Protein 3TAI (pdb70)

InterPro domains:
  IPR016738 DNA double-strand break repair nuclease NurA-like [PIRSF018871] (9-451)
  IPR018977 NurA domain [PF09376] (46-416)
  IPR018977 NurA domain [SM00933] (45-416)
  IPR054958 NurA family nuclease [NF041032] (1-451)

B-factor: mean 98.8, std 37.14, range [25.43, 330.85]

Secondary structure (DSSP, 8-state):
--HHHHHHHHHHHHHHHHHHTT-SSHHHHHHT-BPPPPP---EEEEEEEEEEEEEETTEEEEEEEEEEEESS--EEEEEEEEEE--HHHHHHHH---TTT--HHHHHHT--SSSEEE----TTHHHHS-S-TTHHHHHHH--TTT-HHHHHHHHHHHHHHHHHHHHHHHHHHHHHSEES----HHHHHHHHHHHHTGGGEEE-SSSEEEEE-------EEETHHHHH--SSBHHHHHHHHHTT--EEEEEHHHHHHHH--HHHHHHHHHHHHHTT-SSBEE--S----HHHHHH----HHHHHHHHHHHT-----EEEE-SS-B---GGGS-HHHHTT-HHHHHHHHS-BEEEEEE-SSSS----EESS-HHHHHHHHHTTB-SSSBHHHHHHHHHHHT---THIIIIIIHTTSSS-STGGG-/---HHHHHHHHHHHHHHHHHHTTTTGGGSGGGG-B--------EEEEEEEEEEEEEETTEEEEEEEEEEEESS--EEEEEEEEEE--HHHHHHHH---TTT--HHHHHHT--SSSEEE----HHHHHHS-TTHHHHHHHHH--TTTHHHHHHHHHHHHHHHHHHHHHHHHHHHHHHSEES---SHHHHHHHHIIIIIISS----EEEEEGGG---SEEEHHHHHTTTTSBHHHHHHHHHH-EEEEE--HHHHHHHH--HHHHHHHHHHHHHTT-SSBEE--S----TTTTT------HHHHHHHHHHHH----SEEEEEEEEE---TTTS-TGGGGT-HHHHHHHHS-EEEEEEE-SSS--B--EESS-HHHHHHHHHTTB-SSSBHHHHHHHHHSS--S-TTTTHHHHHHHHHS-HHHHHT-

Sequence (846 aa):
LSKQSIERITKILLDELENVRENEQIRNIINSWKPLPSPEKSSIYAVDGSRSVSRLSGTVIYFLSALAVGSGKQLRLSYANAIKSNYGTSDQIVRQETLENLGYLAYRKLEGEKRAILDGTLTGSLVRPPVYPEDIRSLNVRALIGESDFENLLNEFLEKLRDHYRKVEEHLEKNGNYDSPILTDNVVEKLRKKYIDTKVIAYGSGKVKVKIPRKSPRVIPIEVLESSRGKSVDELLQELDEEKVELYLGKDDIYDALHTLSYIEYLYSIDKLLEVKNLAYIAKSFYTKTLARTLIVDTALLDAVIRTLIGHEKEGYLEIEHAVVPPKWSFPDFLLSKFRNIEKLIDKGIHLAYVRFEQGDVIYLQSTTNIEKILPLILHHKAGGYLRPLQLAHHGVKISYKEARHTLEALINALRNRDPALKLLSKQSIERITKILLDELENVRENEQIRNIINSWKPLPSPEKSSIYAVDGSRSVSRLSGTVIYFLSALAVGSGKQLRLSYANAIKSNYGTSDQIVRQETLENLGYLAYRKLEGEKRAILDGTLTGSLVRPPVYPEDIRSLNVRALIGESDFENLLNEFLEKLRDHYRKVEEHLEKNGNYDSPILTDNVVEKLRKKYIDTKVIAVKVKIPRKALSPRVIPIEVLESSRGKSVDELLQELDEEKVELYLGKDDIYDALHTLSYIEYLYSIDKLLEVKNLAYIAKSFYTKTLARTVEIVDTALLDAVIRTLIGHEKEGYLEIEHAVVPPKWSFPDFLLSKFRNIEKLIDKGIHLAYVRFEQGDVIYLQSTTNIEKILPLILHHKAGGYLRPLQLAHHGVKISYKEARHTLEALINALRNRDPALKI

Nearest PDB structures (foldseek):
  3tai-assembly1_A  TM=1.002E+00  e=1.545E-76  Pyrococcus furiosus DSM 3638
  3tal-assembly1_A  TM=9.766E-01  e=4.283E-64  Pyrococcus furiosus DSM 3638
  3tai-assembly1_B  TM=8.856E-01  e=1.848E-60  Pyrococcus furiosus DSM 3638
  3taz-assembly1_B  TM=8.913E-01  e=1.667E-59  Pyrococcus furiosus DSM 3638
  3tal-assembly1_B  TM=8.629E-01  e=2.113E-54  Pyrococcus furiosus DSM 3638

Structure (mmCIF, N/CA/C/O backbone):
data_3TAI
#
_entry.id   3TAI
#
_cell.length_a   65.000
_cell.length_b   114.210
_cell.length_c   122.300
_cell.angle_alpha   90.00
_cell.angle_beta   90.00
_cell.angle_gamma   90.00
#
_symmetry.space_group_name_H-M   'P 21 21 21'
#
loop_
_entity.id
_entity.type
_entity.pdbx_description
1 polymer 'DNA double-strand break repair protein nurA'
2 non-polymer GLYCEROL
3 water water
#
loop_
_atom_site.group_PDB
_atom_site.id
_atom_site.type_symbol
_atom_site.label_atom_id
_atom_site.label_alt_id
_atom_site.label_comp_id
_atom_site.label_asym_id
_atom_site.label_entity_id
_atom_site.label_seq_id
_atom_site.pdbx_PDB_ins_code
_atom_site.Cartn_x
_atom_site.Cartn_y
_atom_site.Cartn_z
_atom_site.occupancy
_atom_site.B_iso_or_equiv
_atom_site.auth_seq_id
_atom_site.auth_comp_id
_atom_site.auth_asym_id
_atom_site.auth_atom_id
_atom_site.pdbx_PDB_model_num
ATOM 1 N N . LEU A 1 24 ? 78.279 86.272 91.897 1.00 168.88 4 LEU A N 1
ATOM 2 C CA . LEU A 1 24 ? 78.425 84.833 92.104 1.00 163.88 4 LEU A CA 1
ATOM 3 C C . LEU A 1 24 ? 79.582 84.504 93.028 1.00 164.40 4 LEU A C 1
ATOM 4 O O . LEU A 1 24 ? 79.908 85.265 93.941 1.00 171.28 4 LEU A O 1
ATOM 9 N N . SER A 1 25 ? 80.197 83.356 92.778 1.00 137.97 5 SER A N 1
ATOM 10 C CA . SER A 1 25 ? 81.378 82.952 93.519 1.00 138.93 5 SER A CA 1
ATOM 11 C C . SER A 1 25 ? 82.283 82.096 92.659 1.00 146.06 5 SER A C 1
ATOM 12 O O . SER A 1 25 ? 81.824 81.393 91.756 1.00 144.97 5 SER A O 1
ATOM 15 N N . LYS A 1 26 ? 83.576 82.164 92.934 1.00 166.38 6 LYS A N 1
ATOM 16 C CA . LYS A 1 26 ? 84.516 81.325 92.214 1.00 165.22 6 LYS A CA 1
ATOM 17 C C . LYS A 1 26 ? 84.660 79.905 92.761 1.00 157.83 6 LYS A C 1
ATOM 18 O O . LYS A 1 26 ? 84.838 78.964 91.995 1.00 159.33 6 LYS A O 1
ATOM 24 N N . GLN A 1 27 ? 84.615 79.744 94.075 1.00 127.33 7 GLN A N 1
ATOM 25 C CA . GLN A 1 27 ? 84.700 78.402 94.630 1.00 128.29 7 GLN A CA 1
ATOM 26 C C . GLN A 1 27 ? 83.492 77.596 94.190 1.00 119.42 7 GLN A C 1
ATOM 27 O O . GLN A 1 27 ? 83.606 76.425 93.839 1.00 113.35 7 GLN A O 1
ATOM 33 N N . SER A 1 28 ? 82.331 78.238 94.212 1.00 138.84 8 SER A N 1
ATOM 34 C CA . SER A 1 28 ? 81.108 77.606 93.750 1.00 124.96 8 SER A CA 1
ATOM 35 C C . SER A 1 28 ? 81.290 77.178 92.304 1.00 114.94 8 SER A C 1
ATOM 36 O O . SER A 1 28 ? 81.139 76.000 91.980 1.00 118.53 8 SER A O 1
ATOM 39 N N . ILE A 1 29 ? 81.637 78.132 91.443 1.00 93.51 9 ILE A N 1
ATOM 40 C CA . ILE A 1 29 ? 81.894 77.831 90.035 1.00 80.46 9 ILE A CA 1
ATOM 41 C C . ILE A 1 29 ? 82.944 76.751 89.854 1.00 83.39 9 ILE A C 1
ATOM 42 O O . ILE A 1 29 ? 82.850 75.936 88.955 1.00 80.85 9 ILE A O 1
ATOM 47 N N . GLU A 1 30 ? 83.961 76.752 90.701 1.00 98.23 10 GLU A N 1
ATOM 48 C CA . GLU A 1 30 ? 85.021 75.768 90.559 1.00 105.85 10 GLU A CA 1
ATOM 49 C C . GLU A 1 30 ? 84.526 74.391 90.985 1.00 104.64 10 GLU A C 1
ATOM 50 O O . GLU A 1 30 ? 84.877 73.384 90.374 1.00 97.21 10 GLU A O 1
ATOM 56 N N . ARG A 1 31 ? 83.688 74.347 92.017 1.00 111.31 11 ARG A N 1
ATOM 57 C CA . ARG A 1 31 ? 83.115 73.077 92.451 1.00 115.37 11 ARG A CA 1
ATOM 58 C C . ARG A 1 31 ? 82.153 72.520 91.413 1.00 112.11 11 ARG A C 1
ATOM 59 O O . ARG A 1 31 ? 82.230 71.344 91.057 1.00 117.02 11 ARG A O 1
ATOM 67 N N . ILE A 1 32 ? 81.240 73.364 90.940 1.00 96.82 12 ILE A N 1
ATOM 68 C CA . ILE A 1 32 ? 80.289 72.949 89.915 1.00 90.89 12 ILE A CA 1
ATOM 69 C C . ILE A 1 32 ? 81.028 72.471 88.669 1.00 92.43 12 ILE A C 1
ATOM 70 O O . ILE A 1 32 ? 80.726 71.405 88.125 1.00 91.52 12 ILE A O 1
ATOM 75 N N . THR A 1 33 ? 82.012 73.257 88.238 1.00 101.26 13 THR A N 1
ATOM 76 C CA . THR A 1 33 ? 82.915 72.851 87.162 1.00 95.63 13 THR A CA 1
ATOM 77 C C . THR A 1 33 ? 83.717 71.595 87.537 1.00 93.86 13 THR A C 1
ATOM 78 O O . THR A 1 33 ? 83.944 70.723 86.697 1.00 99.85 13 THR A O 1
ATOM 82 N N . LYS A 1 34 ? 84.127 71.480 88.795 1.00 88.28 14 LYS A N 1
ATOM 83 C CA . LYS A 1 34 ? 84.746 70.239 89.235 1.00 87.68 14 LYS A CA 1
ATOM 84 C C . LYS A 1 34 ? 83.744 69.123 89.036 1.00 83.53 14 LYS A C 1
ATOM 85 O O . LYS A 1 34 ? 84.035 68.133 88.376 1.00 86.38 14 LYS A O 1
ATOM 91 N N . ILE A 1 35 ? 82.548 69.313 89.580 1.00 75.41 15 ILE A N 1
ATOM 92 C CA . ILE A 1 35 ? 81.503 68.303 89.505 1.00 79.15 15 ILE A CA 1
ATOM 93 C C . ILE A 1 35 ? 81.290 67.807 88.079 1.00 77.67 15 ILE A C 1
ATOM 94 O O . ILE A 1 35 ? 81.205 66.599 87.847 1.00 81.38 15 ILE A O 1
ATOM 99 N N . LEU A 1 36 ? 81.203 68.734 87.131 1.00 84.14 16 LEU A N 1
ATOM 100 C CA . LEU A 1 36 ? 80.937 68.366 85.737 1.00 96.44 16 LEU A CA 1
ATOM 101 C C . LEU A 1 36 ? 82.156 67.730 85.031 1.00 101.58 16 LEU A C 1
ATOM 102 O O . LEU A 1 36 ? 82.015 66.840 84.182 1.00 93.63 16 LEU A O 1
ATOM 107 N N . LEU A 1 37 ? 83.353 68.182 85.388 1.00 93.00 17 LEU A N 1
ATOM 108 C CA . LEU A 1 37 ? 84.545 67.669 84.742 1.00 86.20 17 LEU A CA 1
ATOM 109 C C . LEU A 1 37 ? 84.887 66.282 85.246 1.00 94.01 17 LEU A C 1
ATOM 110 O O . LEU A 1 37 ? 85.488 65.487 84.528 1.00 106.96 17 LEU A O 1
ATOM 115 N N . ASP A 1 38 ? 84.515 65.986 86.483 1.00 90.89 18 ASP A N 1
ATOM 116 C CA . ASP A 1 38 ? 84.686 64.635 86.981 1.00 98.46 18 ASP A CA 1
ATOM 117 C C . ASP A 1 38 ? 83.785 63.728 86.159 1.00 99.75 18 ASP A C 1
ATOM 118 O O . ASP A 1 38 ? 84.233 62.721 85.605 1.00 100.19 18 ASP A O 1
ATOM 123 N N . GLU A 1 39 ? 82.516 64.099 86.054 1.00 98.09 19 GLU A N 1
ATOM 124 C CA . GLU A 1 39 ? 81.593 63.299 85.273 1.00 103.30 19 GLU A CA 1
ATOM 125 C C . GLU A 1 39 ? 82.228 62.975 83.918 1.00 106.70 19 GLU A C 1
ATOM 126 O O . GLU A 1 39 ? 82.365 61.797 83.548 1.00 105.11 19 GLU A O 1
ATOM 132 N N . LEU A 1 40 ? 82.655 64.014 83.201 1.00 98.36 20 LEU A N 1
ATOM 133 C CA . LEU A 1 40 ? 83.272 63.811 81.897 1.00 98.29 20 LEU A CA 1
ATOM 134 C C . LEU A 1 40 ? 84.445 62.858 82.047 1.00 104.27 20 LEU A C 1
ATOM 135 O O . LEU A 1 40 ? 84.518 61.847 81.359 1.00 107.30 20 LEU A O 1
ATOM 140 N N . GLU A 1 41 ? 85.348 63.182 82.971 1.00 113.24 21 GLU A N 1
ATOM 141 C CA . GLU A 1 41 ? 86.569 62.407 83.204 1.00 105.95 21 GLU A CA 1
ATOM 142 C C . GLU A 1 41 ? 86.298 60.920 83.355 1.00 100.04 21 GLU A C 1
ATOM 143 O O . GLU A 1 41 ? 87.009 60.110 82.787 1.00 99.77 21 GLU A O 1
ATOM 149 N N . ASN A 1 42 ? 85.280 60.562 84.127 1.00 94.66 22 ASN A N 1
ATOM 150 C CA . ASN A 1 42 ? 84.880 59.172 84.225 1.00 101.30 22 ASN A CA 1
ATOM 151 C C . ASN A 1 42 ? 84.445 58.602 82.885 1.00 109.24 22 ASN A C 1
ATOM 152 O O . ASN A 1 42 ? 84.844 57.496 82.511 1.00 118.50 22 ASN A O 1
ATOM 157 N N . VAL A 1 43 ? 83.625 59.349 82.157 1.00 103.74 23 VAL A N 1
ATOM 158 C CA . VAL A 1 43 ? 83.249 58.926 80.817 1.00 104.90 23 VAL A CA 1
ATOM 159 C C . VAL A 1 43 ? 84.514 58.782 79.960 1.00 107.94 23 VAL A C 1
ATOM 160 O O . VAL A 1 43 ? 84.762 57.737 79.360 1.00 106.05 23 VAL A O 1
ATOM 164 N N . ARG A 1 44 ? 85.329 59.833 79.957 1.00 105.97 24 ARG A N 1
ATOM 165 C CA . ARG A 1 44 ? 86.540 59.904 79.150 1.00 109.51 24 ARG A CA 1
ATOM 166 C C . ARG A 1 44 ? 87.553 58.829 79.563 1.00 123.62 24 ARG A C 1
ATOM 167 O O . ARG A 1 44 ? 88.569 58.634 78.895 1.00 125.00 24 ARG A O 1
ATOM 175 N N . GLU A 1 45 ? 87.272 58.132 80.664 1.00 150.31 25 GLU A N 1
ATOM 176 C CA . GLU A 1 45 ? 88.139 57.050 81.127 1.00 158.24 25 GLU A CA 1
ATOM 177 C C . GLU A 1 45 ? 87.966 55.804 80.270 1.00 165.58 25 GLU A C 1
ATOM 178 O O . GLU A 1 45 ? 88.801 54.897 80.307 1.00 170.91 25 GLU A O 1
ATOM 184 N N . ASN A 1 46 ? 86.889 55.779 79.490 1.00 157.13 26 ASN A N 1
ATOM 185 C CA . ASN A 1 46 ? 86.693 54.770 78.447 1.00 163.42 26 ASN A CA 1
ATOM 186 C C . ASN A 1 46 ? 86.639 53.322 78.930 1.00 165.60 26 ASN A C 1
ATOM 187 O O . ASN A 1 46 ? 87.524 52.521 78.604 1.00 165.99 26 ASN A O 1
ATOM 192 N N . GLU A 1 47 ? 85.588 52.982 79.674 1.00 170.82 27 GLU A N 1
ATOM 193 C CA . GLU A 1 47 ? 85.400 51.608 80.122 1.00 172.80 27 GLU A CA 1
ATOM 194 C C . GLU A 1 47 ? 84.797 50.777 78.990 1.00 176.44 27 GLU A C 1
ATOM 195 O O . GLU A 1 47 ? 85.491 49.972 78.369 1.00 181.43 27 GLU A O 1
ATOM 201 N N . GLN A 1 48 ? 83.511 50.983 78.721 1.00 160.25 28 GLN A N 1
ATOM 202 C CA . GLN A 1 48 ? 82.847 50.393 77.568 1.00 158.19 28 GLN A CA 1
ATOM 203 C C . GLN A 1 48 ? 83.105 51.238 76.322 1.00 154.29 28 GLN A C 1
ATOM 204 O O . GLN A 1 48 ? 83.199 50.723 75.207 1.00 156.71 28 GLN A O 1
ATOM 210 N N . ILE A 1 49 ? 83.249 52.542 76.540 1.00 149.46 29 ILE A N 1
ATOM 211 C CA . ILE A 1 49 ? 83.195 53.545 75.477 1.00 139.95 29 ILE A CA 1
ATOM 212 C C . ILE A 1 49 ? 84.395 53.583 74.519 1.00 138.46 29 ILE A C 1
ATOM 213 O O . ILE A 1 49 ? 84.372 54.309 73.520 1.00 135.18 29 ILE A O 1
ATOM 218 N N . ARG A 1 50 ? 85.440 52.811 74.809 1.00 144.88 30 ARG A N 1
ATOM 219 C CA . ARG A 1 50 ? 86.605 52.819 73.931 1.00 144.11 30 ARG A CA 1
ATOM 220 C C . ARG A 1 50 ? 86.225 52.222 72.587 1.00 144.28 30 ARG A C 1
ATOM 221 O O . ARG A 1 50 ? 86.417 52.848 71.545 1.00 145.10 30 ARG A O 1
ATOM 229 N N . ASN A 1 51 ? 85.662 51.019 72.617 1.00 154.77 31 ASN A N 1
ATOM 230 C CA . ASN A 1 51 ? 85.269 50.328 71.390 1.00 161.42 31 ASN A CA 1
ATOM 231 C C . ASN A 1 51 ? 84.137 51.024 70.638 1.00 151.16 31 ASN A C 1
ATOM 232 O O . ASN A 1 51 ? 84.273 51.374 69.462 1.00 142.09 31 ASN A O 1
ATOM 237 N N . ILE A 1 52 ? 83.027 51.231 71.339 1.00 149.44 32 ILE A N 1
ATOM 238 C CA . ILE A 1 52 ? 81.791 51.678 70.715 1.00 149.01 32 ILE A CA 1
ATOM 239 C C . ILE A 1 52 ? 81.930 53.016 69.977 1.00 149.70 32 ILE A C 1
ATOM 240 O O . ILE A 1 52 ? 81.383 53.169 68.886 1.00 154.13 32 ILE A O 1
ATOM 245 N N . ILE A 1 53 ? 82.659 53.975 70.551 1.00 133.27 33 ILE A N 1
ATOM 246 C CA . ILE A 1 53 ? 82.813 55.286 69.903 1.00 119.82 33 ILE A CA 1
ATOM 247 C C . ILE A 1 53 ? 83.451 55.170 68.523 1.00 114.26 33 ILE A C 1
ATOM 248 O O . ILE A 1 53 ? 83.121 55.930 67.611 1.00 104.10 33 ILE A O 1
ATOM 253 N N . ASN A 1 54 ? 84.368 54.216 68.385 1.00 127.37 34 ASN A N 1
ATOM 254 C CA . ASN A 1 54 ? 85.061 53.965 67.122 1.00 123.96 34 ASN A CA 1
ATOM 255 C C . ASN A 1 54 ? 84.104 53.359 66.103 1.00 120.29 34 ASN A C 1
ATOM 256 O O . ASN A 1 54 ? 84.381 53.320 64.906 1.00 107.62 34 ASN A O 1
ATOM 261 N N . SER A 1 55 ? 82.960 52.905 66.609 1.00 118.11 35 SER A N 1
ATOM 262 C CA . SER A 1 55 ? 81.891 52.348 65.795 1.00 116.47 35 SER A CA 1
ATOM 263 C C . SER A 1 55 ? 81.007 53.479 65.284 1.00 106.66 35 SER A C 1
ATOM 264 O O . SER A 1 55 ? 80.000 53.243 64.624 1.00 109.34 35 SER A O 1
ATOM 267 N N . TRP A 1 56 ? 81.373 54.712 65.609 1.00 94.93 36 TRP A N 1
ATOM 268 C CA . TRP A 1 56 ? 80.630 55.844 65.096 1.00 85.11 36 TRP A CA 1
ATOM 269 C C . TRP A 1 56 ? 80.608 55.692 63.592 1.00 80.49 36 TRP A C 1
ATOM 270 O O . TRP A 1 56 ? 81.648 55.433 62.983 1.00 86.41 36 TRP A O 1
ATOM 281 N N . LYS A 1 57 ? 79.426 55.828 62.991 1.00 70.94 37 LYS A N 1
ATOM 282 C CA . LYS A 1 57 ? 79.297 55.610 61.548 1.00 78.55 37 LYS A CA 1
ATOM 283 C C . LYS A 1 57 ? 78.513 56.698 60.812 1.00 75.95 37 LYS A C 1
ATOM 284 O O . LYS A 1 57 ? 77.660 57.348 61.395 1.00 75.41 37 LYS A O 1
ATOM 290 N N . PRO A 1 58 ? 78.812 56.893 59.515 1.00 80.23 38 PRO A N 1
ATOM 291 C CA . PRO A 1 58 ? 78.272 58.030 58.763 1.00 79.95 38 PRO A CA 1
ATOM 292 C C . PRO A 1 58 ? 76.787 57.874 58.562 1.00 73.29 38 PRO A C 1
ATOM 293 O O . PRO A 1 58 ? 76.319 56.741 58.557 1.00 80.39 38 PRO A O 1
ATOM 297 N N . LEU A 1 59 ? 76.056 58.969 58.384 1.00 69.17 39 LEU A N 1
ATOM 298 C CA . LEU A 1 59 ? 74.625 58.839 58.159 1.00 65.57 39 LEU A CA 1
ATOM 299 C C . LEU A 1 59 ? 74.402 57.970 56.940 1.00 69.31 39 LEU A C 1
ATOM 300 O O . LEU A 1 59 ? 75.266 57.892 56.070 1.00 70.51 39 LEU A O 1
ATOM 305 N N . PRO A 1 60 ? 73.265 57.266 56.912 1.00 69.60 40 PRO A N 1
ATOM 306 C CA . PRO A 1 60 ? 72.777 56.472 55.785 1.00 58.66 40 PRO A CA 1
ATOM 307 C C . PRO A 1 60 ? 72.335 57.408 54.675 1.00 63.72 40 PRO A C 1
ATOM 308 O O . PRO A 1 60 ? 72.015 58.561 54.965 1.00 65.24 40 PRO A O 1
ATOM 312 N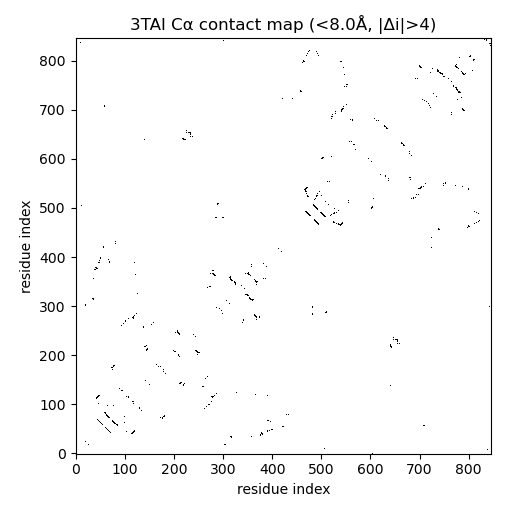 N . SER A 1 61 ? 72.324 56.931 53.432 1.00 63.12 41 SER A N 1
ATOM 313 C CA . SER A 1 61 ? 71.705 57.674 52.337 1.00 68.18 41 SER A CA 1
ATOM 314 C C . SER A 1 61 ? 70.189 57.765 52.594 1.00 73.72 41 SER A C 1
ATOM 315 O O . SER A 1 61 ? 69.559 56.766 52.939 1.00 83.79 41 SER A O 1
ATOM 318 N N . PRO A 1 62 ? 69.613 58.975 52.484 1.00 65.83 42 PRO A N 1
ATOM 319 C CA . PRO A 1 62 ? 68.185 59.217 52.775 1.00 58.74 42 PRO A CA 1
ATOM 320 C C . PRO A 1 62 ? 67.184 58.484 51.871 1.00 65.03 42 PRO A C 1
ATOM 321 O O . PRO A 1 62 ? 67.457 58.243 50.700 1.00 82.80 42 PRO A O 1
ATOM 325 N N . GLU A 1 63 ? 66.033 58.131 52.432 1.00 65.14 43 GLU A N 1
ATOM 326 C CA . GLU A 1 63 ? 64.963 57.466 51.699 1.00 71.54 43 GLU A CA 1
ATOM 327 C C . GLU A 1 63 ? 63.729 58.353 51.737 1.00 69.71 43 GLU A C 1
ATOM 328 O O . GLU A 1 63 ? 63.402 58.889 52.789 1.00 68.13 43 GLU A O 1
ATOM 334 N N . LYS A 1 64 ? 63.064 58.527 50.597 1.00 63.84 44 LYS A N 1
ATOM 335 C CA . LYS A 1 64 ? 61.849 59.335 50.547 1.00 71.03 44 LYS A CA 1
ATOM 336 C C . LYS A 1 64 ? 60.778 58.789 51.498 1.00 65.84 44 LYS A C 1
ATOM 337 O O . LYS A 1 64 ? 60.552 57.586 51.538 1.00 64.63 44 LYS A O 1
ATOM 343 N N . SER A 1 65 ? 60.140 59.677 52.264 1.00 55.81 45 SER A N 1
ATOM 344 C CA . SER A 1 65 ? 59.070 59.291 53.175 1.00 47.45 45 SER A CA 1
ATOM 345 C C . SER A 1 65 ? 58.059 60.424 53.403 1.00 58.96 45 SER A C 1
ATOM 346 O O . SER A 1 65 ? 58.359 61.615 53.211 1.00 61.45 45 SER A O 1
ATOM 349 N N . SER A 1 66 ? 56.858 60.050 53.825 1.00 51.77 46 SER A N 1
ATOM 350 C CA . SER A 1 66 ? 55.860 61.016 54.250 1.00 51.06 46 SER A CA 1
ATOM 351 C C . SER A 1 66 ? 55.806 60.874 55.756 1.00 62.71 46 SER A C 1
ATOM 352 O O . SER A 1 66 ? 55.725 59.749 56.255 1.00 57.32 46 SER A O 1
ATOM 355 N N . ILE A 1 67 ? 55.850 62.007 56.465 1.00 60.96 47 ILE A N 1
ATOM 356 C CA . ILE A 1 67 ? 56.114 62.034 57.893 1.00 45.98 47 ILE A CA 1
ATOM 357 C C . ILE A 1 67 ? 55.233 63.029 58.623 1.00 51.38 47 ILE A C 1
ATOM 358 O O . ILE A 1 67 ? 54.858 64.050 58.073 1.00 56.09 47 ILE A O 1
ATOM 363 N N . TYR A 1 68 ? 54.911 62.727 59.875 1.00 64.61 48 TYR A N 1
ATOM 364 C CA . TYR A 1 68 ? 54.275 63.675 60.808 1.00 62.42 48 TYR A CA 1
ATOM 365 C C . TYR A 1 68 ? 55.052 63.654 62.131 1.00 60.20 48 TYR A C 1
ATOM 366 O O . TYR A 1 68 ? 55.168 62.607 62.783 1.00 61.43 48 TYR A O 1
ATOM 375 N N . ALA A 1 69 ? 55.577 64.799 62.536 1.00 46.69 49 ALA A N 1
ATOM 376 C CA . ALA A 1 69 ? 56.174 64.916 63.856 1.00 44.92 49 ALA A CA 1
ATOM 377 C C . ALA A 1 69 ? 55.117 65.422 64.815 1.00 48.13 49 ALA A C 1
ATOM 378 O O . ALA A 1 69 ? 54.450 66.431 64.518 1.00 39.39 49 ALA A O 1
ATOM 380 N N . VAL A 1 70 ? 54.961 64.765 65.970 1.00 50.72 50 VAL A N 1
ATOM 381 C CA . VAL A 1 70 ? 54.051 65.339 66.951 1.00 47.50 50 VAL A CA 1
ATOM 382 C C . VAL A 1 70 ? 54.753 65.815 68.191 1.00 43.66 50 VAL A C 1
ATOM 383 O O . VAL A 1 70 ? 55.704 65.181 68.626 1.00 54.68 50 VAL A O 1
ATOM 387 N N . ASP A 1 71 ? 54.320 66.962 68.718 1.00 43.68 51 ASP A N 1
ATOM 388 C CA . ASP A 1 71 ? 54.847 67.487 69.982 1.00 54.03 51 ASP A CA 1
ATOM 389 C C . ASP A 1 71 ? 53.682 68.076 70.782 1.00 62.10 51 ASP A C 1
ATOM 390 O O . ASP A 1 71 ? 52.599 68.298 70.222 1.00 45.37 51 ASP A O 1
ATOM 395 N N . GLY A 1 72 ? 53.903 68.367 72.067 1.00 62.46 52 GLY A N 1
ATOM 396 C CA . GLY A 1 72 ? 52.870 68.983 72.888 1.00 55.69 52 GLY A CA 1
ATOM 397 C C . GLY A 1 72 ? 53.368 69.965 73.940 1.00 52.77 52 GLY A C 1
ATOM 398 O O . GLY A 1 72 ? 54.542 70.013 74.266 1.00 68.50 52 GLY A O 1
ATOM 399 N N . SER A 1 73 ? 52.467 70.782 74.462 1.00 44.00 53 SER A N 1
ATOM 400 C CA . SER A 1 73 ? 52.793 71.655 75.568 1.00 50.51 53 SER A CA 1
ATOM 401 C C . SER A 1 73 ? 51.625 71.647 76.518 1.00 59.16 53 SER A C 1
ATOM 402 O O . SER A 1 73 ? 50.515 71.276 76.142 1.00 57.22 53 SER A O 1
ATOM 405 N N . ARG A 1 74 ? 51.883 72.056 77.751 1.00 68.32 54 ARG A N 1
ATOM 406 C CA . ARG A 1 74 ? 50.816 72.278 78.710 1.00 70.42 54 ARG A CA 1
ATOM 407 C C . ARG A 1 74 ? 51.080 73.484 79.566 1.00 72.94 54 ARG A C 1
ATOM 408 O O . ARG A 1 74 ? 52.216 73.846 79.845 1.00 72.96 54 ARG A O 1
ATOM 416 N N . SER A 1 75 ? 50.004 74.110 79.993 1.00 75.45 55 SER A N 1
ATOM 417 C CA . SER A 1 75 ? 50.128 75.129 80.994 1.00 70.21 55 SER A CA 1
ATOM 418 C C . SER A 1 75 ? 49.235 74.751 82.163 1.00 74.06 55 SER A C 1
ATOM 419 O O . SER A 1 75 ? 48.071 74.331 81.980 1.00 60.27 55 SER A O 1
ATOM 422 N N . VAL A 1 76 ? 49.809 74.856 83.360 1.00 71.44 56 VAL A N 1
ATOM 423 C CA . VAL A 1 76 ? 49.077 74.562 84.573 1.00 70.51 56 VAL A CA 1
ATOM 424 C C . VAL A 1 76 ? 49.076 75.784 85.463 1.00 76.96 56 VAL A C 1
ATOM 425 O O . VAL A 1 76 ? 50.023 76.575 85.480 1.00 84.21 56 VAL A O 1
ATOM 429 N N . SER A 1 77 ? 47.969 75.954 86.165 1.00 75.32 57 SER A N 1
ATOM 430 C CA . SER A 1 77 ? 47.793 77.068 87.061 1.00 67.77 57 SER A CA 1
ATOM 431 C C . SER A 1 77 ? 47.100 76.542 88.292 1.00 77.07 57 SER A C 1
ATOM 432 O O . SER A 1 77 ? 46.028 75.958 88.190 1.00 83.34 57 SER A O 1
ATOM 435 N N . ARG A 1 78 ? 47.715 76.724 89.456 1.00 93.57 58 ARG A N 1
ATOM 436 C CA . ARG A 1 78 ? 47.143 76.207 90.694 1.00 99.08 58 ARG A CA 1
ATOM 437 C C . ARG A 1 78 ? 46.265 77.246 91.402 1.00 100.86 58 ARG A C 1
ATOM 438 O O . ARG A 1 78 ? 46.748 78.300 91.771 1.00 111.12 58 ARG A O 1
ATOM 446 N N . LEU A 1 79 ? 44.964 76.988 91.515 1.00 98.98 59 LEU A N 1
ATOM 447 C CA . LEU A 1 79 ? 44.066 77.834 92.320 1.00 109.91 59 LEU A CA 1
ATOM 448 C C . LEU A 1 79 ? 43.631 77.342 93.682 1.00 111.20 59 LEU A C 1
ATOM 449 O O . LEU A 1 79 ? 42.606 76.653 93.794 1.00 117.94 59 LEU A O 1
ATOM 454 N N . SER A 1 80 ? 44.368 77.737 94.719 1.00 101.64 60 SER A N 1
ATOM 455 C CA . SER A 1 80 ? 44.200 77.105 96.023 1.00 100.54 60 SER A CA 1
ATOM 456 C C . SER A 1 80 ? 44.474 75.613 95.767 1.00 83.78 60 SER A C 1
ATOM 457 O O . SER A 1 80 ? 45.425 75.257 95.070 1.00 76.25 60 SER A O 1
ATOM 460 N N . GLY A 1 81 ? 43.622 74.747 96.301 1.00 112.67 61 GLY A N 1
ATOM 461 C CA . GLY A 1 81 ? 43.813 73.317 96.153 1.00 122.49 61 GLY A CA 1
ATOM 462 C C . GLY A 1 81 ? 43.826 72.881 94.695 1.00 123.28 61 GLY A C 1
ATOM 463 O O . GLY A 1 81 ? 44.610 72.002 94.322 1.00 123.61 61 GLY A O 1
ATOM 464 N N . THR A 1 82 ? 42.967 73.492 93.876 1.00 85.11 62 THR A N 1
ATOM 465 C CA . THR A 1 82 ? 42.855 73.120 92.467 1.00 87.25 62 THR A CA 1
ATOM 466 C C . THR A 1 82 ? 43.881 73.462 91.384 1.00 76.22 62 THR A C 1
ATOM 467 O O . THR A 1 82 ? 44.569 74.472 91.467 1.00 70.70 62 THR A O 1
ATOM 471 N N . VAL A 1 83 ? 43.989 72.585 90.392 1.00 69.21 63 VAL A N 1
ATOM 472 C CA . VAL A 1 83 ? 44.853 72.798 89.234 1.00 75.13 63 VAL A CA 1
ATOM 473 C C . VAL A 1 83 ? 44.016 73.088 87.982 1.00 74.11 63 VAL A C 1
ATOM 474 O O . VAL A 1 83 ? 43.170 72.257 87.589 1.00 71.66 63 VAL A O 1
ATOM 478 N N . ILE A 1 84 ? 44.232 74.248 87.355 1.00 65.69 64 ILE A N 1
ATOM 479 C CA . ILE A 1 84 ? 43.643 74.476 86.043 1.00 62.29 64 ILE A CA 1
ATOM 480 C C . ILE A 1 84 ? 44.686 74.228 84.978 1.00 67.45 64 ILE A C 1
ATOM 481 O O . ILE A 1 84 ? 45.703 74.895 84.963 1.00 69.49 64 ILE A O 1
ATOM 486 N N . TYR A 1 85 ? 44.427 73.288 84.072 1.00 65.12 65 TYR A N 1
ATOM 487 C CA . TYR A 1 85 ? 45.389 73.001 83.027 1.00 56.03 65 TYR A CA 1
ATOM 488 C C . TYR A 1 85 ? 44.856 72.983 81.577 1.00 64.60 65 TYR A C 1
ATOM 489 O O . TYR A 1 85 ? 43.664 72.774 81.315 1.00 63.16 65 TYR A O 1
ATOM 498 N N . PHE A 1 86 ? 45.777 73.212 80.645 1.00 61.16 66 PHE A N 1
ATOM 499 C CA . PHE A 1 86 ? 45.487 73.181 79.222 1.00 55.22 66 PHE A CA 1
ATOM 500 C C . PHE A 1 86 ? 46.566 72.367 78.488 1.00 56.92 66 PHE A C 1
ATOM 501 O O . PHE A 1 86 ? 47.769 72.612 78.617 1.00 59.97 66 PHE A O 1
ATOM 509 N N . LEU A 1 87 ? 46.131 71.378 77.729 1.00 44.73 67 LEU A N 1
ATOM 510 C CA . LEU A 1 87 ? 47.043 70.555 76.968 1.00 44.30 67 LEU A CA 1
ATOM 511 C C . LEU A 1 87 ? 46.883 70.865 75.472 1.00 57.55 67 LEU A C 1
ATOM 512 O O . LEU A 1 87 ? 45.752 71.149 74.989 1.00 52.27 67 LEU A O 1
ATOM 517 N N . SER A 1 88 ? 47.999 70.822 74.737 1.00 58.41 68 SER A N 1
ATOM 518 C CA . SER A 1 88 ? 47.917 70.898 73.279 1.00 57.29 68 SER A CA 1
ATOM 519 C C . SER A 1 88 ? 48.885 69.977 72.556 1.00 55.17 68 SER A C 1
ATOM 520 O O . SER A 1 88 ? 50.061 69.896 72.883 1.00 54.02 68 SER A O 1
ATOM 523 N N . ALA A 1 89 ? 48.384 69.258 71.570 1.00 46.92 69 ALA A N 1
ATOM 524 C CA . ALA A 1 89 ? 49.269 68.388 70.826 1.00 42.93 69 ALA A CA 1
ATOM 525 C C . ALA A 1 89 ? 49.151 68.786 69.375 1.00 46.15 69 ALA A C 1
ATOM 526 O O . ALA A 1 89 ? 48.064 69.031 68.891 1.00 66.81 69 ALA A O 1
ATOM 528 N N . LEU A 1 90 ? 50.286 68.902 68.706 1.00 55.94 70 LEU A N 1
ATOM 529 C CA . LEU A 1 90 ? 50.350 69.372 67.334 1.00 50.98 70 LEU A CA 1
ATOM 530 C C . LEU A 1 90 ? 51.077 68.312 66.552 1.00 58.84 70 LEU A C 1
ATOM 531 O O . LEU A 1 90 ? 52.000 67.682 67.067 1.00 71.55 70 LEU A O 1
ATOM 536 N N . ALA A 1 91 ? 50.657 68.092 65.319 1.00 45.86 71 ALA A N 1
ATOM 537 C CA . ALA A 1 91 ? 51.400 67.219 64.430 1.00 44.15 71 ALA A CA 1
ATOM 538 C C . ALA A 1 91 ? 51.551 67.946 63.100 1.00 48.97 71 ALA A C 1
ATOM 539 O O . ALA A 1 91 ? 50.566 68.276 62.470 1.00 63.88 71 ALA A O 1
ATOM 541 N N . VAL A 1 92 ? 52.778 68.236 62.694 1.00 44.47 72 VAL A N 1
ATOM 542 C CA . VAL A 1 92 ? 52.990 68.917 61.428 1.00 50.23 72 VAL A CA 1
ATOM 543 C C . VAL A 1 92 ? 53.840 68.021 60.557 1.00 56.17 72 VAL A C 1
ATOM 544 O O . VAL A 1 92 ? 54.564 67.162 61.062 1.00 69.75 72 VAL A O 1
ATOM 548 N N . GLY A 1 93 ? 53.739 68.180 59.247 1.00 47.43 73 GLY A N 1
ATOM 549 C CA . GLY A 1 93 ? 54.359 67.192 58.391 1.00 49.79 73 GLY A CA 1
ATOM 550 C C . GLY A 1 93 ? 53.853 67.156 56.978 1.00 55.60 73 GLY A C 1
ATOM 551 O O . GLY A 1 93 ? 53.456 68.155 56.407 1.00 57.60 73 GLY A O 1
ATOM 552 N N . SER A 1 94 ? 53.919 65.963 56.414 1.00 63.06 74 SER A N 1
ATOM 553 C CA . SER A 1 94 ? 53.582 65.700 55.024 1.00 63.71 74 SER A CA 1
ATOM 554 C C . SER A 1 94 ? 52.101 65.831 54.680 1.00 70.38 74 SER A C 1
ATOM 555 O O . SER A 1 94 ? 51.738 65.805 53.512 1.00 92.95 74 SER A O 1
ATOM 558 N N . GLY A 1 95 ? 51.249 65.926 55.685 1.00 55.34 75 GLY A N 1
ATOM 559 C CA . GLY A 1 95 ? 49.850 66.264 55.478 1.00 54.73 75 GLY A CA 1
ATOM 560 C C . GLY A 1 95 ? 49.527 67.613 56.082 1.00 53.37 75 GLY A C 1
ATOM 561 O O . GLY A 1 95 ? 50.440 68.366 56.408 1.00 56.30 75 GLY A O 1
ATOM 562 N N . LYS A 1 96 ? 48.242 67.912 56.277 1.00 47.74 76 LYS A N 1
ATOM 563 C CA . LYS A 1 96 ? 47.869 69.161 56.949 1.00 47.79 76 LYS A CA 1
ATOM 564 C C . LYS A 1 96 ? 48.155 69.145 58.475 1.00 60.56 76 LYS A C 1
ATOM 565 O O . LYS A 1 96 ? 48.409 68.099 59.076 1.00 49.79 76 LYS A O 1
ATOM 571 N N . GLN A 1 97 ? 48.158 70.314 59.100 1.00 63.86 77 GLN A N 1
ATOM 572 C CA . GLN A 1 97 ? 48.308 70.353 60.541 1.00 56.11 77 GLN A CA 1
ATOM 573 C C . GLN A 1 97 ? 47.108 69.781 61.281 1.00 68.46 77 GLN A C 1
ATOM 574 O O . GLN A 1 97 ? 45.958 70.146 61.010 1.00 77.65 77 GLN A O 1
ATOM 580 N N . LEU A 1 98 ? 47.397 68.885 62.224 1.00 62.14 78 LEU A N 1
ATOM 581 C CA . LEU A 1 98 ? 46.384 68.277 63.078 1.00 66.05 78 LEU A CA 1
ATOM 582 C C . LEU A 1 98 ? 46.602 68.732 64.517 1.00 66.41 78 LEU A C 1
ATOM 583 O O . LEU A 1 98 ? 47.757 68.796 64.979 1.00 56.16 78 LEU A O 1
ATOM 588 N N . ARG A 1 99 ? 45.504 69.039 65.219 1.00 58.73 79 ARG A N 1
ATOM 589 C CA . ARG A 1 99 ? 45.596 69.621 66.556 1.00 47.00 79 ARG A CA 1
ATOM 590 C C . ARG A 1 99 ? 44.694 68.905 67.534 1.00 56.01 79 ARG A C 1
ATOM 591 O O . ARG A 1 99 ? 43.594 68.465 67.152 1.00 62.59 79 ARG A O 1
ATOM 599 N N . LEU A 1 100 ? 45.165 68.772 68.782 1.00 65.86 80 LEU A N 1
ATOM 600 C CA . LEU A 1 100 ? 44.337 68.302 69.911 1.00 62.01 80 LEU A CA 1
ATOM 601 C C . LEU A 1 100 ? 44.488 69.204 71.141 1.00 72.35 80 LEU A C 1
ATOM 602 O O . LEU A 1 100 ? 45.619 69.561 71.530 1.00 76.11 80 LEU A O 1
ATOM 607 N N . SER A 1 101 ? 43.345 69.551 71.744 1.00 67.32 81 SER A N 1
ATOM 608 C CA . SER A 1 101 ? 43.284 70.421 72.917 1.00 63.38 81 SER A CA 1
ATOM 609 C C . SER A 1 101 ? 42.395 69.802 73.983 1.00 62.71 81 SER A C 1
ATOM 610 O O . SER A 1 101 ? 41.439 69.060 73.671 1.00 50.37 81 SER A O 1
ATOM 613 N N . TYR A 1 102 ? 42.754 70.052 75.239 1.00 55.02 82 TYR A N 1
ATOM 614 C CA . TYR A 1 102 ? 41.921 69.678 76.369 1.00 57.26 82 TYR A CA 1
ATOM 615 C C . TYR A 1 102 ? 42.122 70.695 77.447 1.00 62.22 82 TYR A C 1
ATOM 616 O O . TYR A 1 102 ? 43.247 70.922 77.870 1.00 64.71 82 TYR A O 1
ATOM 625 N N . ALA A 1 103 ? 41.056 71.275 77.961 1.00 72.78 83 ALA A N 1
ATOM 626 C CA . ALA A 1 103 ? 41.245 72.157 79.101 1.00 71.09 83 ALA A CA 1
ATOM 627 C C . ALA A 1 103 ? 40.436 71.598 80.238 1.00 65.26 83 ALA A C 1
ATOM 628 O O . ALA A 1 103 ? 39.326 71.114 80.047 1.00 80.50 83 ALA A O 1
ATOM 630 N N . ASN A 1 104 ? 41.018 71.598 81.417 1.00 53.94 84 ASN A N 1
ATOM 631 C CA . ASN A 1 104 ? 40.363 70.931 82.519 1.00 65.92 84 ASN A CA 1
ATOM 632 C C . ASN A 1 104 ? 40.844 71.359 83.925 1.00 69.51 84 ASN A C 1
ATOM 633 O O . ASN A 1 104 ? 41.885 72.020 84.076 1.00 60.45 84 ASN A O 1
ATOM 638 N N . ALA A 1 105 ? 40.084 70.999 84.954 1.00 67.94 85 ALA A N 1
ATOM 639 C CA . ALA A 1 105 ? 40.560 71.210 86.314 1.00 59.57 85 ALA A CA 1
ATOM 640 C C . ALA A 1 105 ? 40.520 69.938 87.175 1.00 67.95 85 ALA A C 1
ATOM 641 O O . ALA A 1 105 ? 39.623 69.088 87.057 1.00 68.20 85 ALA A O 1
ATOM 643 N N . ILE A 1 106 ? 41.520 69.813 88.037 1.00 67.53 86 ILE A N 1
ATOM 644 C CA . ILE A 1 106 ? 41.737 68.594 88.792 1.00 72.42 86 ILE A CA 1
ATOM 645 C C . ILE A 1 106 ? 42.252 69.023 90.158 1.00 81.63 86 ILE A C 1
ATOM 646 O O . ILE A 1 106 ? 43.122 69.892 90.232 1.00 86.83 86 ILE A O 1
ATOM 651 N N . LYS A 1 107 ? 41.718 68.438 91.235 1.00 119.32 87 LYS A N 1
ATOM 652 C CA . LYS A 1 107 ? 42.107 68.829 92.601 1.00 124.84 87 LYS A CA 1
ATOM 653 C C . LYS A 1 107 ? 43.580 68.507 92.924 1.00 120.06 87 LYS A C 1
ATOM 654 O O . LYS A 1 107 ? 44.178 67.616 92.319 1.00 123.39 87 LYS A O 1
ATOM 660 N N . SER A 1 108 ? 44.159 69.226 93.880 1.00 100.56 88 SER A N 1
ATOM 661 C CA . SER A 1 108 ? 45.585 69.082 94.185 1.00 109.21 88 SER A CA 1
ATOM 662 C C . SER A 1 108 ? 45.968 67.958 95.162 1.00 120.90 88 SER A C 1
ATOM 663 O O . SER A 1 108 ? 45.586 67.959 96.334 1.00 127.57 88 SER A O 1
ATOM 666 N N . ASN A 1 109 ? 46.745 67.012 94.652 1.00 110.65 89 ASN A N 1
ATOM 667 C CA . ASN A 1 109 ? 47.462 66.042 95.463 1.00 123.11 89 ASN A CA 1
ATOM 668 C C . ASN A 1 109 ? 48.907 66.200 95.034 1.00 138.22 89 ASN A C 1
ATOM 669 O O . ASN A 1 109 ? 49.181 66.217 93.839 1.00 146.48 89 ASN A O 1
ATOM 674 N N . TYR A 1 110 ? 49.834 66.327 95.980 1.00 163.67 90 TYR A N 1
ATOM 675 C CA . TYR A 1 110 ? 51.186 66.776 95.630 1.00 170.88 90 TYR A CA 1
ATOM 676 C C . TYR A 1 110 ? 51.751 66.056 94.405 1.00 166.31 90 TYR A C 1
ATOM 677 O O . TYR A 1 110 ? 51.929 66.665 93.347 1.00 166.58 90 TYR A O 1
ATOM 686 N N . GLY A 1 111 ? 52.023 64.763 94.541 1.00 153.77 91 GLY A N 1
ATOM 687 C CA . GLY A 1 111 ? 52.503 63.980 93.416 1.00 146.01 91 GLY A CA 1
ATOM 688 C C . GLY A 1 111 ? 51.439 63.741 92.357 1.00 137.05 91 GLY A C 1
ATOM 689 O O . GLY A 1 111 ? 51.669 63.995 91.176 1.00 139.76 91 GLY A O 1
ATOM 690 N N . THR A 1 112 ? 50.272 63.270 92.794 1.00 118.57 92 THR A N 1
ATOM 691 C CA . THR A 1 112 ? 49.191 62.840 91.910 1.00 119.25 92 THR A CA 1
ATOM 692 C C . THR A 1 112 ? 48.742 63.872 90.857 1.00 125.40 92 THR A C 1
ATOM 693 O O . THR A 1 112 ? 48.573 63.526 89.682 1.00 128.55 92 THR A O 1
ATOM 697 N N . SER A 1 113 ? 48.553 65.128 91.262 1.00 124.32 93 SER A N 1
ATOM 698 C CA . SER A 1 113 ? 48.118 66.150 90.313 1.00 110.16 93 SER A CA 1
ATOM 699 C C . SER A 1 113 ? 49.087 66.229 89.134 1.00 98.26 93 SER A C 1
ATOM 700 O O . SER A 1 113 ? 48.757 65.777 88.031 1.00 87.38 93 SER A O 1
ATOM 703 N N . ASP A 1 114 ? 50.298 66.730 89.398 1.00 95.81 94 ASP A N 1
ATOM 704 C CA . ASP A 1 114 ? 51.319 66.972 88.374 1.00 93.24 94 ASP A CA 1
ATOM 705 C C . ASP A 1 114 ? 51.420 65.763 87.474 1.00 95.35 94 ASP A C 1
ATOM 706 O O . ASP A 1 114 ? 51.751 65.875 86.296 1.00 99.67 94 ASP A O 1
ATOM 711 N N . GLN A 1 115 ? 51.174 64.598 88.058 1.00 89.10 95 GLN A N 1
ATOM 712 C CA . GLN A 1 115 ? 51.333 63.332 87.360 1.00 77.53 95 GLN A CA 1
ATOM 713 C C . GLN A 1 115 ? 50.137 62.851 86.526 1.00 72.62 95 GLN A C 1
ATOM 714 O O . GLN A 1 115 ? 50.307 62.013 85.657 1.00 90.72 95 GLN A O 1
ATOM 720 N N . ILE A 1 116 ? 48.923 63.316 86.791 1.00 70.46 96 ILE A N 1
ATOM 721 C CA . ILE A 1 116 ? 47.804 62.958 85.899 1.00 68.26 96 ILE A CA 1
ATOM 722 C C . ILE A 1 116 ? 47.737 63.876 84.677 1.00 69.35 96 ILE A C 1
ATOM 723 O O . ILE A 1 116 ? 47.411 63.433 83.577 1.00 73.24 96 ILE A O 1
ATOM 728 N N . VAL A 1 117 ? 48.053 65.156 84.874 1.00 54.73 97 VAL A N 1
ATOM 729 C CA . VAL A 1 117 ? 48.262 66.045 83.746 1.00 54.27 97 VAL A CA 1
ATOM 730 C C . VAL A 1 117 ? 49.279 65.459 82.732 1.00 59.34 97 VAL A C 1
ATOM 731 O O . VAL A 1 117 ? 48.941 65.269 81.561 1.00 60.39 97 VAL A O 1
ATOM 735 N N . ARG A 1 118 ? 50.491 65.133 83.186 1.00 61.12 98 ARG A N 1
ATOM 736 C CA . ARG A 1 118 ? 51.501 64.495 82.325 1.00 62.12 98 ARG A CA 1
ATOM 737 C C . ARG A 1 118 ? 50.957 63.294 81.583 1.00 56.17 98 ARG A C 1
ATOM 738 O O . ARG A 1 118 ? 51.234 63.073 80.402 1.00 62.24 98 ARG A O 1
ATOM 754 N N . GLN A 1 120 ? 47.916 62.647 80.697 1.00 63.79 100 GLN A N 1
ATOM 755 C CA . GLN A 1 120 ? 46.969 63.005 79.639 1.00 63.70 100 GLN A CA 1
ATOM 756 C C . GLN A 1 120 ? 47.688 63.730 78.484 1.00 65.44 100 GLN A C 1
ATOM 757 O O . GLN A 1 120 ? 47.387 63.514 77.309 1.00 63.02 100 GLN A O 1
ATOM 771 N N . GLU A 1 122 ? 50.751 63.055 77.578 1.00 48.15 102 GLU A N 1
ATOM 772 C CA . GLU A 1 122 ? 51.293 61.943 76.820 1.00 48.54 102 GLU A CA 1
ATOM 773 C C . GLU A 1 122 ? 50.199 61.281 76.010 1.00 52.13 102 GLU A C 1
ATOM 774 O O . GLU A 1 122 ? 50.428 60.868 74.890 1.00 59.49 102 GLU A O 1
ATOM 780 N N . THR A 1 123 ? 49.002 61.201 76.578 1.00 51.55 103 THR A N 1
ATOM 781 C CA . THR A 1 123 ? 47.851 60.605 75.902 1.00 49.07 103 THR A CA 1
ATOM 782 C C . THR A 1 123 ? 47.451 61.343 74.638 1.00 46.57 103 THR A C 1
ATOM 783 O O . THR A 1 123 ? 47.114 60.715 73.659 1.00 44.33 103 THR A O 1
ATOM 787 N N . LEU A 1 124 ? 47.491 62.677 74.653 1.00 55.60 104 LEU A N 1
ATOM 788 C CA . LEU A 1 124 ? 47.153 63.470 73.461 1.00 54.89 104 LEU A CA 1
ATOM 789 C C . LEU A 1 124 ? 48.134 63.176 72.345 1.00 55.02 104 LEU A C 1
ATOM 790 O O . LEU A 1 124 ? 47.731 62.907 71.217 1.00 64.47 104 LEU A O 1
ATOM 795 N N . GLU A 1 125 ? 49.423 63.235 72.676 1.00 41.58 105 GLU A N 1
ATOM 796 C CA . GLU A 1 125 ? 50.483 63.058 71.709 1.00 39.35 105 GLU A CA 1
ATOM 797 C C . GLU A 1 125 ? 50.378 61.686 71.066 1.00 52.06 105 GLU A C 1
ATOM 798 O O . GLU A 1 125 ? 50.511 61.545 69.845 1.00 63.77 105 GLU A O 1
ATOM 804 N N . ASN A 1 126 ? 50.136 60.675 71.898 1.00 44.25 106 ASN A N 1
ATOM 805 C CA . ASN A 1 126 ? 50.000 59.302 71.431 1.00 45.53 106 ASN A CA 1
ATOM 806 C C . ASN A 1 126 ? 48.886 59.148 70.414 1.00 52.18 106 ASN A C 1
ATOM 807 O O . ASN A 1 126 ? 49.145 58.660 69.312 1.00 58.79 106 ASN A O 1
ATOM 820 N N . LEU A 1 128 ? 47.258 61.514 68.675 1.00 56.47 108 LEU A N 1
ATOM 821 C CA . LEU A 1 128 ? 47.544 62.354 67.539 1.00 46.13 108 LEU A CA 1
ATOM 822 C C . LEU A 1 128 ? 48.539 61.645 66.610 1.00 54.48 108 LEU A C 1
ATOM 823 O O . LEU A 1 128 ? 48.278 61.529 65.423 1.00 63.12 108 LEU A O 1
ATOM 828 N N . GLY A 1 129 ? 49.650 61.138 67.154 1.00 50.67 109 GLY A N 1
ATOM 829 C CA . GLY A 1 129 ? 50.595 60.349 66.384 1.00 42.53 109 GLY A CA 1
ATOM 830 C C . GLY A 1 129 ? 49.893 59.204 65.657 1.00 52.29 109 GLY A C 1
ATOM 831 O O . GLY A 1 129 ? 50.093 58.978 64.463 1.00 62.97 109 GLY A O 1
ATOM 832 N N . TYR A 1 130 ? 49.069 58.462 66.378 1.00 45.97 110 TYR A N 1
ATOM 833 C CA . TYR A 1 130 ? 48.301 57.387 65.770 1.00 46.18 110 TYR A CA 1
ATOM 834 C C . TYR A 1 130 ? 47.341 57.913 64.665 1.00 54.31 110 TYR A C 1
ATOM 835 O O . TYR A 1 130 ? 47.350 57.421 63.545 1.00 51.56 110 TYR A O 1
ATOM 844 N N . LEU A 1 131 ? 46.543 58.933 64.970 1.00 58.79 111 LEU A N 1
ATOM 845 C CA . LEU A 1 131 ? 45.599 59.515 63.997 1.00 67.66 111 LEU A CA 1
ATOM 846 C C . LEU A 1 131 ? 46.302 60.101 62.764 1.00 66.18 111 LEU A C 1
ATOM 847 O O . LEU A 1 131 ? 45.940 59.801 61.630 1.00 74.83 111 LEU A O 1
ATOM 852 N N . ALA A 1 132 ? 47.309 60.925 63.002 1.00 52.97 112 ALA A N 1
ATOM 853 C CA . ALA A 1 132 ? 48.137 61.467 61.945 1.00 58.47 112 ALA A CA 1
ATOM 854 C C . ALA A 1 132 ? 48.702 60.385 60.995 1.00 55.20 112 ALA A C 1
ATOM 855 O O . ALA A 1 132 ? 48.851 60.626 59.805 1.00 54.07 112 ALA A O 1
ATOM 857 N N . TYR A 1 133 ? 49.038 59.210 61.517 1.00 58.00 113 TYR A N 1
ATOM 858 C CA . TYR A 1 133 ? 49.630 58.148 60.696 1.00 59.41 113 TYR A CA 1
ATOM 859 C C . TYR A 1 133 ? 48.653 57.671 59.642 1.00 70.97 113 TYR A C 1
ATOM 860 O O . TYR A 1 133 ? 49.021 57.338 58.508 1.00 67.90 113 TYR A O 1
ATOM 869 N N . ARG A 1 134 ? 47.393 57.641 60.045 1.00 71.22 114 ARG A N 1
ATOM 870 C CA . ARG A 1 134 ? 46.342 57.063 59.248 1.00 63.84 114 ARG A CA 1
ATOM 871 C C . ARG A 1 134 ? 45.846 58.014 58.189 1.00 67.87 114 ARG A C 1
ATOM 872 O O . ARG A 1 134 ? 45.182 57.572 57.267 1.00 83.41 114 ARG A O 1
ATOM 880 N N . LYS A 1 135 ? 46.151 59.308 58.326 1.00 69.94 115 LYS A N 1
ATOM 881 C CA . LYS A 1 135 ? 45.811 60.332 57.310 1.00 79.62 115 LYS A CA 1
ATOM 882 C C . LYS A 1 135 ? 46.964 60.569 56.336 1.00 80.88 115 LYS A C 1
ATOM 883 O O . LYS A 1 135 ? 46.865 61.390 55.425 1.00 84.08 115 LYS A O 1
ATOM 889 N N . LEU A 1 136 ? 48.050 59.836 56.538 1.00 71.88 116 LEU A N 1
ATOM 890 C CA . LEU A 1 136 ? 49.285 60.058 55.819 1.00 71.64 116 LEU A CA 1
ATOM 891 C C . LEU A 1 136 ? 49.332 59.226 54.537 1.00 83.65 116 LEU A C 1
ATOM 892 O O . LEU A 1 136 ? 49.360 57.995 54.599 1.00 83.69 116 LEU A O 1
ATOM 897 N N . GLU A 1 137 ? 49.361 59.901 53.383 1.00 99.02 117 GLU A N 1
ATOM 898 C CA . GLU A 1 137 ? 49.580 59.247 52.076 1.00 91.45 117 GLU A CA 1
ATOM 899 C C . GLU A 1 137 ? 51.056 59.169 51.703 1.00 77.65 117 GLU A C 1
ATOM 900 O O . GLU A 1 137 ? 51.735 60.199 51.678 1.00 93.38 117 GLU A O 1
ATOM 906 N N . GLY A 1 138 ? 51.543 57.965 51.410 1.00 49.66 118 GLY A N 1
ATOM 907 C CA . GLY A 1 138 ? 52.889 57.778 50.889 1.00 53.05 118 GLY A CA 1
ATOM 908 C C . GLY A 1 138 ? 53.323 56.320 50.880 1.00 78.19 118 GLY A C 1
ATOM 909 O O . GLY A 1 138 ? 52.638 55.460 51.440 1.00 90.64 118 GLY A O 1
ATOM 910 N N . GLU A 1 139 ? 54.462 56.038 50.251 1.00 88.93 119 GLU A N 1
ATOM 911 C CA . GLU A 1 139 ? 54.995 54.675 50.174 1.00 96.61 119 GLU A CA 1
ATOM 912 C C . GLU A 1 139 ? 55.726 54.213 51.446 1.00 87.23 119 GLU A C 1
ATOM 913 O O . GLU A 1 139 ? 55.608 53.057 51.868 1.00 86.96 119 GLU A O 1
ATOM 919 N N . LYS A 1 140 ? 56.526 55.096 52.027 1.00 72.77 120 LYS A N 1
ATOM 920 C CA . LYS A 1 140 ? 57.029 54.835 53.348 1.00 66.31 120 LYS A CA 1
ATOM 921 C C . LYS A 1 140 ? 56.493 55.960 54.228 1.00 76.43 120 LYS A C 1
ATOM 922 O O . LYS A 1 140 ? 56.883 57.122 54.089 1.00 69.37 120 LYS A O 1
ATOM 928 N N . ARG A 1 141 ? 55.564 55.593 55.112 1.00 82.25 121 ARG A N 1
ATOM 929 C CA . ARG A 1 141 ? 54.984 56.494 56.102 1.00 72.11 121 ARG A CA 1
ATOM 930 C C . ARG A 1 141 ? 55.707 56.308 57.455 1.00 71.75 121 ARG A C 1
ATOM 931 O O . ARG A 1 141 ? 56.086 55.194 57.830 1.00 63.80 121 ARG A O 1
ATOM 939 N N . ALA A 1 142 ? 55.911 57.412 58.169 1.00 74.43 122 ALA A N 1
ATOM 940 C CA . ALA A 1 142 ? 56.612 57.395 59.448 1.00 58.01 122 ALA A CA 1
ATOM 941 C C . ALA A 1 142 ? 56.061 58.466 60.409 1.00 61.03 122 ALA A C 1
ATOM 942 O O . ALA A 1 142 ? 55.502 59.480 59.969 1.00 64.93 122 ALA A O 1
ATOM 944 N N . ILE A 1 143 ? 56.189 58.219 61.715 1.00 46.84 123 ILE A N 1
ATOM 945 C CA . ILE A 1 143 ? 55.855 59.210 62.728 1.00 45.26 123 ILE A CA 1
ATOM 946 C C . ILE A 1 143 ? 57.080 59.515 63.601 1.00 46.88 123 ILE A C 1
ATOM 947 O O . ILE A 1 143 ? 57.868 58.637 63.951 1.00 44.61 123 ILE A O 1
ATOM 952 N N . LEU A 1 144 ? 57.227 60.783 63.939 1.00 50.23 124 LEU A N 1
ATOM 953 C CA . LEU A 1 144 ? 58.361 61.251 64.687 1.00 52.09 124 LEU A CA 1
ATOM 954 C C . LEU A 1 144 ? 57.857 61.940 65.968 1.00 57.85 124 LEU A C 1
ATOM 955 O O . LEU A 1 144 ? 57.154 62.956 65.928 1.00 58.21 124 LEU A O 1
ATOM 968 N N . ASP A 1 146 ? 58.404 63.521 69.901 1.00 53.21 126 ASP A N 1
ATOM 969 C CA . ASP A 1 146 ? 59.370 64.237 70.732 1.00 55.97 126 ASP A CA 1
ATOM 970 C C . ASP A 1 146 ? 59.406 63.513 72.036 1.00 60.01 126 ASP A C 1
ATOM 971 O O . ASP A 1 146 ? 58.387 63.391 72.708 1.00 68.29 126 ASP A O 1
ATOM 976 N N . GLY A 1 147 ? 60.558 62.964 72.377 1.00 62.77 127 GLY A N 1
ATOM 977 C CA . GLY A 1 147 ? 60.587 62.155 73.566 1.00 60.90 127 GLY A CA 1
ATOM 978 C C . GLY A 1 147 ? 61.529 60.987 73.562 1.00 53.02 127 GLY A C 1
ATOM 979 O O . GLY A 1 147 ? 62.531 60.980 72.876 1.00 54.47 127 GLY A O 1
ATOM 980 N N . THR A 1 148 ? 61.186 60.011 74.393 1.00 49.22 128 THR A N 1
ATOM 981 C CA . THR A 1 148 ? 61.823 58.706 74.442 1.00 49.19 128 THR A CA 1
ATOM 982 C C . THR A 1 148 ? 60.749 57.665 74.728 1.00 53.27 128 THR A C 1
ATOM 983 O O . THR A 1 148 ? 59.854 57.889 75.531 1.00 60.92 128 THR A O 1
ATOM 987 N N . LEU A 1 149 ? 60.843 56.521 74.073 1.00 48.97 129 LEU A N 1
ATOM 988 C CA . LEU A 1 149 ? 60.048 55.384 74.446 1.00 45.60 129 LEU A CA 1
ATOM 989 C C . LEU A 1 149 ? 60.494 54.840 75.836 1.00 81.98 129 LEU A C 1
ATOM 990 O O . LEU A 1 149 ? 59.669 54.393 76.612 1.00 72.72 129 LEU A O 1
ATOM 995 N N . THR A 1 150 ? 61.784 54.892 76.168 1.00 83.42 130 THR A N 1
ATOM 996 C CA . THR A 1 150 ? 62.240 54.312 77.438 1.00 84.04 130 THR A CA 1
ATOM 997 C C . THR A 1 150 ? 61.796 55.122 78.663 1.00 94.07 130 THR A C 1
ATOM 998 O O . THR A 1 150 ? 61.379 54.553 79.673 1.00 93.36 130 THR A O 1
ATOM 1002 N N . GLY A 1 151 ? 61.901 56.446 78.561 1.00 95.67 131 GLY A N 1
ATOM 1003 C CA . GLY A 1 151 ? 61.649 57.339 79.670 1.00 83.79 131 GLY A CA 1
ATOM 1004 C C . GLY A 1 151 ? 60.346 57.063 80.381 1.00 92.34 131 GLY A C 1
ATOM 1005 O O . GLY A 1 151 ? 60.274 57.171 81.609 1.00 105.01 131 GLY A O 1
ATOM 1006 N N . SER A 1 152 ? 59.313 56.717 79.616 1.00 88.90 132 SER A N 1
ATOM 1007 C CA . SER A 1 152 ? 57.989 56.488 80.188 1.00 92.19 132 SER A CA 1
ATOM 1008 C C . SER A 1 152 ? 57.750 55.014 80.501 1.00 95.71 132 SER A C 1
ATOM 1009 O O . SER A 1 152 ? 56.638 54.585 80.820 1.00 99.84 132 SER A O 1
ATOM 1012 N N . LEU A 1 153 ? 58.815 54.242 80.359 1.00 100.39 133 LEU A N 1
ATOM 1013 C CA . LEU A 1 153 ? 58.826 52.832 80.696 1.00 105.24 133 LEU A CA 1
ATOM 1014 C C . LEU A 1 153 ? 59.653 52.593 81.962 1.00 98.24 133 LEU A C 1
ATOM 1015 O O . LEU A 1 153 ? 59.161 52.021 82.935 1.00 93.85 133 LEU A O 1
ATOM 1020 N N . VAL A 1 154 ? 60.925 52.981 81.917 1.00 80.34 134 VAL A N 1
ATOM 1021 C CA . VAL A 1 154 ? 61.800 52.890 83.083 1.00 87.31 134 VAL A CA 1
ATOM 1022 C C . VAL A 1 154 ? 61.086 53.465 84.342 1.00 100.09 134 VAL A C 1
ATOM 1023 O O . VAL A 1 154 ? 61.117 52.862 85.427 1.00 90.21 134 VAL A O 1
ATOM 1027 N N . ARG A 1 155 ? 60.439 54.621 84.184 1.00 98.37 135 ARG A N 1
ATOM 1028 C CA . ARG A 1 155 ? 59.602 55.210 85.237 1.00 103.85 135 ARG A CA 1
ATOM 1029 C C . ARG A 1 155 ? 58.346 55.927 84.694 1.00 102.10 135 ARG A C 1
ATOM 1030 O O . ARG A 1 155 ? 58.346 57.166 84.529 1.00 83.04 135 ARG A O 1
ATOM 1038 N N . PRO A 1 156 ? 57.273 55.156 84.423 1.00 109.44 136 PRO A N 1
ATOM 1039 C CA . PRO A 1 156 ? 56.064 55.709 83.797 1.00 117.14 136 PRO A CA 1
ATOM 1040 C C . PRO A 1 156 ? 55.438 56.793 84.678 1.00 127.97 136 PRO A C 1
ATOM 1041 O O . PRO A 1 156 ? 55.796 56.864 85.852 1.00 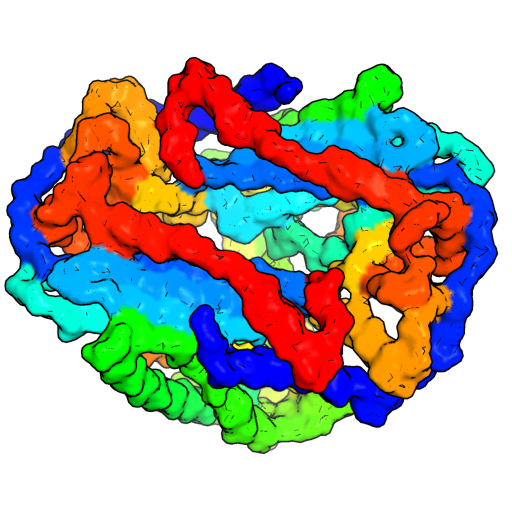133.19 136 PRO A O 1
ATOM 1045 N N . PRO A 1 157 ? 54.500 57.613 84.124 1.00 119.87 137 PRO A N 1
ATOM 1046 C CA . PRO A 1 157 ? 53.717 58.665 84.807 1.00 120.66 137 PRO A CA 1
ATOM 1047 C C . PRO A 1 157 ? 53.071 58.064 86.049 1.00 125.24 137 PRO A C 1
ATOM 1048 O O . PRO A 1 157 ? 52.515 58.768 86.896 1.00 116.84 137 PRO A O 1
ATOM 1052 N N . VAL A 1 158 ? 53.210 56.733 86.075 1.00 155.24 138 VAL A N 1
ATOM 1053 C CA . VAL A 1 158 ? 52.524 55.757 86.907 1.00 161.23 138 VAL A CA 1
ATOM 1054 C C . VAL A 1 158 ? 52.974 55.659 88.372 1.00 168.43 138 VAL A C 1
ATOM 1055 O O . VAL A 1 158 ? 52.301 56.163 89.285 1.00 171.23 138 VAL A O 1
ATOM 1059 N N . TYR A 1 159 ? 54.131 55.045 88.598 1.00 183.03 139 TYR A N 1
ATOM 1060 C CA . TYR A 1 159 ? 54.418 54.468 89.921 1.00 187.49 139 TYR A CA 1
ATOM 1061 C C . TYR A 1 159 ? 54.546 55.499 91.024 1.00 176.79 139 TYR A C 1
ATOM 1062 O O . TYR A 1 159 ? 54.866 56.658 90.763 1.00 172.13 139 TYR A O 1
ATOM 1071 N N . PRO A 1 160 ? 54.322 55.056 92.275 1.00 160.95 140 PRO A N 1
ATOM 1072 C CA . PRO A 1 160 ? 53.653 53.774 92.527 1.00 152.10 140 PRO A CA 1
ATOM 1073 C C . PRO A 1 160 ? 52.151 53.872 92.263 1.00 139.87 140 PRO A C 1
ATOM 1074 O O . PRO A 1 160 ? 51.515 52.860 91.994 1.00 138.86 140 PRO A O 1
ATOM 1078 N N . GLU A 1 161 ? 51.621 55.093 92.310 1.00 108.48 141 GLU A N 1
ATOM 1079 C CA . GLU A 1 161 ? 50.229 55.353 92.691 1.00 105.43 141 GLU A CA 1
ATOM 1080 C C . GLU A 1 161 ? 49.157 54.562 91.952 1.00 109.32 141 GLU A C 1
ATOM 1081 O O . GLU A 1 161 ? 48.336 53.874 92.581 1.00 110.82 141 GLU A O 1
ATOM 1087 N N . ASP A 1 162 ? 49.168 54.668 90.623 1.00 143.88 142 ASP A N 1
ATOM 1088 C CA . ASP A 1 162 ? 48.101 54.123 89.772 1.00 143.23 142 ASP A CA 1
ATOM 1089 C C . ASP A 1 162 ? 48.062 52.615 89.630 1.00 143.96 142 ASP A C 1
ATOM 1090 O O . ASP A 1 162 ? 47.044 52.065 89.193 1.00 156.74 142 ASP A O 1
ATOM 1095 N N . ILE A 1 163 ? 49.152 51.945 89.991 1.00 113.73 143 ILE A N 1
ATOM 1096 C CA . ILE A 1 163 ? 49.152 50.493 90.012 1.00 98.37 143 ILE A CA 1
ATOM 1097 C C . ILE A 1 163 ? 48.512 50.029 91.310 1.00 87.20 143 ILE A C 1
ATOM 1098 O O . ILE A 1 163 ? 47.711 49.091 91.307 1.00 64.96 143 ILE A O 1
ATOM 1103 N N . ARG A 1 164 ? 48.846 50.696 92.417 1.00 100.65 144 ARG A N 1
ATOM 1104 C CA . ARG A 1 164 ? 48.201 50.350 93.685 1.00 103.55 144 ARG A CA 1
ATOM 1105 C C . ARG A 1 164 ? 46.728 50.645 93.546 1.00 95.35 144 ARG A C 1
ATOM 1106 O O . ARG A 1 164 ? 45.898 49.859 93.984 1.00 87.97 144 ARG A O 1
ATOM 1114 N N . SER A 1 165 ? 46.424 51.764 92.889 1.00 100.10 145 SER A N 1
ATOM 1115 C CA . SER A 1 165 ? 45.051 52.102 92.498 1.00 100.43 145 SER A CA 1
ATOM 1116 C C . SER A 1 165 ? 44.400 50.860 91.899 1.00 99.27 145 SER A C 1
ATOM 1117 O O . SER A 1 165 ? 43.429 50.336 92.447 1.00 112.99 145 SER A O 1
ATOM 1120 N N . LEU A 1 166 ? 44.942 50.402 90.774 1.00 65.49 146 LEU A N 1
ATOM 1121 C CA . LEU A 1 166 ? 44.450 49.220 90.109 1.00 56.68 146 LEU A CA 1
ATOM 1122 C C . LEU A 1 166 ? 44.251 48.040 91.051 1.00 59.64 146 LEU A C 1
ATOM 1123 O O . LEU A 1 166 ? 43.216 47.368 90.985 1.00 54.45 146 LEU A O 1
ATOM 1128 N N . ASN A 1 167 ? 45.234 47.776 91.911 1.00 62.81 147 ASN A N 1
ATOM 1129 C CA . ASN A 1 167 ? 45.118 46.663 92.852 1.00 64.38 147 ASN A CA 1
ATOM 1130 C C . ASN A 1 167 ? 44.015 46.929 93.872 1.00 65.15 147 ASN A C 1
ATOM 1131 O O . ASN A 1 167 ? 43.244 46.047 94.236 1.00 67.76 147 ASN A O 1
ATOM 1136 N N . VAL A 1 168 ? 43.931 48.169 94.312 1.00 72.89 148 VAL A N 1
ATOM 1137 C CA . VAL A 1 168 ? 42.825 48.587 95.142 1.00 72.43 148 VAL A CA 1
ATOM 1138 C C . VAL A 1 168 ? 41.550 48.300 94.381 1.00 70.73 148 VAL A C 1
ATOM 1139 O O . VAL A 1 168 ? 40.662 47.611 94.887 1.00 75.19 148 VAL A O 1
ATOM 1151 N N . ARG A 1 170 ? 40.730 46.494 91.608 1.00 58.72 150 ARG A N 1
ATOM 1152 C CA . ARG A 1 170 ? 40.516 45.067 91.486 1.00 62.13 150 ARG A CA 1
ATOM 1153 C C . ARG A 1 170 ? 39.981 44.483 92.795 1.00 73.28 150 ARG A C 1
ATOM 1154 O O . ARG A 1 170 ? 38.940 43.814 92.808 1.00 74.89 150 ARG A O 1
ATOM 1162 N N . ALA A 1 171 ? 40.670 44.757 93.901 1.00 80.62 151 ALA A N 1
ATOM 1163 C CA . ALA A 1 171 ? 40.270 44.205 95.196 1.00 79.43 151 ALA A CA 1
ATOM 1164 C C . ALA A 1 171 ? 38.838 44.567 95.623 1.00 73.95 151 ALA A C 1
ATOM 1165 O O . ALA A 1 171 ? 38.076 43.670 95.974 1.00 74.75 151 ALA A O 1
ATOM 1167 N N . LEU A 1 172 ? 38.486 45.859 95.585 1.00 64.75 152 LEU A N 1
ATOM 1168 C CA . LEU A 1 172 ? 37.170 46.357 96.028 1.00 65.99 152 LEU A CA 1
ATOM 1169 C C . LEU A 1 172 ? 35.991 45.846 95.225 1.00 71.83 152 LEU A C 1
ATOM 1170 O O . LEU A 1 172 ? 35.006 45.360 95.778 1.00 72.96 152 LEU A O 1
ATOM 1175 N N . ILE A 1 173 ? 36.081 45.982 93.912 1.00 80.74 153 ILE A N 1
ATOM 1176 C CA . ILE A 1 173 ? 34.988 45.578 93.050 1.00 79.71 153 ILE A CA 1
ATOM 1177 C C . ILE A 1 173 ? 35.159 44.137 92.592 1.00 78.72 153 ILE A C 1
ATOM 1178 O O . ILE A 1 173 ? 34.247 43.559 92.006 1.00 84.13 153 ILE A O 1
ATOM 1183 N N . GLY A 1 174 ? 36.326 43.560 92.878 1.00 70.83 154 GLY A N 1
ATOM 1184 C CA . GLY A 1 174 ? 36.604 42.170 92.552 1.00 68.54 154 GLY A CA 1
ATOM 1185 C C . GLY A 1 174 ? 36.898 41.917 91.081 1.00 71.43 154 GLY A C 1
ATOM 1186 O O . GLY A 1 174 ? 36.565 42.727 90.215 1.00 75.52 154 GLY A O 1
ATOM 1187 N N . GLU A 1 175 ? 37.497 40.771 90.791 1.00 74.01 155 GLU A N 1
ATOM 1188 C CA . GLU A 1 175 ? 37.969 40.485 89.442 1.00 74.19 155 GLU A CA 1
ATOM 1189 C C . GLU A 1 175 ? 36.908 40.487 88.339 1.00 75.48 155 GLU A C 1
ATOM 1190 O O . GLU A 1 175 ? 37.019 41.250 87.376 1.00 79.21 155 GLU A O 1
ATOM 1196 N N . SER A 1 176 ? 35.884 39.654 88.461 1.00 75.46 156 SER A N 1
ATOM 1197 C CA . SER A 1 176 ? 34.887 39.582 87.401 1.00 77.25 156 SER A CA 1
ATOM 1198 C C . SER A 1 176 ? 34.381 40.984 87.032 1.00 74.66 156 SER A C 1
ATOM 1199 O O . SER A 1 176 ? 34.487 41.406 85.875 1.00 81.72 156 SER A O 1
ATOM 1202 N N . ASP A 1 177 ? 33.865 41.710 88.020 1.00 56.48 157 ASP A N 1
ATOM 1203 C CA . ASP A 1 177 ? 33.318 43.036 87.786 1.00 62.83 157 ASP A CA 1
ATOM 1204 C C . ASP A 1 177 ? 34.347 44.068 87.342 1.00 73.75 157 ASP A C 1
ATOM 1205 O O . ASP A 1 177 ? 34.004 45.064 86.697 1.00 78.78 157 ASP A O 1
ATOM 1210 N N . PHE A 1 178 ? 35.609 43.819 87.667 1.00 69.64 158 PHE A N 1
ATOM 1211 C CA . PHE A 1 178 ? 36.682 44.610 87.098 1.00 60.44 158 PHE A CA 1
ATOM 1212 C C . PHE A 1 178 ? 36.911 44.339 85.590 1.00 65.72 158 PHE A C 1
ATOM 1213 O O . PHE A 1 178 ? 37.052 45.266 84.788 1.00 58.31 158 PHE A O 1
ATOM 1221 N N . GLU A 1 179 ? 36.971 43.072 85.205 1.00 64.32 159 GLU A N 1
ATOM 1222 C CA . GLU A 1 179 ? 37.134 42.748 83.802 1.00 60.14 159 GLU A CA 1
ATOM 1223 C C . GLU A 1 179 ? 36.010 43.435 83.040 1.00 65.06 159 GLU A C 1
ATOM 1224 O O . GLU A 1 179 ? 36.209 43.909 81.905 1.00 52.48 159 GLU A O 1
ATOM 1230 N N . ASN A 1 180 ? 34.834 43.509 83.678 1.00 65.70 160 ASN A N 1
ATOM 1231 C CA . ASN A 1 180 ? 33.678 44.168 83.066 1.00 66.57 160 ASN A CA 1
ATOM 1232 C C . ASN A 1 180 ? 33.922 45.651 82.847 1.00 67.83 160 ASN A C 1
ATOM 1233 O O . ASN A 1 180 ? 33.730 46.169 81.748 1.00 60.24 160 ASN A O 1
ATOM 1238 N N . LEU A 1 181 ? 34.371 46.333 83.895 1.00 67.02 161 LEU A N 1
ATOM 1239 C CA . LEU A 1 181 ? 34.686 47.748 83.779 1.00 58.11 161 LEU A CA 1
ATOM 1240 C C . LEU A 1 181 ? 35.748 47.939 82.680 1.00 63.64 161 LEU A C 1
ATOM 1241 O O . LEU A 1 181 ? 35.593 48.759 81.757 1.00 64.80 161 LEU A O 1
ATOM 1246 N N . LEU A 1 182 ? 36.826 47.172 82.779 1.00 56.28 162 LEU A N 1
ATOM 1247 C CA . LEU A 1 182 ? 37.894 47.230 81.799 1.00 56.52 162 LEU A CA 1
ATOM 1248 C C . LEU A 1 182 ? 37.340 47.089 80.364 1.00 73.55 162 LEU A C 1
ATOM 1249 O O . LEU A 1 182 ? 37.491 47.992 79.524 1.00 68.45 162 LEU A O 1
ATOM 1254 N N . ASN A 1 183 ? 36.720 45.950 80.068 1.00 71.21 163 ASN A N 1
ATOM 1255 C CA . ASN A 1 183 ? 36.187 45.733 78.729 1.00 59.19 163 ASN A CA 1
ATOM 1256 C C . ASN A 1 183 ? 35.218 46.813 78.251 1.00 66.73 163 ASN A C 1
ATOM 1257 O O . ASN A 1 183 ? 35.213 47.172 77.073 1.00 79.15 163 ASN A O 1
ATOM 1262 N N . GLU A 1 184 ? 34.411 47.345 79.160 1.00 56.89 164 GLU A N 1
ATOM 1263 C CA . GLU A 1 184 ? 33.387 48.300 78.773 1.00 54.75 164 GLU A CA 1
ATOM 1264 C C . GLU A 1 184 ? 34.080 49.608 78.419 1.00 60.42 164 GLU A C 1
ATOM 1265 O O . GLU A 1 184 ? 33.700 50.330 77.470 1.00 60.25 164 GLU A O 1
ATOM 1271 N N . PHE A 1 185 ? 35.106 49.924 79.194 1.00 47.56 165 PHE A N 1
ATOM 1272 C CA . PHE A 1 185 ? 35.774 51.183 78.988 1.00 50.94 165 PHE A CA 1
ATOM 1273 C C . PHE A 1 185 ? 36.515 51.127 77.619 1.00 71.89 165 PHE A C 1
ATOM 1274 O O . PHE A 1 185 ? 36.445 52.050 76.787 1.00 65.76 165 PHE A O 1
ATOM 1282 N N . LEU A 1 186 ? 37.193 50.012 77.374 1.00 61.59 166 LEU A N 1
ATOM 1283 C CA . LEU A 1 186 ? 37.888 49.809 76.118 1.00 50.60 166 LEU A CA 1
ATOM 1284 C C . LEU A 1 186 ? 36.927 49.904 74.935 1.00 59.99 166 LEU A C 1
ATOM 1285 O O . LEU A 1 186 ? 37.343 50.133 73.805 1.00 58.09 166 LEU A O 1
ATOM 1290 N N . GLU A 1 187 ? 35.640 49.673 75.167 1.00 85.41 167 GLU A N 1
ATOM 1291 C CA . GLU A 1 187 ? 34.701 49.811 74.059 1.00 84.19 167 GLU A CA 1
ATOM 1292 C C . GLU A 1 187 ? 34.466 51.302 73.823 1.00 85.58 167 GLU A C 1
ATOM 1293 O O . GLU A 1 187 ? 34.496 51.774 72.673 1.00 80.69 167 GLU A O 1
ATOM 1299 N N . LYS A 1 188 ? 34.273 52.052 74.908 1.00 72.62 168 LYS A N 1
ATOM 1300 C CA . LYS A 1 188 ? 33.989 53.466 74.747 1.00 63.89 168 LYS A CA 1
ATOM 1301 C C . LYS A 1 188 ? 35.178 54.173 74.073 1.00 63.03 168 LYS A C 1
ATOM 1302 O O . LYS A 1 188 ? 34.988 55.144 73.333 1.00 62.66 168 LYS A O 1
ATOM 1308 N N . LEU A 1 189 ? 36.387 53.658 74.309 1.00 61.17 169 LEU A N 1
ATOM 1309 C CA . LEU A 1 189 ? 37.606 54.218 73.720 1.00 63.01 169 LEU A CA 1
ATOM 1310 C C . LEU A 1 189 ? 37.677 53.992 72.211 1.00 66.21 169 LEU A C 1
ATOM 1311 O O . LEU A 1 189 ? 37.913 54.931 71.435 1.00 60.31 169 LEU A O 1
ATOM 1316 N N . ARG A 1 190 ? 37.468 52.747 71.798 1.00 59.30 170 ARG A N 1
ATOM 1317 C CA . ARG A 1 190 ? 37.428 52.447 70.382 1.00 59.30 170 ARG A CA 1
ATOM 1318 C C . ARG A 1 190 ? 36.513 53.447 69.684 1.00 61.38 170 ARG A C 1
ATOM 1319 O O . ARG A 1 190 ? 36.931 54.085 68.702 1.00 53.74 170 ARG A O 1
ATOM 1327 N N . ASP A 1 191 ? 35.296 53.608 70.225 1.00 70.81 171 ASP A N 1
ATOM 1328 C CA . ASP A 1 191 ? 34.278 54.547 69.708 1.00 74.22 171 ASP A CA 1
ATOM 1329 C C . ASP A 1 191 ? 34.795 55.975 69.747 1.00 70.44 171 ASP A C 1
ATOM 1330 O O . ASP A 1 191 ? 34.632 56.755 68.804 1.00 67.35 171 ASP A O 1
ATOM 1335 N N . HIS A 1 192 ? 35.405 56.310 70.873 1.00 68.38 172 HIS A N 1
ATOM 1336 C CA . HIS A 1 192 ? 35.948 57.638 71.099 1.00 61.85 172 HIS A CA 1
ATOM 1337 C C . HIS A 1 192 ? 37.019 58.009 70.070 1.00 62.47 172 HIS A C 1
ATOM 1338 O O . HIS A 1 192 ? 37.019 59.123 69.539 1.00 59.46 172 HIS A O 1
ATOM 1345 N N . TYR A 1 193 ? 37.914 57.062 69.784 1.00 58.09 173 TYR A N 1
ATOM 1346 C CA . TYR A 1 193 ? 38.975 57.269 68.799 1.00 57.58 173 TYR A CA 1
ATOM 1347 C C . TYR A 1 193 ? 38.382 57.567 67.427 1.00 65.45 173 TYR A C 1
ATOM 1348 O O . TYR A 1 193 ? 38.874 58.424 66.694 1.00 53.45 173 TYR A O 1
ATOM 1357 N N . ARG A 1 194 ? 37.313 56.852 67.092 1.00 72.10 174 ARG A N 1
ATOM 1358 C CA . ARG A 1 194 ? 36.643 57.026 65.813 1.00 75.85 174 ARG A CA 1
ATOM 1359 C C . ARG A 1 194 ? 35.963 58.398 65.726 1.00 69.96 174 ARG A C 1
ATOM 1360 O O . ARG A 1 194 ? 36.132 59.123 64.749 1.00 72.62 174 ARG A O 1
ATOM 1368 N N . LYS A 1 195 ? 35.210 58.757 66.757 1.00 69.55 175 LYS A N 1
ATOM 1369 C CA . LYS A 1 195 ? 34.652 60.092 66.858 1.00 62.82 175 LYS A CA 1
ATOM 1370 C C . LYS A 1 195 ? 35.774 61.096 66.649 1.00 67.28 175 LYS A C 1
ATOM 1371 O O . LYS A 1 195 ? 35.690 61.952 65.779 1.00 67.11 175 LYS A O 1
ATOM 1377 N N . VAL A 1 196 ? 36.842 60.964 67.436 1.00 60.41 176 VAL A N 1
ATOM 1378 C CA . VAL A 1 196 ? 37.962 61.898 67.375 1.00 59.99 176 VAL A CA 1
ATOM 1379 C C . VAL A 1 196 ? 38.580 61.952 65.986 1.00 67.12 176 VAL A C 1
ATOM 1380 O O . VAL A 1 196 ? 39.034 63.000 65.539 1.00 69.76 176 VAL A O 1
ATOM 1384 N N . GLU A 1 197 ? 38.608 60.812 65.308 1.00 69.59 177 GLU A N 1
ATOM 1385 C CA . GLU A 1 197 ? 39.195 60.742 63.981 1.00 64.04 177 GLU A CA 1
ATOM 1386 C C . GLU A 1 197 ? 38.408 61.585 62.989 1.00 72.88 177 GLU A C 1
ATOM 1387 O O . GLU A 1 197 ? 38.987 62.198 62.073 1.00 70.62 177 GLU A O 1
ATOM 1393 N N . GLU A 1 198 ? 37.092 61.626 63.164 1.00 67.74 178 GLU A N 1
ATOM 1394 C CA . GLU A 1 198 ? 36.269 62.338 62.194 1.00 78.47 178 GLU A CA 1
ATOM 1395 C C . GLU A 1 198 ? 36.396 63.849 62.344 1.00 75.70 178 GLU A C 1
ATOM 1396 O O . GLU A 1 198 ? 36.416 64.569 61.367 1.00 77.95 178 GLU A O 1
ATOM 1402 N N . HIS A 1 199 ? 36.473 64.326 63.575 1.00 85.28 179 HIS A N 1
ATOM 1403 C CA . HIS A 1 199 ? 36.555 65.760 63.816 1.00 83.03 179 HIS A CA 1
ATOM 1404 C C . HIS A 1 199 ? 37.844 66.341 63.293 1.00 84.79 179 HIS A C 1
ATOM 1405 O O . HIS A 1 199 ? 37.873 67.482 62.844 1.00 91.13 179 HIS A O 1
ATOM 1412 N N . LEU A 1 200 ? 38.908 65.547 63.344 1.00 76.56 180 LEU A N 1
ATOM 1413 C CA . LEU A 1 200 ? 40.189 65.977 62.817 1.00 73.39 180 LEU A CA 1
ATOM 1414 C C . LEU A 1 200 ? 40.057 66.058 61.315 1.00 77.60 180 LEU A C 1
ATOM 1415 O O . LEU A 1 200 ? 40.576 66.977 60.697 1.00 77.17 180 LEU A O 1
ATOM 1420 N N . GLU A 1 201 ? 39.355 65.085 60.734 1.00 94.41 181 GLU A N 1
ATOM 1421 C CA . GLU A 1 201 ? 39.206 64.994 59.278 1.00 92.95 181 GLU A CA 1
ATOM 1422 C C . GLU A 1 201 ? 38.444 66.171 58.678 1.00 91.02 181 GLU A C 1
ATOM 1423 O O . GLU A 1 201 ? 38.762 66.614 57.577 1.00 104.09 181 GLU A O 1
ATOM 1429 N N . LYS A 1 202 ? 37.453 66.683 59.400 1.00 66.75 182 LYS A N 1
ATOM 1430 C CA . LYS A 1 202 ? 36.716 67.842 58.941 1.00 70.92 182 LYS A CA 1
ATOM 1431 C C . LYS A 1 202 ? 37.494 69.083 59.315 1.00 85.59 182 LYS A C 1
ATOM 1432 O O . LYS A 1 202 ? 37.983 69.796 58.441 1.00 103.14 182 LYS A O 1
ATOM 1438 N N . ASN A 1 203 ? 37.616 69.331 60.618 1.00 86.91 183 ASN A N 1
ATOM 1439 C CA . ASN A 1 203 ? 38.262 70.537 61.147 1.00 77.60 183 ASN A CA 1
ATOM 1440 C C . ASN A 1 203 ? 39.754 70.452 61.385 1.00 74.77 183 ASN A C 1
ATOM 1441 O O . ASN A 1 203 ? 40.407 71.487 61.540 1.00 77.42 183 ASN A O 1
ATOM 1446 N N . GLY A 1 204 ? 40.292 69.234 61.456 1.00 66.12 184 GLY A N 1
ATOM 1447 C CA . GLY A 1 204 ? 41.710 69.052 61.730 1.00 58.63 184 GLY A CA 1
ATOM 1448 C C . GLY A 1 204 ? 42.138 69.462 63.126 1.00 66.39 184 GLY A C 1
ATOM 1449 O O . GLY A 1 204 ? 43.325 69.652 63.394 1.00 77.69 184 GLY A O 1
ATOM 1450 N N . ASN A 1 205 ? 41.166 69.615 64.015 1.00 73.08 185 ASN A N 1
ATOM 1451 C CA . ASN A 1 205 ? 41.427 69.884 65.423 1.00 74.40 185 ASN A CA 1
ATOM 1452 C C . ASN A 1 205 ? 40.236 69.386 66.238 1.00 70.28 185 ASN A C 1
ATOM 1453 O O . ASN A 1 205 ? 39.132 69.323 65.712 1.00 76.67 185 ASN A O 1
ATOM 1458 N N . TYR A 1 206 ? 40.450 68.995 67.496 1.00 72.12 186 TYR A N 1
ATOM 1459 C CA . TYR A 1 206 ? 39.342 68.525 68.353 1.00 72.88 186 TYR A CA 1
ATOM 1460 C C . TYR A 1 206 ? 39.633 68.868 69.799 1.00 71.40 186 TYR A C 1
ATOM 1461 O O . TYR A 1 206 ? 40.753 68.713 70.257 1.00 71.71 186 TYR A O 1
ATOM 1470 N N . ASP A 1 207 ? 38.635 69.390 70.497 1.00 67.63 187 ASP A N 1
ATOM 1471 C CA . ASP A 1 207 ? 38.841 69.904 71.847 1.00 67.09 187 ASP A CA 1
ATOM 1472 C C . ASP A 1 207 ? 38.407 69.012 73.011 1.00 73.37 187 ASP A C 1
ATOM 1473 O O . ASP A 1 207 ? 38.342 69.503 74.152 1.00 76.65 187 ASP A O 1
ATOM 1478 N N . SER A 1 208 ? 38.026 67.759 72.717 1.00 73.26 188 SER A N 1
ATOM 1479 C CA . SER A 1 208 ? 37.758 66.745 73.759 1.00 71.44 188 SER A CA 1
ATOM 1480 C C . SER A 1 208 ? 38.425 65.386 73.475 1.00 66.02 188 SER A C 1
ATOM 1481 O O . SER A 1 208 ? 37.772 64.341 73.356 1.00 61.81 188 SER A O 1
ATOM 1484 N N . PRO A 1 209 ? 39.749 65.399 73.378 1.00 52.38 189 PRO A N 1
ATOM 1485 C CA . PRO A 1 209 ? 40.524 64.190 73.093 1.00 43.62 189 PRO A CA 1
ATOM 1486 C C . PRO A 1 209 ? 40.569 63.193 74.275 1.00 46.33 189 PRO A C 1
ATOM 1487 O O . PRO A 1 209 ? 40.643 61.995 74.051 1.00 47.29 189 PRO A O 1
ATOM 1491 N N . ILE A 1 210 ? 40.518 63.688 75.507 1.00 53.19 190 ILE A N 1
ATOM 1492 C CA . ILE A 1 210 ? 40.449 62.856 76.718 1.00 58.31 190 ILE A CA 1
ATOM 1493 C C . ILE A 1 210 ? 39.003 62.388 77.014 1.00 59.24 190 ILE A C 1
ATOM 1494 O O . ILE A 1 210 ? 38.070 63.177 76.943 1.00 66.83 190 ILE A O 1
ATOM 1499 N N . LEU A 1 211 ? 38.832 61.082 77.205 1.00 49.52 191 LEU A N 1
ATOM 1500 C CA . LEU A 1 211 ? 37.561 60.439 77.531 1.00 53.45 191 LEU A CA 1
ATOM 1501 C C . LEU A 1 211 ? 37.230 60.292 79.023 1.00 58.57 191 LEU A C 1
ATOM 1502 O O . LEU A 1 211 ? 36.086 60.448 79.441 1.00 53.65 191 LEU A O 1
ATOM 1507 N N . THR A 1 212 ? 38.230 59.924 79.814 1.00 62.91 192 THR A N 1
ATOM 1508 C CA . THR A 1 212 ? 37.982 59.520 81.198 1.00 66.85 192 THR A CA 1
ATOM 1509 C C . THR A 1 212 ? 37.105 60.485 81.992 1.00 69.91 192 THR A C 1
ATOM 1510 O O . THR A 1 212 ? 36.128 60.082 82.642 1.00 60.77 192 THR A O 1
ATOM 1514 N N . ASP A 1 213 ? 37.461 61.761 81.936 1.00 60.42 193 ASP A N 1
ATOM 1515 C CA . ASP A 1 213 ? 36.820 62.741 82.779 1.00 53.73 193 ASP A CA 1
ATOM 1516 C C . ASP A 1 213 ? 35.316 62.777 82.513 1.00 57.52 193 ASP A C 1
ATOM 1517 O O . ASP A 1 213 ? 34.527 62.959 83.435 1.00 59.49 193 ASP A O 1
ATOM 1522 N N . ASN A 1 214 ? 34.924 62.570 81.258 1.00 60.75 194 ASN A N 1
ATOM 1523 C CA . ASN A 1 214 ? 33.516 62.623 80.872 1.00 67.87 194 ASN A CA 1
ATOM 1524 C C . ASN A 1 214 ? 32.697 61.373 81.218 1.00 80.32 194 ASN A C 1
ATOM 1525 O O . ASN A 1 214 ? 31.467 61.438 81.384 1.00 90.93 194 ASN A O 1
ATOM 1530 N N . VAL A 1 215 ? 33.394 60.244 81.293 1.00 67.72 195 VAL A N 1
ATOM 1531 C CA . VAL A 1 215 ? 32.806 58.933 81.539 1.00 59.20 195 VAL A CA 1
ATOM 1532 C C . VAL A 1 215 ? 32.914 58.320 82.979 1.00 63.71 195 VAL A C 1
ATOM 1533 O O . VAL A 1 215 ? 32.328 57.258 83.264 1.00 44.55 195 VAL A O 1
ATOM 1537 N N . VAL A 1 216 ? 33.631 58.989 83.892 1.00 71.98 196 VAL A N 1
ATOM 1538 C CA . VAL A 1 216 ? 33.967 58.361 85.176 1.00 62.74 196 VAL A CA 1
ATOM 1539 C C . VAL A 1 216 ? 32.782 58.294 86.142 1.00 65.68 196 VAL A C 1
ATOM 1540 O O . VAL A 1 216 ? 32.472 57.224 86.673 1.00 64.71 196 VAL A O 1
ATOM 1544 N N . GLU A 1 217 ? 32.095 59.419 86.338 1.00 63.44 197 GLU A N 1
ATOM 1545 C CA . GLU A 1 217 ? 30.906 59.459 87.196 1.00 60.57 197 GLU A CA 1
ATOM 1546 C C . GLU A 1 217 ? 29.881 58.393 86.772 1.00 71.50 197 GLU A C 1
ATOM 1547 O O . GLU A 1 217 ? 29.308 57.700 87.603 1.00 79.53 197 GLU A O 1
ATOM 1553 N N . LYS A 1 218 ? 29.676 58.237 85.474 1.00 71.76 198 LYS A N 1
ATOM 1554 C CA . LYS A 1 218 ? 28.831 57.158 84.980 1.00 77.62 198 LYS A CA 1
ATOM 1555 C C . LYS A 1 218 ? 29.332 55.809 85.497 1.00 71.36 198 LYS A C 1
ATOM 1556 O O . LYS A 1 218 ? 28.571 55.070 86.107 1.00 75.02 198 LYS A O 1
ATOM 1562 N N . LEU A 1 219 ? 30.610 55.502 85.260 1.00 69.45 199 LEU A N 1
ATOM 1563 C CA . LEU A 1 219 ? 31.195 54.211 85.630 1.00 61.40 199 LEU A CA 1
ATOM 1564 C C . LEU A 1 219 ? 31.319 54.056 87.156 1.00 58.80 199 LEU A C 1
ATOM 1565 O O . LEU A 1 219 ? 31.201 52.947 87.724 1.00 59.63 199 LEU A O 1
ATOM 1570 N N . ARG A 1 220 ? 31.561 55.180 87.814 1.00 41.17 200 ARG A N 1
ATOM 1571 C CA . ARG A 1 220 ? 31.426 55.252 89.257 1.00 63.78 200 ARG A CA 1
ATOM 1572 C C . ARG A 1 220 ? 30.064 54.668 89.737 1.00 63.61 200 ARG A C 1
ATOM 1573 O O . ARG A 1 220 ? 30.003 53.637 90.435 1.00 56.26 200 ARG A O 1
ATOM 1581 N N . LYS A 1 221 ? 28.979 55.339 89.355 1.00 61.62 201 LYS A N 1
ATOM 1582 C CA . LYS A 1 221 ? 27.628 54.884 89.659 1.00 60.37 201 LYS A CA 1
ATOM 1583 C C . LYS A 1 221 ? 27.407 53.413 89.325 1.00 61.48 201 LYS A C 1
ATOM 1584 O O . LYS A 1 221 ? 26.823 52.665 90.120 1.00 64.16 201 LYS A O 1
ATOM 1590 N N . LYS A 1 222 ? 27.862 52.984 88.155 1.00 54.80 202 LYS A N 1
ATOM 1591 C CA . LYS A 1 222 ? 27.529 51.632 87.726 1.00 55.01 202 LYS A CA 1
ATOM 1592 C C . LYS A 1 222 ? 28.338 50.607 88.482 1.00 63.02 202 LYS A C 1
ATOM 1593 O O . LYS A 1 222 ? 27.829 49.530 88.789 1.00 60.03 202 LYS A O 1
ATOM 1599 N N . TYR A 1 223 ? 29.625 50.915 88.686 1.00 69.31 203 TYR A N 1
ATOM 1600 C CA . TYR A 1 223 ? 30.576 49.962 89.273 1.00 67.50 203 TYR A CA 1
ATOM 1601 C C . TYR A 1 223 ? 30.942 50.073 90.762 1.00 67.56 203 TYR A C 1
ATOM 1602 O O . TYR A 1 223 ? 31.480 49.123 91.324 1.00 67.31 203 TYR A O 1
ATOM 1611 N N . ILE A 1 224 ? 30.610 51.198 91.394 1.00 62.65 204 ILE A N 1
ATOM 1612 C CA . ILE A 1 224 ? 31.090 51.506 92.735 1.00 69.79 204 ILE A CA 1
ATOM 1613 C C . ILE A 1 224 ? 29.890 51.676 93.664 1.00 80.58 204 ILE A C 1
ATOM 1614 O O . ILE A 1 224 ? 29.759 50.992 94.691 1.00 78.14 204 ILE A O 1
ATOM 1619 N N . ASP A 1 225 ? 29.036 52.631 93.320 1.00 75.72 205 ASP A N 1
ATOM 1620 C CA . ASP A 1 225 ? 27.844 52.909 94.113 1.00 73.91 205 ASP A CA 1
ATOM 1621 C C . ASP A 1 225 ? 27.003 51.665 94.396 1.00 69.00 205 ASP A C 1
ATOM 1622 O O . ASP A 1 225 ? 26.453 51.511 95.471 1.00 80.75 205 ASP A O 1
ATOM 1627 N N . THR A 1 226 ? 26.911 50.779 93.423 1.00 78.70 206 THR A N 1
ATOM 1628 C CA . THR A 1 226 ? 26.241 49.498 93.601 1.00 82.88 206 THR A CA 1
ATOM 1629 C C . THR A 1 226 ? 26.816 48.701 94.779 1.00 84.18 206 THR A C 1
ATOM 1630 O O . THR A 1 226 ? 26.088 48.081 95.535 1.00 98.16 206 THR A O 1
ATOM 1634 N N . LYS A 1 227 ? 28.130 48.710 94.920 1.00 79.96 207 LYS A N 1
ATOM 1635 C CA . LYS A 1 227 ? 28.803 47.808 95.841 1.00 87.26 207 LYS A CA 1
ATOM 1636 C C . LYS A 1 227 ? 29.065 48.419 97.221 1.00 83.56 207 LYS A C 1
ATOM 1637 O O . LYS A 1 227 ? 29.781 47.852 98.043 1.00 73.88 207 LYS A O 1
ATOM 1643 N N . VAL A 1 228 ? 28.521 49.598 97.459 1.00 82.56 208 VAL A N 1
ATOM 1644 C CA . VAL A 1 228 ? 29.034 50.431 98.529 1.00 74.34 208 VAL A CA 1
ATOM 1645 C C . VAL A 1 228 ? 27.938 51.133 99.329 1.00 84.27 208 VAL A C 1
ATOM 1646 O O . VAL A 1 228 ? 27.049 51.783 98.763 1.00 89.74 208 VAL A O 1
ATOM 1650 N N . ILE A 1 229 ? 28.007 51.003 100.650 1.00 80.87 209 ILE A N 1
ATOM 1651 C CA . ILE A 1 229 ? 27.014 51.625 101.532 1.00 76.14 209 ILE A CA 1
ATOM 1652 C C . ILE A 1 229 ? 27.590 52.814 102.285 1.00 77.38 209 ILE A C 1
ATOM 1653 O O . ILE A 1 229 ? 28.767 52.827 102.608 1.00 81.30 209 ILE A O 1
ATOM 1658 N N . ALA A 1 230 ? 26.769 53.821 102.549 1.00 81.07 210 ALA A N 1
ATOM 1659 C CA . ALA A 1 230 ? 27.283 55.065 103.109 1.00 84.71 210 ALA A CA 1
ATOM 1660 C C . ALA A 1 230 ? 27.774 54.891 104.552 1.00 83.28 210 ALA A C 1
ATOM 1661 O O . ALA A 1 230 ? 27.231 54.080 105.319 1.00 82.59 210 ALA A O 1
ATOM 1663 N N . TYR A 1 231 ? 28.809 55.633 104.925 1.00 64.67 211 TYR A N 1
ATOM 1664 C CA . TYR A 1 231 ? 29.309 55.518 106.283 1.00 68.99 211 TYR A CA 1
ATOM 1665 C C . TYR A 1 231 ? 29.439 56.899 106.910 1.00 76.18 211 TYR A C 1
ATOM 1666 O O . TYR A 1 231 ? 29.020 57.876 106.310 1.00 85.29 211 TYR A O 1
ATOM 1675 N N . GLY A 1 232 ? 30.010 56.987 108.106 1.00 70.33 212 GLY A N 1
ATOM 1676 C CA . GLY A 1 232 ? 29.797 58.160 108.921 1.00 76.24 212 GLY A CA 1
ATOM 1677 C C . GLY A 1 232 ? 30.189 59.477 108.293 1.00 91.59 212 GLY A C 1
ATOM 1678 O O . GLY A 1 232 ? 29.317 60.289 108.022 1.00 111.59 212 GLY A O 1
ATOM 1679 N N . SER A 1 233 ? 31.463 59.693 107.997 1.00 89.06 213 SER A N 1
ATOM 1680 C CA . SER A 1 233 ? 31.853 60.976 107.400 1.00 82.75 213 SER A CA 1
ATOM 1681 C C . SER A 1 233 ? 32.815 60.813 106.247 1.00 88.87 213 SER A C 1
ATOM 1682 O O . SER A 1 233 ? 33.993 60.446 106.443 1.00 81.09 213 SER A O 1
ATOM 1685 N N . GLY A 1 234 ? 32.323 61.156 105.056 1.00 103.17 214 GLY A N 1
ATOM 1686 C CA . GLY A 1 234 ? 33.107 61.052 103.843 1.00 100.31 214 GLY A CA 1
ATOM 1687 C C . GLY A 1 234 ? 33.608 59.640 103.625 1.00 97.64 214 GLY A C 1
ATOM 1688 O O . GLY A 1 234 ? 34.582 59.433 102.870 1.00 94.52 214 GLY A O 1
ATOM 1689 N N . LYS A 1 235 ? 32.938 58.678 104.272 1.00 69.23 215 LYS A N 1
ATOM 1690 C CA . LYS A 1 235 ? 33.363 57.292 104.220 1.00 52.31 215 LYS A CA 1
ATOM 1691 C C . LYS A 1 235 ? 32.222 56.353 103.814 1.00 55.82 215 LYS A C 1
ATOM 1692 O O . LYS A 1 235 ? 31.048 56.686 103.976 1.00 60.38 215 LYS A O 1
ATOM 1698 N N . VAL A 1 236 ? 32.583 55.189 103.274 1.00 60.61 216 VAL A N 1
ATOM 1699 C CA . VAL A 1 236 ? 31.630 54.126 102.951 1.00 68.83 216 VAL A CA 1
ATOM 1700 C C . VAL A 1 236 ? 32.059 52.753 103.483 1.00 64.38 216 VAL A C 1
ATOM 1701 O O . VAL A 1 236 ? 33.235 52.489 103.704 1.00 71.03 216 VAL A O 1
ATOM 1705 N N . LYS A 1 237 ? 31.075 51.884 103.647 1.00 57.36 217 LYS A N 1
ATOM 1706 C CA . LYS A 1 237 ? 31.257 50.484 103.965 1.00 55.83 217 LYS A CA 1
ATOM 1707 C C . LYS A 1 237 ? 31.349 49.728 102.660 1.00 62.74 217 LYS A C 1
ATOM 1708 O O . LYS A 1 237 ? 30.525 49.944 101.761 1.00 67.49 217 LYS A O 1
ATOM 1714 N N . VAL A 1 238 ? 32.317 48.817 102.563 1.00 69.81 218 VAL A N 1
ATOM 1715 C CA . VAL A 1 238 ? 32.526 48.026 101.348 1.00 70.79 218 VAL A CA 1
ATOM 1716 C C . VAL A 1 238 ? 32.694 46.573 101.737 1.00 68.06 218 VAL A C 1
ATOM 1717 O O . VAL A 1 238 ? 33.541 46.275 102.553 1.00 70.39 218 VAL A O 1
ATOM 1721 N N . LYS A 1 239 ? 31.894 45.660 101.191 1.00 71.86 219 LYS A N 1
ATOM 1722 C CA . LYS A 1 239 ? 32.157 44.244 101.458 1.00 74.70 219 LYS A CA 1
ATOM 1723 C C . LYS A 1 239 ? 33.261 43.810 100.496 1.00 72.44 219 LYS A C 1
ATOM 1724 O O . LYS A 1 239 ? 33.452 44.416 99.440 1.00 66.60 219 LYS A O 1
ATOM 1730 N N . ILE A 1 240 ? 34.009 42.783 100.867 1.00 73.60 220 ILE A N 1
ATOM 1731 C CA . ILE A 1 240 ? 35.011 42.247 99.965 1.00 75.60 220 ILE A CA 1
ATOM 1732 C C . ILE A 1 240 ? 34.431 41.051 99.195 1.00 82.24 220 ILE A C 1
ATOM 1733 O O . ILE A 1 240 ? 34.071 40.030 99.802 1.00 80.24 220 ILE A O 1
ATOM 1738 N N . PRO A 1 241 ? 34.362 41.168 97.853 1.00 74.01 221 PRO A N 1
ATOM 1739 C CA . PRO A 1 241 ? 33.809 40.139 96.958 1.00 75.86 221 PRO A CA 1
ATOM 1740 C C . PRO A 1 241 ? 34.618 38.836 97.001 1.00 87.00 221 PRO A C 1
ATOM 1741 O O . PRO A 1 241 ? 35.637 38.789 97.683 1.00 100.00 221 PRO A O 1
ATOM 1745 N N . ARG A 1 242 ? 34.190 37.799 96.282 1.00 93.63 222 ARG A N 1
ATOM 1746 C CA . ARG A 1 242 ? 34.973 36.556 96.218 1.00 95.48 222 ARG A CA 1
ATOM 1747 C C . ARG A 1 242 ? 35.211 36.033 94.794 1.00 117.16 222 ARG A C 1
ATOM 1748 O O . ARG A 1 242 ? 34.721 36.599 93.807 1.00 119.29 222 ARG A O 1
ATOM 1756 N N . LYS A 1 243 ? 35.956 34.933 94.708 1.00 127.87 223 LYS A N 1
ATOM 1757 C CA . LYS A 1 243 ? 36.590 34.498 93.458 1.00 127.10 223 LYS A CA 1
ATOM 1758 C C . LYS A 1 243 ? 35.639 34.286 92.273 1.00 111.21 223 LYS A C 1
ATOM 1759 O O . LYS A 1 243 ? 36.061 34.330 91.110 1.00 102.55 223 LYS A O 1
ATOM 1765 N N . SER A 1 248 ? 43.032 34.550 87.106 1.00 141.45 228 SER A N 1
ATOM 1766 C CA . SER A 1 248 ? 42.191 34.955 88.226 1.00 143.06 228 SER A CA 1
ATOM 1767 C C . SER A 1 248 ? 42.991 35.009 89.534 1.00 149.80 228 SER A C 1
ATOM 1768 O O . SER A 1 248 ? 42.740 34.227 90.451 1.00 155.94 228 SER A O 1
ATOM 1771 N N . PRO A 1 249 ? 43.961 35.936 89.619 1.00 154.50 229 PRO A N 1
ATOM 1772 C CA . PRO A 1 249 ? 44.833 36.150 90.791 1.00 157.37 229 PRO A CA 1
ATOM 1773 C C . PRO A 1 249 ? 44.187 36.882 92.000 1.00 141.02 229 PRO A C 1
ATOM 1774 O O . PRO A 1 249 ? 44.313 38.107 92.088 1.00 139.09 229 PRO A O 1
ATOM 1778 N N . ARG A 1 250 ? 43.513 36.149 92.895 1.00 134.74 230 ARG A N 1
ATOM 1779 C CA . ARG A 1 250 ? 42.824 36.736 94.065 1.00 128.74 230 ARG A CA 1
ATOM 1780 C C . ARG A 1 250 ? 43.713 37.534 95.038 1.00 116.01 230 ARG A C 1
ATOM 1781 O O . ARG A 1 250 ? 44.688 37.017 95.600 1.00 109.79 230 ARG A O 1
ATOM 1789 N N . VAL A 1 251 ? 43.311 38.782 95.272 1.00 107.28 231 VAL A N 1
ATOM 1790 C CA . VAL A 1 251 ? 44.124 39.775 95.981 1.00 102.79 231 VAL A CA 1
ATOM 1791 C C . VAL A 1 251 ? 43.268 40.579 96.964 1.00 91.73 231 VAL A C 1
ATOM 1792 O O . VAL A 1 251 ? 42.149 40.979 96.634 1.00 82.59 231 VAL A O 1
ATOM 1796 N N . ILE A 1 252 ? 43.792 40.823 98.164 1.00 94.27 232 ILE A N 1
ATOM 1797 C CA . ILE A 1 252 ? 43.011 41.505 99.210 1.00 95.40 232 ILE A CA 1
ATOM 1798 C C . ILE A 1 252 ? 43.700 42.722 99.857 1.00 85.20 232 ILE A C 1
ATOM 1799 O O . ILE A 1 252 ? 44.907 42.717 100.092 1.00 79.45 232 ILE A O 1
ATOM 1804 N N . PRO A 1 253 ? 42.915 43.765 100.164 1.00 80.58 233 PRO A N 1
ATOM 1805 C CA . PRO A 1 253 ? 43.434 44.995 100.780 1.00 76.95 233 PRO A CA 1
ATOM 1806 C C . PRO A 1 253 ? 44.170 44.649 102.049 1.00 76.44 233 PRO A C 1
ATOM 1807 O O . PRO A 1 253 ? 43.578 43.988 102.887 1.00 79.85 233 PRO A O 1
ATOM 1811 N N . ILE A 1 254 ? 45.405 45.101 102.221 1.00 82.76 234 ILE A N 1
ATOM 1812 C CA . ILE A 1 254 ? 46.148 44.734 103.422 1.00 82.20 234 ILE A CA 1
ATOM 1813 C C . ILE A 1 254 ? 45.340 45.152 104.639 1.00 81.15 234 ILE A C 1
ATOM 1814 O O . ILE A 1 254 ? 45.400 44.519 105.692 1.00 76.87 234 ILE A O 1
ATOM 1819 N N . GLU A 1 255 ? 44.562 46.213 104.477 1.00 85.70 235 GLU A N 1
ATOM 1820 C CA . GLU A 1 255 ? 43.787 46.726 105.589 1.00 90.00 235 GLU A CA 1
ATOM 1821 C C . GLU A 1 255 ? 42.902 45.642 106.194 1.00 88.69 235 GLU A C 1
ATOM 1822 O O . GLU A 1 255 ? 42.639 45.655 107.402 1.00 92.21 235 GLU A O 1
ATOM 1828 N N . VAL A 1 256 ? 42.457 44.703 105.357 1.00 77.81 236 VAL A N 1
ATOM 1829 C CA . VAL A 1 256 ? 41.643 43.570 105.818 1.00 70.20 236 VAL A CA 1
ATOM 1830 C C . VAL A 1 256 ? 42.311 42.783 106.939 1.00 59.54 236 VAL A C 1
ATOM 1831 O O . VAL A 1 256 ? 41.640 42.334 107.870 1.00 51.48 236 VAL A O 1
ATOM 1835 N N . LEU A 1 257 ? 43.629 42.614 106.838 1.00 51.29 237 LEU A N 1
ATOM 1836 C CA . LEU A 1 257 ? 44.401 42.014 107.923 1.00 68.26 237 LEU A CA 1
ATOM 1837 C C . LEU A 1 257 ? 44.492 42.914 109.150 1.00 67.39 237 LEU A C 1
ATOM 1838 O O . LEU A 1 257 ? 44.308 42.442 110.276 1.00 74.30 237 LEU A O 1
ATOM 1843 N N . GLU A 1 258 ? 44.793 44.198 108.920 1.00 73.84 238 GLU A N 1
ATOM 1844 C CA . GLU A 1 258 ? 45.000 45.195 109.980 1.00 70.83 238 GLU A CA 1
ATOM 1845 C C . GLU A 1 258 ? 43.742 45.364 110.846 1.00 74.27 238 GLU A C 1
ATOM 1846 O O . GLU A 1 258 ? 43.805 45.655 112.044 1.00 80.53 238 GLU A O 1
ATOM 1852 N N . SER A 1 259 ? 42.594 45.178 110.220 1.00 65.47 239 SER A N 1
ATOM 1853 C CA . SER A 1 259 ? 41.333 45.377 110.887 1.00 59.51 239 SER A CA 1
ATOM 1854 C C . SER A 1 259 ? 40.800 44.162 111.625 1.00 75.48 239 SER A C 1
ATOM 1855 O O . SER A 1 259 ? 39.885 44.311 112.425 1.00 94.64 239 SER A O 1
ATOM 1858 N N . SER A 1 260 ? 41.301 42.954 111.376 1.00 81.11 240 SER A N 1
ATOM 1859 C CA . SER A 1 260 ? 40.854 41.870 112.259 1.00 82.07 240 SER A CA 1
ATOM 1860 C C . SER A 1 260 ? 41.991 41.244 113.038 1.00 74.95 240 SER A C 1
ATOM 1861 O O . SER A 1 260 ? 42.447 40.171 112.679 1.00 69.13 240 SER A O 1
ATOM 1864 N N . ARG A 1 261 ? 42.299 41.811 114.203 1.00 76.46 241 ARG A N 1
ATOM 1865 C CA . ARG A 1 261 ? 43.467 41.383 114.963 1.00 72.57 241 ARG A CA 1
ATOM 1866 C C . ARG A 1 261 ? 43.180 40.420 116.108 1.00 86.37 241 ARG A C 1
ATOM 1867 O O . ARG A 1 261 ? 44.087 39.769 116.633 1.00 88.42 241 ARG A O 1
ATOM 1875 N N . GLY A 1 262 ? 41.920 40.313 116.495 1.00 79.82 242 GLY A N 1
ATOM 1876 C CA . GLY A 1 262 ? 41.585 39.380 117.546 1.00 82.49 242 GLY A CA 1
ATOM 1877 C C . GLY A 1 262 ? 41.446 38.007 116.926 1.00 82.35 242 GLY A C 1
ATOM 1878 O O . GLY A 1 262 ? 41.474 36.989 117.619 1.00 82.77 242 GLY A O 1
ATOM 1879 N N . LYS A 1 263 ? 41.313 37.988 115.601 1.00 80.72 243 LYS A N 1
ATOM 1880 C CA . LYS A 1 263 ? 40.889 36.793 114.908 1.00 75.22 243 LYS A CA 1
ATOM 1881 C C . LYS A 1 263 ? 42.037 35.881 114.554 1.00 74.76 243 LYS A C 1
ATOM 1882 O O . LYS A 1 263 ? 43.207 36.236 114.703 1.00 70.97 243 LYS A O 1
ATOM 1888 N N . SER A 1 264 ? 41.669 34.712 114.045 1.00 78.41 244 SER A N 1
ATOM 1889 C CA . SER A 1 264 ? 42.608 33.703 113.597 1.00 78.90 244 SER A CA 1
ATOM 1890 C C . SER A 1 264 ? 42.523 33.690 112.080 1.00 81.50 244 SER A C 1
ATOM 1891 O O . SER A 1 264 ? 41.473 34.009 111.526 1.00 79.10 244 SER A O 1
ATOM 1894 N N . VAL A 1 265 ? 43.614 33.340 111.403 1.00 87.59 245 VAL A N 1
ATOM 1895 C CA . VAL A 1 265 ? 43.599 33.310 109.942 1.00 80.11 245 VAL A CA 1
ATOM 1896 C C . VAL A 1 265 ? 42.420 32.477 109.416 1.00 81.52 245 VAL A C 1
ATOM 1897 O O . VAL A 1 265 ? 41.841 32.789 108.374 1.00 74.59 245 VAL A O 1
ATOM 1901 N N . ASP A 1 266 ? 42.056 31.424 110.141 1.00 80.04 246 ASP A N 1
ATOM 1902 C CA . ASP A 1 266 ? 40.940 30.597 109.709 1.00 86.82 246 ASP A CA 1
ATOM 1903 C C . ASP A 1 266 ? 39.673 31.436 109.759 1.00 82.64 246 ASP A C 1
ATOM 1904 O O . ASP A 1 266 ? 38.914 31.533 108.788 1.00 82.95 246 ASP A O 1
ATOM 1909 N N . GLU A 1 267 ? 39.461 32.060 110.902 1.00 87.14 247 GLU A N 1
ATOM 1910 C CA . GLU A 1 267 ? 38.315 32.916 111.067 1.00 86.43 247 GLU A CA 1
ATOM 1911 C C . GLU A 1 267 ? 38.233 33.877 109.903 1.00 78.38 247 GLU A C 1
ATOM 1912 O O . GLU A 1 267 ? 37.155 34.097 109.350 1.00 83.68 247 GLU A O 1
ATOM 1918 N N . LEU A 1 268 ? 39.378 34.434 109.528 1.00 53.63 248 LEU A N 1
ATOM 1919 C CA . LEU A 1 268 ? 39.411 35.486 108.546 1.00 54.96 248 LEU A CA 1
ATOM 1920 C C . LEU A 1 268 ? 39.091 34.930 107.154 1.00 64.44 248 LEU A C 1
ATOM 1921 O O . LEU A 1 268 ? 38.261 35.491 106.427 1.00 65.48 248 LEU A O 1
ATOM 1926 N N . LEU A 1 269 ? 39.729 33.824 106.781 1.00 62.14 249 LEU A N 1
ATOM 1927 C CA . LEU A 1 269 ? 39.456 33.209 105.480 1.00 58.25 249 LEU A CA 1
ATOM 1928 C C . LEU A 1 269 ? 37.987 32.808 105.377 1.00 73.45 249 LEU A C 1
ATOM 1929 O O . LEU A 1 269 ? 37.332 33.067 104.372 1.00 71.28 249 LEU A O 1
ATOM 1934 N N . GLN A 1 270 ? 37.465 32.221 106.453 1.00 91.55 250 GLN A N 1
ATOM 1935 C CA . GLN A 1 270 ? 36.059 31.819 106.539 1.00 89.43 250 GLN A CA 1
ATOM 1936 C C . GLN A 1 270 ? 35.071 32.997 106.461 1.00 83.67 250 GLN A C 1
ATOM 1937 O O . GLN A 1 270 ? 34.032 32.894 105.816 1.00 81.20 250 GLN A O 1
ATOM 1943 N N . GLU A 1 271 ? 35.390 34.105 107.122 1.00 88.72 251 GLU A N 1
ATOM 1944 C CA . GLU A 1 271 ? 34.639 35.345 106.942 1.00 80.27 251 GLU A CA 1
ATOM 1945 C C . GLU A 1 271 ? 34.730 35.838 105.505 1.00 82.06 251 GLU A C 1
ATOM 1946 O O . GLU A 1 271 ? 33.732 36.308 104.964 1.00 95.80 251 GLU A O 1
ATOM 1952 N N . LEU A 1 272 ? 35.920 35.779 104.895 1.00 66.63 252 LEU A N 1
ATOM 1953 C CA . LEU A 1 272 ? 36.053 36.216 103.502 1.00 75.81 252 LEU A CA 1
ATOM 1954 C C . LEU A 1 272 ? 35.106 35.429 102.591 1.00 85.46 252 LEU A C 1
ATOM 1955 O O . LEU A 1 272 ? 34.408 36.007 101.748 1.00 81.83 252 LEU A O 1
ATOM 1960 N N . ASP A 1 273 ? 35.073 34.113 102.784 1.00 84.77 253 ASP A N 1
ATOM 1961 C CA . ASP A 1 273 ? 34.234 33.240 101.975 1.00 88.27 253 ASP A CA 1
ATOM 1962 C C . ASP A 1 273 ? 32.777 33.619 102.101 1.00 84.98 253 ASP A C 1
ATOM 1963 O O . ASP A 1 273 ? 32.113 33.880 101.113 1.00 93.55 253 ASP A O 1
ATOM 1968 N N . GLU A 1 274 ? 32.289 33.639 103.330 1.00 84.90 254 GLU A N 1
ATOM 1969 C CA . GLU A 1 274 ? 30.908 33.999 103.624 1.00 82.79 254 GLU A CA 1
ATOM 1970 C C . GLU A 1 274 ? 30.615 35.454 103.258 1.00 82.26 254 GLU A C 1
ATOM 1971 O O . GLU A 1 274 ? 29.481 35.927 103.385 1.00 77.54 254 GLU A O 1
ATOM 1977 N N . GLU A 1 275 ? 31.647 36.170 102.828 1.00 83.96 255 GLU A N 1
ATOM 1978 C CA . GLU A 1 275 ? 31.485 37.564 102.440 1.00 83.25 255 GLU A CA 1
ATOM 1979 C C . GLU A 1 275 ? 31.130 38.442 103.642 1.00 86.33 255 GLU A C 1
ATOM 1980 O O . GLU A 1 275 ? 30.552 39.514 103.493 1.00 89.98 255 GLU A O 1
ATOM 1986 N N . LYS A 1 276 ? 31.499 37.996 104.834 1.00 84.40 256 LYS A N 1
ATOM 1987 C CA . LYS A 1 276 ? 31.270 38.787 106.039 1.00 85.11 256 LYS A CA 1
ATOM 1988 C C . LYS A 1 276 ? 32.138 40.060 106.145 1.00 83.17 256 LYS A C 1
ATOM 1989 O O . LYS A 1 276 ? 31.723 41.025 106.776 1.00 89.15 256 LYS A O 1
ATOM 1995 N N . VAL A 1 277 ? 33.321 40.074 105.528 1.00 73.87 257 VAL A N 1
ATOM 1996 C CA . VAL A 1 277 ? 34.292 41.139 105.789 1.00 72.57 257 VAL A CA 1
ATOM 1997 C C . VAL A 1 277 ? 34.006 42.476 105.100 1.00 79.60 257 VAL A C 1
ATOM 1998 O O . VAL A 1 277 ? 33.831 42.562 103.880 1.00 75.02 257 VAL A O 1
ATOM 2002 N N . GLU A 1 278 ? 34.023 43.531 105.904 1.00 93.87 258 GLU A N 1
ATOM 2003 C CA . GLU A 1 278 ? 33.669 44.869 105.451 1.00 90.67 258 GLU A CA 1
ATOM 2004 C C . GLU A 1 278 ? 34.883 45.760 105.593 1.00 76.62 258 GLU A C 1
ATOM 2005 O O . GLU A 1 278 ? 35.862 45.400 106.224 1.00 90.78 258 GLU A O 1
ATOM 2011 N N . LEU A 1 279 ? 34.842 46.903 104.948 1.00 67.11 259 LEU A N 1
ATOM 2012 C CA . LEU A 1 279 ? 35.969 47.806 104.945 1.00 63.83 259 LEU A CA 1
ATOM 2013 C C . LEU A 1 279 ? 35.435 49.225 105.034 1.00 68.06 259 LEU A C 1
ATOM 2014 O O . LEU A 1 279 ? 34.277 49.474 104.736 1.00 77.01 259 LEU A O 1
ATOM 2019 N N . TYR A 1 280 ? 36.254 50.151 105.500 1.00 70.66 260 TYR A N 1
ATOM 2020 C CA . TYR A 1 280 ? 35.769 51.501 105.681 1.00 70.32 260 TYR A CA 1
ATOM 2021 C C . TYR A 1 280 ? 36.743 52.453 105.035 1.00 70.52 260 TYR A C 1
ATOM 2022 O O . TYR A 1 280 ? 37.808 52.707 105.572 1.00 85.22 260 TYR A O 1
ATOM 2031 N N . LEU A 1 281 ? 36.353 53.036 103.914 1.00 67.74 261 LEU A N 1
ATOM 2032 C CA . LEU A 1 281 ? 37.318 53.752 103.089 1.00 67.66 261 LEU A CA 1
ATOM 2033 C C . LEU A 1 281 ? 36.750 55.127 102.775 1.00 76.56 261 LEU A C 1
ATOM 2034 O O . LEU A 1 281 ? 35.544 55.336 102.895 1.00 89.01 261 LEU A O 1
ATOM 2039 N N . GLY A 1 282 ? 37.594 56.079 102.406 1.00 66.05 262 GLY A N 1
ATOM 2040 C CA . GLY A 1 282 ? 37.083 57.407 102.100 1.00 62.66 262 GLY A CA 1
ATOM 2041 C C . GLY A 1 282 ? 36.296 57.366 100.802 1.00 55.53 262 GLY A C 1
ATOM 2042 O O . GLY A 1 282 ? 36.780 56.813 99.825 1.00 51.21 262 GLY A O 1
ATOM 2043 N N . LYS A 1 283 ? 35.091 57.922 100.770 1.00 56.09 263 LYS A N 1
ATOM 2044 C CA . LYS A 1 283 ? 34.352 58.004 99.507 1.00 67.21 263 LYS A CA 1
ATOM 2045 C C . LYS A 1 283 ? 35.272 58.633 98.422 1.00 84.02 263 LYS A C 1
ATOM 2046 O O . LYS A 1 283 ? 35.454 58.089 97.330 1.00 70.82 263 LYS A O 1
ATOM 2052 N N . ASP A 1 284 ? 35.908 59.747 98.766 1.00 89.87 264 ASP A N 1
ATOM 2053 C CA . ASP A 1 284 ? 36.783 60.450 97.843 1.00 78.40 264 ASP A CA 1
ATOM 2054 C C . ASP A 1 284 ? 37.992 59.630 97.395 1.00 77.39 264 ASP A C 1
ATOM 2055 O O . ASP A 1 284 ? 38.480 59.793 96.275 1.00 78.07 264 ASP A O 1
ATOM 2060 N N . ASP A 1 285 ? 38.488 58.755 98.262 1.00 84.32 265 ASP A N 1
ATOM 2061 C CA . ASP A 1 285 ? 39.630 57.911 97.902 1.00 82.59 265 ASP A CA 1
ATOM 2062 C C . ASP A 1 285 ? 39.225 56.875 96.838 1.00 85.03 265 ASP A C 1
ATOM 2063 O O . ASP A 1 285 ? 39.944 56.710 95.838 1.00 90.31 265 ASP A O 1
ATOM 2068 N N . ILE A 1 286 ? 38.086 56.190 97.040 1.00 61.10 266 ILE A N 1
ATOM 2069 C CA . ILE A 1 286 ? 37.617 55.209 96.066 1.00 57.76 266 ILE A CA 1
ATOM 2070 C C . ILE A 1 286 ? 37.404 55.912 94.720 1.00 63.58 266 ILE A C 1
ATOM 2071 O O . ILE A 1 286 ? 37.826 55.405 93.670 1.00 52.67 266 ILE A O 1
ATOM 2076 N N . TYR A 1 287 ? 36.788 57.095 94.747 1.00 52.60 267 TYR A N 1
ATOM 2077 C CA . TYR A 1 287 ? 36.609 57.821 93.508 1.00 60.96 267 TYR A CA 1
ATOM 2078 C C . TYR A 1 287 ? 37.933 58.052 92.773 1.00 62.64 267 TYR A C 1
ATOM 2079 O O . TYR A 1 287 ? 38.027 57.734 91.581 1.00 65.17 267 TYR A O 1
ATOM 2088 N N . ASP A 1 288 ? 38.938 58.617 93.454 1.00 52.24 268 ASP A N 1
ATOM 2089 C CA . ASP A 1 288 ? 40.216 58.915 92.786 1.00 61.86 268 ASP A CA 1
ATOM 2090 C C . ASP A 1 288 ? 40.821 57.635 92.206 1.00 55.69 268 ASP A C 1
ATOM 2091 O O . ASP A 1 288 ? 41.230 57.578 91.036 1.00 51.88 268 ASP A O 1
ATOM 2096 N N . ALA A 1 289 ? 40.824 56.596 93.026 1.00 43.15 269 ALA A N 1
ATOM 2097 C CA . ALA A 1 289 ? 41.286 55.308 92.604 1.00 46.11 269 ALA A CA 1
ATOM 2098 C C . ALA A 1 289 ? 40.640 54.959 91.246 1.00 55.90 269 ALA A C 1
ATOM 2099 O O . ALA A 1 289 ? 41.337 54.642 90.271 1.00 55.71 269 ALA A O 1
ATOM 2101 N N . LEU A 1 290 ? 39.310 55.037 91.177 1.00 56.05 270 LEU A N 1
ATOM 2102 C CA . LEU A 1 290 ? 38.616 54.805 89.919 1.00 53.01 270 LEU A CA 1
ATOM 2103 C C . LEU A 1 290 ? 39.214 55.687 88.826 1.00 57.13 270 LEU A C 1
ATOM 2104 O O . LEU A 1 290 ? 39.629 55.194 87.781 1.00 57.59 270 LEU A O 1
ATOM 2109 N N . HIS A 1 291 ? 39.264 56.987 89.094 1.00 47.03 271 HIS A N 1
ATOM 2110 C CA . HIS A 1 291 ? 39.672 57.949 88.115 1.00 49.34 271 HIS A CA 1
ATOM 2111 C C . HIS A 1 291 ? 41.046 57.610 87.545 1.00 57.42 271 HIS A C 1
ATOM 2112 O O . HIS A 1 291 ? 41.284 57.590 86.313 1.00 51.96 271 HIS A O 1
ATOM 2127 N N . THR A 1 293 ? 42.469 54.863 87.664 1.00 48.10 273 THR A N 1
ATOM 2128 C CA . THR A 1 293 ? 42.448 53.616 86.932 1.00 57.98 273 THR A CA 1
ATOM 2129 C C . THR A 1 293 ? 42.140 53.876 85.461 1.00 55.26 273 THR A C 1
ATOM 2130 O O . THR A 1 293 ? 42.876 53.406 84.597 1.00 54.90 273 THR A O 1
ATOM 2134 N N . LEU A 1 294 ? 41.086 54.659 85.198 1.00 32.00 274 LEU A N 1
ATOM 2135 C CA . LEU A 1 294 ? 40.613 54.886 83.847 1.00 46.98 274 LEU A CA 1
ATOM 2136 C C . LEU A 1 294 ? 41.686 55.683 83.087 1.00 53.65 274 LEU A C 1
ATOM 2137 O O . LEU A 1 294 ? 42.040 55.374 81.929 1.00 48.81 274 LEU A O 1
ATOM 2142 N N . SER A 1 295 ? 42.204 56.708 83.747 1.00 47.17 275 SER A N 1
ATOM 2143 C CA . SER A 1 295 ? 43.241 57.511 83.146 1.00 52.56 275 SER A CA 1
ATOM 2144 C C . SER A 1 295 ? 44.383 56.621 82.661 1.00 58.80 275 SER A C 1
ATOM 2145 O O . SER A 1 295 ? 44.901 56.752 81.512 1.00 48.47 275 SER A O 1
ATOM 2148 N N . TYR A 1 296 ? 44.769 55.712 83.550 1.00 54.69 276 TYR A N 1
ATOM 2149 C CA . TYR A 1 296 ? 45.841 54.787 83.260 1.00 48.69 276 TYR A CA 1
ATOM 2150 C C . TYR A 1 296 ? 45.477 53.890 82.075 1.00 46.76 276 TYR A C 1
ATOM 2151 O O . TYR A 1 296 ? 46.196 53.855 81.090 1.00 51.57 276 TYR A O 1
ATOM 2160 N N . ILE A 1 297 ? 44.351 53.191 82.140 1.00 40.34 277 ILE A N 1
ATOM 2161 C CA . ILE A 1 297 ? 43.972 52.317 81.031 1.00 44.62 277 ILE A CA 1
ATOM 2162 C C . ILE A 1 297 ? 43.923 53.107 79.727 1.00 49.29 277 ILE A C 1
ATOM 2163 O O . ILE A 1 297 ? 44.377 52.605 78.699 1.00 45.67 277 ILE A O 1
ATOM 2168 N N . GLU A 1 298 ? 43.371 54.331 79.772 1.00 48.50 278 GLU A N 1
ATOM 2169 C CA . GLU A 1 298 ? 43.262 55.208 78.586 1.00 47.94 278 GLU A CA 1
ATOM 2170 C C . GLU A 1 298 ? 44.630 55.649 78.006 1.00 54.13 278 GLU A C 1
ATOM 2171 O O . GLU A 1 298 ? 44.835 55.743 76.777 1.00 43.63 278 GLU A O 1
ATOM 2177 N N . TYR A 1 299 ? 45.565 55.910 78.907 1.00 60.11 279 TYR A N 1
ATOM 2178 C CA . TYR A 1 299 ? 46.929 56.223 78.516 1.00 47.35 279 TYR A CA 1
ATOM 2179 C C . TYR A 1 299 ? 47.582 54.989 77.856 1.00 54.57 279 TYR A C 1
ATOM 2180 O O . TYR A 1 299 ? 48.316 55.124 76.874 1.00 50.97 279 TYR A O 1
ATOM 2189 N N . LEU A 1 300 ? 47.273 53.791 78.368 1.00 45.71 280 LEU A N 1
ATOM 2190 C CA . LEU A 1 300 ? 47.867 52.563 77.860 1.00 41.56 280 LEU A CA 1
ATOM 2191 C C . LEU A 1 300 ? 47.284 52.211 76.509 1.00 55.29 280 LEU A C 1
ATOM 2192 O O . LEU A 1 300 ? 47.985 51.682 75.656 1.00 62.55 280 LEU A O 1
ATOM 2197 N N . TYR A 1 301 ? 46.004 52.511 76.317 1.00 52.39 281 TYR A N 1
ATOM 2198 C CA . TYR A 1 301 ? 45.349 52.284 75.041 1.00 51.98 281 TYR A CA 1
ATOM 2199 C C . TYR A 1 301 ? 46.076 53.104 73.981 1.00 63.07 281 TYR A C 1
ATOM 2200 O O . TYR A 1 301 ? 46.300 52.636 72.853 1.00 61.58 281 TYR A O 1
ATOM 2209 N N . SER A 1 302 ? 46.450 54.332 74.352 1.00 59.09 282 SER A N 1
ATOM 2210 C CA . SER A 1 302 ? 47.028 55.264 73.394 1.00 54.87 282 SER A CA 1
ATOM 2211 C C . SER A 1 302 ? 48.421 54.828 72.945 1.00 58.93 282 SER A C 1
ATOM 2212 O O . SER A 1 302 ? 48.688 54.783 71.757 1.00 51.81 282 SER A O 1
ATOM 2215 N N . ILE A 1 303 ? 49.302 54.523 73.899 1.00 62.86 283 ILE A N 1
ATOM 2216 C CA . ILE A 1 303 ? 50.555 53.840 73.611 1.00 52.60 283 ILE A CA 1
ATOM 2217 C C . ILE A 1 303 ? 50.326 52.599 72.724 1.00 62.46 283 ILE A C 1
ATOM 2218 O O . ILE A 1 303 ? 51.026 52.392 71.716 1.00 62.06 283 ILE A O 1
ATOM 2223 N N . ASP A 1 304 ? 49.353 51.766 73.097 1.00 61.12 284 ASP A N 1
ATOM 2224 C CA . ASP A 1 304 ? 49.071 50.559 72.324 1.00 47.91 284 ASP A CA 1
ATOM 2225 C C . ASP A 1 304 ? 48.730 50.912 70.900 1.00 53.45 284 ASP A C 1
ATOM 2226 O O . ASP A 1 304 ? 49.220 50.266 69.985 1.00 52.76 284 ASP A O 1
ATOM 2231 N N . LYS A 1 305 ? 47.881 51.927 70.714 1.00 64.56 285 LYS A N 1
ATOM 2232 C CA . LYS A 1 305 ? 47.493 52.393 69.369 1.00 61.01 285 LYS A CA 1
ATOM 2233 C C . LYS A 1 305 ? 48.654 53.041 68.578 1.00 61.13 285 LYS A C 1
ATOM 2234 O O . LYS A 1 305 ? 48.851 52.774 67.401 1.00 67.97 285 LYS A O 1
ATOM 2240 N N . LEU A 1 306 ? 49.439 53.875 69.238 1.00 54.09 286 LEU A N 1
ATOM 2241 C CA . LEU A 1 306 ? 50.647 54.397 68.632 1.00 52.29 286 LEU A CA 1
ATOM 2242 C C . LEU A 1 306 ? 51.562 53.265 68.145 1.00 55.26 286 LEU A C 1
ATOM 2243 O O . LEU A 1 306 ? 52.179 53.364 67.083 1.00 52.81 286 LEU A O 1
ATOM 2248 N N . LEU A 1 307 ? 51.656 52.185 68.906 1.00 52.88 287 LEU A N 1
ATOM 2249 C CA . LEU A 1 307 ? 52.643 51.162 68.556 1.00 63.32 287 LEU A CA 1
ATOM 2250 C C . LEU A 1 307 ? 52.286 50.491 67.241 1.00 64.78 287 LEU A C 1
ATOM 2251 O O . LEU A 1 307 ? 53.129 49.843 66.628 1.00 72.16 287 LEU A O 1
ATOM 2256 N N . GLU A 1 308 ? 51.036 50.689 66.821 1.00 55.22 288 GLU A N 1
ATOM 2257 C CA . GLU A 1 308 ? 50.495 50.213 65.542 1.00 55.46 288 GLU A CA 1
ATOM 2258 C C . GLU A 1 308 ? 51.188 50.849 64.324 1.00 61.23 288 GLU A C 1
ATOM 2259 O O . GLU A 1 308 ? 50.902 50.505 63.178 1.00 66.66 288 GLU A O 1
ATOM 2265 N N . VAL A 1 309 ? 52.048 51.822 64.583 1.00 58.66 289 VAL A N 1
ATOM 2266 C CA . VAL A 1 309 ? 52.706 52.561 63.543 1.00 54.80 289 VAL A CA 1
ATOM 2267 C C . VAL A 1 309 ? 53.987 51.829 63.196 1.00 68.45 289 VAL A C 1
ATOM 2268 O O . VAL A 1 309 ? 54.798 51.566 64.079 1.00 73.49 289 VAL A O 1
ATOM 2272 N N . LYS A 1 310 ? 54.171 51.507 61.916 1.00 61.46 290 LYS A N 1
ATOM 2273 C CA . LYS A 1 310 ? 55.273 50.654 61.505 1.00 70.67 290 LYS A CA 1
ATOM 2274 C C . LYS A 1 310 ? 56.611 51.385 61.581 1.00 66.82 290 LYS A C 1
ATOM 2275 O O . LYS A 1 310 ? 57.632 50.837 62.026 1.00 64.60 290 LYS A O 1
ATOM 2281 N N . ASN A 1 311 ? 56.610 52.631 61.151 1.00 50.60 291 ASN A N 1
ATOM 2282 C CA . ASN A 1 311 ? 57.804 53.418 61.320 1.00 47.26 291 ASN A CA 1
ATOM 2283 C C . ASN A 1 311 ? 57.577 54.513 62.338 1.00 56.40 291 ASN A C 1
ATOM 2284 O O . ASN A 1 311 ? 57.060 55.581 62.034 1.00 66.58 291 ASN A O 1
ATOM 2289 N N . LEU A 1 312 ? 58.056 54.262 63.546 1.00 68.51 292 LEU A N 1
ATOM 2290 C CA . LEU A 1 312 ? 57.813 55.144 64.674 1.00 55.75 292 LEU A CA 1
ATOM 2291 C C . LEU A 1 312 ? 59.171 55.458 65.320 1.00 52.45 292 LEU A C 1
ATOM 2292 O O . LEU A 1 312 ? 60.010 54.556 65.535 1.00 48.67 292 LEU A O 1
ATOM 2297 N N . ALA A 1 313 ? 59.413 56.743 65.557 1.00 43.94 293 ALA A N 1
ATOM 2298 C CA . ALA A 1 313 ? 60.691 57.186 66.092 1.00 47.39 293 ALA A CA 1
ATOM 2299 C C . ALA A 1 313 ? 60.540 58.238 67.193 1.00 44.18 293 ALA A C 1
ATOM 2300 O O . ALA A 1 313 ? 59.627 59.044 67.201 1.00 50.71 293 ALA A O 1
ATOM 2302 N N . TYR A 1 314 ? 61.448 58.218 68.141 1.00 44.85 294 TYR A N 1
ATOM 2303 C CA . TYR A 1 314 ? 61.416 59.209 69.183 1.00 49.01 294 TYR A CA 1
ATOM 2304 C C . TYR A 1 314 ? 62.762 59.900 69.121 1.00 50.47 294 TYR A C 1
ATOM 2305 O O . TYR A 1 314 ? 63.780 59.247 68.887 1.00 47.12 294 TYR A O 1
ATOM 2314 N N . ILE A 1 315 ? 62.744 61.218 69.291 1.00 44.98 295 ILE A N 1
ATOM 2315 C CA . ILE A 1 315 ? 63.930 62.060 69.220 1.00 53.34 295 ILE A CA 1
ATOM 2316 C C . ILE A 1 315 ? 63.997 62.868 70.511 1.00 59.49 295 ILE A C 1
ATOM 2317 O O . ILE A 1 315 ? 63.051 63.598 70.861 1.00 52.04 295 ILE A O 1
ATOM 2322 N N . ALA A 1 316 ? 65.104 62.738 71.229 1.00 55.29 296 ALA A N 1
ATOM 2323 C CA . ALA A 1 316 ? 65.263 63.488 72.463 1.00 49.39 296 ALA A CA 1
ATOM 2324 C C . ALA A 1 316 ? 66.679 64.007 72.570 1.00 53.27 296 ALA A C 1
ATOM 2325 O O . ALA A 1 316 ? 67.635 63.246 72.465 1.00 49.30 296 ALA A O 1
ATOM 2327 N N . LYS A 1 317 ? 66.798 65.318 72.744 1.00 60.82 297 LYS A N 1
ATOM 2328 C CA . LYS A 1 317 ? 68.093 65.952 72.873 1.00 64.80 297 LYS A CA 1
ATOM 2329 C C . LYS A 1 317 ? 68.700 65.482 74.188 1.00 67.34 297 LYS A C 1
ATOM 2330 O O . LYS A 1 317 ? 69.897 65.317 74.288 1.00 74.88 297 LYS A O 1
ATOM 2336 N N . SER A 1 318 ? 67.860 65.260 75.192 1.00 96.06 298 SER A N 1
ATOM 2337 C CA . SER A 1 318 ? 68.320 64.760 76.486 1.00 116.83 298 SER A CA 1
ATOM 2338 C C . SER A 1 318 ? 67.308 63.833 77.156 1.00 116.44 298 SER A C 1
ATOM 2339 O O . SER A 1 318 ? 66.114 64.118 77.188 1.00 116.25 298 SER A O 1
ATOM 2342 N N . PHE A 1 319 ? 67.785 62.715 77.683 1.00 101.56 299 PHE A N 1
ATOM 2343 C CA . PHE A 1 319 ? 66.971 61.927 78.583 1.00 98.72 299 PHE A CA 1
ATOM 2344 C C . PHE A 1 319 ? 67.694 61.659 79.916 1.00 106.89 299 PHE A C 1
ATOM 2345 O O . PHE A 1 319 ? 67.470 62.352 80.908 1.00 111.10 299 PHE A O 1
ATOM 2353 N N . TYR A 1 320 ? 68.566 60.659 79.896 1.00 145.32 300 TYR A N 1
ATOM 2354 C CA . TYR A 1 320 ? 69.514 60.377 80.970 1.00 147.73 300 TYR A CA 1
ATOM 2355 C C . TYR A 1 320 ? 69.105 60.695 82.411 1.00 142.93 300 TYR A C 1
ATOM 2356 O O . TYR A 1 320 ? 69.499 61.719 82.969 1.00 137.70 300 TYR A O 1
ATOM 2365 N N . THR A 1 321 ? 68.336 59.792 83.009 1.00 132.69 301 THR A N 1
ATOM 2366 C CA . THR A 1 321 ? 68.294 59.616 84.458 1.00 131.78 301 THR A CA 1
ATOM 2367 C C . THR A 1 321 ? 69.384 58.614 84.875 1.00 135.80 301 THR A C 1
ATOM 2368 O O . THR A 1 321 ? 69.837 57.796 84.064 1.00 135.08 301 THR A O 1
ATOM 2372 N N . LYS A 1 322 ? 69.838 58.700 86.118 1.00 123.28 302 LYS A N 1
ATOM 2373 C CA . LYS A 1 322 ? 70.830 57.753 86.596 1.00 133.74 302 LYS A CA 1
ATOM 2374 C C . LYS A 1 322 ? 70.241 56.341 86.624 1.00 138.32 302 LYS A C 1
ATOM 2375 O O . LYS A 1 322 ? 70.977 55.348 86.622 1.00 144.07 302 LYS A O 1
ATOM 2381 N N . THR A 1 323 ? 68.910 56.268 86.633 1.00 132.42 303 THR A N 1
ATOM 2382 C CA . THR A 1 323 ? 68.175 55.003 86.596 1.00 132.07 303 THR A CA 1
ATOM 2383 C C . THR A 1 323 ? 68.103 54.397 85.189 1.00 130.71 303 THR A C 1
ATOM 2384 O O . THR A 1 323 ? 67.992 53.174 85.044 1.00 128.21 303 THR A O 1
ATOM 2388 N N . LEU A 1 324 ? 68.145 55.254 84.165 1.00 127.71 304 LEU A N 1
ATOM 2389 C CA . LEU A 1 324 ? 68.144 54.804 82.772 1.00 126.32 304 LEU A CA 1
ATOM 2390 C C . LEU A 1 324 ? 69.280 53.828 82.584 1.00 133.11 304 LEU A C 1
ATOM 2391 O O . LEU A 1 324 ? 69.076 52.647 82.312 1.00 134.07 304 LEU A O 1
ATOM 2396 N N . ALA A 1 325 ? 70.490 54.352 82.725 1.00 137.17 305 ALA A N 1
ATOM 2397 C CA . ALA A 1 325 ? 71.702 53.571 82.549 1.00 143.91 305 ALA A CA 1
ATOM 2398 C C . ALA A 1 325 ? 71.739 52.341 83.445 1.00 146.87 305 ALA A C 1
ATOM 2399 O O . ALA A 1 325 ? 71.875 51.217 82.946 1.00 142.15 305 ALA A O 1
ATOM 2401 N N . ARG A 1 326 ? 71.608 52.573 84.757 1.00 168.50 306 ARG A N 1
ATOM 2402 C CA . ARG A 1 326 ? 71.848 51.559 85.793 1.00 177.90 306 ARG A CA 1
ATOM 2403 C C . ARG A 1 326 ? 71.155 50.227 85.514 1.00 181.50 306 ARG A C 1
ATOM 2404 O O . ARG A 1 326 ? 71.745 49.157 85.704 1.00 184.80 306 ARG A O 1
ATOM 2412 N N . THR A 1 327 ? 69.906 50.297 85.059 1.00 175.33 307 THR A N 1
ATOM 2413 C CA . THR A 1 327 ? 69.131 49.097 84.760 1.00 173.45 307 THR A CA 1
ATOM 2414 C C . THR A 1 327 ? 69.967 48.119 83.899 1.00 172.70 307 THR A C 1
ATOM 2415 O O . THR A 1 327 ? 70.234 47.002 84.337 1.00 172.01 307 THR A O 1
ATOM 2419 N N . LEU A 1 328 ? 70.358 48.542 82.690 1.00 163.84 308 LEU A N 1
ATOM 2420 C CA . LEU A 1 328 ? 71.324 47.824 81.832 1.00 153.33 308 LEU A CA 1
ATOM 2421 C C . LEU A 1 328 ? 71.225 48.252 80.362 1.00 138.48 308 LEU A C 1
ATOM 2422 O O . LEU A 1 328 ? 72.222 48.644 79.743 1.00 131.21 308 LEU A O 1
ATOM 2427 N N . ILE A 1 332 ? 75.682 52.908 78.124 1.00 88.02 312 ILE A N 1
ATOM 2428 C CA . ILE A 1 332 ? 74.579 53.841 77.842 1.00 96.87 312 ILE A CA 1
ATOM 2429 C C . ILE A 1 332 ? 74.725 55.217 78.537 1.00 96.13 312 ILE A C 1
ATOM 2430 O O . ILE A 1 332 ? 74.302 55.408 79.685 1.00 97.51 312 ILE A O 1
ATOM 2435 N N . VAL A 1 333 ? 75.295 56.183 77.819 1.00 94.67 313 VAL A N 1
ATOM 2436 C CA . VAL A 1 333 ? 75.680 57.447 78.438 1.00 89.09 313 VAL A CA 1
ATOM 2437 C C . VAL A 1 333 ? 74.813 58.585 77.984 1.00 80.74 313 VAL A C 1
ATOM 2438 O O . VAL A 1 333 ? 73.898 58.414 77.193 1.00 80.19 313 VAL A O 1
ATOM 2442 N N . ASP A 1 334 ? 75.126 59.769 78.481 1.00 91.45 314 ASP A N 1
ATOM 2443 C CA . ASP A 1 334 ? 74.361 60.945 78.127 1.00 94.01 314 ASP A CA 1
ATOM 2444 C C . ASP A 1 334 ? 74.822 61.394 76.757 1.00 81.76 314 ASP A C 1
ATOM 2445 O O . ASP A 1 334 ? 76.017 61.373 76.475 1.00 82.48 314 ASP A O 1
ATOM 2450 N N . THR A 1 335 ? 73.886 61.789 75.904 1.00 72.20 315 THR A N 1
ATOM 2451 C CA . THR A 1 335 ? 74.253 62.432 74.656 1.00 74.55 315 THR A CA 1
ATOM 2452 C C . THR A 1 335 ? 75.188 63.622 74.939 1.00 75.68 315 THR A C 1
ATOM 2453 O O . THR A 1 335 ? 76.100 63.915 74.171 1.00 79.14 315 THR A O 1
ATOM 2457 N N . ALA A 1 336 ? 74.951 64.307 76.048 1.00 64.80 316 ALA A N 1
ATOM 2458 C CA . ALA A 1 336 ? 75.767 65.452 76.430 1.00 64.38 316 ALA A CA 1
ATOM 2459 C C . ALA A 1 336 ? 77.220 65.066 76.760 1.00 73.82 316 ALA A C 1
ATOM 2460 O O . ALA A 1 336 ? 78.157 65.787 76.436 1.00 74.52 316 ALA A O 1
ATOM 2462 N N . LEU A 1 337 ? 77.403 63.946 77.447 1.00 90.24 317 LEU A N 1
ATOM 2463 C CA . LEU A 1 337 ? 78.734 63.547 77.886 1.00 94.22 317 LEU A CA 1
ATOM 2464 C C . LEU A 1 337 ? 79.494 63.063 76.678 1.00 95.35 317 LEU A C 1
ATOM 2465 O O . LEU A 1 337 ? 80.613 63.502 76.404 1.00 95.35 317 LEU A O 1
ATOM 2470 N N . LEU A 1 338 ? 78.850 62.152 75.959 1.00 88.67 318 LEU A N 1
ATOM 2471 C CA . LEU A 1 338 ? 79.402 61.542 74.765 1.00 82.79 318 LEU A CA 1
ATOM 2472 C C . LEU A 1 338 ? 79.834 62.617 73.778 1.00 85.58 318 LEU A C 1
ATOM 2473 O O . LEU A 1 338 ? 80.903 62.540 73.167 1.00 87.29 318 LEU A O 1
ATOM 2478 N N . ASP A 1 339 ? 78.988 63.627 73.625 1.00 87.52 319 ASP A N 1
ATOM 2479 C CA . ASP A 1 339 ? 79.237 64.664 72.644 1.00 86.36 319 ASP A CA 1
ATOM 2480 C C . ASP A 1 339 ? 80.518 65.404 73.002 1.00 90.05 319 ASP A C 1
ATOM 2481 O O . ASP A 1 339 ? 81.404 65.579 72.155 1.00 98.58 319 ASP A O 1
ATOM 2486 N N . ALA A 1 340 ? 80.611 65.810 74.269 1.00 78.02 320 ALA A N 1
ATOM 2487 C CA . ALA A 1 340 ? 81.807 66.443 74.821 1.00 80.20 320 ALA A CA 1
ATOM 2488 C C . ALA A 1 340 ? 83.043 65.519 74.875 1.00 87.43 320 ALA A C 1
ATOM 2489 O O . ALA A 1 340 ? 84.184 65.998 74.893 1.00 85.67 320 ALA A O 1
ATOM 2491 N N . VAL A 1 341 ? 82.819 64.206 74.921 1.00 91.54 321 VAL A N 1
ATOM 2492 C CA . VAL A 1 341 ? 83.927 63.261 74.872 1.00 93.37 321 VAL A CA 1
ATOM 2493 C C . VAL A 1 341 ? 84.424 63.121 73.462 1.00 95.62 321 VAL A C 1
ATOM 2494 O O . VAL A 1 341 ? 85.619 63.188 73.219 1.00 111.46 321 VAL A O 1
ATOM 2498 N N . ILE A 1 342 ? 83.510 62.931 72.524 1.00 82.51 322 ILE A N 1
ATOM 2499 C CA . ILE A 1 342 ? 83.916 62.663 71.158 1.00 85.45 322 ILE A CA 1
ATOM 2500 C C . ILE A 1 342 ? 84.916 63.683 70.610 1.00 92.12 322 ILE A C 1
ATOM 2501 O O . ILE A 1 342 ? 85.961 63.295 70.098 1.00 99.88 322 ILE A O 1
ATOM 2506 N N . ARG A 1 343 ? 84.613 64.975 70.728 1.00 92.37 323 ARG A N 1
ATOM 2507 C CA . ARG A 1 343 ? 85.523 66.020 70.237 1.00 101.94 323 ARG A CA 1
ATOM 2508 C C . ARG A 1 343 ? 86.759 66.118 71.148 1.00 111.01 323 ARG A C 1
ATOM 2509 O O . ARG A 1 343 ? 87.702 66.868 70.877 1.00 107.51 323 ARG A O 1
ATOM 2517 N N . THR A 1 344 ? 86.720 65.362 72.242 1.00 123.70 324 THR A N 1
ATOM 2518 C CA . THR A 1 344 ? 87.778 65.333 73.250 1.00 120.18 324 THR A CA 1
ATOM 2519 C C . THR A 1 344 ? 88.740 64.177 72.974 1.00 120.63 324 THR A C 1
ATOM 2520 O O . THR A 1 344 ? 89.928 64.399 72.757 1.00 125.11 324 THR A O 1
ATOM 2524 N N . LEU A 1 345 ? 88.238 62.945 73.023 1.00 109.93 325 LEU A N 1
ATOM 2525 C CA . LEU A 1 345 ? 89.000 61.797 72.554 1.00 108.73 325 LEU A CA 1
ATOM 2526 C C . LEU A 1 345 ? 89.372 61.983 71.095 1.00 119.46 325 LEU A C 1
ATOM 2527 O O . LEU A 1 345 ? 90.545 62.196 70.763 1.00 132.31 325 LEU A O 1
ATOM 2532 N N . ILE A 1 346 ? 88.367 61.872 70.227 1.00 95.55 326 ILE A N 1
ATOM 2533 C CA . ILE A 1 346 ? 88.596 61.749 68.787 1.00 92.11 326 ILE A CA 1
ATOM 2534 C C . ILE A 1 346 ? 88.560 63.068 68.010 1.00 89.64 326 ILE A C 1
ATOM 2535 O O . ILE A 1 346 ? 88.878 63.086 66.817 1.00 82.42 326 ILE A O 1
ATOM 2540 N N . GLY A 1 347 ? 88.152 64.158 68.659 1.00 104.44 327 GLY A N 1
ATOM 2541 C CA . GLY A 1 347 ? 88.044 65.441 67.972 1.00 120.53 327 GLY A CA 1
ATOM 2542 C C . GLY A 1 347 ? 87.315 65.410 66.630 1.00 127.52 327 GLY A C 1
ATOM 2543 O O . GLY A 1 347 ? 87.721 66.092 65.679 1.00 120.69 327 GLY A O 1
ATOM 2544 N N . HIS A 1 348 ? 86.247 64.609 66.559 1.00 147.73 328 HIS A N 1
ATOM 2545 C CA . HIS A 1 348 ? 85.485 64.388 65.324 1.00 146.69 328 HIS A CA 1
ATOM 2546 C C . HIS A 1 348 ? 84.595 65.578 65.023 1.00 143.15 328 HIS A C 1
ATOM 2547 O O . HIS A 1 348 ? 84.761 66.260 64.001 1.00 151.80 328 HIS A O 1
ATOM 2554 N N . GLU A 1 349 ? 83.610 65.790 65.888 1.00 110.72 329 GLU A N 1
ATOM 2555 C CA . GLU A 1 349 ? 82.588 66.795 65.649 1.00 98.38 329 GLU A CA 1
ATOM 2556 C C . GLU A 1 349 ? 81.875 66.509 64.330 1.00 100.12 329 GLU A C 1
ATOM 2557 O O . GLU A 1 349 ? 81.371 67.425 63.681 1.00 107.78 329 GLU A O 1
ATOM 2563 N N . LYS A 1 350 ? 81.836 65.238 63.934 1.00 95.55 330 LYS A N 1
ATOM 2564 C CA . LYS A 1 350 ? 81.204 64.869 62.658 1.00 84.43 330 LYS A CA 1
ATOM 2565 C C . LYS A 1 350 ? 79.742 64.472 62.833 1.00 80.62 330 LYS A C 1
ATOM 2566 O O . LYS A 1 350 ? 79.361 63.891 63.857 1.00 81.74 330 LYS A O 1
ATOM 2572 N N . GLU A 1 351 ? 78.928 64.797 61.833 1.00 69.88 331 GLU A N 1
ATOM 2573 C CA . GLU A 1 351 ? 77.580 64.248 61.755 1.00 69.71 331 GLU A CA 1
ATOM 2574 C C . GLU A 1 351 ? 77.731 62.722 61.639 1.00 79.14 331 GLU A C 1
ATOM 2575 O O . GLU A 1 351 ? 78.797 62.225 61.277 1.00 89.88 331 GLU A O 1
ATOM 2581 N N . GLY A 1 352 ? 76.693 61.978 62.005 1.00 74.62 332 GLY A N 1
ATOM 2582 C CA . GLY A 1 352 ? 76.739 60.526 61.975 1.00 68.07 332 GLY A CA 1
ATOM 2583 C C . GLY A 1 352 ? 75.928 59.912 63.105 1.00 65.08 332 GLY A C 1
ATOM 2584 O O . GLY A 1 352 ? 75.269 60.621 63.859 1.00 68.97 332 GLY A O 1
ATOM 2585 N N . TYR A 1 353 ? 75.992 58.593 63.242 1.00 58.96 333 TYR A N 1
ATOM 2586 C CA . TYR A 1 353 ? 75.276 57.910 64.316 1.00 58.81 333 TYR A CA 1
ATOM 2587 C C . TYR A 1 353 ? 76.016 56.704 64.917 1.00 69.54 333 TYR A C 1
ATOM 2588 O O . TYR A 1 353 ? 76.868 56.057 64.272 1.00 62.11 333 TYR A O 1
ATOM 2597 N N . LEU A 1 354 ? 75.709 56.449 66.185 1.00 71.87 334 LEU A N 1
ATOM 2598 C CA . LEU A 1 354 ? 76.233 55.289 66.888 1.00 67.97 334 LEU A CA 1
ATOM 2599 C C . LEU A 1 354 ? 75.084 54.430 67.404 1.00 68.29 334 LEU A C 1
ATOM 2600 O O . LEU A 1 354 ? 74.384 54.795 68.336 1.00 73.19 334 LEU A O 1
ATOM 2605 N N . GLU A 1 355 ? 74.926 53.263 66.805 1.00 77.89 335 GLU A N 1
ATOM 2606 C CA . GLU A 1 355 ? 73.802 52.394 67.072 1.00 75.20 335 GLU A CA 1
ATOM 2607 C C . GLU A 1 355 ? 74.172 51.543 68.270 1.00 75.67 335 GLU A C 1
ATOM 2608 O O . GLU A 1 355 ? 75.109 50.749 68.206 1.00 88.36 335 GLU A O 1
ATOM 2614 N N . ILE A 1 356 ? 73.453 51.728 69.373 1.00 72.19 336 ILE A N 1
ATOM 2615 C CA . ILE A 1 356 ? 73.578 50.838 70.519 1.00 77.78 336 ILE A CA 1
ATOM 2616 C C . ILE A 1 356 ? 73.232 49.417 70.052 1.00 91.77 336 ILE A C 1
ATOM 2617 O O . ILE A 1 356 ? 72.175 49.190 69.443 1.00 87.72 336 ILE A O 1
ATOM 2622 N N . GLU A 1 357 ? 74.143 48.479 70.328 1.00 105.96 337 GLU A N 1
ATOM 2623 C CA . GLU A 1 357 ? 74.166 47.173 69.661 1.00 102.54 337 GLU A CA 1
ATOM 2624 C C . GLU A 1 357 ? 72.983 46.262 69.966 1.00 91.10 337 GLU A C 1
ATOM 2625 O O . GLU A 1 357 ? 72.471 45.620 69.062 1.00 85.77 337 GLU A O 1
ATOM 2631 N N . HIS A 1 358 ? 72.548 46.216 71.225 1.00 107.36 338 HIS A N 1
ATOM 2632 C CA . HIS A 1 358 ? 71.415 45.366 71.636 1.00 101.40 338 HIS A CA 1
ATOM 2633 C C . HIS A 1 358 ? 70.119 46.129 71.981 1.00 97.45 338 HIS A C 1
ATOM 2634 O O . HIS A 1 358 ? 70.172 47.255 72.464 1.00 105.49 338 HIS A O 1
ATOM 2641 N N . ALA A 1 359 ? 68.960 45.523 71.714 1.00 77.32 339 ALA A N 1
ATOM 2642 C CA . ALA A 1 359 ? 67.672 46.201 71.921 1.00 70.17 339 ALA A CA 1
ATOM 2643 C C . ALA A 1 359 ? 67.267 46.182 73.379 1.00 72.62 339 ALA A C 1
ATOM 2644 O O . ALA A 1 359 ? 67.506 45.206 74.072 1.00 84.53 339 ALA A O 1
ATOM 2646 N N . VAL A 1 360 ? 66.669 47.269 73.845 1.00 80.99 340 VAL A N 1
ATOM 2647 C CA . VAL A 1 360 ? 66.236 47.369 75.239 1.00 88.64 340 VAL A CA 1
ATOM 2648 C C . VAL A 1 360 ? 64.775 46.939 75.387 1.00 92.56 340 VAL A C 1
ATOM 2649 O O . VAL A 1 360 ? 63.889 47.440 74.699 1.00 79.55 340 VAL A O 1
ATOM 2653 N N . VAL A 1 361 ? 64.540 45.978 76.272 1.00 125.18 341 VAL A N 1
ATOM 2654 C CA . VAL A 1 361 ? 63.188 45.542 76.613 1.00 120.72 341 VAL A CA 1
ATOM 2655 C C . VAL A 1 361 ? 62.833 46.038 78.013 1.00 126.43 341 VAL A C 1
ATOM 2656 O O . VAL A 1 361 ? 63.596 45.810 78.958 1.00 128.59 341 VAL A O 1
ATOM 2660 N N . PRO A 1 362 ? 61.680 46.721 78.147 1.00 113.04 342 PRO A N 1
ATOM 2661 C CA . PRO A 1 362 ? 61.257 47.373 79.393 1.00 108.93 342 PRO A CA 1
ATOM 2662 C C . PRO A 1 362 ? 60.898 46.401 80.523 1.00 111.30 342 PRO A C 1
ATOM 2663 O O . PRO A 1 362 ? 60.406 45.287 80.274 1.00 100.50 342 PRO A O 1
ATOM 2667 N N . PRO A 1 363 ? 61.150 46.834 81.772 1.00 115.54 343 PRO A N 1
ATOM 2668 C CA . PRO A 1 363 ? 60.846 46.063 82.977 1.00 113.47 343 PRO A CA 1
ATOM 2669 C C . PRO A 1 363 ? 59.348 45.807 83.041 1.00 119.93 343 PRO A C 1
ATOM 2670 O O . PRO A 1 363 ? 58.560 46.751 82.936 1.00 113.49 343 PRO A O 1
ATOM 2674 N N . LYS A 1 364 ? 58.959 44.550 83.226 1.00 134.92 344 LYS A N 1
ATOM 2675 C CA . LYS A 1 364 ? 57.539 44.191 83.250 1.00 136.57 344 LYS A CA 1
ATOM 2676 C C . LYS A 1 364 ? 56.759 44.804 84.436 1.00 142.53 344 LYS A C 1
ATOM 2677 O O . LYS A 1 364 ? 55.523 44.792 84.444 1.00 139.34 344 LYS A O 1
ATOM 2683 N N . TRP A 1 365 ? 57.477 45.341 85.424 1.00 138.56 345 TRP A N 1
ATOM 2684 C CA . TRP A 1 365 ? 56.834 45.972 86.576 1.00 143.22 345 TRP A CA 1
ATOM 2685 C C . TRP A 1 365 ? 56.032 47.209 86.154 1.00 149.73 345 TRP A C 1
ATOM 2686 O O . TRP A 1 365 ? 55.127 47.650 86.875 1.00 155.94 345 TRP A O 1
ATOM 2697 N N . SER A 1 366 ? 56.354 47.742 84.971 1.00 153.55 346 SER A N 1
ATOM 2698 C CA . SER A 1 366 ? 55.636 48.880 84.386 1.00 139.09 346 SER A CA 1
ATOM 2699 C C . SER A 1 366 ? 54.173 48.546 84.172 1.00 132.49 346 SER A C 1
ATOM 2700 O O . SER A 1 366 ? 53.274 49.286 84.587 1.00 131.75 346 SER A O 1
ATOM 2703 N N . PHE A 1 367 ? 53.968 47.408 83.516 1.00 123.30 347 PHE A N 1
ATOM 2704 C CA . PHE A 1 367 ? 52.672 46.989 83.034 1.00 110.19 347 PHE A CA 1
ATOM 2705 C C . PHE A 1 367 ? 52.227 45.719 83.725 1.00 108.06 347 PHE A C 1
ATOM 2706 O O . PHE A 1 367 ? 52.890 44.684 83.603 1.00 104.63 347 PHE A O 1
ATOM 2714 N N . PRO A 1 368 ? 51.099 45.805 84.454 1.00 102.18 348 PRO A N 1
ATOM 2715 C CA . PRO A 1 368 ? 50.418 44.731 85.192 1.00 93.07 348 PRO A CA 1
ATOM 2716 C C . PRO A 1 368 ? 50.048 43.588 84.270 1.00 90.14 348 PRO A C 1
ATOM 2717 O O . PRO A 1 368 ? 49.652 43.820 83.137 1.00 93.90 348 PRO A O 1
ATOM 2721 N N . ASP A 1 369 ? 50.162 42.364 84.762 1.00 102.89 349 ASP A N 1
ATOM 2722 C CA . ASP A 1 369 ? 49.874 41.183 83.964 1.00 108.40 349 ASP A CA 1
ATOM 2723 C C . ASP A 1 369 ? 48.450 41.156 83.386 1.00 105.70 349 ASP A C 1
ATOM 2724 O O . ASP A 1 369 ? 48.259 40.856 82.213 1.00 104.20 349 ASP A O 1
ATOM 2729 N N . PHE A 1 370 ? 47.448 41.462 84.201 1.00 94.02 350 PHE A N 1
ATOM 2730 C CA . PHE A 1 370 ? 46.069 41.321 83.746 1.00 96.09 350 PHE A CA 1
ATOM 2731 C C . PHE A 1 370 ? 45.687 42.339 82.686 1.00 101.68 350 PHE A C 1
ATOM 2732 O O . PHE A 1 370 ? 44.763 42.101 81.909 1.00 106.67 350 PHE A O 1
ATOM 2740 N N . LEU A 1 371 ? 46.402 43.465 82.646 1.00 102.25 351 LEU A N 1
ATOM 2741 C CA . LEU A 1 371 ? 46.179 44.468 81.602 1.00 86.01 351 LEU A CA 1
ATOM 2742 C C . LEU A 1 371 ? 46.806 44.139 80.245 1.00 82.95 351 LEU A C 1
ATOM 2743 O O . LEU A 1 371 ? 46.195 44.430 79.216 1.00 90.89 351 LEU A O 1
ATOM 2748 N N . LEU A 1 372 ? 47.997 43.532 80.232 1.00 74.29 352 LEU A N 1
ATOM 2749 C CA . LEU A 1 372 ? 48.766 43.400 78.986 1.00 73.22 352 LEU A CA 1
ATOM 2750 C C . LEU A 1 372 ? 47.991 42.688 77.898 1.00 74.84 352 LEU A C 1
ATOM 2751 O O . LEU A 1 372 ? 48.142 42.993 76.728 1.00 80.08 352 LEU A O 1
ATOM 2756 N N . SER A 1 373 ? 47.143 41.756 78.306 1.00 84.09 353 SER A N 1
ATOM 2757 C CA . SER A 1 373 ? 46.295 40.994 77.403 1.00 78.36 353 SER A CA 1
ATOM 2758 C C . SER A 1 373 ? 45.453 41.907 76.528 1.00 72.77 353 SER A C 1
ATOM 2759 O O . SER A 1 373 ? 45.127 41.581 75.398 1.00 82.56 353 SER A O 1
ATOM 2762 N N . LYS A 1 374 ? 45.097 43.061 77.058 1.00 64.39 354 LYS A N 1
ATOM 2763 C CA . LYS A 1 374 ? 44.210 43.967 76.347 1.00 70.01 354 LYS A CA 1
ATOM 2764 C C . LYS A 1 374 ? 44.964 44.825 75.336 1.00 65.56 354 LYS A C 1
ATOM 2765 O O . LYS A 1 374 ? 44.334 45.506 74.516 1.00 67.07 354 LYS A O 1
ATOM 2771 N N . PHE A 1 375 ? 46.296 44.831 75.423 1.00 49.80 355 PHE A N 1
ATOM 2772 C CA . PHE A 1 375 ? 47.097 45.608 74.492 1.00 53.67 355 PHE A CA 1
ATOM 2773 C C . PHE A 1 375 ? 48.197 44.764 73.889 1.00 64.48 355 PHE A C 1
ATOM 2774 O O . PHE A 1 375 ? 49.257 44.604 74.482 1.00 66.97 355 PHE A O 1
ATOM 2782 N N . ARG A 1 376 ? 48.020 44.358 72.645 1.00 76.88 356 ARG A N 1
ATOM 2783 C CA . ARG A 1 376 ? 48.923 43.385 72.072 1.00 76.98 356 ARG A CA 1
ATOM 2784 C C . ARG A 1 376 ? 50.198 44.027 71.584 1.00 76.44 356 ARG A C 1
ATOM 2785 O O . ARG A 1 376 ? 51.266 43.431 71.680 1.00 75.97 356 ARG A O 1
ATOM 2793 N N . ASN A 1 377 ? 50.097 45.251 71.073 1.00 79.08 357 ASN A N 1
ATOM 2794 C CA . ASN A 1 377 ? 51.291 45.972 70.627 1.00 68.73 357 ASN A CA 1
ATOM 2795 C C . ASN A 1 377 ? 52.237 46.281 71.793 1.00 65.72 357 ASN A C 1
ATOM 2796 O O . ASN A 1 377 ? 53.463 46.193 71.653 1.00 57.25 357 ASN A O 1
ATOM 2801 N N . ILE A 1 378 ? 51.660 46.609 72.952 1.00 61.90 358 ILE A N 1
ATOM 2802 C CA . ILE A 1 378 ? 52.456 46.808 74.147 1.00 56.15 358 ILE A CA 1
ATOM 2803 C C . ILE A 1 378 ? 53.111 45.507 74.567 1.00 65.75 358 ILE A C 1
ATOM 2804 O O . ILE A 1 378 ? 54.222 45.517 75.083 1.00 66.33 358 ILE A O 1
ATOM 2809 N N . GLU A 1 379 ? 52.419 44.394 74.326 1.00 81.43 359 GLU A N 1
ATOM 2810 C CA . GLU A 1 379 ? 52.982 43.047 74.498 1.00 81.69 359 GLU A CA 1
ATOM 2811 C C . GLU A 1 379 ? 54.164 42.772 73.561 1.00 77.50 359 GLU A C 1
ATOM 2812 O O . GLU A 1 379 ? 55.252 42.457 74.021 1.00 74.34 359 GLU A O 1
ATOM 2818 N N . LYS A 1 380 ? 53.955 42.907 72.253 1.00 85.87 360 LYS A N 1
ATOM 2819 C CA . LYS A 1 380 ? 55.061 42.809 71.293 1.00 89.23 360 LYS A CA 1
ATOM 2820 C C . LYS A 1 380 ? 56.245 43.632 71.780 1.00 80.27 360 LYS A C 1
ATOM 2821 O O . LYS A 1 380 ? 57.367 43.150 71.772 1.00 71.55 360 LYS A O 1
ATOM 2827 N N . LEU A 1 381 ? 55.990 44.870 72.207 1.00 81.08 361 LEU A N 1
ATOM 2828 C CA . LEU A 1 381 ? 57.066 45.779 72.597 1.00 77.89 361 LEU A CA 1
ATOM 2829 C C . LEU A 1 381 ? 57.973 45.108 73.632 1.00 82.91 361 LEU A C 1
ATOM 2830 O O . LEU A 1 381 ? 59.204 45.112 73.481 1.00 87.78 361 LEU A O 1
ATOM 2835 N N . ILE A 1 382 ? 57.362 44.533 74.672 1.00 78.35 362 ILE A N 1
ATOM 2836 C CA . ILE A 1 382 ? 58.091 43.745 75.658 1.00 80.44 362 ILE A CA 1
ATOM 2837 C C . ILE A 1 382 ? 58.853 42.576 74.999 1.00 86.39 362 ILE A C 1
ATOM 2838 O O . ILE A 1 382 ? 60.070 42.439 75.172 1.00 81.75 362 ILE A O 1
ATOM 2843 N N . ASP A 1 383 ? 58.131 41.738 74.251 1.00 88.66 363 ASP A N 1
ATOM 2844 C CA . ASP A 1 383 ? 58.743 40.614 73.547 1.00 97.20 363 ASP A CA 1
ATOM 2845 C C . ASP A 1 383 ? 60.007 41.092 72.844 1.00 100.56 363 ASP A C 1
ATOM 2846 O O . ASP A 1 383 ? 61.120 40.707 73.212 1.00 113.50 363 ASP A O 1
ATOM 2851 N N . LYS A 1 384 ? 59.834 41.959 71.851 1.00 74.84 364 LYS A N 1
ATOM 2852 C CA . LYS A 1 384 ? 60.921 42.277 70.943 1.00 73.46 364 LYS A CA 1
ATOM 2853 C C . LYS A 1 384 ? 61.918 43.280 71.541 1.00 83.61 364 LYS A C 1
ATOM 2854 O O . LYS A 1 384 ? 63.025 42.898 71.933 1.00 103.02 364 LYS A O 1
ATOM 2860 N N . GLY A 1 385 ? 61.543 44.554 71.600 1.00 76.14 365 GLY A N 1
ATOM 2861 C CA . GLY A 1 385 ? 62.349 45.549 72.288 1.00 65.52 365 GLY A CA 1
ATOM 2862 C C . GLY A 1 385 ? 62.336 46.907 71.614 1.00 58.48 365 GLY A C 1
ATOM 2863 O O . GLY A 1 385 ? 61.651 47.115 70.612 1.00 69.08 365 GLY A O 1
ATOM 2864 N N . ILE A 1 386 ? 63.152 47.813 72.140 1.00 53.05 366 ILE A N 1
ATOM 2865 C CA . ILE A 1 386 ? 63.334 49.155 71.593 1.00 60.43 366 ILE A CA 1
ATOM 2866 C C . ILE A 1 386 ? 64.754 49.347 71.082 1.00 61.57 366 ILE A C 1
ATOM 2867 O O . ILE A 1 386 ? 65.710 49.119 71.829 1.00 58.66 366 ILE A O 1
ATOM 2872 N N . HIS A 1 387 ? 64.898 49.781 69.830 1.00 60.56 367 HIS A N 1
ATOM 2873 C CA . HIS A 1 387 ? 66.230 50.025 69.263 1.00 63.19 367 HIS A CA 1
ATOM 2874 C C . HIS A 1 387 ? 66.683 51.468 69.509 1.00 65.08 367 HIS A C 1
ATOM 2875 O O . HIS A 1 387 ? 65.895 52.405 69.363 1.00 70.24 367 HIS A O 1
ATOM 2882 N N . LEU A 1 388 ? 67.950 51.637 69.883 1.00 56.24 368 LEU A N 1
ATOM 2883 C CA . LEU A 1 388 ? 68.470 52.935 70.313 1.00 51.94 368 LEU A CA 1
ATOM 2884 C C . LEU A 1 388 ? 69.745 53.318 69.561 1.00 52.84 368 LEU A C 1
ATOM 2885 O O . LEU A 1 388 ? 70.547 52.465 69.229 1.00 54.88 368 LEU A O 1
ATOM 2890 N N . ALA A 1 389 ? 69.925 54.601 69.289 1.00 35.87 369 ALA A N 1
ATOM 2891 C CA . ALA A 1 389 ? 71.128 55.056 68.623 1.00 51.44 369 ALA A CA 1
ATOM 2892 C C . ALA A 1 389 ? 71.378 56.472 69.078 1.00 53.34 369 ALA A C 1
ATOM 2893 O O . ALA A 1 389 ? 70.433 57.170 69.412 1.00 48.91 369 ALA A O 1
ATOM 2895 N N . TYR A 1 390 ? 72.637 56.899 69.116 1.00 55.49 370 TYR A N 1
ATOM 2896 C CA . TYR A 1 390 ? 72.906 58.316 69.267 1.00 59.09 370 TYR A CA 1
ATOM 2897 C C . TYR A 1 390 ? 73.045 58.811 67.856 1.00 63.65 370 TYR A C 1
ATOM 2898 O O . TYR A 1 390 ? 73.578 58.095 67.011 1.00 68.94 370 TYR A O 1
ATOM 2907 N N . VAL A 1 391 ? 72.556 60.019 67.592 1.00 58.08 371 VAL A N 1
ATOM 2908 C CA . VAL A 1 391 ? 72.549 60.560 66.241 1.00 59.19 371 VAL A CA 1
ATOM 2909 C C . VAL A 1 391 ? 72.922 62.045 66.184 1.00 66.47 371 VAL A C 1
ATOM 2910 O O . VAL A 1 391 ? 72.276 62.875 66.818 1.00 66.77 371 VAL A O 1
ATOM 2914 N N . ARG A 1 392 ? 73.953 62.378 65.415 1.00 63.14 372 ARG A N 1
ATOM 2915 C CA . ARG A 1 392 ? 74.280 63.776 65.160 1.00 63.29 372 ARG A CA 1
ATOM 2916 C C . ARG A 1 392 ? 73.871 64.144 63.709 1.00 73.28 372 ARG A C 1
ATOM 2917 O O . ARG A 1 392 ? 74.500 63.707 62.736 1.00 67.60 372 ARG A O 1
ATOM 2925 N N . PHE A 1 393 ? 72.812 64.943 63.558 1.00 70.79 373 PHE A N 1
ATOM 2926 C CA . PHE A 1 393 ? 72.247 65.145 62.227 1.00 62.43 373 PHE A CA 1
ATOM 2927 C C . PHE A 1 393 ? 73.119 66.072 61.370 1.00 72.42 373 PHE A C 1
ATOM 2928 O O . PHE A 1 393 ? 73.086 65.999 60.140 1.00 81.98 373 PHE A O 1
ATOM 2936 N N . GLU A 1 394 ? 73.903 66.943 62.000 1.00 73.88 374 GLU A N 1
ATOM 2937 C CA . GLU A 1 394 ? 74.850 67.739 61.227 1.00 77.93 374 GLU A CA 1
ATOM 2938 C C . GLU A 1 394 ? 76.185 67.988 61.932 1.00 84.98 374 GLU A C 1
ATOM 2939 O O . GLU A 1 394 ? 76.347 67.673 63.111 1.00 96.88 374 GLU A O 1
ATOM 2945 N N . GLN A 1 395 ? 77.121 68.542 61.169 1.00 84.12 375 GLN A N 1
ATOM 2946 C CA . GLN A 1 395 ? 78.501 68.728 61.590 1.00 80.47 375 GLN A CA 1
ATOM 2947 C C . GLN A 1 395 ? 78.683 69.095 63.057 1.00 85.35 375 GLN A C 1
ATOM 2948 O O . GLN A 1 395 ? 79.188 68.293 63.842 1.00 79.32 375 GLN A O 1
ATOM 2954 N N . GLY A 1 396 ? 78.293 70.311 63.423 1.00 94.07 376 GLY A N 1
ATOM 2955 C CA . GLY A 1 396 ? 78.669 70.835 64.724 1.00 98.01 376 GLY A CA 1
ATOM 2956 C C . GLY A 1 396 ? 77.539 70.710 65.707 1.00 91.19 376 GLY A C 1
ATOM 2957 O O . GLY A 1 396 ? 77.687 71.019 66.895 1.00 87.76 376 GLY A O 1
ATOM 2958 N N . ASP A 1 397 ? 76.410 70.221 65.208 1.00 80.37 377 ASP A N 1
ATOM 2959 C CA . ASP A 1 397 ? 75.190 70.292 65.967 1.00 74.32 377 ASP A CA 1
ATOM 2960 C C . ASP A 1 397 ? 75.248 69.336 67.139 1.00 77.33 377 ASP A C 1
ATOM 2961 O O . ASP A 1 397 ? 76.221 68.590 67.321 1.00 79.82 377 ASP A O 1
ATOM 2966 N N . VAL A 1 398 ? 74.189 69.368 67.937 1.00 71.76 378 VAL A N 1
ATOM 2967 C CA . VAL A 1 398 ? 74.124 68.585 69.148 1.00 66.11 378 VAL A CA 1
ATOM 2968 C C . VAL A 1 398 ? 73.861 67.123 68.794 1.00 65.56 378 VAL A C 1
ATOM 2969 O O . VAL A 1 398 ? 73.517 66.805 67.658 1.00 73.68 378 VAL A O 1
ATOM 2973 N N . ILE A 1 399 ? 73.953 66.236 69.770 1.00 55.86 379 ILE A N 1
ATOM 2974 C CA . ILE A 1 399 ? 73.655 64.832 69.521 1.00 57.44 379 ILE A CA 1
ATOM 2975 C C . ILE A 1 399 ? 72.353 64.390 70.171 1.00 55.81 379 ILE A C 1
ATOM 2976 O O . ILE A 1 399 ? 72.147 64.573 71.387 1.00 55.14 379 ILE A O 1
ATOM 2981 N N . TYR A 1 400 ? 71.510 63.747 69.367 1.00 46.80 380 TYR A N 1
ATOM 2982 C CA . TYR A 1 400 ? 70.210 63.299 69.825 1.00 45.08 380 TYR A CA 1
ATOM 2983 C C . TYR A 1 400 ? 70.126 61.809 70.190 1.00 51.61 380 TYR A C 1
ATOM 2984 O O . TYR A 1 400 ? 70.822 60.959 69.636 1.00 55.74 380 TYR A O 1
ATOM 3001 N N . LEU A 1 402 ? 67.902 58.723 69.722 1.00 51.33 382 LEU A N 1
ATOM 3002 C CA . LEU A 1 402 ? 66.890 58.274 68.773 1.00 60.42 382 LEU A CA 1
ATOM 3003 C C . LEU A 1 402 ? 66.477 56.838 69.106 1.00 57.77 382 LEU A C 1
ATOM 3004 O O . LEU A 1 402 ? 67.320 55.956 69.220 1.00 58.64 382 LEU A O 1
ATOM 3009 N N . GLN A 1 403 ? 65.180 56.608 69.272 1.00 59.24 383 GLN A N 1
ATOM 3010 C CA . GLN A 1 403 ? 64.685 55.315 69.740 1.00 54.95 383 GLN A CA 1
ATOM 3011 C C . GLN A 1 403 ? 63.590 54.861 68.811 1.00 57.24 383 GLN A C 1
ATOM 3012 O O . GLN A 1 403 ? 62.798 55.686 68.337 1.00 61.68 383 GLN A O 1
ATOM 3018 N N . SER A 1 404 ? 63.539 53.562 68.531 1.00 56.65 384 SER A N 1
ATOM 3019 C CA . SER A 1 404 ? 62.539 53.090 67.585 1.00 62.88 384 SER A CA 1
ATOM 3020 C C . SER A 1 404 ? 62.073 51.670 67.833 1.00 57.58 384 SER A C 1
ATOM 3021 O O . SER A 1 404 ? 62.778 50.876 68.471 1.00 55.60 384 SER A O 1
ATOM 3024 N N . THR A 1 405 ? 60.880 51.366 67.311 1.00 47.57 385 THR A N 1
ATOM 3025 C CA . THR A 1 405 ? 60.390 49.986 67.262 1.00 50.20 385 THR A CA 1
ATOM 3026 C C . THR A 1 405 ? 60.991 49.115 66.155 1.00 59.75 385 THR A C 1
ATOM 3027 O O . THR A 1 405 ? 60.805 47.909 66.175 1.00 72.78 385 THR A O 1
ATOM 3031 N N . THR A 1 406 ? 61.667 49.702 65.168 1.00 60.11 386 THR A N 1
ATOM 3032 C CA . THR A 1 406 ? 62.436 48.887 64.231 1.00 66.73 386 THR A CA 1
ATOM 3033 C C . THR A 1 406 ? 63.879 49.336 64.281 1.00 67.70 386 THR A C 1
ATOM 3034 O O . THR A 1 406 ? 64.204 50.309 64.965 1.00 66.65 386 THR A O 1
ATOM 3038 N N . ASN A 1 407 ? 64.736 48.651 63.532 1.00 50.10 387 ASN A N 1
ATOM 3039 C CA . ASN A 1 407 ? 66.156 48.891 63.638 1.00 62.54 387 ASN A CA 1
ATOM 3040 C C . ASN A 1 407 ? 66.497 50.237 63.056 1.00 64.49 387 ASN A C 1
ATOM 3041 O O . ASN A 1 407 ? 65.919 50.666 62.056 1.00 55.22 387 ASN A O 1
ATOM 3046 N N . ILE A 1 408 ? 67.445 50.895 63.703 1.00 65.30 388 ILE A N 1
ATOM 3047 C CA . ILE A 1 408 ? 67.886 52.211 63.296 1.00 65.80 388 ILE A CA 1
ATOM 3048 C C . ILE A 1 408 ? 68.229 52.234 61.810 1.00 66.45 388 ILE A C 1
ATOM 3049 O O . ILE A 1 408 ? 67.849 53.156 61.091 1.00 64.44 388 ILE A O 1
ATOM 3054 N N . GLU A 1 409 ? 68.917 51.194 61.356 1.00 72.86 389 GLU A N 1
ATOM 3055 C CA . GLU A 1 409 ? 69.308 51.053 59.955 1.00 77.52 389 GLU A CA 1
ATOM 3056 C C . GLU A 1 409 ? 68.113 51.359 59.055 1.00 70.24 389 GLU A C 1
ATOM 3057 O O . GLU A 1 409 ? 68.236 51.960 57.985 1.00 68.52 389 GLU A O 1
ATOM 3063 N N . LYS A 1 410 ? 66.951 50.904 59.492 1.00 64.61 390 LYS A N 1
ATOM 3064 C CA . LYS A 1 410 ? 65.747 51.031 58.701 1.00 72.09 390 LYS A CA 1
ATOM 3065 C C . LYS A 1 410 ? 65.014 52.375 58.794 1.00 64.73 390 LYS A C 1
ATOM 3066 O O . LYS A 1 410 ? 64.546 52.888 57.779 1.00 65.38 390 LYS A O 1
ATOM 3072 N N . ILE A 1 411 ? 64.886 52.925 60.001 1.00 60.43 391 ILE A N 1
ATOM 3073 C CA . ILE A 1 411 ? 64.128 54.169 60.186 1.00 56.57 391 ILE A CA 1
ATOM 3074 C C . ILE A 1 411 ? 64.970 55.403 59.859 1.00 63.06 391 ILE A C 1
ATOM 3075 O O . ILE A 1 411 ? 64.480 56.337 59.217 1.00 62.17 391 ILE A O 1
ATOM 3080 N N . LEU A 1 412 ? 66.245 55.387 60.255 1.00 59.58 392 LEU A N 1
ATOM 3081 C CA . LEU A 1 412 ? 67.086 56.573 60.145 1.00 58.79 392 LEU A CA 1
ATOM 3082 C C . LEU A 1 412 ? 67.024 57.274 58.773 1.00 67.01 392 LEU A C 1
ATOM 3083 O O . LEU A 1 412 ? 66.940 58.508 58.703 1.00 62.60 392 LEU A O 1
ATOM 3088 N N . PRO A 1 413 ? 67.039 56.491 57.678 1.00 63.14 393 PRO A N 1
ATOM 3089 C CA . PRO A 1 413 ? 66.933 57.088 56.339 1.00 57.10 393 PRO A CA 1
ATOM 3090 C C . PRO A 1 413 ? 65.571 57.757 56.055 1.00 57.28 393 PRO A C 1
ATOM 3091 O O . PRO A 1 413 ? 65.546 58.733 55.298 1.00 56.64 393 PRO A O 1
ATOM 3095 N N . LEU A 1 414 ? 64.471 57.245 56.623 1.00 50.23 394 LEU A N 1
ATOM 3096 C CA . LEU A 1 414 ? 63.153 57.847 56.407 1.00 48.03 394 LEU A CA 1
ATOM 3097 C C . LEU A 1 414 ? 63.050 59.216 57.072 1.00 60.27 394 LEU A C 1
ATOM 3098 O O . LEU A 1 414 ? 62.446 60.139 56.520 1.00 63.42 394 LEU A O 1
ATOM 3103 N N . ILE A 1 415 ? 63.651 59.341 58.253 1.00 62.27 395 ILE A N 1
ATOM 3104 C CA . ILE A 1 415 ? 63.678 60.602 58.972 1.00 54.29 395 ILE A CA 1
ATOM 3105 C C . ILE A 1 415 ? 64.690 61.523 58.303 1.00 54.87 395 ILE A C 1
ATOM 3106 O O . ILE A 1 415 ? 64.489 62.726 58.206 1.00 57.13 395 ILE A O 1
ATOM 3111 N N . LEU A 1 416 ? 65.800 60.968 57.842 1.00 52.63 396 LEU A N 1
ATOM 3112 C CA . LEU A 1 416 ? 66.786 61.819 57.186 1.00 54.75 396 LEU A CA 1
ATOM 3113 C C . LEU A 1 416 ? 66.189 62.561 55.969 1.00 59.43 396 LEU A C 1
ATOM 3114 O O . LEU A 1 416 ? 66.594 63.696 55.667 1.00 48.55 396 LEU A O 1
ATOM 3119 N N . HIS A 1 417 ? 65.211 61.940 55.298 1.00 65.43 397 HIS A N 1
ATOM 3120 C CA . HIS A 1 417 ? 64.611 62.543 54.104 1.00 66.45 397 HIS A CA 1
ATOM 3121 C C . HIS A 1 417 ? 64.165 63.959 54.393 1.00 64.92 397 HIS A C 1
ATOM 3122 O O . HIS A 1 417 ? 64.084 64.789 53.499 1.00 67.88 397 HIS A O 1
ATOM 3129 N N . HIS A 1 418 ? 63.857 64.213 55.654 1.00 62.08 398 HIS A N 1
ATOM 3130 C CA . HIS A 1 418 ? 63.329 65.495 56.086 1.00 59.33 398 HIS A CA 1
ATOM 3131 C C . HIS A 1 418 ? 64.336 66.479 56.719 1.00 70.76 398 HIS A C 1
ATOM 3132 O O . HIS A 1 418 ? 63.948 67.560 57.137 1.00 74.62 398 HIS A O 1
ATOM 3139 N N . LYS A 1 419 ? 65.620 66.117 56.773 1.00 72.39 399 LYS A N 1
ATOM 3140 C CA . LYS A 1 419 ? 66.637 66.976 57.376 1.00 67.75 399 LYS A CA 1
ATOM 3141 C C . LYS A 1 419 ? 66.605 68.402 56.796 1.00 78.49 399 LYS A C 1
ATOM 3142 O O . LYS A 1 419 ? 66.447 68.595 55.584 1.00 67.60 399 LYS A O 1
ATOM 3148 N N . ALA A 1 420 ? 66.742 69.403 57.660 1.00 105.93 400 ALA A N 1
ATOM 3149 C CA . ALA A 1 420 ? 66.735 70.792 57.207 1.00 124.90 400 ALA A CA 1
ATOM 3150 C C . ALA A 1 420 ? 67.927 71.574 57.760 1.00 147.63 400 ALA A C 1
ATOM 3151 O O . ALA A 1 420 ? 68.776 72.080 57.007 1.00 161.71 400 ALA A O 1
ATOM 3153 N N . GLY A 1 421 ? 67.965 71.686 59.085 1.00 121.55 401 GLY A N 1
ATOM 3154 C CA . GLY A 1 421 ? 69.009 72.411 59.783 1.00 114.87 401 GLY A CA 1
ATOM 3155 C C . GLY A 1 421 ? 70.091 71.422 60.141 1.00 112.82 401 GLY A C 1
ATOM 3156 O O . GLY A 1 421 ? 70.452 70.555 59.338 1.00 106.53 401 GLY A O 1
ATOM 3157 N N . GLY A 1 422 ? 70.655 71.594 61.330 1.00 122.62 402 GLY A N 1
ATOM 3158 C CA . GLY A 1 422 ? 71.355 70.506 61.982 1.00 117.83 402 GLY A CA 1
ATOM 3159 C C . GLY A 1 422 ? 70.205 69.680 62.523 1.00 117.60 402 GLY A C 1
ATOM 3160 O O . GLY A 1 422 ? 70.345 68.882 63.456 1.00 112.31 402 GLY A O 1
ATOM 3161 N N . TYR A 1 423 ? 69.037 69.930 61.933 1.00 127.99 403 TYR A N 1
ATOM 3162 C CA . TYR A 1 423 ? 67.771 69.408 62.424 1.00 124.31 403 TYR A CA 1
ATOM 3163 C C . TYR A 1 423 ? 66.682 69.151 61.360 1.00 114.68 403 TYR A C 1
ATOM 3164 O O . TYR A 1 423 ? 66.658 69.746 60.262 1.00 101.74 403 TYR A O 1
ATOM 3173 N N . LEU A 1 424 ? 65.759 68.282 61.759 1.00 100.23 404 LEU A N 1
ATOM 3174 C CA . LEU A 1 424 ? 64.666 67.803 60.939 1.00 90.31 404 LEU A CA 1
ATOM 3175 C C . LEU A 1 424 ? 63.510 68.819 60.883 1.00 83.13 404 LEU A C 1
ATOM 3176 O O . LEU A 1 424 ? 62.931 69.170 61.902 1.00 80.72 404 LEU A O 1
ATOM 3181 N N . ARG A 1 425 ? 63.173 69.279 59.683 1.00 78.08 405 ARG A N 1
ATOM 3182 C CA . ARG A 1 425 ? 62.179 70.346 59.504 1.00 77.66 405 ARG A CA 1
ATOM 3183 C C . ARG A 1 425 ? 60.863 70.199 60.272 1.00 70.22 405 ARG A C 1
ATOM 3184 O O . ARG A 1 425 ? 60.483 71.118 60.971 1.00 77.45 405 ARG A O 1
ATOM 3192 N N . PRO A 1 426 ? 60.156 69.061 60.130 1.00 69.43 406 PRO A N 1
ATOM 3193 C CA . PRO A 1 426 ? 58.865 68.869 60.813 1.00 64.31 406 PRO A CA 1
ATOM 3194 C C . PRO A 1 426 ? 58.928 68.992 62.344 1.00 68.67 406 PRO A C 1
ATOM 3195 O O . PRO A 1 426 ? 57.993 69.537 62.929 1.00 63.29 406 PRO A O 1
ATOM 3199 N N . LEU A 1 427 ? 59.966 68.478 63.000 1.00 77.25 407 LEU A N 1
ATOM 3200 C CA . LEU A 1 427 ? 60.018 68.607 64.463 1.00 83.06 407 LEU A CA 1
ATOM 3201 C C . LEU A 1 427 ? 60.250 70.076 64.866 1.00 84.97 407 LEU A C 1
ATOM 3202 O O . LEU A 1 427 ? 59.622 70.594 65.790 1.00 85.09 407 LEU A O 1
ATOM 3207 N N . GLN A 1 428 ? 61.138 70.734 64.133 1.00 72.32 408 GLN A N 1
ATOM 3208 C CA . GLN A 1 428 ? 61.392 72.153 64.253 1.00 66.02 408 GLN A CA 1
ATOM 3209 C C . GLN A 1 428 ? 60.058 72.921 64.259 1.00 73.39 408 GLN A C 1
ATOM 3210 O O . GLN A 1 428 ? 59.754 73.671 65.202 1.00 78.09 408 GLN A O 1
ATOM 3216 N N . LEU A 1 429 ? 59.257 72.707 63.217 1.00 71.05 409 LEU A N 1
ATOM 3217 C CA . LEU A 1 429 ? 57.904 73.242 63.132 1.00 63.86 409 LEU A CA 1
ATOM 3218 C C . LEU A 1 429 ? 56.979 72.787 64.272 1.00 73.37 409 LEU A C 1
ATOM 3219 O O . LEU A 1 429 ? 56.181 73.584 64.753 1.00 83.95 409 LEU A O 1
ATOM 3224 N N . ALA A 1 430 ? 57.060 71.523 64.696 1.00 66.91 410 ALA A N 1
ATOM 3225 C CA . ALA A 1 430 ? 56.267 71.086 65.847 1.00 59.11 410 ALA A CA 1
ATOM 3226 C C . ALA A 1 430 ? 56.637 71.920 67.066 1.00 75.41 410 ALA A C 1
ATOM 3227 O O . ALA A 1 430 ? 55.758 72.456 67.743 1.00 82.46 410 ALA A O 1
ATOM 3229 N N . HIS A 1 431 ? 57.932 72.033 67.351 1.00 89.45 411 HIS A N 1
ATOM 3230 C CA . HIS A 1 431 ? 58.362 72.807 68.509 1.00 91.32 411 HIS A CA 1
ATOM 3231 C C . HIS A 1 431 ? 57.789 74.207 68.362 1.00 91.32 411 HIS A C 1
ATOM 3232 O O . HIS A 1 431 ? 56.946 74.636 69.149 1.00 84.74 411 HIS A O 1
ATOM 3239 N N . HIS A 1 432 ? 58.226 74.907 67.323 1.00 99.32 412 HIS A N 1
ATOM 3240 C CA . HIS A 1 432 ? 57.812 76.284 67.118 1.00 97.59 412 HIS A CA 1
ATOM 3241 C C . HIS A 1 432 ? 56.291 76.389 67.314 1.00 90.33 412 HIS A C 1
ATOM 3242 O O . HIS A 1 432 ? 55.827 77.235 68.066 1.00 88.75 412 HIS A O 1
ATOM 3249 N N . GLY A 1 433 ? 55.536 75.487 66.689 1.00 74.83 413 GLY A N 1
ATOM 3250 C CA . GLY A 1 433 ? 54.086 75.548 66.674 1.00 72.44 413 GLY A CA 1
ATOM 3251 C C . GLY A 1 433 ? 53.384 75.331 67.995 1.00 80.99 413 GLY A C 1
ATOM 3252 O O . GLY A 1 433 ? 52.298 75.858 68.225 1.00 91.63 413 GLY A O 1
ATOM 3253 N N . VAL A 1 434 ? 53.991 74.528 68.852 1.00 89.82 414 VAL A N 1
ATOM 3254 C CA . VAL A 1 434 ? 53.494 74.292 70.204 1.00 89.88 414 VAL A CA 1
ATOM 3255 C C . VAL A 1 434 ? 53.908 75.389 71.212 1.00 94.50 414 VAL A C 1
ATOM 3256 O O . VAL A 1 434 ? 53.183 75.676 72.162 1.00 91.38 414 VAL A O 1
ATOM 3260 N N . LYS A 1 435 ? 55.086 75.979 71.018 1.00 114.61 415 LYS A N 1
ATOM 3261 C CA . LYS A 1 435 ? 55.529 77.110 71.842 1.00 122.47 415 LYS A CA 1
ATOM 3262 C C . LYS A 1 435 ? 54.680 78.339 71.529 1.00 136.50 415 LYS A C 1
ATOM 3263 O O . LYS A 1 435 ? 54.726 79.342 72.241 1.00 140.57 415 LYS A O 1
ATOM 3269 N N . ILE A 1 436 ? 53.896 78.243 70.460 1.00 144.38 416 ILE A N 1
ATOM 3270 C CA . ILE A 1 436 ? 52.939 79.281 70.089 1.00 149.89 416 ILE A CA 1
ATOM 3271 C C . ILE A 1 436 ? 51.855 79.400 71.171 1.00 156.39 416 ILE A C 1
ATOM 3272 O O . ILE A 1 436 ? 50.958 80.242 71.082 1.00 161.86 416 ILE A O 1
ATOM 3277 N N . SER A 1 437 ? 51.943 78.546 72.194 1.00 164.55 417 SER A N 1
ATOM 3278 C CA . SER A 1 437 ? 50.988 78.577 73.303 1.00 157.85 417 SER A CA 1
ATOM 3279 C C . SER A 1 437 ? 50.841 79.987 73.910 1.00 168.73 417 SER A C 1
ATOM 3280 O O . SER A 1 437 ? 51.818 80.574 74.398 1.00 165.30 417 SER A O 1
ATOM 3283 N N . TYR A 1 438 ? 49.600 80.486 73.913 1.00 165.02 418 TYR A N 1
ATOM 3284 C CA . TYR A 1 438 ? 49.278 81.821 74.409 1.00 163.46 418 TYR A CA 1
ATOM 3285 C C . TYR A 1 438 ? 48.439 81.716 75.682 1.00 158.68 418 TYR A C 1
ATOM 3286 O O . TYR A 1 438 ? 47.545 80.877 75.797 1.00 156.72 418 TYR A O 1
ATOM 3295 N N . LYS A 1 439 ? 48.704 82.646 76.591 1.00 148.28 419 LYS A N 1
ATOM 3296 C CA . LYS A 1 439 ? 48.363 82.557 78.010 1.00 143.76 419 LYS A CA 1
ATOM 3297 C C . LYS A 1 439 ? 46.989 83.107 78.402 1.00 149.97 419 LYS A C 1
ATOM 3298 O O . LYS A 1 439 ? 46.752 83.395 79.575 1.00 148.82 419 LYS A O 1
ATOM 3304 N N . GLU A 1 440 ? 46.101 83.303 77.434 1.00 147.00 420 GLU A N 1
ATOM 3305 C CA . GLU A 1 440 ? 44.774 83.821 77.729 1.00 149.69 420 GLU A CA 1
ATOM 3306 C C . GLU A 1 440 ? 44.224 82.966 78.882 1.00 152.78 420 GLU A C 1
ATOM 3307 O O . GLU A 1 440 ? 43.143 83.233 79.406 1.00 153.51 420 GLU A O 1
ATOM 3313 N N . ALA A 1 441 ? 44.999 81.956 79.288 1.00 162.62 421 ALA A N 1
ATOM 3314 C CA . ALA A 1 441 ? 44.656 81.052 80.388 1.00 158.71 421 ALA A CA 1
ATOM 3315 C C . ALA A 1 441 ? 44.086 81.692 81.665 1.00 166.14 421 ALA A C 1
ATOM 3316 O O . ALA A 1 441 ? 43.209 81.102 82.290 1.00 165.98 421 ALA A O 1
ATOM 3318 N N . ARG A 1 442 ? 44.614 82.834 82.103 1.00 188.14 422 ARG A N 1
ATOM 3319 C CA . ARG A 1 442 ? 43.983 83.565 83.214 1.00 184.22 422 ARG A CA 1
ATOM 3320 C C . ARG A 1 442 ? 42.565 83.951 82.843 1.00 169.98 422 ARG A C 1
ATOM 3321 O O . ARG A 1 442 ? 41.580 83.360 83.289 1.00 165.86 422 ARG A O 1
ATOM 3329 N N . HIS A 1 443 ? 42.510 84.934 81.959 1.00 119.63 423 HIS A N 1
ATOM 3330 C CA . HIS A 1 443 ? 41.290 85.566 81.536 1.00 115.92 423 HIS A CA 1
ATOM 3331 C C . HIS A 1 443 ? 40.303 84.530 81.023 1.00 109.69 423 HIS A C 1
ATOM 3332 O O . HIS A 1 443 ? 39.101 84.719 81.129 1.00 96.58 423 HIS A O 1
ATOM 3339 N N . THR A 1 444 ? 40.822 83.422 80.488 1.00 154.25 424 THR A N 1
ATOM 3340 C CA . THR A 1 444 ? 39.960 82.369 79.950 1.00 160.46 424 THR A CA 1
ATOM 3341 C C . THR A 1 444 ? 38.904 81.980 80.968 1.00 162.05 424 THR A C 1
ATOM 3342 O O . THR A 1 444 ? 37.737 82.376 80.880 1.00 162.86 424 THR A O 1
ATOM 3346 N N . LEU A 1 445 ? 39.338 81.223 81.960 1.00 140.71 425 LEU A N 1
ATOM 3347 C CA . LEU A 1 445 ? 38.452 80.788 83.018 1.00 139.55 425 LEU A CA 1
ATOM 3348 C C . LEU A 1 445 ? 38.303 81.857 84.073 1.00 138.54 425 LEU A C 1
ATOM 3349 O O . LEU A 1 445 ? 37.195 82.227 84.430 1.00 142.42 425 LEU A O 1
ATOM 3354 N N . GLU A 1 446 ? 39.430 82.391 84.535 1.00 126.84 426 GLU A N 1
ATOM 3355 C CA . GLU A 1 446 ? 39.410 83.273 85.695 1.00 132.79 426 GLU A CA 1
ATOM 3356 C C . GLU A 1 446 ? 38.355 84.353 85.490 1.00 125.42 426 GLU A C 1
ATOM 3357 O O . GLU A 1 446 ? 37.447 84.504 86.299 1.00 119.37 426 GLU A O 1
ATOM 3363 N N . ALA A 1 447 ? 38.444 85.072 84.379 1.00 131.42 427 ALA A N 1
ATOM 3364 C CA . ALA A 1 447 ? 37.460 86.102 84.093 1.00 141.26 427 ALA A CA 1
ATOM 3365 C C . ALA A 1 447 ? 36.052 85.512 83.969 1.00 138.55 427 ALA A C 1
ATOM 3366 O O . ALA A 1 447 ? 35.099 86.057 84.532 1.00 130.53 427 ALA A O 1
ATOM 3368 N N . LEU A 1 448 ? 35.935 84.393 83.252 1.00 144.33 428 LEU A N 1
ATOM 3369 C CA . LEU A 1 448 ? 34.634 83.779 82.953 1.00 151.75 428 LEU A CA 1
ATOM 3370 C C . LEU A 1 448 ? 34.063 82.916 84.092 1.00 144.53 428 LEU A C 1
ATOM 3371 O O . LEU A 1 448 ? 32.856 82.671 84.148 1.00 134.95 428 LEU A O 1
ATOM 3376 N N . ILE A 1 449 ? 34.928 82.466 84.998 1.00 139.52 429 ILE A N 1
ATOM 3377 C CA . ILE A 1 449 ? 34.506 81.625 86.118 1.00 136.11 429 ILE A CA 1
ATOM 3378 C C . ILE A 1 449 ? 34.208 82.455 87.361 1.00 144.79 429 ILE A C 1
ATOM 3379 O O . ILE A 1 449 ? 33.993 81.916 88.453 1.00 146.38 429 ILE A O 1
ATOM 3384 N N . ASN A 1 450 ? 34.249 83.773 87.195 1.00 128.14 430 ASN A N 1
ATOM 3385 C CA . ASN A 1 450 ? 33.587 84.673 88.128 1.00 120.78 430 ASN A CA 1
ATOM 3386 C C . ASN A 1 450 ? 32.096 84.652 87.814 1.00 112.41 430 ASN A C 1
ATOM 3387 O O . ASN A 1 450 ? 31.254 84.908 88.673 1.00 107.92 430 ASN A O 1
ATOM 3392 N N . ALA A 1 451 ? 31.798 84.298 86.569 1.00 118.90 431 ALA A N 1
ATOM 3393 C CA . ALA A 1 451 ? 30.474 84.457 85.992 1.00 131.31 431 ALA A CA 1
ATOM 3394 C C . ALA A 1 451 ? 29.351 83.673 86.673 1.00 144.47 431 ALA A C 1
ATOM 3395 O O . ALA A 1 451 ? 28.334 84.267 87.041 1.00 157.85 431 ALA A O 1
ATOM 3397 N N . LEU A 1 452 ? 29.496 82.360 86.842 1.00 153.07 432 LEU A N 1
ATOM 3398 C CA . LEU A 1 452 ? 28.380 81.621 87.444 1.00 157.40 432 LEU A CA 1
ATOM 3399 C C . LEU A 1 452 ? 28.221 81.983 88.935 1.00 161.74 432 LEU A C 1
ATOM 3400 O O . LEU A 1 452 ? 27.173 82.500 89.314 1.00 168.61 432 LEU A O 1
ATOM 3405 N N . ARG A 1 453 ? 29.259 81.796 89.757 1.00 138.40 433 ARG A N 1
ATOM 3406 C CA . ARG A 1 453 ? 29.175 82.192 91.179 1.00 132.98 433 ARG A CA 1
ATOM 3407 C C . ARG A 1 453 ? 30.345 83.008 91.746 1.00 134.83 433 ARG A C 1
ATOM 3408 O O . ARG A 1 453 ? 30.215 84.208 92.003 1.00 130.01 433 ARG A O 1
ATOM 3416 N N . ASN A 1 454 ? 31.485 82.337 91.926 1.00 146.31 434 ASN A N 1
ATOM 3417 C CA . ASN A 1 454 ? 32.502 82.779 92.888 1.00 146.20 434 ASN A CA 1
ATOM 3418 C C . ASN A 1 454 ? 33.811 83.372 92.374 1.00 136.30 434 ASN A C 1
ATOM 3419 O O . ASN A 1 454 ? 34.676 82.666 91.828 1.00 112.19 434 ASN A O 1
ATOM 3424 N N . ARG A 1 455 ? 33.948 84.672 92.632 1.00 130.04 435 ARG A N 1
ATOM 3425 C CA . ARG A 1 455 ? 35.128 85.450 92.287 1.00 134.46 435 ARG A CA 1
ATOM 3426 C C . ARG A 1 455 ? 36.327 85.133 93.175 1.00 130.47 435 ARG A C 1
ATOM 3427 O O . ARG A 1 455 ? 37.477 85.417 92.818 1.00 126.21 435 ARG A O 1
ATOM 3435 N N . ASP A 1 456 ? 36.063 84.552 94.338 1.00 151.97 436 ASP A N 1
ATOM 3436 C CA . ASP A 1 456 ? 37.124 84.335 95.320 1.00 153.66 436 ASP A CA 1
ATOM 3437 C C . ASP A 1 456 ? 38.279 83.457 94.808 1.00 154.57 436 ASP A C 1
ATOM 3438 O O . ASP A 1 456 ? 39.408 83.943 94.688 1.00 159.55 436 ASP A O 1
ATOM 3443 N N . PRO A 1 457 ? 38.002 82.180 94.476 1.00 136.07 437 PRO A N 1
ATOM 3444 C CA . PRO A 1 457 ? 39.151 81.370 94.071 1.00 127.42 437 PRO A CA 1
ATOM 3445 C C . PRO A 1 457 ? 40.005 81.987 92.954 1.00 130.32 437 PRO A C 1
ATOM 3446 O O . PRO A 1 457 ? 41.179 81.641 92.856 1.00 139.57 437 PRO A O 1
ATOM 3450 N N . ALA A 1 458 ? 39.450 82.886 92.148 1.00 105.69 438 ALA A N 1
ATOM 3451 C CA . ALA A 1 458 ? 40.213 83.484 91.049 1.00 110.24 438 ALA A CA 1
ATOM 3452 C C . ALA A 1 458 ? 41.584 84.054 91.475 1.00 115.00 438 ALA A C 1
ATOM 3453 O O . ALA A 1 458 ? 42.627 83.702 90.911 1.00 106.15 438 ALA A O 1
ATOM 3455 N N . LEU A 1 459 ? 41.576 84.902 92.499 1.00 154.44 439 LEU A N 1
ATOM 3456 C CA . LEU A 1 459 ? 42.758 85.664 92.917 1.00 149.63 439 LEU A CA 1
ATOM 3457 C C . LEU A 1 459 ? 43.647 84.926 93.926 1.00 137.16 439 LEU A C 1
ATOM 3458 O O . LEU A 1 459 ? 44.531 85.527 94.543 1.00 125.51 439 LEU A O 1
ATOM 3463 N N . LYS A 1 460 ? 43.365 83.641 94.134 1.00 124.41 440 LYS A N 1
ATOM 3464 C CA . LYS A 1 460 ? 44.163 82.804 95.036 1.00 115.86 440 LYS A CA 1
ATOM 3465 C C . LYS A 1 460 ? 45.087 81.819 94.305 1.00 103.67 440 LYS A C 1
ATOM 3466 O O . LYS A 1 460 ? 45.416 81.994 93.127 1.00 94.93 440 LYS A O 1
ATOM 3472 N N . LEU B 1 23 ? 40.207 80.353 72.377 1.00 115.09 3 LEU B N 1
ATOM 3473 C CA . LEU B 1 23 ? 39.310 79.395 71.739 1.00 120.19 3 LEU B CA 1
ATOM 3474 C C . LEU B 1 23 ? 38.194 79.020 72.714 1.00 125.99 3 LEU B C 1
ATOM 3475 O O . LEU B 1 23 ? 38.438 78.391 73.749 1.00 118.00 3 LEU B O 1
ATOM 3480 N N . LEU B 1 24 ? 36.968 79.407 72.368 1.00 140.38 4 LEU B N 1
ATOM 3481 C CA . LEU B 1 24 ? 35.850 79.395 73.316 1.00 149.28 4 LEU B CA 1
ATOM 3482 C C . LEU B 1 24 ? 35.586 78.046 74.017 1.00 148.61 4 LEU B C 1
ATOM 3483 O O . LEU B 1 24 ? 35.816 77.922 75.221 1.00 149.22 4 LEU B O 1
ATOM 3488 N N . SER B 1 25 ? 35.139 77.036 73.278 1.00 135.64 5 SER B N 1
ATOM 3489 C CA . SER B 1 25 ? 34.913 75.723 73.884 1.00 129.72 5 SER B CA 1
ATOM 3490 C C . SER B 1 25 ? 33.890 75.749 75.029 1.00 133.41 5 SER B C 1
ATOM 3491 O O . SER B 1 25 ? 34.196 75.337 76.148 1.00 130.40 5 SER B O 1
ATOM 3494 N N . LYS B 1 26 ? 32.677 76.222 74.740 1.00 150.74 6 LYS B N 1
ATOM 3495 C CA . LYS B 1 26 ? 31.620 76.345 75.751 1.00 158.71 6 LYS B CA 1
ATOM 3496 C C . LYS B 1 26 ? 31.451 75.054 76.564 1.00 161.92 6 LYS B C 1
ATOM 3497 O O . LYS B 1 26 ? 30.982 75.080 77.704 1.00 165.55 6 LYS B O 1
ATOM 3503 N N . GLN B 1 27 ? 31.828 73.931 75.961 1.00 165.26 7 GLN B N 1
ATOM 3504 C CA . GLN B 1 27 ? 31.756 72.610 76.592 1.00 164.44 7 GLN B CA 1
ATOM 3505 C C . GLN B 1 27 ? 32.501 72.485 77.933 1.00 158.69 7 GLN B C 1
ATOM 3506 O O . GLN B 1 27 ? 31.893 72.287 78.988 1.00 153.85 7 GLN B O 1
ATOM 3512 N N . SER B 1 28 ? 33.826 72.584 77.872 1.00 145.71 8 SER B N 1
ATOM 3513 C CA . SER B 1 28 ? 34.686 72.283 79.014 1.00 132.32 8 SER B CA 1
ATOM 3514 C C . SER B 1 28 ? 34.529 73.253 80.195 1.00 121.12 8 SER B C 1
ATOM 3515 O O . SER B 1 28 ? 34.688 72.840 81.339 1.00 116.98 8 SER B O 1
ATOM 3518 N N . ILE B 1 29 ? 34.224 74.522 79.911 1.00 106.35 9 ILE B N 1
ATOM 3519 C CA . ILE B 1 29 ? 33.963 75.531 80.945 1.00 104.40 9 ILE B CA 1
ATOM 3520 C C . ILE B 1 29 ? 32.988 75.078 82.034 1.00 112.59 9 ILE B C 1
ATOM 3521 O O . ILE B 1 29 ? 33.297 75.110 83.229 1.00 117.28 9 ILE B O 1
ATOM 3526 N N . GLU B 1 30 ? 31.778 74.736 81.632 1.00 106.57 10 GLU B N 1
ATOM 3527 C CA . GLU B 1 30 ? 30.832 74.205 82.596 1.00 120.09 10 GLU B CA 1
ATOM 3528 C C . GLU B 1 30 ? 31.412 73.006 83.365 1.00 114.04 10 GLU B C 1
ATOM 3529 O O . GLU B 1 30 ? 31.356 72.990 84.597 1.00 111.85 10 GLU B O 1
ATOM 3535 N N . ARG B 1 31 ? 31.980 72.028 82.647 1.00 122.38 11 ARG B N 1
ATOM 3536 C CA . ARG B 1 31 ? 32.617 70.845 83.268 1.00 118.78 11 ARG B CA 1
ATOM 3537 C C . ARG B 1 31 ? 33.720 71.233 84.275 1.00 116.61 11 ARG B C 1
ATOM 3538 O O . ARG B 1 31 ? 33.996 70.525 85.244 1.00 113.83 11 ARG B O 1
ATOM 3546 N N . ILE B 1 32 ? 34.345 72.371 84.017 1.00 121.83 12 ILE B N 1
ATOM 3547 C CA . ILE B 1 32 ? 35.292 72.996 84.922 1.00 122.48 12 ILE B CA 1
ATOM 3548 C C . ILE B 1 32 ? 34.493 73.636 86.056 1.00 125.96 12 ILE B C 1
ATOM 3549 O O . ILE B 1 32 ? 34.705 73.350 87.241 1.00 122.25 12 ILE B O 1
ATOM 3554 N N . THR B 1 33 ? 33.595 74.539 85.674 1.00 112.17 13 THR B N 1
ATOM 3555 C CA . THR B 1 33 ? 32.762 75.238 86.627 1.00 108.02 13 THR B CA 1
ATOM 3556 C C . THR B 1 33 ? 32.258 74.203 87.621 1.00 91.26 13 THR B C 1
ATOM 3557 O O . THR B 1 33 ? 32.610 74.251 88.802 1.00 83.19 13 THR B O 1
ATOM 3561 N N . LYS B 1 34 ? 31.468 73.248 87.143 1.00 96.45 14 LYS B N 1
ATOM 3562 C CA . LYS B 1 34 ? 30.914 72.229 88.033 1.00 107.38 14 LYS B CA 1
ATOM 3563 C C . LYS B 1 34 ? 31.981 71.635 88.945 1.00 107.19 14 LYS B C 1
ATOM 3564 O O . LYS B 1 34 ? 31.772 71.513 90.148 1.00 105.00 14 LYS B O 1
ATOM 3570 N N . ILE B 1 35 ? 33.129 71.291 88.370 1.00 115.94 15 ILE B N 1
ATOM 3571 C CA . ILE B 1 35 ? 34.225 70.717 89.140 1.00 114.64 15 ILE B CA 1
ATOM 3572 C C . ILE B 1 35 ? 34.473 71.598 90.369 1.00 109.71 15 ILE B C 1
ATOM 3573 O O . ILE B 1 35 ? 34.575 71.103 91.501 1.00 102.77 15 ILE B O 1
ATOM 3578 N N . LEU B 1 36 ? 34.546 72.909 90.149 1.00 95.58 16 LEU B N 1
ATOM 3579 C CA . LEU B 1 36 ? 34.789 73.822 91.248 1.00 93.51 16 LEU B CA 1
ATOM 3580 C C . LEU B 1 36 ? 33.531 73.949 92.084 1.00 110.93 16 LEU B C 1
ATOM 3581 O O . LEU B 1 36 ? 33.560 73.724 93.290 1.00 122.08 16 LEU B O 1
ATOM 3586 N N . LEU B 1 37 ? 32.415 74.275 91.444 1.00 106.49 17 LEU B N 1
ATOM 3587 C CA . LEU B 1 37 ? 31.210 74.579 92.202 1.00 104.78 17 LEU B CA 1
ATOM 3588 C C . LEU B 1 37 ? 30.782 73.370 93.021 1.00 103.87 17 LEU B C 1
ATOM 3589 O O . LEU B 1 37 ? 30.395 73.504 94.178 1.00 105.76 17 LEU B O 1
ATOM 3594 N N . ASP B 1 38 ? 30.882 72.184 92.434 1.00 112.98 18 ASP B N 1
ATOM 3595 C CA . ASP B 1 38 ? 30.614 70.965 93.188 1.00 128.62 18 ASP B CA 1
ATOM 3596 C C . ASP B 1 38 ? 31.476 70.924 94.461 1.00 131.50 18 ASP B C 1
ATOM 3597 O O . ASP B 1 38 ? 31.114 70.285 95.451 1.00 127.66 18 ASP B O 1
ATOM 3602 N N . GLU B 1 39 ? 32.608 71.622 94.442 1.00 144.25 19 GLU B N 1
ATOM 3603 C CA . GLU B 1 39 ? 33.438 71.731 95.639 1.00 142.14 19 GLU B CA 1
ATOM 3604 C C . GLU B 1 39 ? 32.880 72.737 96.645 1.00 133.69 19 GLU B C 1
ATOM 3605 O O . GLU B 1 39 ? 32.778 72.429 97.825 1.00 139.58 19 GLU B O 1
ATOM 3611 N N . LEU B 1 40 ? 32.493 73.922 96.181 1.00 110.68 20 LEU B N 1
ATOM 3612 C CA . LEU B 1 40 ? 31.961 74.954 97.077 1.00 122.81 20 LEU B CA 1
ATOM 3613 C C . LEU B 1 40 ? 30.567 74.571 97.532 1.00 130.67 20 LEU B C 1
ATOM 3614 O O . LEU B 1 40 ? 30.313 74.336 98.716 1.00 127.53 20 LEU B O 1
ATOM 3619 N N . GLU B 1 41 ? 29.671 74.514 96.555 1.00 163.32 21 GLU B N 1
ATOM 3620 C CA . GLU B 1 41 ? 28.278 74.180 96.764 1.00 170.33 21 GLU B CA 1
ATOM 3621 C C . GLU B 1 41 ? 28.140 72.958 97.681 1.00 175.56 21 GLU B C 1
ATOM 3622 O O . GLU B 1 41 ? 27.236 72.909 98.516 1.00 177.26 21 GLU B O 1
ATOM 3628 N N . ASN B 1 42 ? 29.017 71.968 97.521 1.00 152.12 22 ASN B N 1
ATOM 3629 C CA . ASN B 1 42 ? 28.939 70.758 98.347 1.00 145.74 22 ASN B CA 1
ATOM 3630 C C . ASN B 1 42 ? 29.874 70.676 99.563 1.00 139.38 22 ASN B C 1
ATOM 3631 O O . ASN B 1 42 ? 29.808 69.717 100.336 1.00 141.13 22 ASN B O 1
ATOM 3636 N N . VAL B 1 43 ? 30.727 71.674 99.751 1.00 125.22 23 VAL B N 1
ATOM 3637 C CA . VAL B 1 43 ? 31.630 71.639 100.895 1.00 127.21 23 VAL B CA 1
ATOM 3638 C C . VAL B 1 43 ? 30.936 72.151 102.151 1.00 141.39 23 VAL B C 1
ATOM 3639 O O . VAL B 1 43 ? 31.521 72.165 103.232 1.00 148.98 23 VAL B O 1
ATOM 3643 N N . ARG B 1 44 ? 29.687 72.579 102.002 1.00 144.18 24 ARG B N 1
ATOM 3644 C CA . ARG B 1 44 ? 28.892 73.036 103.140 1.00 141.18 24 ARG B CA 1
ATOM 3645 C C . ARG B 1 44 ? 28.648 71.866 104.101 1.00 147.66 24 ARG B C 1
ATOM 3646 O O . ARG B 1 44 ? 28.093 72.042 105.190 1.00 149.79 24 ARG B O 1
ATOM 3654 N N . GLU B 1 45 ? 29.056 70.671 103.670 1.00 164.89 25 GLU B N 1
ATOM 3655 C CA . GLU B 1 45 ? 29.163 69.498 104.540 1.00 172.05 25 GLU B CA 1
ATOM 3656 C C . GLU B 1 45 ? 27.829 68.842 104.868 1.00 182.44 25 GLU B C 1
ATOM 3657 O O . GLU B 1 45 ? 27.799 67.696 105.318 1.00 181.55 25 GLU B O 1
ATOM 3663 N N . ASN B 1 46 ? 26.736 69.561 104.625 1.00 201.16 26 ASN B N 1
ATOM 3664 C CA . ASN B 1 46 ? 25.432 69.198 105.175 1.00 209.14 26 ASN B CA 1
ATOM 3665 C C . ASN B 1 46 ? 25.408 69.410 106.693 1.00 213.79 26 ASN B C 1
ATOM 3666 O O . ASN B 1 46 ? 24.344 69.418 107.319 1.00 216.81 26 ASN B O 1
ATOM 3671 N N . GLU B 1 47 ? 26.592 69.606 107.270 1.00 217.90 27 GLU B N 1
ATOM 3672 C CA . GLU B 1 47 ? 26.734 69.892 108.692 1.00 218.74 27 GLU B CA 1
ATOM 3673 C C . GLU B 1 47 ? 26.825 71.396 108.894 1.00 217.83 27 GLU B C 1
ATOM 3674 O O . GLU B 1 47 ? 26.911 71.881 110.024 1.00 223.63 27 GLU B O 1
ATOM 3680 N N . GLN B 1 48 ? 26.811 72.124 107.781 1.00 168.41 28 GLN B N 1
ATOM 3681 C CA . GLN B 1 48 ? 26.952 73.577 107.782 1.00 167.60 28 GLN B CA 1
ATOM 3682 C C . GLN B 1 48 ? 28.236 74.045 108.478 1.00 175.17 28 GLN B C 1
ATOM 3683 O O . GLN B 1 48 ? 28.191 74.714 109.516 1.00 178.97 28 GLN B O 1
ATOM 3689 N N . ILE B 1 49 ? 29.376 73.678 107.892 1.00 212.19 29 ILE B N 1
ATOM 3690 C CA . ILE B 1 49 ? 30.685 74.181 108.314 1.00 213.21 29 ILE B CA 1
ATOM 3691 C C . ILE B 1 49 ? 31.194 73.535 109.602 1.00 211.58 29 ILE B C 1
ATOM 3692 O O . ILE B 1 49 ? 32.376 73.651 109.934 1.00 210.23 29 ILE B O 1
ATOM 3697 N N . ARG B 1 50 ? 30.311 72.808 110.283 1.00 204.93 30 ARG B N 1
ATOM 3698 C CA . ARG B 1 50 ? 30.554 72.350 111.648 1.00 201.78 30 ARG B CA 1
ATOM 3699 C C . ARG B 1 50 ? 30.123 73.408 112.668 1.00 201.71 30 ARG B C 1
ATOM 3700 O O . ARG B 1 50 ? 30.221 73.178 113.873 1.00 206.49 30 ARG B O 1
ATOM 3708 N N . ASN B 1 51 ? 29.657 74.560 112.185 1.00 189.18 31 ASN B N 1
ATOM 3709 C CA . ASN B 1 51 ? 29.234 75.655 113.060 1.00 186.09 31 ASN B CA 1
ATOM 3710 C C . ASN B 1 51 ? 30.379 76.600 113.436 1.00 184.90 31 ASN B C 1
ATOM 3711 O O . ASN B 1 51 ? 30.158 77.646 114.052 1.00 191.34 31 ASN B O 1
ATOM 3716 N N . ILE B 1 52 ? 31.599 76.248 113.041 1.00 166.73 32 ILE B N 1
ATOM 3717 C CA . ILE B 1 52 ? 32.779 77.024 113.430 1.00 164.12 32 ILE B CA 1
ATOM 3718 C C . ILE B 1 52 ? 32.718 78.502 113.006 1.00 161.54 32 ILE B C 1
ATOM 3719 O O . ILE B 1 52 ? 33.382 79.347 113.603 1.00 165.24 32 ILE B O 1
ATOM 3724 N N . ILE B 1 53 ? 31.908 78.813 111.998 1.00 144.84 33 ILE B N 1
ATOM 3725 C CA . ILE B 1 53 ? 31.853 80.162 111.431 1.00 143.28 33 ILE B CA 1
ATOM 3726 C C . ILE B 1 53 ? 31.673 81.261 112.468 1.00 137.22 33 ILE B C 1
ATOM 3727 O O . ILE B 1 53 ? 32.474 82.191 112.551 1.00 131.05 33 ILE B O 1
ATOM 3732 N N . ASN B 1 54 ? 30.611 81.145 113.257 1.00 132.21 34 ASN B N 1
ATOM 3733 C CA . ASN B 1 54 ? 30.256 82.175 114.226 1.00 131.34 34 ASN B CA 1
ATOM 3734 C C . ASN B 1 54 ? 31.227 82.239 115.396 1.00 129.87 34 ASN B C 1
ATOM 3735 O O . ASN B 1 54 ? 31.092 83.093 116.283 1.00 126.58 34 ASN B O 1
ATOM 3740 N N . SER B 1 55 ? 32.190 81.312 115.387 1.00 137.59 35 SER B N 1
ATOM 3741 C CA . SER B 1 55 ? 33.335 81.322 116.308 1.00 133.03 35 SER B CA 1
ATOM 3742 C C . SER B 1 55 ? 34.437 82.243 115.768 1.00 130.21 35 SER B C 1
ATOM 3743 O O . SER B 1 55 ? 35.503 82.390 116.368 1.00 135.56 35 SER B O 1
ATOM 3746 N N . TRP B 1 56 ? 34.152 82.860 114.626 1.00 116.49 36 TRP B N 1
ATOM 3747 C CA . TRP B 1 56 ? 34.975 83.915 114.053 1.00 104.27 36 TRP B CA 1
ATOM 3748 C C . TRP B 1 56 ? 35.205 85.053 115.047 1.00 108.31 36 TRP B C 1
ATOM 3749 O O . TRP B 1 56 ? 34.353 85.331 115.900 1.00 113.72 36 TRP B O 1
ATOM 3760 N N . LYS B 1 57 ? 36.362 85.701 114.943 1.00 95.92 37 LYS B N 1
ATOM 3761 C CA . LYS B 1 57 ? 36.691 86.846 115.797 1.00 99.99 37 LYS B CA 1
ATOM 3762 C C . LYS B 1 57 ? 37.122 88.088 114.994 1.00 94.39 37 LYS B C 1
ATOM 3763 O O . LYS B 1 57 ? 37.304 88.022 113.788 1.00 93.46 37 LYS B O 1
ATOM 3769 N N . PRO B 1 58 ? 37.209 89.248 115.655 1.00 111.61 38 PRO B N 1
ATOM 3770 C CA . PRO B 1 58 ? 37.911 90.382 115.046 1.00 124.64 38 PRO B CA 1
ATOM 3771 C C . PRO B 1 58 ? 39.420 90.216 115.228 1.00 141.15 38 PRO B C 1
ATOM 3772 O O . PRO B 1 58 ? 39.834 89.601 116.216 1.00 147.71 38 PRO B O 1
ATOM 3776 N N . LEU B 1 59 ? 40.236 90.762 114.330 1.00 150.11 39 LEU B N 1
ATOM 3777 C CA . LEU B 1 59 ? 41.682 90.747 114.563 1.00 152.50 39 LEU B CA 1
ATOM 3778 C C . LEU B 1 59 ? 42.058 91.637 115.762 1.00 150.68 39 LEU B C 1
ATOM 3779 O O . LEU B 1 59 ? 41.588 92.773 115.874 1.00 154.10 39 LEU B O 1
ATOM 3784 N N . PRO B 1 60 ? 42.906 91.110 116.663 1.00 140.83 40 PRO B N 1
ATOM 3785 C CA . PRO B 1 60 ? 43.199 91.717 117.968 1.00 139.99 40 PRO B CA 1
ATOM 3786 C C . PRO B 1 60 ? 43.971 93.021 117.845 1.00 133.33 40 PRO B C 1
ATOM 3787 O O . PRO B 1 60 ? 44.197 93.507 116.737 1.00 127.44 40 PRO B O 1
ATOM 3791 N N . SER B 1 61 ? 44.376 93.578 118.982 1.00 147.63 41 SER B N 1
ATOM 3792 C CA . SER B 1 61 ? 45.144 94.817 119.001 1.00 148.07 41 SER B CA 1
ATOM 3793 C C . SER B 1 61 ? 46.519 94.613 118.375 1.00 138.20 41 SER B C 1
ATOM 3794 O O . SER B 1 61 ? 46.939 93.481 118.133 1.00 128.06 41 SER B O 1
ATOM 3797 N N . PRO B 1 62 ? 47.216 95.714 118.111 1.00 132.11 42 PRO B N 1
ATOM 3798 C CA . PRO B 1 62 ? 48.542 95.649 117.487 1.00 127.92 42 PRO B CA 1
ATOM 3799 C C . PRO B 1 62 ? 49.663 96.025 118.452 1.00 127.35 42 PRO B C 1
ATOM 3800 O O . PRO B 1 62 ? 50.181 97.140 118.382 1.00 119.35 42 PRO B O 1
ATOM 3804 N N . GLU B 1 63 ? 50.033 95.104 119.335 1.00 131.00 43 GLU B N 1
ATOM 3805 C CA . GLU B 1 63 ? 51.132 95.340 120.264 1.00 134.41 43 GLU B CA 1
ATOM 3806 C C . GLU B 1 63 ? 52.395 95.689 119.487 1.00 138.72 43 GLU B C 1
ATOM 3807 O O . GLU B 1 63 ? 52.325 96.054 118.313 1.00 140.30 43 GLU B O 1
ATOM 3813 N N . LYS B 1 64 ? 53.550 95.576 120.136 1.00 156.46 44 LYS B N 1
ATOM 3814 C CA . LYS B 1 64 ? 54.818 95.865 119.462 1.00 150.84 44 LYS B CA 1
ATOM 3815 C C . LYS B 1 64 ? 55.792 94.672 119.446 1.00 145.03 44 LYS B C 1
ATOM 3816 O O . LYS B 1 64 ? 55.867 93.895 120.403 1.00 147.84 44 LYS B O 1
ATOM 3822 N N . SER B 1 65 ? 56.526 94.530 118.345 1.00 115.03 45 SER B N 1
ATOM 3823 C CA . SER B 1 65 ? 57.473 93.436 118.200 1.00 105.13 45 SER B CA 1
ATOM 3824 C C . SER B 1 65 ? 58.609 93.775 117.238 1.00 105.44 45 SER B C 1
ATOM 3825 O O . SER B 1 65 ? 58.407 94.528 116.287 1.00 109.63 45 SER B O 1
ATOM 3828 N N . SER B 1 66 ? 59.796 93.216 117.479 1.00 125.97 46 SER B N 1
ATOM 3829 C CA . SER B 1 66 ? 60.870 93.242 116.483 1.00 118.96 46 SER B CA 1
ATOM 3830 C C . SER B 1 66 ? 60.782 91.956 115.659 1.00 112.40 46 SER B C 1
ATOM 3831 O O . SER B 1 66 ? 60.658 90.860 116.218 1.00 106.18 46 SER B O 1
ATOM 3834 N N . ILE B 1 67 ? 60.828 92.089 114.336 1.00 102.15 47 ILE B N 1
ATOM 3835 C CA . ILE B 1 67 ? 60.420 90.982 113.471 1.00 97.85 47 ILE B CA 1
ATOM 3836 C C . ILE B 1 67 ? 61.352 90.665 112.285 1.00 95.19 47 ILE B C 1
ATOM 3837 O O . ILE B 1 67 ? 62.120 91.515 111.823 1.00 92.80 47 ILE B O 1
ATOM 3842 N N . TYR B 1 68 ? 61.269 89.428 111.797 1.00 88.80 48 TYR B N 1
ATOM 3843 C CA . TYR B 1 68 ? 61.934 89.047 110.559 1.00 79.26 48 TYR B CA 1
ATOM 3844 C C . TYR B 1 68 ? 60.987 88.232 109.676 1.00 74.71 48 TYR B C 1
ATOM 3845 O O . TYR B 1 68 ? 60.335 87.295 110.141 1.00 76.28 48 TYR B O 1
ATOM 3854 N N . ALA B 1 69 ? 60.895 88.604 108.406 1.00 71.01 49 ALA B N 1
ATOM 3855 C CA . ALA B 1 69 ? 60.203 87.765 107.440 1.00 70.57 49 ALA B CA 1
ATOM 3856 C C . ALA B 1 69 ? 61.239 87.153 106.523 1.00 70.27 49 ALA B C 1
ATOM 3857 O O . ALA B 1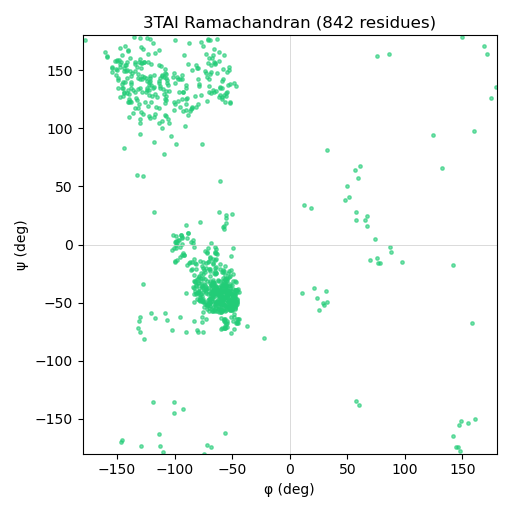 69 ? 62.048 87.867 105.935 1.00 66.23 49 ALA B O 1
ATOM 3859 N N . VAL B 1 70 ? 61.229 85.828 106.416 1.00 72.18 50 VAL B N 1
ATOM 3860 C CA . VAL B 1 70 ? 62.140 85.155 105.511 1.00 63.69 50 VAL B CA 1
ATOM 3861 C C . VAL B 1 70 ? 61.385 84.391 104.422 1.00 68.57 50 VAL B C 1
ATOM 3862 O O . VAL B 1 70 ? 60.283 83.909 104.625 1.00 69.42 50 VAL B O 1
ATOM 3866 N N . ASP B 1 71 ? 61.969 84.338 103.236 1.00 84.07 51 ASP B N 1
ATOM 3867 C CA . ASP B 1 71 ? 61.462 83.472 102.178 1.00 89.91 51 ASP B CA 1
ATOM 3868 C C . ASP B 1 71 ? 62.602 82.922 101.299 1.00 82.19 51 ASP B C 1
ATOM 3869 O O . ASP B 1 71 ? 63.801 83.035 101.621 1.00 77.73 51 ASP B O 1
ATOM 3874 N N . GLY B 1 72 ? 62.220 82.305 100.195 1.00 65.29 52 GLY B N 1
ATOM 3875 C CA . GLY B 1 72 ? 63.194 81.674 99.352 1.00 60.32 52 GLY B CA 1
ATOM 3876 C C . GLY B 1 72 ? 62.758 81.721 97.913 1.00 63.38 52 GLY B C 1
ATOM 3877 O O . GLY B 1 72 ? 61.596 81.917 97.599 1.00 59.13 52 GLY B O 1
ATOM 3878 N N . SER B 1 73 ? 63.731 81.573 97.033 1.00 81.21 53 SER B N 1
ATOM 3879 C CA . SER B 1 73 ? 63.483 81.490 95.618 1.00 77.03 53 SER B CA 1
ATOM 3880 C C . SER B 1 73 ? 64.531 80.537 95.102 1.00 75.18 53 SER B C 1
ATOM 3881 O O . SER B 1 73 ? 65.668 80.571 95.556 1.00 75.40 53 SER B O 1
ATOM 3884 N N . ARG B 1 74 ? 64.129 79.653 94.197 1.00 77.14 54 ARG B N 1
ATOM 3885 C CA . ARG B 1 74 ? 65.056 78.760 93.530 1.00 72.20 54 ARG B CA 1
ATOM 3886 C C . ARG B 1 74 ? 64.939 78.830 92.014 1.00 76.64 54 ARG B C 1
ATOM 3887 O O . ARG B 1 74 ? 63.932 79.266 91.456 1.00 80.45 54 ARG B O 1
ATOM 3895 N N . SER B 1 75 ? 66.020 78.430 91.362 1.00 68.71 55 SER B N 1
ATOM 3896 C CA . SER B 1 75 ? 66.041 78.312 89.934 1.00 68.46 55 SER B CA 1
ATOM 3897 C C . SER B 1 75 ? 66.764 77.029 89.564 1.00 66.35 55 SER B C 1
ATOM 3898 O O . SER B 1 75 ? 67.909 76.816 89.939 1.00 64.30 55 SER B O 1
ATOM 3901 N N . VAL B 1 76 ? 66.082 76.167 88.831 1.00 67.42 56 VAL B N 1
ATOM 3902 C CA . VAL B 1 76 ? 66.693 74.935 88.383 1.00 75.33 56 VAL B CA 1
ATOM 3903 C C . VAL B 1 76 ? 66.847 74.963 86.861 1.00 82.80 56 VAL B C 1
ATOM 3904 O O . VAL B 1 76 ? 65.952 75.403 86.149 1.00 79.69 56 VAL B O 1
ATOM 3908 N N . SER B 1 77 ? 68.006 74.527 86.379 1.00 85.09 57 SER B N 1
ATOM 3909 C CA . SER B 1 77 ? 68.236 74.319 84.954 1.00 76.56 57 SER B CA 1
ATOM 3910 C C . SER B 1 77 ? 68.632 72.872 84.741 1.00 67.05 57 SER B C 1
ATOM 3911 O O . SER B 1 77 ? 69.412 72.314 85.500 1.00 72.05 57 SER B O 1
ATOM 3914 N N . ARG B 1 78 ? 68.088 72.257 83.709 1.00 79.83 58 ARG B N 1
ATOM 3915 C CA . ARG B 1 78 ? 68.430 70.877 83.420 1.00 96.70 58 ARG B CA 1
ATOM 3916 C C . ARG B 1 78 ? 69.324 70.836 82.184 1.00 110.27 58 ARG B C 1
ATOM 3917 O O . ARG B 1 78 ? 68.877 71.156 81.076 1.00 115.28 58 ARG B O 1
ATOM 3925 N N . LEU B 1 79 ? 70.599 70.494 82.396 1.00 109.68 59 LEU B N 1
ATOM 3926 C CA . LEU B 1 79 ? 71.495 70.101 81.317 1.00 102.88 59 LEU B CA 1
ATOM 3927 C C . LEU B 1 79 ? 71.646 68.603 81.157 1.00 105.73 59 LEU B C 1
ATOM 3928 O O . LEU B 1 79 ? 72.562 68.017 81.733 1.00 112.39 59 LEU B O 1
ATOM 3933 N N . SER B 1 80 ? 70.748 67.981 80.394 1.00 110.75 60 SER B N 1
ATOM 3934 C CA . SER B 1 80 ? 70.769 66.499 80.189 1.00 110.61 60 SER B CA 1
ATOM 3935 C C . SER B 1 80 ? 70.611 65.923 81.628 1.00 125.55 60 SER B C 1
ATOM 3936 O O . SER B 1 80 ? 69.780 66.381 82.431 1.00 124.71 60 SER B O 1
ATOM 3939 N N . GLY B 1 81 ? 71.388 64.878 81.917 1.00 114.44 61 GLY B N 1
ATOM 3940 C CA . GLY B 1 81 ? 71.307 64.167 83.177 1.00 107.22 61 GLY B CA 1
ATOM 3941 C C . GLY B 1 81 ? 71.768 64.879 84.460 1.00 101.79 61 GLY B C 1
ATOM 3942 O O . GLY B 1 81 ? 71.742 64.279 85.536 1.00 98.91 61 GLY B O 1
ATOM 3943 N N . THR B 1 82 ? 72.198 66.133 84.329 1.00 96.87 62 THR B N 1
ATOM 3944 C CA . THR B 1 82 ? 72.655 66.944 85.460 1.00 91.39 62 THR B CA 1
ATOM 3945 C C . THR B 1 82 ? 71.776 68.171 85.679 1.00 78.48 62 THR B C 1
ATOM 3946 O O . THR B 1 82 ? 71.517 68.918 84.730 1.00 65.37 62 THR B O 1
ATOM 3950 N N . VAL B 1 83 ? 71.325 68.382 86.918 1.00 68.51 63 VAL B N 1
ATOM 3951 C CA . VAL B 1 83 ? 70.580 69.596 87.260 1.00 65.71 63 VAL B CA 1
ATOM 3952 C C . VAL B 1 83 ? 71.440 70.645 87.976 1.00 67.16 63 VAL B C 1
ATOM 3953 O O . VAL B 1 83 ? 72.021 70.374 89.051 1.00 57.28 63 VAL B O 1
ATOM 3957 N N . ILE B 1 84 ? 71.497 71.837 87.378 1.00 66.09 64 ILE B N 1
ATOM 3958 C CA . ILE B 1 84 ? 72.167 72.984 87.966 1.00 68.55 64 ILE B CA 1
ATOM 3959 C C . ILE B 1 84 ? 71.129 73.836 88.674 1.00 70.74 64 ILE B C 1
ATOM 3960 O O . ILE B 1 84 ? 70.088 74.146 88.106 1.00 73.13 64 ILE B O 1
ATOM 3965 N N . TYR B 1 85 ? 71.402 74.222 89.914 1.00 71.63 65 TYR B N 1
ATOM 3966 C CA . TYR B 1 85 ? 70.460 75.066 90.624 1.00 67.11 65 TYR B CA 1
ATOM 3967 C C . TYR B 1 85 ? 71.101 76.114 91.517 1.00 67.14 65 TYR B C 1
ATOM 3968 O O . TYR B 1 85 ? 72.224 75.944 91.990 1.00 61.49 65 TYR B O 1
ATOM 3977 N N . PHE B 1 86 ? 70.347 77.191 91.739 1.00 76.27 66 PHE B N 1
ATOM 3978 C CA . PHE B 1 86 ? 70.734 78.274 92.620 1.00 72.52 66 PHE B CA 1
ATOM 3979 C C . PHE B 1 86 ? 69.625 78.595 93.630 1.00 79.93 66 PHE B C 1
ATOM 3980 O O . PHE B 1 86 ? 68.561 79.074 93.238 1.00 81.47 66 PHE B O 1
ATOM 3988 N N . LEU B 1 87 ? 69.893 78.360 94.920 1.00 74.16 67 LEU B N 1
ATOM 3989 C CA . LEU B 1 87 ? 68.951 78.669 96.010 1.00 63.50 67 LEU B CA 1
ATOM 3990 C C . LEU B 1 87 ? 69.229 80.045 96.660 1.00 64.31 67 LEU B C 1
ATOM 3991 O O . LEU B 1 87 ? 70.378 80.466 96.812 1.00 67.23 67 LEU B O 1
ATOM 3996 N N . SER B 1 88 ? 68.180 80.759 97.035 1.00 62.06 68 SER B N 1
ATOM 3997 C CA . SER B 1 88 ? 68.379 82.020 97.734 1.00 71.15 68 SER B CA 1
ATOM 3998 C C . SER B 1 88 ? 67.369 82.248 98.876 1.00 76.38 68 SER B C 1
ATOM 3999 O O . SER B 1 88 ? 66.154 82.258 98.660 1.00 77.81 68 SER B O 1
ATOM 4002 N N . ALA B 1 89 ? 67.876 82.455 100.085 1.00 70.44 69 ALA B N 1
ATOM 4003 C CA . ALA B 1 89 ? 67.013 82.742 101.223 1.00 64.94 69 ALA B CA 1
ATOM 4004 C C . ALA B 1 89 ? 67.273 84.149 101.645 1.00 66.57 69 ALA B C 1
ATOM 4005 O O . ALA B 1 89 ? 68.424 84.559 101.753 1.00 65.25 69 ALA B O 1
ATOM 4007 N N . LEU B 1 90 ? 66.227 84.912 101.897 1.00 82.34 70 LEU B N 1
ATOM 4008 C CA . LEU B 1 90 ? 66.474 86.231 102.467 1.00 94.67 70 LEU B CA 1
ATOM 4009 C C . LEU B 1 90 ? 65.466 86.645 103.523 1.00 91.04 70 LEU B C 1
ATOM 4010 O O . LEU B 1 90 ? 64.271 86.332 103.442 1.00 90.24 70 LEU B O 1
ATOM 4015 N N . ALA B 1 91 ? 65.976 87.339 104.529 1.00 79.16 71 ALA B N 1
ATOM 4016 C CA . ALA B 1 91 ? 65.146 87.788 105.621 1.00 76.32 71 ALA B CA 1
ATOM 4017 C C . ALA B 1 91 ? 65.175 89.312 105.761 1.00 76.28 71 ALA B C 1
ATOM 4018 O O . ALA B 1 91 ? 66.228 89.926 105.948 1.00 79.59 71 ALA B O 1
ATOM 4020 N N . VAL B 1 92 ? 63.995 89.907 105.688 1.00 70.10 72 VAL B N 1
ATOM 4021 C CA . VAL B 1 92 ? 63.858 91.340 105.784 1.00 77.77 72 VAL B CA 1
ATOM 4022 C C . VAL B 1 92 ? 63.119 91.653 107.066 1.00 102.57 72 VAL B C 1
ATOM 4023 O O . VAL B 1 92 ? 62.371 90.812 107.575 1.00 109.00 72 VAL B O 1
ATOM 4027 N N . GLY B 1 93 ? 63.345 92.855 107.591 1.00 101.17 73 GLY B N 1
ATOM 4028 C CA . GLY B 1 93 ? 62.745 93.274 108.844 1.00 106.76 73 GLY B CA 1
ATOM 4029 C C . GLY B 1 93 ? 63.533 94.351 109.566 1.00 105.83 73 GLY B C 1
ATOM 4030 O O . GLY B 1 93 ? 64.266 95.133 108.963 1.00 100.15 73 GLY B O 1
ATOM 4031 N N . SER B 1 94 ? 63.366 94.381 110.879 1.00 106.15 74 SER B N 1
ATOM 4032 C CA . SER B 1 94 ? 64.041 95.346 111.723 1.00 114.03 74 SER B CA 1
ATOM 4033 C C . SER B 1 94 ? 65.542 95.506 111.414 1.00 123.23 74 SER B C 1
ATOM 4034 O O . SER B 1 94 ? 65.980 96.596 110.998 1.00 128.09 74 SER B O 1
ATOM 4037 N N . GLY B 1 95 ? 66.320 94.440 111.624 1.00 116.16 75 GLY B N 1
ATOM 4038 C CA . GLY B 1 95 ? 67.766 94.484 111.410 1.00 106.86 75 GLY B CA 1
ATOM 4039 C C . GLY B 1 95 ? 68.181 94.547 109.946 1.00 89.65 75 GLY B C 1
ATOM 4040 O O . GLY B 1 95 ? 67.331 94.706 109.065 1.00 88.33 75 GLY B O 1
ATOM 4041 N N . LYS B 1 96 ? 69.477 94.428 109.673 1.00 72.24 76 LYS B N 1
ATOM 4042 C CA . LYS B 1 96 ? 69.958 94.480 108.288 1.00 82.75 76 LYS B CA 1
ATOM 4043 C C . LYS B 1 96 ? 69.506 93.265 107.470 1.00 88.97 76 LYS B C 1
ATOM 4044 O O . LYS B 1 96 ? 69.150 92.228 108.037 1.00 90.51 76 LYS B O 1
ATOM 4050 N N . GLN B 1 97 ? 69.527 93.393 106.142 1.00 102.12 77 GLN B N 1
ATOM 4051 C CA . GLN B 1 97 ? 69.251 92.250 105.258 1.00 96.26 77 GLN B CA 1
ATOM 4052 C C . GLN B 1 97 ? 70.228 91.084 105.433 1.00 105.42 77 GLN B C 1
ATOM 4053 O O . GLN B 1 97 ? 71.445 91.275 105.501 1.00 112.49 77 GLN B O 1
ATOM 4059 N N . LEU B 1 98 ? 69.679 89.874 105.484 1.00 92.68 78 LEU B N 1
ATOM 4060 C CA . LEU B 1 98 ? 70.474 88.663 105.616 1.00 83.78 78 LEU B CA 1
ATOM 4061 C C . LEU B 1 98 ? 70.128 87.763 104.453 1.00 81.33 78 LEU B C 1
ATOM 4062 O O . LEU B 1 98 ? 68.967 87.699 104.052 1.00 77.51 78 LEU B O 1
ATOM 4067 N N . ARG B 1 99 ? 71.135 87.095 103.891 1.00 94.91 79 ARG B N 1
ATOM 4068 C CA . ARG B 1 99 ? 70.919 86.208 102.749 1.00 87.78 79 ARG B CA 1
ATOM 4069 C C . ARG B 1 99 ? 71.770 84.956 102.854 1.00 79.94 79 ARG B C 1
ATOM 4070 O O . ARG B 1 99 ? 72.962 85.049 103.093 1.00 92.29 79 ARG B O 1
ATOM 4078 N N . LEU B 1 100 ? 71.157 83.789 102.683 1.00 64.61 80 LEU B N 1
ATOM 4079 C CA . LEU B 1 100 ? 71.917 82.576 102.387 1.00 69.27 80 LEU B CA 1
ATOM 4080 C C . LEU B 1 100 ? 71.726 82.190 100.902 1.00 77.93 80 LEU B C 1
ATOM 4081 O O . LEU B 1 100 ? 70.637 82.361 100.345 1.00 79.85 80 LEU B O 1
ATOM 4086 N N . SER B 1 101 ? 72.798 81.712 100.266 1.00 81.47 81 SER B N 1
ATOM 4087 C CA . SER B 1 101 ? 72.810 81.373 98.837 1.00 76.94 81 SER B CA 1
ATOM 4088 C C . SER B 1 101 ? 73.557 80.088 98.643 1.00 76.64 81 SER B C 1
ATOM 4089 O O . SER B 1 101 ? 74.589 79.848 99.255 1.00 83.74 81 SER B O 1
ATOM 4092 N N . TYR B 1 102 ? 73.044 79.255 97.770 1.00 67.56 82 TYR B N 1
ATOM 4093 C CA . TYR B 1 102 ? 73.764 78.074 97.431 1.00 68.39 82 TYR B CA 1
ATOM 4094 C C . TYR B 1 102 ? 73.532 77.819 95.966 1.00 79.52 82 TYR B C 1
ATOM 4095 O O . TYR B 1 102 ? 72.391 77.826 95.502 1.00 81.90 82 TYR B O 1
ATOM 4104 N N . ALA B 1 103 ? 74.619 77.599 95.241 1.00 78.13 83 ALA B N 1
ATOM 4105 C CA . ALA B 1 103 ? 74.575 77.161 93.857 1.00 67.46 83 ALA B CA 1
ATOM 4106 C C . ALA B 1 103 ? 75.113 75.758 93.917 1.00 63.16 83 ALA B C 1
ATOM 4107 O O . ALA B 1 103 ? 75.870 75.435 94.818 1.00 73.60 83 ALA B O 1
ATOM 4109 N N . ASN B 1 104 ? 74.727 74.915 92.975 1.00 68.39 84 ASN B N 1
ATOM 4110 C CA . ASN B 1 104 ? 75.189 73.540 92.994 1.00 62.63 84 ASN B CA 1
ATOM 4111 C C . ASN B 1 104 ? 74.672 72.760 91.787 1.00 60.58 84 ASN B C 1
ATOM 4112 O O . ASN B 1 104 ? 73.937 73.297 90.970 1.00 71.23 84 ASN B O 1
ATOM 4117 N N . ALA B 1 105 ? 75.098 71.511 91.658 1.00 63.22 85 ALA B N 1
ATOM 4118 C CA . ALA B 1 105 ? 74.665 70.652 90.560 1.00 69.93 85 ALA B CA 1
ATOM 4119 C C . ALA B 1 105 ? 74.536 69.234 91.078 1.00 73.92 85 ALA B C 1
ATOM 4120 O O . ALA B 1 105 ? 75.258 68.828 91.993 1.00 78.42 85 ALA B O 1
ATOM 4122 N N . ILE B 1 106 ? 73.610 68.490 90.486 1.00 67.41 86 ILE B N 1
ATOM 4123 C CA . ILE B 1 106 ? 73.153 67.236 91.057 1.00 57.58 86 ILE B CA 1
ATOM 4124 C C . ILE B 1 106 ? 72.798 66.324 89.908 1.00 66.29 86 ILE B C 1
ATOM 4125 O O . ILE B 1 106 ? 72.512 66.796 88.794 1.00 66.33 86 ILE B O 1
ATOM 4130 N N . LYS B 1 107 ? 72.854 65.019 90.159 1.00 79.79 87 LYS B N 1
ATOM 4131 C CA . LYS B 1 107 ? 72.472 64.040 89.144 1.00 96.51 87 LYS B CA 1
ATOM 4132 C C . LYS B 1 107 ? 70.935 63.910 89.048 1.00 90.82 87 LYS B C 1
ATOM 4133 O O . LYS B 1 107 ? 70.227 63.855 90.060 1.00 79.45 87 LYS B O 1
ATOM 4139 N N . SER B 1 108 ? 70.425 63.856 87.826 1.00 88.13 88 SER B N 1
ATOM 4140 C CA . SER B 1 108 ? 68.988 63.969 87.598 1.00 91.55 88 SER B CA 1
ATOM 4141 C C . SER B 1 108 ? 68.203 62.660 87.826 1.00 95.15 88 SER B C 1
ATOM 4142 O O . SER B 1 108 ? 68.447 61.656 87.155 1.00 94.76 88 SER B O 1
ATOM 4145 N N . ASN B 1 109 ? 67.283 62.699 88.795 1.00 99.12 89 ASN B N 1
ATOM 4146 C CA . ASN B 1 109 ? 66.207 61.717 88.993 1.00 114.64 89 ASN B CA 1
ATOM 4147 C C . ASN B 1 109 ? 64.914 62.526 88.934 1.00 130.72 89 ASN B C 1
ATOM 4148 O O . ASN B 1 109 ? 64.795 63.507 89.664 1.00 138.40 89 ASN B O 1
ATOM 4153 N N . TYR B 1 110 ? 63.930 62.141 88.122 1.00 146.89 90 TYR B N 1
ATOM 4154 C CA . TYR B 1 110 ? 62.790 63.045 87.922 1.00 151.77 90 TYR B CA 1
ATOM 4155 C C . TYR B 1 110 ? 62.290 63.637 89.240 1.00 145.70 90 TYR B C 1
ATOM 4156 O O . TYR B 1 110 ? 62.422 64.842 89.479 1.00 147.24 90 TYR B O 1
ATOM 4165 N N . GLY B 1 111 ? 61.720 62.786 90.089 1.00 119.05 91 GLY B N 1
ATOM 4166 C CA . GLY B 1 111 ? 61.209 63.221 91.375 1.00 108.04 91 GLY B CA 1
ATOM 4167 C C . GLY B 1 111 ? 62.259 63.484 92.442 1.00 101.10 91 GLY B C 1
ATOM 4168 O O . GLY B 1 111 ? 62.234 64.524 93.090 1.00 108.48 91 GLY B O 1
ATOM 4169 N N . THR B 1 112 ? 63.189 62.553 92.623 1.00 93.27 92 THR B N 1
ATOM 4170 C CA . THR B 1 112 ? 64.128 62.621 93.742 1.00 94.60 92 THR B CA 1
ATOM 4171 C C . THR B 1 112 ? 65.060 63.825 93.683 1.00 86.94 92 THR B C 1
ATOM 4172 O O . THR B 1 112 ? 65.583 64.266 94.704 1.00 80.22 92 THR B O 1
ATOM 4176 N N . SER B 1 113 ? 65.264 64.333 92.473 1.00 92.42 93 SER B N 1
ATOM 4177 C CA . SER B 1 113 ? 66.117 65.488 92.222 1.00 91.94 93 SER B CA 1
ATOM 4178 C C . SER B 1 113 ? 65.478 66.761 92.717 1.00 84.89 93 SER B C 1
ATOM 4179 O O . SER B 1 113 ? 66.115 67.517 93.440 1.00 89.24 93 SER B O 1
ATOM 4182 N N . ASP B 1 114 ? 64.233 67.001 92.301 1.00 86.69 94 ASP B N 1
ATOM 4183 C CA . ASP B 1 114 ? 63.449 68.161 92.733 1.00 87.29 94 ASP B CA 1
ATOM 4184 C C . ASP B 1 114 ? 63.409 68.230 94.249 1.00 91.23 94 ASP B C 1
ATOM 4185 O O . ASP B 1 114 ? 63.568 69.289 94.876 1.00 87.67 94 ASP B O 1
ATOM 4190 N N . GLN B 1 115 ? 63.210 67.065 94.835 1.00 84.74 95 GLN B N 1
ATOM 4191 C CA . GLN B 1 115 ? 62.955 66.980 96.238 1.00 75.71 95 GLN B CA 1
ATOM 4192 C C . GLN B 1 115 ? 64.200 67.237 97.031 1.00 68.67 95 GLN B C 1
ATOM 4193 O O . GLN B 1 115 ? 64.124 67.718 98.156 1.00 83.10 95 GLN B O 1
ATOM 4199 N N . ILE B 1 116 ? 65.354 66.909 96.472 1.00 62.24 96 ILE B N 1
ATOM 4200 C CA . ILE B 1 116 ? 66.597 67.232 97.169 1.00 72.23 96 ILE B CA 1
ATOM 4201 C C . ILE B 1 116 ? 66.717 68.741 97.294 1.00 72.40 96 ILE B C 1
ATOM 4202 O O . ILE B 1 116 ? 66.961 69.289 98.376 1.00 63.94 96 ILE B O 1
ATOM 4207 N N . VAL B 1 117 ? 66.527 69.399 96.155 1.00 70.07 97 VAL B N 1
ATOM 4208 C CA . VAL B 1 117 ? 66.524 70.844 96.066 1.00 64.93 97 VAL B CA 1
ATOM 4209 C C . VAL B 1 117 ? 65.515 71.527 97.008 1.00 69.16 97 VAL B C 1
ATOM 4210 O O . VAL B 1 117 ? 65.888 72.505 97.646 1.00 65.83 97 VAL B O 1
ATOM 4214 N N . ARG B 1 118 ? 64.263 71.036 97.099 1.00 68.56 98 ARG B N 1
ATOM 4215 C CA . ARG B 1 118 ? 63.282 71.606 98.050 1.00 58.71 98 ARG B CA 1
ATOM 4216 C C . ARG B 1 118 ? 63.857 71.582 99.465 1.00 51.61 98 ARG B C 1
ATOM 4217 O O . ARG B 1 118 ? 63.887 72.595 100.170 1.00 57.49 98 ARG B O 1
ATOM 4233 N N . GLN B 1 120 ? 66.868 71.460 100.583 1.00 65.05 100 GLN B N 1
ATOM 4234 C CA . GLN B 1 120 ? 67.936 72.428 100.809 1.00 72.35 100 GLN B CA 1
ATOM 4235 C C . GLN B 1 120 ? 67.362 73.839 100.851 1.00 67.08 100 GLN B C 1
ATOM 4236 O O . GLN B 1 120 ? 67.761 74.665 101.658 1.00 63.05 100 GLN B O 1
ATOM 4250 N N . GLU B 1 122 ? 64.338 74.622 101.928 1.00 60.26 102 GLU B N 1
ATOM 4251 C CA . GLU B 1 122 ? 63.840 74.805 103.293 1.00 66.79 102 GLU B CA 1
ATOM 4252 C C . GLU B 1 122 ? 64.966 74.857 104.336 1.00 71.76 102 GLU B C 1
ATOM 4253 O O . GLU B 1 122 ? 64.953 75.691 105.250 1.00 78.01 102 GLU B O 1
ATOM 4259 N N . THR B 1 123 ? 65.965 73.999 104.201 1.00 67.56 103 THR B N 1
ATOM 4260 C CA . THR B 1 123 ? 67.060 74.074 105.148 1.00 71.45 103 THR B CA 1
ATOM 4261 C C . THR B 1 123 ? 67.635 75.499 105.260 1.00 69.49 103 THR B C 1
ATOM 4262 O O . THR B 1 123 ? 67.881 75.989 106.364 1.00 65.61 103 THR B O 1
ATOM 4266 N N . LEU B 1 124 ? 67.824 76.157 104.117 1.00 56.78 104 LEU B N 1
ATOM 4267 C CA . LEU B 1 124 ? 68.378 77.508 104.073 1.00 58.31 104 LEU B CA 1
ATOM 4268 C C . LEU B 1 124 ? 67.517 78.502 104.833 1.00 71.57 104 LEU B C 1
ATOM 4269 O O . LEU B 1 124 ? 68.040 79.330 105.567 1.00 87.81 104 LEU B O 1
ATOM 4274 N N . GLU B 1 125 ? 66.199 78.424 104.652 1.00 71.68 105 GLU B N 1
ATOM 4275 C CA . GLU B 1 125 ? 65.263 79.322 105.342 1.00 67.24 105 GLU B CA 1
ATOM 4276 C C . GLU B 1 125 ? 65.218 79.059 106.862 1.00 65.85 105 GLU B C 1
ATOM 4277 O O . GLU B 1 125 ? 65.315 79.990 107.655 1.00 60.59 105 GLU B O 1
ATOM 4283 N N . ASN B 1 126 ? 65.103 77.791 107.259 1.00 72.12 106 ASN B N 1
ATOM 4284 C CA . ASN B 1 126 ? 65.184 77.400 108.673 1.00 76.62 106 ASN B CA 1
ATOM 4285 C C . ASN B 1 126 ? 66.472 77.853 109.389 1.00 78.64 106 ASN B C 1
ATOM 4286 O O . ASN B 1 126 ? 66.416 78.442 110.466 1.00 84.61 106 ASN B O 1
ATOM 4299 N N . LEU B 1 128 ? 68.055 80.211 108.517 1.00 63.31 108 LEU B N 1
ATOM 4300 C CA . LEU B 1 128 ? 68.007 81.662 108.381 1.00 64.87 108 LEU B CA 1
ATOM 4301 C C . LEU B 1 128 ? 66.997 82.347 109.305 1.00 73.49 108 LEU B C 1
ATOM 4302 O O . LEU B 1 128 ? 67.315 83.356 109.925 1.00 81.87 108 LEU B O 1
ATOM 4307 N N . GLY B 1 129 ? 65.780 81.818 109.386 1.00 67.52 109 GLY B N 1
ATOM 4308 C CA . GLY B 1 129 ? 64.821 82.310 110.354 1.00 71.85 109 GLY B CA 1
ATOM 4309 C C . GLY B 1 129 ? 65.452 82.298 111.744 1.00 82.74 109 GLY B C 1
ATOM 4310 O O . GLY B 1 129 ? 65.276 83.228 112.536 1.00 90.14 109 GLY B O 1
ATOM 4311 N N . TYR B 1 130 ? 66.212 81.244 112.030 1.00 78.41 110 TYR B N 1
ATOM 4312 C CA . TYR B 1 130 ? 66.820 81.059 113.335 1.00 73.73 110 TYR B CA 1
ATOM 4313 C C . TYR B 1 130 ? 67.946 82.072 113.584 1.00 81.13 110 TYR B C 1
ATOM 4314 O O . TYR B 1 130 ? 67.941 82.800 114.572 1.00 74.88 110 TYR B O 1
ATOM 4323 N N . LEU B 1 131 ? 68.907 82.126 112.674 1.00 85.21 111 LEU B N 1
ATOM 4324 C CA . LEU B 1 131 ? 70.041 83.014 112.840 1.00 81.92 111 LEU B CA 1
ATOM 4325 C C . LEU B 1 131 ? 69.572 84.464 112.796 1.00 84.74 111 LEU B C 1
ATOM 4326 O O . LEU B 1 131 ? 70.216 85.344 113.348 1.00 97.28 111 LEU B O 1
ATOM 4331 N N . ALA B 1 132 ? 68.449 84.715 112.138 1.00 83.16 112 ALA B N 1
ATOM 4332 C CA . ALA B 1 132 ? 67.912 86.068 112.079 1.00 90.48 112 ALA B CA 1
ATOM 4333 C C . ALA B 1 132 ? 67.217 86.436 113.398 1.00 101.23 112 ALA B C 1
ATOM 4334 O O . ALA B 1 132 ? 67.198 87.602 113.798 1.00 110.26 112 ALA B O 1
ATOM 4336 N N . TYR B 1 133 ? 66.646 85.434 114.060 1.00 85.51 113 TYR B N 1
ATOM 4337 C CA . TYR B 1 133 ? 66.029 85.590 115.373 1.00 82.76 113 TYR B CA 1
ATOM 4338 C C . TYR B 1 133 ? 67.091 85.963 116.400 1.00 83.06 113 TYR B C 1
ATOM 4339 O O . TYR B 1 133 ? 66.907 86.847 117.237 1.00 84.05 113 TYR B O 1
ATOM 4348 N N . ARG B 1 134 ? 68.217 85.277 116.324 1.00 79.85 114 ARG B N 1
ATOM 4349 C CA . ARG B 1 134 ? 69.280 85.491 117.276 1.00 81.91 114 ARG B CA 1
ATOM 4350 C C . ARG B 1 134 ? 69.732 86.959 117.308 1.00 96.07 114 ARG B C 1
ATOM 4351 O O . ARG B 1 134 ? 69.987 87.510 118.384 1.00 104.07 114 ARG B O 1
ATOM 4359 N N . LYS B 1 135 ? 69.792 87.593 116.139 1.00 85.17 115 LYS B N 1
ATOM 4360 C CA . LYS B 1 135 ? 70.243 88.979 116.031 1.00 89.50 115 LYS B CA 1
ATOM 4361 C C . LYS B 1 135 ? 69.097 89.974 116.173 1.00 103.21 115 LYS B C 1
ATOM 4362 O O . LYS B 1 135 ? 69.279 91.189 116.019 1.00 108.27 115 LYS B O 1
ATOM 4368 N N . LEU B 1 136 ? 67.918 89.444 116.476 1.00 103.22 116 LEU B N 1
ATOM 4369 C CA . LEU B 1 136 ? 66.713 90.252 116.558 1.00 110.77 116 LEU B CA 1
ATOM 4370 C C . LEU B 1 136 ? 66.592 90.853 117.953 1.00 125.06 116 LEU B C 1
ATOM 4371 O O . LEU B 1 136 ? 66.454 90.126 118.931 1.00 123.35 116 LEU B O 1
ATOM 4376 N N . GLU B 1 137 ? 66.632 92.180 118.041 1.00 136.42 117 GLU B N 1
ATOM 4377 C CA . GLU B 1 137 ? 66.689 92.840 119.341 1.00 143.17 117 GLU B CA 1
ATOM 4378 C C . GLU B 1 137 ? 65.368 93.490 119.690 1.00 149.96 117 GLU B C 1
ATOM 4379 O O . GLU B 1 137 ? 64.705 94.072 118.831 1.00 157.06 117 GLU B O 1
ATOM 4385 N N . GLY B 1 138 ? 64.978 93.362 120.952 1.00 122.93 118 GLY B N 1
ATOM 4386 C CA . GLY B 1 138 ? 63.757 93.970 121.430 1.00 117.55 118 GLY B CA 1
ATOM 4387 C C . GLY B 1 138 ? 63.169 93.145 122.547 1.00 116.90 118 GLY B C 1
ATOM 4388 O O . GLY B 1 138 ? 63.699 92.097 122.902 1.00 109.55 118 GLY B O 1
ATOM 4389 N N . GLU B 1 139 ? 62.062 93.612 123.102 1.00 149.49 119 GLU B N 1
ATOM 4390 C CA . GLU B 1 139 ? 61.373 92.852 124.130 1.00 161.04 119 GLU B CA 1
ATOM 4391 C C . GLU B 1 139 ? 60.607 91.698 123.494 1.00 160.75 119 GLU B C 1
ATOM 4392 O O . GLU B 1 139 ? 60.493 90.619 124.079 1.00 166.48 119 GLU B O 1
ATOM 4398 N N . LYS B 1 140 ? 60.068 91.934 122.300 1.00 152.28 120 LYS B N 1
ATOM 4399 C CA . LYS B 1 140 ? 59.290 90.910 121.604 1.00 131.45 120 LYS B CA 1
ATOM 4400 C C . LYS B 1 140 ? 59.865 90.546 120.234 1.00 113.10 120 LYS B C 1
ATOM 4401 O O . LYS B 1 140 ? 59.765 91.302 119.270 1.00 105.82 120 LYS B O 1
ATOM 4407 N N . ARG B 1 141 ? 60.424 89.352 120.144 1.00 105.98 121 ARG B N 1
ATOM 4408 C CA . ARG B 1 141 ? 60.998 88.886 118.898 1.00 106.20 121 ARG B CA 1
ATOM 4409 C C . ARG B 1 141 ? 60.084 87.836 118.248 1.00 97.72 121 ARG B C 1
ATOM 4410 O O . ARG B 1 141 ? 59.544 86.960 118.932 1.00 89.79 121 ARG B O 1
ATOM 4418 N N . ALA B 1 142 ? 59.900 87.930 116.933 1.00 100.92 122 ALA B N 1
ATOM 4419 C CA . ALA B 1 142 ? 59.158 86.901 116.204 1.00 87.69 122 ALA B CA 1
ATOM 4420 C C . ALA B 1 142 ? 59.639 86.715 114.773 1.00 87.75 122 ALA B C 1
ATOM 4421 O O . ALA B 1 142 ? 59.967 87.684 114.074 1.00 82.02 122 ALA B O 1
ATOM 4423 N N . ILE B 1 143 ? 59.652 85.453 114.343 1.00 93.51 123 ILE B N 1
ATOM 4424 C CA . ILE B 1 143 ? 60.034 85.078 112.984 1.00 86.22 123 ILE B CA 1
ATOM 4425 C C . ILE B 1 143 ? 58.819 84.699 112.131 1.00 81.58 123 ILE B C 1
ATOM 4426 O O . ILE B 1 143 ? 57.961 83.922 112.563 1.00 79.13 123 ILE B O 1
ATOM 4431 N N . LEU B 1 144 ? 58.754 85.252 110.922 1.00 79.82 124 LEU B N 1
ATOM 4432 C CA . LEU B 1 144 ? 57.628 85.021 110.025 1.00 79.94 124 LEU B CA 1
ATOM 4433 C C . LEU B 1 144 ? 58.027 84.234 108.753 1.00 86.07 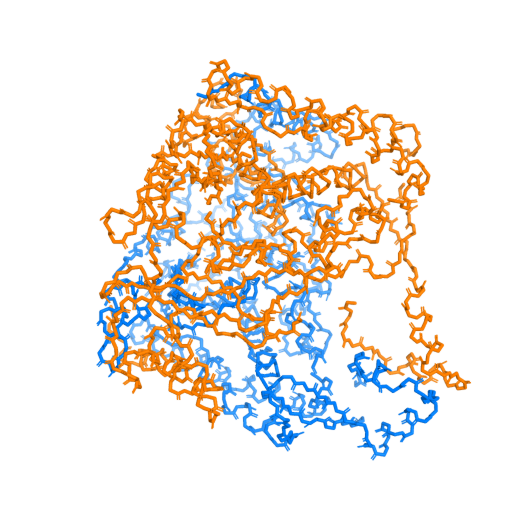124 LEU B C 1
ATOM 4434 O O . LEU B 1 144 ? 58.631 84.770 107.810 1.00 73.91 124 LEU B O 1
ATOM 4447 N N . ASP B 1 146 ? 57.283 82.084 105.340 1.00 73.95 126 ASP B N 1
ATOM 4448 C CA . ASP B 1 146 ? 56.267 81.982 104.304 1.00 78.03 126 ASP B CA 1
ATOM 4449 C C . ASP B 1 146 ? 56.029 80.522 103.932 1.00 82.00 126 ASP B C 1
ATOM 4450 O O . ASP B 1 146 ? 56.884 79.889 103.313 1.00 88.70 126 ASP B O 1
ATOM 4455 N N . GLY B 1 147 ? 54.868 79.982 104.297 1.00 77.65 127 GLY B N 1
ATOM 4456 C CA . GLY B 1 147 ? 54.659 78.564 104.116 1.00 68.57 127 GLY B CA 1
ATOM 4457 C C . GLY B 1 147 ? 53.741 77.961 105.153 1.00 74.72 127 GLY B C 1
ATOM 4458 O O . GLY B 1 147 ? 52.837 78.610 105.672 1.00 79.10 127 GLY B O 1
ATOM 4459 N N . THR B 1 148 ? 53.967 76.677 105.407 1.00 70.42 128 THR B N 1
ATOM 4460 C CA . THR B 1 148 ? 53.293 75.954 106.457 1.00 67.11 128 THR B CA 1
ATOM 4461 C C . THR B 1 148 ? 54.267 75.055 107.184 1.00 74.59 128 THR B C 1
ATOM 4462 O O . THR B 1 148 ? 55.179 74.488 106.583 1.00 75.04 128 THR B O 1
ATOM 4466 N N . LEU B 1 149 ? 54.040 74.921 108.485 1.00 77.66 129 LEU B N 1
ATOM 4467 C CA . LEU B 1 149 ? 54.748 73.980 109.335 1.00 79.61 129 LEU B CA 1
ATOM 4468 C C . LEU B 1 149 ? 54.328 72.557 109.001 1.00 84.62 129 LEU B C 1
ATOM 4469 O O . LEU B 1 149 ? 55.163 71.672 108.834 1.00 86.08 129 LEU B O 1
ATOM 4474 N N . THR B 1 150 ? 53.018 72.346 108.935 1.00 89.71 130 THR B N 1
ATOM 4475 C CA . THR B 1 150 ? 52.461 71.017 108.726 1.00 77.92 130 THR B CA 1
ATOM 4476 C C . THR B 1 150 ? 52.903 70.450 107.397 1.00 82.76 130 THR B C 1
ATOM 4477 O O . THR B 1 150 ? 53.255 69.280 107.320 1.00 80.10 130 THR B O 1
ATOM 4481 N N . GLY B 1 151 ? 52.884 71.287 106.359 1.00 94.92 131 GLY B N 1
ATOM 4482 C CA . GLY B 1 151 ? 53.129 70.847 104.998 1.00 101.66 13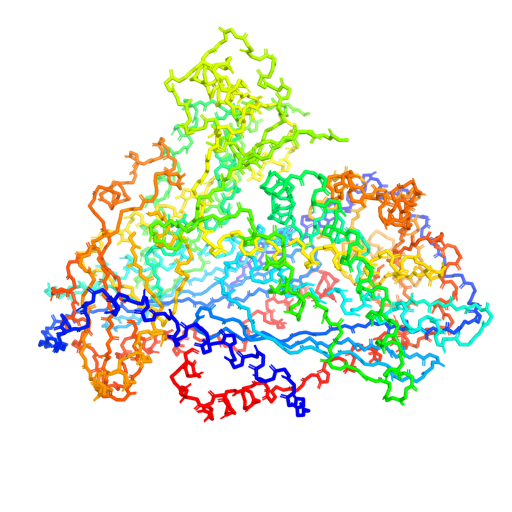1 GLY B CA 1
ATOM 4483 C C . GLY B 1 151 ? 54.375 69.990 104.810 1.00 115.46 131 GLY B C 1
ATOM 4484 O O . GLY B 1 151 ? 54.343 68.984 104.085 1.00 118.36 131 GLY B O 1
ATOM 4485 N N . SER B 1 152 ? 55.482 70.402 105.427 1.00 109.46 132 SER B N 1
ATOM 4486 C CA . SER B 1 152 ? 56.733 69.662 105.315 1.00 110.34 132 SER B CA 1
ATOM 4487 C C . SER B 1 152 ? 56.817 68.526 106.326 1.00 107.24 132 SER B C 1
ATOM 4488 O O . SER B 1 152 ? 57.612 67.608 106.158 1.00 112.69 132 SER B O 1
ATOM 4491 N N . LEU B 1 153 ? 56.025 68.612 107.391 1.00 99.16 133 LEU B N 1
ATOM 4492 C CA . LEU B 1 153 ? 56.061 67.632 108.481 1.00 104.48 133 LEU B CA 1
ATOM 4493 C C . LEU B 1 153 ? 55.260 66.350 108.258 1.00 109.52 133 LEU B C 1
ATOM 4494 O O . LEU B 1 153 ? 55.550 65.315 108.863 1.00 110.19 133 LEU B O 1
ATOM 4499 N N . VAL B 1 154 ? 54.223 66.441 107.430 1.00 120.07 134 VAL B N 1
ATOM 4500 C CA . VAL B 1 154 ? 53.363 65.306 107.118 1.00 119.51 134 VAL B CA 1
ATOM 4501 C C . VAL B 1 154 ? 53.964 64.400 106.035 1.00 129.83 134 VAL B C 1
ATOM 4502 O O . VAL B 1 154 ? 53.915 63.167 106.129 1.00 129.47 134 VAL B O 1
ATOM 4506 N N . ARG B 1 155 ? 54.521 65.035 105.006 1.00 145.04 135 ARG B N 1
ATOM 4507 C CA . ARG B 1 155 ? 55.202 64.354 103.903 1.00 141.82 135 ARG B CA 1
ATOM 4508 C C . ARG B 1 155 ? 56.578 64.974 103.653 1.00 137.00 135 ARG B C 1
ATOM 4509 O O . ARG B 1 155 ? 56.682 65.996 102.956 1.00 128.04 135 ARG B O 1
ATOM 4517 N N . PRO B 1 156 ? 57.633 64.381 104.249 1.00 131.20 136 PRO B N 1
ATOM 4518 C CA . PRO B 1 156 ? 58.991 64.909 104.061 1.00 139.74 136 PRO B CA 1
ATOM 4519 C C . PRO B 1 156 ? 59.397 64.867 102.591 1.00 139.41 136 PRO B C 1
ATOM 4520 O O . PRO B 1 156 ? 59.337 63.797 101.984 1.00 131.58 136 PRO B O 1
ATOM 4524 N N . PRO B 1 157 ? 59.840 66.002 102.027 1.00 135.13 137 PRO B N 1
ATOM 4525 C CA . PRO B 1 157 ? 60.293 65.888 100.639 1.00 136.06 137 PRO B CA 1
ATOM 4526 C C . PRO B 1 157 ? 61.320 64.764 100.527 1.00 138.88 137 PRO B C 1
ATOM 4527 O O . PRO B 1 157 ? 62.037 64.475 101.492 1.00 146.57 137 PRO B O 1
ATOM 4531 N N . VAL B 1 158 ? 61.363 64.128 99.361 1.00 130.51 138 VAL B N 1
ATOM 4532 C CA . VAL B 1 158 ? 62.160 62.926 99.137 1.00 129.17 138 VAL B CA 1
ATOM 4533 C C . VAL B 1 158 ? 61.648 61.744 99.982 1.00 130.19 138 VAL B C 1
ATOM 4534 O O . VAL B 1 158 ? 62.388 60.802 100.250 1.00 127.44 138 VAL B O 1
ATOM 4538 N N . TYR B 1 159 ? 60.385 61.863 100.382 1.00 189.04 139 TYR B N 1
ATOM 4539 C CA . TYR B 1 159 ? 59.714 60.927 101.269 1.00 198.33 139 TYR B CA 1
ATOM 4540 C C . TYR B 1 159 ? 60.344 59.547 101.291 1.00 199.34 139 TYR B C 1
ATOM 4541 O O . TYR B 1 159 ? 61.098 59.217 102.207 1.00 207.85 139 TYR B O 1
ATOM 4550 N N . PRO B 1 160 ? 60.024 58.733 100.293 1.00 148.67 140 PRO B N 1
ATOM 4551 C CA . PRO B 1 160 ? 60.436 57.324 100.343 1.00 141.39 140 PRO B CA 1
ATOM 4552 C C . PRO B 1 160 ? 61.949 57.228 100.533 1.00 134.31 140 PRO B C 1
ATOM 4553 O O . PRO B 1 160 ? 62.454 56.326 101.202 1.00 136.35 140 PRO B O 1
ATOM 4557 N N . GLU B 1 161 ? 62.652 58.184 99.938 1.00 115.82 141 GLU B N 1
ATOM 4558 C CA . GLU B 1 161 ? 64.099 58.131 99.785 1.00 109.12 141 GLU B CA 1
ATOM 4559 C C . GLU B 1 161 ? 64.937 58.533 101.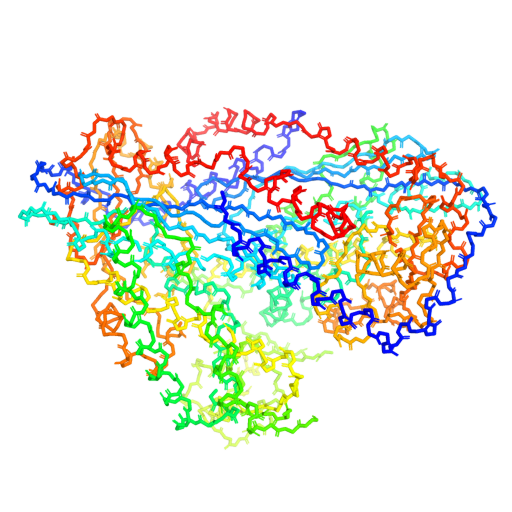002 1.00 104.76 141 GLU B C 1
ATOM 4560 O O . GLU B 1 161 ? 66.064 58.049 101.167 1.00 100.61 141 GLU B O 1
ATOM 4566 N N . ASP B 1 162 ? 64.422 59.430 101.838 1.00 88.16 142 ASP B N 1
ATOM 4567 C CA . ASP B 1 162 ? 65.173 59.769 103.033 1.00 85.32 142 ASP B CA 1
ATOM 4568 C C . ASP B 1 162 ? 65.163 58.582 104.009 1.00 83.40 142 ASP B C 1
ATOM 4569 O O . ASP B 1 162 ? 66.222 58.108 104.452 1.00 82.12 142 ASP B O 1
ATOM 4574 N N . ILE B 1 163 ? 63.974 58.070 104.300 1.00 76.67 143 ILE B N 1
ATOM 4575 C CA . ILE B 1 163 ? 63.848 56.936 105.209 1.00 74.59 143 ILE B CA 1
ATOM 4576 C C . ILE B 1 163 ? 64.572 55.708 104.666 1.00 68.82 143 ILE B C 1
ATOM 4577 O O . ILE B 1 163 ? 65.160 54.950 105.415 1.00 69.61 143 ILE B O 1
ATOM 4582 N N . ARG B 1 164 ? 64.534 55.502 103.362 1.00 71.62 144 ARG B N 1
ATOM 4583 C CA . ARG B 1 164 ? 65.164 54.314 102.812 1.00 79.18 144 ARG B CA 1
ATOM 4584 C C . ARG B 1 164 ? 66.666 54.407 103.053 1.00 83.41 144 ARG B C 1
ATOM 4585 O O . ARG B 1 164 ? 67.270 53.503 103.632 1.00 85.44 144 ARG B O 1
ATOM 4593 N N . SER B 1 165 ? 67.256 55.523 102.629 1.00 84.60 145 SER B N 1
ATOM 4594 C CA . SER B 1 165 ? 68.696 55.738 102.732 1.00 79.44 145 SER B CA 1
ATOM 4595 C C . SER B 1 165 ? 69.218 55.547 104.160 1.00 86.36 145 SER B C 1
ATOM 4596 O O . SER B 1 165 ? 70.232 54.869 104.382 1.00 89.62 145 SER B O 1
ATOM 4599 N N . LEU B 1 166 ? 68.527 56.162 105.116 1.00 78.12 146 LEU B N 1
ATOM 4600 C CA . LEU B 1 166 ? 68.867 56.030 106.529 1.00 77.07 146 LEU B CA 1
ATOM 4601 C C . LEU B 1 166 ? 68.920 54.571 106.961 1.00 77.38 146 LEU B C 1
ATOM 4602 O O . LEU B 1 166 ? 69.818 54.166 107.698 1.00 79.03 146 LEU B O 1
ATOM 4607 N N . ASN B 1 167 ? 67.949 53.789 106.505 1.00 80.77 147 ASN B N 1
ATOM 4608 C CA . ASN B 1 167 ? 67.821 52.407 106.933 1.00 87.14 147 ASN B CA 1
ATOM 4609 C C . ASN B 1 167 ? 68.855 51.549 106.230 1.00 92.24 147 ASN B C 1
ATOM 4610 O O . ASN B 1 167 ? 69.390 50.606 106.814 1.00 104.51 147 ASN B O 1
ATOM 4615 N N . VAL B 1 168 ? 69.125 51.874 104.970 1.00 78.12 148 VAL B N 1
ATOM 4616 C CA . VAL B 1 168 ? 70.223 51.244 104.261 1.00 78.75 148 VAL B CA 1
ATOM 4617 C C . VAL B 1 168 ? 71.499 51.498 105.054 1.00 86.51 148 VAL B C 1
ATOM 4618 O O . VAL B 1 168 ? 72.251 50.573 105.350 1.00 98.07 148 VAL B O 1
ATOM 4630 N N . ARG B 1 170 ? 71.970 52.548 108.249 1.00 71.93 150 ARG B N 1
ATOM 4631 C CA . ARG B 1 170 ? 71.906 51.959 109.579 1.00 72.79 150 ARG B CA 1
ATOM 4632 C C . ARG B 1 170 ? 72.297 50.502 109.470 1.00 76.21 150 ARG B C 1
ATOM 4633 O O . ARG B 1 170 ? 73.000 49.964 110.325 1.00 90.74 150 ARG B O 1
ATOM 4641 N N . ALA B 1 171 ? 71.822 49.864 108.408 1.00 71.24 151 ALA B N 1
ATOM 4642 C CA . ALA B 1 171 ? 72.029 48.442 108.208 1.00 76.31 151 ALA B CA 1
ATOM 4643 C C . ALA B 1 171 ? 73.456 48.164 107.736 1.00 89.83 151 ALA B C 1
ATOM 4644 O O . ALA B 1 171 ? 74.049 47.140 108.095 1.00 98.79 151 ALA B O 1
ATOM 4646 N N . LEU B 1 172 ? 73.998 49.081 106.937 1.00 81.26 152 LEU B N 1
ATOM 4647 C CA . LEU B 1 172 ? 75.298 48.900 106.316 1.00 83.99 152 LEU B CA 1
ATOM 4648 C C . LEU B 1 172 ? 76.434 48.889 107.329 1.00 91.24 152 LEU B C 1
ATOM 4649 O O . LEU B 1 172 ? 77.221 47.943 107.384 1.00 94.81 152 LEU B O 1
ATOM 4654 N N . ILE B 1 173 ? 76.534 49.963 108.105 1.00 105.86 153 ILE B N 1
ATOM 4655 C CA . ILE B 1 173 ? 77.619 50.124 109.074 1.00 107.07 153 ILE B CA 1
ATOM 4656 C C . ILE B 1 173 ? 77.204 49.775 110.501 1.00 107.60 153 ILE B C 1
ATOM 4657 O O . ILE B 1 173 ? 77.998 49.914 111.437 1.00 111.58 153 ILE B O 1
ATOM 4662 N N . GLY B 1 174 ? 75.954 49.346 110.666 1.00 83.49 154 GLY B N 1
ATOM 4663 C CA . GLY B 1 174 ? 75.441 48.966 111.975 1.00 85.21 154 GLY B CA 1
ATOM 4664 C C . GLY B 1 174 ? 74.873 50.116 112.791 1.00 88.74 154 GLY B C 1
ATOM 4665 O O . GLY B 1 174 ? 75.116 51.289 112.507 1.00 89.29 154 GLY B O 1
ATOM 4666 N N . GLU B 1 175 ? 74.107 49.781 113.820 1.00 107.65 155 GLU B N 1
ATOM 4667 C CA . GLU B 1 175 ? 73.489 50.801 114.663 1.00 101.38 155 GLU B CA 1
ATOM 4668 C C . GLU B 1 175 ? 74.522 51.643 115.393 1.00 97.72 155 GLU B C 1
ATOM 4669 O O . GLU B 1 175 ? 74.375 52.865 115.504 1.00 99.92 155 GLU B O 1
ATOM 4675 N N . SER B 1 176 ? 75.562 50.988 115.896 1.00 93.73 156 SER B N 1
ATOM 4676 C CA . SER B 1 176 ? 76.475 51.655 116.809 1.00 94.15 156 SER B CA 1
ATOM 4677 C C . SER B 1 176 ? 77.366 52.650 116.077 1.00 100.02 156 SER B C 1
ATOM 4678 O O . SER B 1 176 ? 77.497 53.809 116.490 1.00 101.64 156 SER B O 1
ATOM 4681 N N . ASP B 1 177 ? 77.976 52.193 114.989 1.00 104.99 157 ASP B N 1
ATOM 4682 C CA . ASP B 1 177 ? 78.721 53.091 114.125 1.00 105.00 157 ASP B CA 1
ATOM 4683 C C . ASP B 1 177 ? 77.819 54.246 113.730 1.00 89.82 157 ASP B C 1
ATOM 4684 O O . ASP B 1 177 ? 78.192 55.410 113.896 1.00 76.85 157 ASP B O 1
ATOM 4689 N N . PHE B 1 178 ? 76.619 53.907 113.242 1.00 83.66 158 PHE B N 1
ATOM 4690 C CA . PHE B 1 178 ? 75.656 54.896 112.767 1.00 68.42 158 PHE B CA 1
ATOM 4691 C C . PHE B 1 178 ? 75.455 55.992 113.786 1.00 51.65 158 PHE B C 1
ATOM 4692 O O . PHE B 1 178 ? 75.614 57.157 113.467 1.00 73.63 158 PHE B O 1
ATOM 4700 N N . GLU B 1 179 ? 75.143 55.624 115.021 1.00 69.59 159 GLU B N 1
ATOM 4701 C CA . GLU B 1 179 ? 75.053 56.602 116.107 1.00 74.49 159 GLU B CA 1
ATOM 4702 C C . GLU B 1 179 ? 76.262 57.556 116.184 1.00 77.41 159 GLU B C 1
ATOM 4703 O O . GLU B 1 179 ? 76.092 58.773 116.318 1.00 75.36 159 GLU B O 1
ATOM 4709 N N . ASN B 1 180 ? 77.479 57.023 116.104 1.00 75.03 160 ASN B N 1
ATOM 4710 C CA . ASN B 1 180 ? 78.650 57.906 116.013 1.00 79.10 160 ASN B CA 1
ATOM 4711 C C . ASN B 1 180 ? 78.611 58.816 114.768 1.00 75.00 160 ASN B C 1
ATOM 4712 O O . ASN B 1 180 ? 78.785 60.029 114.869 1.00 64.31 160 ASN B O 1
ATOM 4717 N N . LEU B 1 181 ? 78.367 58.219 113.604 1.00 80.41 161 LEU B N 1
ATOM 4718 C CA . LEU B 1 181 ? 78.204 58.976 112.369 1.00 76.58 161 LEU B CA 1
ATOM 4719 C C . LEU B 1 181 ? 77.266 60.138 112.603 1.00 68.30 161 LEU B C 1
ATOM 4720 O O . LEU B 1 181 ? 77.597 61.281 112.314 1.00 79.08 161 LEU B O 1
ATOM 4725 N N . LEU B 1 182 ? 76.100 59.840 113.153 1.00 57.56 162 LEU B N 1
ATOM 4726 C CA . LEU B 1 182 ? 75.133 60.864 113.516 1.00 56.85 162 LEU B CA 1
ATOM 4727 C C . LEU B 1 182 ? 75.814 61.862 114.442 1.00 71.70 162 LEU B C 1
ATOM 4728 O O . LEU B 1 182 ? 76.084 63.005 114.061 1.00 75.32 162 LEU B O 1
ATOM 4733 N N . ASN B 1 183 ? 76.143 61.407 115.648 1.00 73.28 163 ASN B N 1
ATOM 4734 C CA . ASN B 1 183 ? 76.711 62.280 116.658 1.00 69.30 163 ASN B CA 1
ATOM 4735 C C . ASN B 1 183 ? 77.820 63.173 116.100 1.00 69.88 163 ASN B C 1
ATOM 4736 O O . ASN B 1 183 ? 77.819 64.387 116.327 1.00 71.55 163 ASN B O 1
ATOM 4741 N N . GLU B 1 184 ? 78.777 62.585 115.386 1.00 64.93 164 GLU B N 1
ATOM 4742 C CA . GLU B 1 184 ? 79.843 63.396 114.803 1.00 70.94 164 GLU B CA 1
ATOM 4743 C C . GLU B 1 184 ? 79.261 64.514 113.929 1.00 70.66 164 GLU B C 1
ATOM 4744 O O . GLU B 1 184 ? 79.716 65.671 114.004 1.00 69.63 164 GLU B O 1
ATOM 4750 N N . PHE B 1 185 ? 78.256 64.168 113.115 1.00 64.92 165 PHE B N 1
ATOM 4751 C CA . PHE B 1 185 ? 77.759 65.085 112.091 1.00 71.75 165 PHE B CA 1
ATOM 4752 C C . PHE B 1 185 ? 77.062 66.283 112.703 1.00 73.87 165 PHE B C 1
ATOM 4753 O O . PHE B 1 185 ? 77.248 67.419 112.223 1.00 64.45 165 PHE B O 1
ATOM 4761 N N . LEU B 1 186 ? 76.261 66.020 113.747 1.00 78.49 166 LEU B N 1
ATOM 4762 C CA . LEU B 1 186 ? 75.612 67.078 114.550 1.00 82.75 166 LEU B CA 1
ATOM 4763 C C . LEU B 1 186 ? 76.650 68.074 115.111 1.00 85.41 166 LEU B C 1
ATOM 4764 O O . LEU B 1 186 ? 76.480 69.298 114.994 1.00 69.40 166 LEU B O 1
ATOM 4769 N N . GLU B 1 187 ? 77.719 67.530 115.701 1.00 89.03 167 GLU B N 1
ATOM 4770 C CA . GLU B 1 187 ? 78.864 68.317 116.120 1.00 89.85 167 GLU B CA 1
ATOM 4771 C C . GLU B 1 187 ? 79.351 69.216 114.985 1.00 75.24 167 GLU B C 1
ATOM 4772 O O . GLU B 1 187 ? 79.494 70.436 115.166 1.00 64.48 167 GLU B O 1
ATOM 4778 N N . LYS B 1 188 ? 79.615 68.626 113.820 1.00 61.20 168 LYS B N 1
ATOM 4779 C CA . LYS B 1 188 ? 79.962 69.441 112.666 1.00 67.31 168 LYS B CA 1
ATOM 4780 C C . LYS B 1 188 ? 78.882 70.500 112.393 1.00 78.31 168 LYS B C 1
ATOM 4781 O O . LYS B 1 188 ? 79.199 71.628 111.986 1.00 85.45 168 LYS B O 1
ATOM 4787 N N . LEU B 1 189 ? 77.615 70.149 112.623 1.00 69.68 169 LEU B N 1
ATOM 4788 C CA . LEU B 1 189 ? 76.533 71.114 112.425 1.00 75.78 169 LEU B CA 1
ATOM 4789 C C . LEU B 1 189 ? 76.596 72.275 113.425 1.00 85.31 169 LEU B C 1
ATOM 4790 O O . LEU B 1 189 ? 76.361 73.436 113.065 1.00 88.66 169 LEU B O 1
ATOM 4795 N N . ARG B 1 190 ? 76.917 71.963 114.676 1.00 80.48 170 ARG B N 1
ATOM 4796 C CA . ARG B 1 190 ? 77.059 72.988 115.692 1.00 81.85 170 ARG B CA 1
ATOM 4797 C C . ARG B 1 190 ? 78.108 73.993 115.214 1.00 78.41 170 ARG B C 1
ATOM 4798 O O . ARG B 1 190 ? 77.853 75.204 115.175 1.00 73.29 170 ARG B O 1
ATOM 4806 N N . ASP B 1 191 ? 79.278 73.481 114.833 1.00 75.33 171 ASP B N 1
ATOM 4807 C CA . ASP B 1 191 ? 80.348 74.319 114.293 1.00 87.42 171 ASP B CA 1
ATOM 4808 C C . ASP B 1 191 ? 79.816 75.160 113.152 1.00 82.01 171 ASP B C 1
ATOM 4809 O O . ASP B 1 191 ? 79.916 76.386 113.160 1.00 82.70 171 ASP B O 1
ATOM 4814 N N . HIS B 1 192 ? 79.237 74.470 112.174 1.00 81.73 172 HIS B N 1
ATOM 4815 C CA . HIS B 1 192 ? 78.684 75.094 110.981 1.00 73.28 172 HIS B CA 1
ATOM 4816 C C . HIS B 1 192 ? 77.803 76.306 111.251 1.00 67.52 172 HIS B C 1
ATOM 4817 O O . HIS B 1 192 ? 77.982 77.350 110.626 1.00 70.83 172 HIS B O 1
ATOM 4824 N N . TYR B 1 193 ? 76.849 76.176 112.170 1.00 60.29 173 TYR B N 1
ATOM 4825 C CA . TYR B 1 193 ? 75.946 77.290 112.445 1.00 72.93 173 TYR B CA 1
ATOM 4826 C C . TYR B 1 193 ? 76.708 78.510 112.972 1.00 86.76 173 TYR B C 1
ATOM 4827 O O . TYR B 1 193 ? 76.538 79.626 112.470 1.00 87.01 173 TYR B O 1
ATOM 4836 N N . ARG B 1 194 ? 77.563 78.280 113.966 1.00 98.83 174 ARG B N 1
ATOM 4837 C CA . ARG B 1 194 ? 78.432 79.318 114.497 1.00 96.72 174 ARG B CA 1
ATOM 4838 C C . ARG B 1 194 ? 79.249 79.990 113.374 1.00 93.58 174 ARG B C 1
ATOM 4839 O O . ARG B 1 194 ? 79.421 81.220 113.350 1.00 79.38 174 ARG B O 1
ATOM 4847 N N . LYS B 1 195 ? 79.746 79.191 112.432 1.00 85.31 175 LYS B N 1
ATOM 4848 C CA . LYS B 1 195 ? 80.524 79.758 111.342 1.00 80.03 175 LYS B CA 1
ATOM 4849 C C . LYS B 1 195 ? 79.655 80.619 110.426 1.00 76.43 175 LYS B C 1
ATOM 4850 O O . LYS B 1 195 ? 80.038 81.734 110.035 1.00 69.34 175 LYS B O 1
ATOM 4856 N N . VAL B 1 196 ? 78.481 80.099 110.086 1.00 70.13 176 VAL B N 1
ATOM 4857 C CA . VAL B 1 196 ? 77.550 80.844 109.243 1.00 80.32 176 VAL B CA 1
ATOM 4858 C C . VAL B 1 196 ? 77.167 82.174 109.917 1.00 87.54 176 VAL B C 1
ATOM 4859 O O . VAL B 1 196 ? 77.190 83.242 109.298 1.00 86.05 176 VAL B O 1
ATOM 4863 N N . GLU B 1 197 ? 76.824 82.102 111.197 1.00 80.16 177 GLU B N 1
ATOM 4864 C CA . GLU B 1 197 ? 76.403 83.282 111.926 1.00 84.70 177 GLU B CA 1
ATOM 4865 C C . GLU B 1 197 ? 77.425 84.398 111.794 1.00 92.01 177 GLU B C 1
ATOM 4866 O O . GLU B 1 197 ? 77.073 85.536 111.506 1.00 96.44 177 GLU B O 1
ATOM 4872 N N . GLU B 1 198 ? 78.693 84.066 112.003 1.00 91.16 178 GLU B N 1
ATOM 4873 C CA . GLU B 1 198 ? 79.745 85.065 111.959 1.00 94.85 178 GLU B CA 1
ATOM 4874 C C . GLU B 1 198 ? 79.780 85.784 110.619 1.00 102.27 178 GLU B C 1
ATOM 4875 O O . GLU B 1 198 ? 79.804 87.009 110.584 1.00 113.48 178 GLU B O 1
ATOM 4881 N N . HIS B 1 199 ? 79.798 85.038 109.515 1.00 99.42 179 HIS B N 1
ATOM 4882 C CA . HIS B 1 199 ? 79.800 85.679 108.195 1.00 100.97 179 HIS B CA 1
ATOM 4883 C C . HIS B 1 199 ? 78.602 86.612 108.047 1.00 103.62 179 HIS B C 1
ATOM 4884 O O . HIS B 1 199 ? 78.712 87.696 107.482 1.00 108.30 179 HIS B O 1
ATOM 4891 N N . LEU B 1 200 ? 77.453 86.177 108.545 1.00 92.49 180 LEU B N 1
ATOM 4892 C CA . LEU B 1 200 ? 76.260 86.991 108.478 1.00 96.49 180 LEU B CA 1
ATOM 4893 C C . LEU B 1 200 ? 76.415 88.348 109.179 1.00 116.40 180 LEU B C 1
ATOM 4894 O O . LEU B 1 200 ? 75.865 89.351 108.724 1.00 122.43 180 LEU B O 1
ATOM 4899 N N . GLU B 1 201 ? 77.143 88.389 110.292 1.00 126.90 181 GLU B N 1
ATOM 4900 C CA . GLU B 1 201 ? 77.359 89.663 110.980 1.00 133.77 181 GLU B CA 1
ATOM 4901 C C . GLU B 1 201 ? 78.427 90.482 110.262 1.00 139.08 181 GLU B C 1
ATOM 4902 O O . GLU B 1 201 ? 78.266 91.685 110.042 1.00 149.12 181 GLU B O 1
ATOM 4908 N N . LYS B 1 202 ? 79.518 89.826 109.890 1.00 136.37 182 LYS B N 1
ATOM 4909 C CA . LYS B 1 202 ? 80.524 90.471 109.067 1.00 127.89 182 LYS B CA 1
ATOM 4910 C C . LYS B 1 202 ? 79.879 90.976 107.783 1.00 116.03 182 LYS B C 1
ATOM 4911 O O . LYS B 1 202 ? 79.689 92.180 107.602 1.00 118.27 182 LYS B O 1
ATOM 4917 N N . ASN B 1 203 ? 79.525 90.053 106.898 1.00 114.09 183 ASN B N 1
ATOM 4918 C CA . ASN B 1 203 ? 79.056 90.439 105.575 1.00 105.48 183 ASN B CA 1
ATOM 4919 C C . ASN B 1 203 ? 77.566 90.533 105.231 1.00 103.16 183 ASN B C 1
ATOM 4920 O O . ASN B 1 203 ? 77.232 91.118 104.212 1.00 114.71 183 ASN B O 1
ATOM 4925 N N . GLY B 1 204 ? 76.670 90.007 106.058 1.00 103.20 184 GLY B N 1
ATOM 4926 C CA . GLY B 1 204 ? 75.252 89.921 105.683 1.00 100.38 184 GLY B CA 1
ATOM 4927 C C . GLY B 1 204 ? 74.850 88.853 104.650 1.00 95.78 184 GLY B C 1
ATOM 4928 O O . GLY B 1 204 ? 73.701 88.787 104.204 1.00 85.62 184 GLY B O 1
ATOM 4929 N N . ASN B 1 205 ? 75.803 88.021 104.246 1.00 109.33 185 ASN B N 1
ATOM 4930 C CA . ASN B 1 205 ? 75.535 86.955 103.281 1.00 106.55 185 ASN B CA 1
ATOM 4931 C C . ASN B 1 205 ? 76.535 85.804 103.442 1.00 100.20 185 ASN B C 1
ATOM 4932 O O . ASN B 1 205 ? 77.648 86.006 103.931 1.00 99.61 185 ASN B O 1
ATOM 4937 N N . TYR B 1 206 ? 76.129 84.594 103.071 1.00 88.40 186 TYR B N 1
ATOM 4938 C CA . TYR B 1 206 ? 77.041 83.457 103.106 1.00 84.78 186 TYR B CA 1
ATOM 4939 C C . TYR B 1 206 ? 76.739 82.522 101.948 1.00 75.79 186 TYR B C 1
ATOM 4940 O O . TYR B 1 206 ? 75.601 82.111 101.752 1.00 73.37 186 TYR B O 1
ATOM 4949 N N . ASP B 1 207 ? 77.751 82.173 101.175 1.00 78.53 187 ASP B N 1
ATOM 4950 C CA . ASP B 1 207 ? 77.479 81.419 99.961 1.00 88.63 187 ASP B CA 1
ATOM 4951 C C . ASP B 1 207 ? 77.673 79.901 100.115 1.00 85.81 187 ASP B C 1
ATOM 4952 O O . ASP B 1 207 ? 77.544 79.153 99.145 1.00 90.41 187 ASP B O 1
ATOM 4957 N N . SER B 1 208 ? 77.973 79.449 101.333 1.00 87.46 188 SER B N 1
ATOM 4958 C CA . SER B 1 208 ? 78.102 78.014 101.598 1.00 82.48 188 SER B CA 1
ATOM 4959 C C . SER B 1 208 ? 77.243 77.547 102.789 1.00 84.73 188 SER B C 1
ATOM 4960 O O . SER B 1 208 ? 77.765 76.991 103.759 1.00 87.68 188 SER B O 1
ATOM 4963 N N . PRO B 1 209 ? 75.913 77.754 102.709 1.00 77.99 189 PRO B N 1
ATOM 4964 C CA . PRO B 1 209 ? 75.017 77.472 103.831 1.00 77.60 189 PRO B CA 1
ATOM 4965 C C . PRO B 1 209 ? 74.869 75.972 104.081 1.00 78.82 189 PRO B C 1
ATOM 4966 O O . PRO B 1 209 ? 74.459 75.568 105.168 1.00 77.18 189 PRO B O 1
ATOM 4970 N N . ILE B 1 210 ? 75.170 75.161 103.071 1.00 86.76 190 ILE B N 1
ATOM 4971 C CA . ILE B 1 210 ? 74.931 73.731 103.154 1.00 72.99 190 ILE B CA 1
ATOM 4972 C C . ILE B 1 210 ? 76.214 73.046 103.557 1.00 73.73 190 ILE B C 1
ATOM 4973 O O . ILE B 1 210 ? 77.255 73.238 102.939 1.00 75.90 190 ILE B O 1
ATOM 4978 N N . LEU B 1 211 ? 76.132 72.297 104.648 1.00 76.19 191 LEU B N 1
ATOM 4979 C CA . LEU B 1 211 ? 77.277 71.620 105.217 1.00 73.45 191 LEU B CA 1
ATOM 4980 C C . LEU B 1 211 ? 77.565 70.313 104.489 1.00 70.03 191 LEU B C 1
ATOM 4981 O O . LEU B 1 211 ? 78.717 69.924 104.322 1.00 71.42 191 LEU B O 1
ATOM 4986 N N . THR B 1 212 ? 76.513 69.635 104.055 1.00 65.25 192 THR B N 1
ATOM 4987 C CA . THR B 1 212 ? 76.650 68.245 103.644 1.00 72.26 192 THR B CA 1
ATOM 4988 C C . THR B 1 212 ? 77.603 68.070 102.464 1.00 82.56 192 THR B C 1
ATOM 4989 O O . THR B 1 212 ? 78.387 67.121 102.419 1.00 81.11 192 THR B O 1
ATOM 4993 N N . ASP B 1 213 ? 77.549 68.984 101.508 1.00 87.67 193 ASP B N 1
ATOM 4994 C CA . ASP B 1 213 ? 78.354 68.809 100.312 1.00 89.87 193 ASP B CA 1
ATOM 4995 C C . ASP B 1 213 ? 79.860 68.882 100.666 1.00 90.38 193 ASP B C 1
ATOM 4996 O O . ASP B 1 213 ? 80.674 68.068 100.216 1.00 87.99 193 ASP B O 1
ATOM 5001 N N . ASN B 1 214 ? 80.228 69.826 101.514 1.00 86.27 194 ASN B N 1
ATOM 5002 C CA . ASN B 1 214 ? 81.619 69.911 101.931 1.00 97.79 194 ASN B CA 1
ATOM 5003 C C . ASN B 1 214 ? 82.061 68.645 102.666 1.00 96.33 194 ASN B C 1
ATOM 5004 O O . ASN B 1 214 ? 83.141 68.118 102.434 1.00 101.40 194 ASN B O 1
ATOM 5009 N N . VAL B 1 215 ? 81.213 68.161 103.557 1.00 93.57 195 VAL B N 1
ATOM 5010 C CA . VAL B 1 215 ? 81.625 67.139 104.506 1.00 91.28 195 VAL B CA 1
ATOM 5011 C C . VAL B 1 215 ? 81.358 65.648 104.174 1.00 88.76 195 VAL B C 1
ATOM 5012 O O . VAL B 1 215 ? 81.884 64.759 104.872 1.00 81.52 195 VAL B O 1
ATOM 5016 N N . VAL B 1 216 ? 80.565 65.362 103.134 1.00 78.63 196 VAL B N 1
ATOM 5017 C CA . VAL B 1 216 ? 80.258 63.968 102.785 1.00 73.39 196 VAL B CA 1
ATOM 5018 C C . VAL B 1 216 ? 81.547 63.217 102.476 1.00 84.84 196 VAL B C 1
ATOM 5019 O O . VAL B 1 216 ? 81.795 62.132 103.006 1.00 77.67 196 VAL B O 1
ATOM 5023 N N . GLU B 1 217 ? 82.373 63.821 101.624 1.00 118.09 197 GLU B N 1
ATOM 5024 C CA . GLU B 1 217 ? 83.602 63.195 101.144 1.00 125.54 197 GLU B CA 1
ATOM 5025 C C . GLU B 1 217 ? 84.437 62.587 102.263 1.00 120.82 197 GLU B C 1
ATOM 5026 O O . GLU B 1 217 ? 84.828 61.421 102.186 1.00 116.95 197 GLU B O 1
ATOM 5032 N N . LYS B 1 218 ? 84.708 63.368 103.304 1.00 112.49 198 LYS B N 1
ATOM 5033 C CA . LYS B 1 218 ? 85.505 62.859 104.415 1.00 109.70 198 LYS B CA 1
ATOM 5034 C C . LYS B 1 218 ? 84.784 61.727 105.168 1.00 106.39 198 LYS B C 1
ATOM 5035 O O . LYS B 1 218 ? 85.405 60.727 105.536 1.00 109.15 198 LYS B O 1
ATOM 5041 N N . LEU B 1 219 ? 83.473 61.872 105.368 1.00 97.79 199 LEU B N 1
ATOM 5042 C CA . LEU B 1 219 ? 82.699 60.913 106.165 1.00 85.30 199 LEU B CA 1
ATOM 5043 C C . LEU B 1 219 ? 82.592 59.554 105.480 1.00 82.53 199 LEU B C 1
ATOM 5044 O O . LEU B 1 219 ? 82.592 58.500 106.131 1.00 78.58 199 LEU B O 1
ATOM 5049 N N . ARG B 1 220 ? 82.513 59.597 104.158 1.00 87.20 200 ARG B N 1
ATOM 5050 C CA . ARG B 1 220 ? 82.518 58.396 103.345 1.00 88.98 200 ARG B CA 1
ATOM 5051 C C . ARG B 1 220 ? 83.804 57.579 103.552 1.00 91.48 200 ARG B C 1
ATOM 5052 O O . ARG B 1 220 ? 83.751 56.397 103.907 1.00 93.11 200 ARG B O 1
ATOM 5060 N N . LYS B 1 221 ? 84.957 58.209 103.346 1.00 82.45 201 LYS B N 1
ATOM 5061 C CA . LYS B 1 221 ? 86.229 57.500 103.492 1.00 83.77 201 LYS B CA 1
ATOM 5062 C C . LYS B 1 221 ? 86.340 56.904 104.896 1.00 85.22 201 LYS B C 1
ATOM 5063 O O . LYS B 1 221 ? 86.883 55.806 105.092 1.00 83.06 201 LYS B O 1
ATOM 5069 N N . LYS B 1 222 ? 85.787 57.624 105.865 1.00 82.97 202 LYS B N 1
ATOM 5070 C CA . LYS B 1 222 ? 85.887 57.222 107.261 1.00 86.33 202 LYS B CA 1
ATOM 5071 C C . LYS B 1 222 ? 84.954 56.064 107.654 1.00 97.12 202 LYS B C 1
ATOM 5072 O O . LYS B 1 222 ? 85.424 55.007 108.075 1.00 95.89 202 LYS B O 1
ATOM 5078 N N . TYR B 1 223 ? 83.641 56.274 107.550 1.00 97.01 203 TYR B N 1
ATOM 5079 C CA . TYR B 1 223 ? 82.674 55.300 108.067 1.00 90.12 203 TYR B CA 1
ATOM 5080 C C . TYR B 1 223 ? 82.321 54.211 107.083 1.00 78.62 203 TYR B C 1
ATOM 5081 O O . TYR B 1 223 ? 81.744 53.194 107.458 1.00 77.36 203 TYR B O 1
ATOM 5090 N N . ILE B 1 224 ? 82.653 54.432 105.821 1.00 68.20 204 ILE B N 1
ATOM 5091 C CA . ILE B 1 224 ? 82.280 53.485 104.785 1.00 74.47 204 ILE B CA 1
ATOM 5092 C C . ILE B 1 224 ? 83.517 52.897 104.150 1.00 91.78 204 ILE B C 1
ATOM 5093 O O . ILE B 1 224 ? 83.764 51.708 104.274 1.00 107.98 204 ILE B O 1
ATOM 5098 N N . ASP B 1 225 ? 84.317 53.742 103.510 1.00 88.69 205 ASP B N 1
ATOM 5099 C CA . ASP B 1 225 ? 85.397 53.277 102.653 1.00 97.27 205 ASP B CA 1
ATOM 5100 C C . ASP B 1 225 ? 86.238 52.149 103.246 1.00 118.03 205 ASP B C 1
ATOM 5101 O O . ASP B 1 225 ? 86.673 51.247 102.525 1.00 124.20 205 ASP B O 1
ATOM 5106 N N . THR B 1 226 ? 86.496 52.216 104.546 1.00 122.13 206 THR B N 1
ATOM 5107 C CA . THR B 1 226 ? 87.061 51.065 105.239 1.00 131.62 206 THR B CA 1
ATOM 5108 C C . THR B 1 226 ? 86.164 49.822 105.088 1.00 145.64 206 THR B C 1
ATOM 5109 O O . THR B 1 226 ? 86.572 48.851 104.434 1.00 150.04 206 THR B O 1
ATOM 5113 N N . LYS B 1 227 ? 84.941 49.865 105.644 1.00 145.13 207 LYS B N 1
ATOM 5114 C CA . LYS B 1 227 ? 84.051 48.686 105.623 1.00 140.84 207 LYS B CA 1
ATOM 5115 C C . LYS B 1 227 ? 83.102 48.614 104.408 1.00 136.03 207 LYS B C 1
ATOM 5116 O O . LYS B 1 227 ? 82.011 49.208 104.380 1.00 116.04 207 LYS B O 1
ATOM 5122 N N . VAL B 1 228 ? 83.516 47.762 103.470 1.00 139.18 208 VAL B N 1
ATOM 5123 C CA . VAL B 1 228 ? 83.040 47.712 102.091 1.00 147.27 208 VAL B CA 1
ATOM 5124 C C . VAL B 1 228 ? 84.000 46.724 101.449 1.00 154.81 208 VAL B C 1
ATOM 5125 O O . VAL B 1 228 ? 85.056 46.455 102.011 1.00 157.79 208 VAL B O 1
ATOM 5129 N N . ILE B 1 229 ? 83.656 46.201 100.280 1.00 181.27 209 ILE B N 1
ATOM 5130 C CA . ILE B 1 229 ? 84.638 45.568 99.396 1.00 191.41 209 ILE B CA 1
ATOM 5131 C C . ILE B 1 229 ? 84.209 45.845 97.945 1.00 191.44 209 ILE B C 1
ATOM 5132 O O . ILE B 1 229 ? 83.036 46.139 97.686 1.00 190.04 209 ILE B O 1
ATOM 5137 N N . ALA B 1 230 ? 85.158 45.777 97.013 1.00 154.40 210 ALA B N 1
ATOM 5138 C CA . ALA B 1 230 ? 84.885 46.071 95.604 1.00 146.35 210 ALA B CA 1
ATOM 5139 C C . ALA B 1 230 ? 83.841 45.132 95.000 1.00 142.91 210 ALA B C 1
ATOM 5140 O O . ALA B 1 230 ? 82.635 45.326 95.178 1.00 139.61 210 ALA B O 1
ATOM 5142 N N . VAL B 1 236 ? 78.142 45.774 99.561 1.00 62.73 216 VAL B N 1
ATOM 5143 C CA . VAL B 1 236 ? 77.372 45.527 98.344 1.00 81.71 216 VAL B CA 1
ATOM 5144 C C . VAL B 1 236 ? 75.983 44.998 98.744 1.00 99.22 216 VAL B C 1
ATOM 5145 O O . VAL B 1 236 ? 74.984 45.699 98.571 1.00 106.73 216 VAL B O 1
ATOM 5149 N N . LYS B 1 237 ? 75.920 43.793 99.310 1.00 93.83 217 LYS B N 1
ATOM 5150 C CA . LYS B 1 237 ? 74.636 43.223 99.745 1.00 97.01 217 LYS B CA 1
ATOM 5151 C C . LYS B 1 237 ? 74.217 43.535 101.213 1.00 87.45 217 LYS B C 1
ATOM 5152 O O . LYS B 1 237 ? 74.918 43.185 102.170 1.00 84.86 217 LYS B O 1
ATOM 5158 N N . VAL B 1 238 ? 73.058 44.175 101.376 1.00 86.53 218 VAL B N 1
ATOM 5159 C CA . VAL B 1 238 ? 72.548 44.510 102.709 1.00 90.42 218 VAL B CA 1
ATOM 5160 C C . VAL B 1 238 ? 71.111 44.021 102.976 1.00 97.97 218 VAL B C 1
ATOM 5161 O O . VAL B 1 238 ? 70.320 43.810 102.056 1.00 99.94 218 VAL B O 1
ATOM 5165 N N . LYS B 1 239 ? 70.785 43.860 104.251 1.00 91.00 219 LYS B N 1
ATOM 5166 C CA . LYS B 1 239 ? 69.481 43.378 104.658 1.00 86.78 219 LYS B CA 1
ATOM 5167 C C . LYS B 1 239 ? 68.741 44.436 105.485 1.00 87.76 219 LYS B C 1
ATOM 5168 O O . LYS B 1 239 ? 69.155 44.719 106.612 1.00 89.67 219 LYS B O 1
ATOM 5174 N N . ILE B 1 240 ? 67.648 44.994 104.947 1.00 86.21 220 ILE B N 1
ATOM 5175 C CA . ILE B 1 240 ? 66.808 45.934 105.692 1.00 88.70 220 ILE B CA 1
ATOM 5176 C C . ILE B 1 240 ? 65.376 45.385 105.835 1.00 97.41 220 ILE B C 1
ATOM 5177 O O . ILE B 1 240 ? 65.032 44.375 105.227 1.00 102.16 220 ILE B O 1
ATOM 5182 N N . PRO B 1 241 ? 64.521 46.063 106.613 1.00 108.16 221 PRO B N 1
ATOM 5183 C CA . PRO B 1 241 ? 63.134 45.611 106.778 1.00 114.18 221 PRO B CA 1
ATOM 5184 C C . PRO B 1 241 ? 62.267 46.013 105.594 1.00 121.72 221 PRO B C 1
ATOM 5185 O O . PRO B 1 241 ? 62.559 47.032 104.970 1.00 120.07 221 PRO B O 1
ATOM 5189 N N . ARG B 1 242 ? 61.212 45.248 105.309 1.00 125.04 222 ARG B N 1
ATOM 5190 C CA . ARG B 1 242 ? 60.321 45.536 104.183 1.00 118.35 222 ARG B CA 1
ATOM 5191 C C . ARG B 1 242 ? 59.852 46.982 104.234 1.00 109.50 222 ARG B C 1
ATOM 5192 O O . ARG B 1 242 ? 59.798 47.667 103.213 1.00 104.53 222 ARG B O 1
ATOM 5200 N N . LYS B 1 243 ? 59.534 47.437 105.442 1.00 108.29 223 LYS B N 1
ATOM 5201 C CA . LYS B 1 243 ? 58.881 48.726 105.667 1.00 109.06 223 LYS B CA 1
ATOM 5202 C C . LYS B 1 243 ? 59.748 49.918 105.267 1.00 123.98 223 LYS B C 1
ATOM 5203 O O . LYS B 1 243 ? 59.285 51.060 105.323 1.00 133.17 223 LYS B O 1
ATOM 5209 N N . ALA B 1 244 ? 61.003 49.653 104.894 1.00 109.74 224 ALA B N 1
ATOM 5210 C CA . ALA B 1 244 ? 62.002 50.704 104.679 1.00 92.95 224 ALA B CA 1
ATOM 5211 C C . ALA B 1 244 ? 61.864 51.556 103.397 1.00 96.67 224 ALA B C 1
ATOM 5212 O O . ALA B 1 244 ? 62.620 52.505 103.221 1.00 105.46 224 ALA B O 1
ATOM 5214 N N . LEU B 1 245 ? 60.928 51.224 102.506 1.00 101.00 225 LEU B N 1
ATOM 5215 C CA . LEU B 1 245 ? 60.546 52.140 101.414 1.00 95.14 225 LEU B CA 1
ATOM 5216 C C . LEU B 1 245 ? 59.024 52.393 101.349 1.00 80.61 225 LEU B C 1
ATOM 5217 O O . LEU B 1 245 ? 58.328 51.945 100.428 1.00 75.31 225 LEU B O 1
ATOM 5219 N N . SER B 1 248 ? 53.903 48.986 102.490 1.00 74.92 228 SER B N 1
ATOM 5220 C CA . SER B 1 248 ? 53.681 49.807 101.294 1.00 90.96 228 SER B CA 1
ATOM 5221 C C . SER B 1 248 ? 52.884 49.161 100.126 1.00 136.88 228 SER B C 1
ATOM 5222 O O . SER B 1 248 ? 52.425 49.883 99.240 1.00 136.14 228 SER B O 1
ATOM 5225 N N . PRO B 1 249 ? 52.747 47.809 100.100 1.00 134.86 229 PRO B N 1
ATOM 5226 C CA . PRO B 1 249 ? 51.981 47.176 99.012 1.00 128.92 229 PRO B CA 1
ATOM 5227 C C . PRO B 1 249 ? 50.515 47.592 98.923 1.00 123.72 229 PRO B C 1
ATOM 5228 O O . PRO B 1 249 ? 50.000 47.777 97.810 1.00 124.18 229 PRO B O 1
ATOM 5232 N N . ARG B 1 250 ? 49.860 47.709 100.077 1.00 112.33 230 ARG B N 1
ATOM 5233 C CA . ARG B 1 250 ? 48.445 48.075 100.156 1.00 114.87 230 ARG B CA 1
ATOM 5234 C C . ARG B 1 250 ? 47.467 46.919 99.852 1.00 111.81 230 ARG B C 1
ATOM 5235 O O . ARG B 1 250 ? 46.270 47.006 100.167 1.00 111.46 230 ARG B O 1
ATOM 5243 N N . VAL B 1 251 ? 47.976 45.847 99.246 1.00 92.37 231 VAL B N 1
ATOM 5244 C CA . VAL B 1 251 ? 47.212 44.611 99.063 1.00 89.42 231 VAL B CA 1
ATOM 5245 C C . VAL B 1 251 ? 48.136 43.423 99.306 1.00 87.15 231 VAL B C 1
ATOM 5246 O O . VAL B 1 251 ? 49.352 43.568 99.396 1.00 95.40 231 VAL B O 1
ATOM 5250 N N . ILE B 1 252 ? 47.552 42.248 99.448 1.00 75.05 232 ILE B N 1
ATOM 5251 C CA . ILE B 1 252 ? 48.339 41.061 99.683 1.00 80.37 232 ILE B CA 1
ATOM 5252 C C . ILE B 1 252 ? 47.649 39.917 98.968 1.00 87.41 232 ILE B C 1
ATOM 5253 O O . ILE B 1 252 ? 46.415 39.823 98.980 1.00 98.81 232 ILE B O 1
ATOM 5258 N N . PRO B 1 253 ? 48.435 39.033 98.343 1.00 83.13 233 PRO B N 1
ATOM 5259 C CA . PRO B 1 253 ? 47.820 37.873 97.705 1.00 80.71 233 PRO B CA 1
ATOM 5260 C C . PRO B 1 253 ? 47.290 36.925 98.763 1.00 86.53 233 PRO B C 1
ATOM 5261 O O . PRO B 1 253 ? 47.931 36.644 99.779 1.00 82.89 233 PRO B O 1
ATOM 5265 N N . ILE B 1 254 ? 46.088 36.441 98.504 1.00 99.09 234 ILE B N 1
ATOM 5266 C CA . ILE B 1 254 ? 45.351 35.610 99.437 1.00 100.59 234 ILE B CA 1
ATOM 5267 C C . ILE B 1 254 ? 46.097 34.300 99.779 1.00 101.78 234 ILE B C 1
ATOM 5268 O O . ILE B 1 254 ? 45.854 33.681 100.818 1.00 98.34 234 ILE B O 1
ATOM 5273 N N . GLU B 1 255 ? 47.021 33.895 98.911 1.00 103.20 235 GLU B N 1
ATOM 5274 C CA . GLU B 1 255 ? 47.822 32.699 99.163 1.00 101.80 235 GLU B CA 1
ATOM 5275 C C . GLU B 1 255 ? 48.521 32.821 100.502 1.00 90.22 235 GLU B C 1
ATOM 5276 O O . GLU B 1 255 ? 48.577 31.876 101.283 1.00 90.42 235 GLU B O 1
ATOM 5282 N N . VAL B 1 256 ? 49.057 34.001 100.762 1.00 87.52 236 VAL B N 1
ATOM 5283 C CA . VAL B 1 256 ? 49.775 34.233 102.000 1.00 93.36 236 VAL B CA 1
ATOM 5284 C C . VAL B 1 256 ? 48.860 33.909 103.174 1.00 98.12 236 VAL B C 1
ATOM 5285 O O . VAL B 1 256 ? 49.308 33.396 104.202 1.00 98.25 236 VAL B O 1
ATOM 5289 N N . LEU B 1 257 ? 47.574 34.210 103.014 1.00 106.98 237 LEU B N 1
ATOM 5290 C CA . LEU B 1 257 ? 46.601 33.906 104.058 1.00 104.52 237 LEU B CA 1
ATOM 5291 C C . LEU B 1 257 ? 46.325 32.419 104.165 1.00 102.35 237 LEU B C 1
ATOM 5292 O O . LEU B 1 257 ? 46.481 31.825 105.234 1.00 100.63 237 LEU B O 1
ATOM 5297 N N . GLU B 1 258 ? 45.922 31.817 103.050 1.00 100.51 238 GLU B N 1
ATOM 5298 C CA . GLU B 1 258 ? 45.595 30.401 103.054 1.00 102.25 238 GLU B CA 1
ATOM 5299 C C . GLU B 1 258 ? 46.809 29.630 103.534 1.00 97.07 238 GLU B C 1
ATOM 5300 O O . GLU B 1 258 ? 46.678 28.583 104.152 1.00 95.76 238 GLU B O 1
ATOM 5306 N N . SER B 1 259 ? 47.986 30.193 103.277 1.00 92.66 239 SER B N 1
ATOM 5307 C CA . SER B 1 259 ? 49.261 29.609 103.700 1.00 102.98 239 SER B CA 1
ATOM 5308 C C . SER B 1 259 ? 49.566 29.802 105.194 1.00 103.21 239 SER B C 1
ATOM 5309 O O . SER B 1 259 ? 50.432 29.139 105.756 1.00 103.42 239 SER B O 1
ATOM 5312 N N . SER B 1 260 ? 48.891 30.745 105.828 1.00 100.64 240 SER B N 1
ATOM 5313 C CA . SER B 1 260 ? 49.094 30.971 107.254 1.00 96.13 240 SER B CA 1
ATOM 5314 C C . SER B 1 260 ? 48.037 30.307 108.147 1.00 93.98 240 SER B C 1
ATOM 5315 O O . SER B 1 260 ? 48.018 30.540 109.364 1.00 90.88 240 SER B O 1
ATOM 5318 N N . ARG B 1 261 ? 47.161 29.494 107.548 1.00 92.49 241 ARG B N 1
ATOM 5319 C CA . ARG B 1 261 ? 46.088 28.852 108.315 1.00 95.63 241 ARG B CA 1
ATOM 5320 C C . ARG B 1 261 ? 46.669 28.208 109.566 1.00 100.31 241 ARG B C 1
ATOM 5321 O O . ARG B 1 261 ? 47.743 27.617 109.530 1.00 98.40 241 ARG B O 1
ATOM 5329 N N . GLY B 1 262 ? 45.967 28.344 110.681 1.00 102.22 242 GLY B N 1
ATOM 5330 C CA . GLY B 1 262 ? 46.450 27.801 111.933 1.00 104.54 242 GLY B CA 1
ATOM 5331 C C . GLY B 1 262 ? 47.140 28.865 112.759 1.00 105.42 242 GLY B C 1
ATOM 5332 O O . GLY B 1 262 ? 47.371 28.677 113.956 1.00 109.24 242 GLY B O 1
ATOM 5333 N N . LYS B 1 263 ? 47.475 29.984 112.121 1.00 115.20 243 LYS B N 1
ATOM 5334 C CA . LYS B 1 263 ? 48.022 31.121 112.851 1.00 106.24 243 LYS B CA 1
ATOM 5335 C C . LYS B 1 263 ? 46.985 32.212 113.157 1.00 100.53 243 LYS B C 1
ATOM 5336 O O . LYS B 1 263 ? 45.838 32.168 112.709 1.00 101.11 243 LYS B O 1
ATOM 5342 N N . SER B 1 264 ? 47.420 33.220 113.896 1.00 88.42 244 SER B N 1
ATOM 5343 C CA . SER B 1 264 ? 46.568 34.364 114.180 1.00 88.95 244 SER B CA 1
ATOM 5344 C C . SER B 1 264 ? 46.937 35.520 113.255 1.00 88.09 244 SER B C 1
ATOM 5345 O O . SER B 1 264 ? 48.101 35.677 112.862 1.00 81.79 244 SER B O 1
ATOM 5348 N N . VAL B 1 265 ? 45.939 36.317 112.891 1.00 73.92 245 VAL B N 1
ATOM 5349 C CA . VAL B 1 265 ? 46.190 37.504 112.106 1.00 65.33 245 VAL B CA 1
ATOM 5350 C C . VAL B 1 265 ? 47.371 38.270 112.708 1.00 74.97 245 VAL B C 1
ATOM 5351 O O . VAL B 1 265 ? 48.220 38.767 111.979 1.00 79.83 245 VAL B O 1
ATOM 5355 N N . ASP B 1 266 ? 47.458 38.329 114.035 1.00 91.89 246 ASP B N 1
ATOM 5356 C CA . ASP B 1 266 ? 48.572 39.049 114.672 1.00 92.71 246 ASP B CA 1
ATOM 5357 C C . ASP B 1 266 ? 49.944 38.462 114.315 1.00 91.60 246 ASP B C 1
ATOM 5358 O O . ASP B 1 266 ? 50.897 39.200 114.031 1.00 91.40 246 ASP B O 1
ATOM 5363 N N . GLU B 1 267 ? 50.053 37.139 114.336 1.00 74.97 247 GLU B N 1
ATOM 5364 C CA . GLU B 1 267 ? 51.319 36.509 113.985 1.00 69.90 247 GLU B CA 1
ATOM 5365 C C . GLU B 1 267 ? 51.625 36.839 112.548 1.00 71.80 247 GLU B C 1
ATOM 5366 O O . GLU B 1 267 ? 52.772 37.125 112.198 1.00 78.77 247 GLU B O 1
ATOM 5372 N N . LEU B 1 268 ? 50.588 36.814 111.716 1.00 70.24 248 LEU B N 1
ATOM 5373 C CA . LEU B 1 268 ? 50.771 37.055 110.298 1.00 68.76 248 LEU B CA 1
ATOM 5374 C C . LEU B 1 268 ? 51.359 38.436 110.164 1.00 75.85 248 LEU B C 1
ATOM 5375 O O . LEU B 1 268 ? 52.459 38.598 109.634 1.00 83.75 248 LEU B O 1
ATOM 5380 N N . LEU B 1 269 ? 50.641 39.427 110.687 1.00 69.90 249 LEU B N 1
ATOM 5381 C CA . LEU B 1 269 ? 51.050 40.815 110.538 1.00 67.20 249 LEU B CA 1
ATOM 5382 C C . LEU B 1 269 ? 52.420 41.020 111.138 1.00 68.52 249 LEU B C 1
ATOM 5383 O O . LEU B 1 269 ? 53.130 41.959 110.773 1.00 74.79 249 LEU B O 1
ATOM 5388 N N . GLN B 1 270 ? 52.807 40.157 112.067 1.00 63.23 250 GLN B N 1
ATOM 5389 C CA . GLN B 1 270 ? 54.126 40.335 112.626 1.00 76.68 250 GLN B CA 1
ATOM 5390 C C . GLN B 1 270 ? 55.161 39.798 111.655 1.00 80.66 250 GLN B C 1
ATOM 5391 O O . GLN B 1 270 ? 56.117 40.489 111.330 1.00 81.57 250 GLN B O 1
ATOM 5397 N N . GLU B 1 271 ? 54.951 38.584 111.159 1.00 68.00 251 GLU B N 1
ATOM 5398 C CA . GLU B 1 271 ? 55.830 38.054 110.126 1.00 68.14 251 GLU B CA 1
ATOM 5399 C C . GLU B 1 271 ? 55.993 39.079 108.990 1.00 68.77 251 GLU B C 1
ATOM 5400 O O . GLU B 1 271 ? 57.083 39.259 108.462 1.00 67.75 251 GLU B O 1
ATOM 5406 N N . LEU B 1 272 ? 54.906 39.755 108.629 1.00 78.75 252 LEU B N 1
ATOM 5407 C CA . LEU B 1 272 ? 54.909 40.718 107.523 1.00 83.26 252 LEU B CA 1
ATOM 5408 C C . LEU B 1 272 ? 55.746 41.948 107.840 1.00 85.00 252 LEU B C 1
ATOM 5409 O O . LEU B 1 272 ? 56.393 42.529 106.966 1.00 81.92 252 LEU B O 1
ATOM 5414 N N . ASP B 1 273 ? 55.710 42.356 109.096 1.00 91.78 253 ASP B N 1
ATOM 5415 C CA . ASP B 1 273 ? 56.485 43.493 109.514 1.00 95.43 253 ASP B CA 1
ATOM 5416 C C . ASP B 1 273 ? 57.943 43.099 109.638 1.00 94.35 253 ASP B C 1
ATOM 5417 O O . ASP B 1 273 ? 58.835 43.785 109.130 1.00 98.53 253 ASP B O 1
ATOM 5422 N N . GLU B 1 274 ? 58.172 41.978 110.313 1.00 84.89 254 GLU B N 1
ATOM 5423 C CA . GLU B 1 274 ? 59.515 41.469 110.548 1.00 89.42 254 GLU B CA 1
ATOM 5424 C C . GLU B 1 274 ? 60.181 41.088 109.241 1.00 92.14 254 GLU B C 1
ATOM 5425 O O . GLU B 1 274 ? 61.381 40.862 109.192 1.00 91.66 254 GLU B O 1
ATOM 5431 N N . GLU B 1 275 ? 59.400 41.023 108.173 1.00 111.16 255 GLU B N 1
ATOM 5432 C CA . GLU B 1 275 ? 59.940 40.630 106.874 1.00 118.58 255 GLU B CA 1
ATOM 5433 C C . GLU B 1 275 ? 61.135 41.499 106.508 1.00 113.58 255 GLU B C 1
ATOM 5434 O O . GLU B 1 275 ? 61.124 42.722 106.713 1.00 108.01 255 GLU B O 1
ATOM 5440 N N . LYS B 1 276 ? 62.169 40.851 105.973 1.00 110.99 256 LYS B N 1
ATOM 5441 C CA . LYS B 1 276 ? 63.432 41.518 105.659 1.00 100.60 256 LYS B CA 1
ATOM 5442 C C . LYS B 1 276 ? 63.772 41.328 104.190 1.00 91.02 256 LYS B C 1
ATOM 5443 O O . LYS B 1 276 ? 63.280 40.401 103.551 1.00 98.52 256 LYS B O 1
ATOM 5449 N N . VAL B 1 277 ? 64.592 42.216 103.647 1.00 80.59 257 VAL B N 1
ATOM 5450 C CA . VAL B 1 277 ? 64.972 42.119 102.243 1.00 90.58 257 VAL B CA 1
ATOM 5451 C C . VAL B 1 277 ? 66.493 42.320 102.022 1.00 106.74 257 VAL B C 1
ATOM 5452 O O . VAL B 1 277 ? 67.152 43.020 102.791 1.00 105.76 257 VAL B O 1
ATOM 5456 N N . GLU B 1 278 ? 67.062 41.677 101.004 1.00 109.32 258 GLU B N 1
ATOM 5457 C CA . GLU B 1 278 ? 68.471 41.900 100.658 1.00 108.37 258 GLU B CA 1
ATOM 5458 C C . GLU B 1 278 ? 68.545 42.839 99.455 1.00 102.27 258 GLU B C 1
ATOM 5459 O O . GLU B 1 278 ? 67.690 42.799 98.564 1.00 95.35 258 GLU B O 1
ATOM 5465 N N . LEU B 1 279 ? 69.555 43.701 99.446 1.00 102.87 259 LEU B N 1
ATOM 5466 C CA . LEU B 1 279 ? 69.739 44.656 98.360 1.00 98.83 259 LEU B CA 1
ATOM 5467 C C . LEU B 1 279 ? 71.188 44.638 97.971 1.00 94.08 259 LEU B C 1
ATOM 5468 O O . LEU B 1 279 ? 72.037 44.289 98.786 1.00 90.86 259 LEU B O 1
ATOM 5473 N N . TYR B 1 280 ? 71.471 45.024 96.733 1.00 98.51 260 TYR B N 1
ATOM 5474 C CA . TYR B 1 280 ? 72.844 45.040 96.241 1.00 112.53 260 TYR B CA 1
ATOM 5475 C C . TYR B 1 280 ? 73.218 46.462 95.848 1.00 109.24 260 TYR B C 1
ATOM 5476 O O . TYR B 1 280 ? 72.492 47.107 95.094 1.00 114.15 260 TYR B O 1
ATOM 5485 N N . LEU B 1 281 ? 74.343 46.946 96.374 1.00 100.93 261 LEU B N 1
ATOM 5486 C CA . LEU B 1 281 ? 74.639 48.376 96.365 1.00 92.34 261 LEU B CA 1
ATOM 5487 C C . LEU B 1 281 ? 75.956 48.769 95.695 1.00 100.64 261 LEU B C 1
ATOM 5488 O O . LEU B 1 281 ? 77.041 48.367 96.123 1.00 105.67 261 LEU B O 1
ATOM 5493 N N . GLY B 1 282 ? 75.853 49.581 94.649 1.00 113.51 262 GLY B N 1
ATOM 5494 C CA . GLY B 1 282 ? 77.026 50.035 93.941 1.00 104.63 262 GLY B CA 1
ATOM 5495 C C . GLY B 1 282 ? 77.781 51.011 94.803 1.00 97.52 262 GLY B C 1
ATOM 5496 O O . GLY B 1 282 ? 77.342 51.336 95.888 1.00 95.67 262 GLY B O 1
ATOM 5497 N N . LYS B 1 283 ? 78.931 51.468 94.328 1.00 103.12 263 LYS B N 1
ATOM 5498 C CA . LYS B 1 283 ? 79.613 52.562 94.991 1.00 104.92 263 LYS B CA 1
ATOM 5499 C C . LYS B 1 283 ? 78.651 53.734 94.971 1.00 93.93 263 LYS B C 1
ATOM 5500 O O . LYS B 1 283 ? 78.503 54.445 95.962 1.00 93.47 263 LYS B O 1
ATOM 5506 N N . ASP B 1 284 ? 77.982 53.909 93.837 1.00 85.07 264 ASP B N 1
ATOM 5507 C CA . ASP B 1 284 ? 77.090 55.037 93.630 1.00 96.80 264 ASP B CA 1
ATOM 5508 C C . ASP B 1 284 ? 75.876 55.025 94.571 1.00 96.74 264 ASP B C 1
ATOM 5509 O O . ASP B 1 284 ? 75.462 56.069 95.099 1.00 86.13 264 ASP B O 1
ATOM 5514 N N . ASP B 1 285 ? 75.310 53.841 94.769 1.00 95.58 265 ASP B N 1
ATOM 5515 C CA . ASP B 1 285 ? 74.181 53.691 95.662 1.00 91.18 265 ASP B CA 1
ATOM 5516 C C . ASP B 1 285 ? 74.578 53.933 97.117 1.00 80.04 265 ASP B C 1
ATOM 5517 O O . ASP B 1 285 ? 73.839 54.583 97.856 1.00 74.83 265 ASP B O 1
ATOM 5522 N N . ILE B 1 286 ? 75.732 53.404 97.527 1.00 75.24 266 ILE B N 1
ATOM 5523 C CA . ILE B 1 286 ? 76.245 53.638 98.874 1.00 68.15 266 ILE B CA 1
ATOM 5524 C C . ILE B 1 286 ? 76.564 55.125 99.088 1.00 80.76 266 ILE B C 1
ATOM 5525 O O . ILE B 1 286 ? 76.157 55.738 100.083 1.00 73.74 266 ILE B O 1
ATOM 5530 N N . TYR B 1 287 ? 77.284 55.711 98.142 1.00 85.23 267 TYR B N 1
ATOM 5531 C CA . TYR B 1 287 ? 77.488 57.142 98.162 1.00 87.06 267 TYR B CA 1
ATOM 5532 C C . TYR B 1 287 ? 76.137 57.821 98.321 1.00 76.55 267 TYR B C 1
ATOM 5533 O O . TYR B 1 287 ? 75.948 58.588 99.251 1.00 76.06 267 TYR B O 1
ATOM 5542 N N . ASP B 1 288 ? 75.186 57.526 97.437 1.00 71.90 268 ASP B N 1
ATOM 5543 C CA . ASP B 1 288 ? 73.861 58.151 97.517 1.00 64.50 268 ASP B CA 1
ATOM 5544 C C . ASP B 1 288 ? 73.160 57.956 98.865 1.00 63.11 268 ASP B C 1
ATOM 5545 O O . ASP B 1 288 ? 72.706 58.922 99.466 1.00 63.79 268 ASP B O 1
ATOM 5550 N N . ALA B 1 289 ? 73.102 56.725 99.363 1.00 68.18 269 ALA B N 1
ATOM 5551 C CA . ALA B 1 289 ? 72.583 56.480 100.716 1.00 74.28 269 ALA B CA 1
ATOM 5552 C C . ALA B 1 289 ? 73.169 57.437 101.790 1.00 64.72 269 ALA B C 1
ATOM 5553 O O . ALA B 1 289 ? 72.451 57.932 102.662 1.00 59.31 269 ALA B O 1
ATOM 5555 N N . LEU B 1 290 ? 74.467 57.711 101.708 1.00 78.27 270 LEU B N 1
ATOM 5556 C CA . LEU B 1 290 ? 75.137 58.605 102.664 1.00 73.21 270 LEU B CA 1
ATOM 5557 C C . LEU B 1 290 ? 74.720 60.068 102.519 1.00 70.84 270 LEU B C 1
ATOM 5558 O O . LEU B 1 290 ? 74.304 60.692 103.499 1.00 71.94 270 LEU B O 1
ATOM 5563 N N . HIS B 1 291 ? 74.818 60.599 101.298 1.00 65.69 271 HIS B N 1
ATOM 5564 C CA . HIS B 1 291 ? 74.502 62.003 101.026 1.00 65.72 271 HIS B CA 1
ATOM 5565 C C . HIS B 1 291 ? 73.057 62.351 101.337 1.00 70.05 271 HIS B C 1
ATOM 5566 O O . HIS B 1 291 ? 72.732 63.491 101.685 1.00 68.07 271 HIS B O 1
ATOM 5581 N N . THR B 1 293 ? 71.274 60.666 103.719 1.00 57.71 273 THR B N 1
ATOM 5582 C CA . THR B 1 293 ? 71.234 60.672 105.164 1.00 61.03 273 THR B CA 1
ATOM 5583 C C . THR B 1 293 ? 71.720 62.024 105.685 1.00 62.67 273 THR B C 1
ATOM 5584 O O . THR B 1 293 ? 70.985 62.723 106.397 1.00 59.68 273 THR B O 1
ATOM 5588 N N . LEU B 1 294 ? 72.932 62.417 105.295 1.00 44.94 274 LEU B N 1
ATOM 5589 C CA . LEU B 1 294 ? 73.469 63.691 105.751 1.00 46.81 274 LEU B CA 1
ATOM 5590 C C . LEU B 1 294 ? 72.494 64.835 105.517 1.00 47.30 274 LEU B C 1
ATOM 5591 O O . LEU B 1 294 ? 72.135 65.568 106.448 1.00 52.90 274 LEU B O 1
ATOM 5596 N N . SER B 1 295 ? 72.041 64.943 104.281 1.00 45.82 275 SER B N 1
ATOM 5597 C CA . SER B 1 295 ? 71.053 65.934 103.877 1.00 52.33 275 SER B CA 1
ATOM 5598 C C . SER B 1 295 ? 69.818 65.951 104.768 1.00 59.70 275 SER B C 1
ATOM 5599 O O . SER B 1 295 ? 69.299 67.021 105.137 1.00 57.88 275 SER B O 1
ATOM 5602 N N . TYR B 1 296 ? 69.343 64.760 105.111 1.00 61.92 276 TYR B N 1
ATOM 5603 C CA . TYR B 1 296 ? 68.100 64.638 105.845 1.00 58.30 276 TYR B CA 1
ATOM 5604 C C . TYR B 1 296 ? 68.337 65.033 107.313 1.00 61.79 276 TYR B C 1
ATOM 5605 O O . TYR B 1 296 ? 67.580 65.823 107.865 1.00 62.48 276 TYR B O 1
ATOM 5614 N N . ILE B 1 297 ? 69.400 64.524 107.930 1.00 59.41 277 ILE B N 1
ATOM 5615 C CA . ILE B 1 297 ? 69.867 65.084 109.202 1.00 69.70 277 ILE B CA 1
ATOM 5616 C C . ILE B 1 297 ? 70.081 66.612 109.137 1.00 69.29 277 ILE B C 1
ATOM 5617 O O . ILE B 1 297 ? 69.610 67.352 110.022 1.00 57.06 277 ILE B O 1
ATOM 5622 N N . GLU B 1 298 ? 70.786 67.101 108.113 1.00 36.12 278 GLU B N 1
ATOM 5623 C CA . GLU B 1 298 ? 71.017 68.545 108.077 1.00 42.26 278 GLU B CA 1
ATOM 5624 C C . GLU B 1 298 ? 69.688 69.320 108.061 1.00 59.44 278 GLU B C 1
ATOM 5625 O O . GLU B 1 298 ? 69.516 70.332 108.769 1.00 61.06 278 GLU B O 1
ATOM 5631 N N . TYR B 1 299 ? 68.737 68.806 107.279 1.00 73.36 279 TYR B N 1
ATOM 5632 C CA . TYR B 1 299 ? 67.393 69.362 107.209 1.00 66.57 279 TYR B CA 1
ATOM 5633 C C . TYR B 1 299 ? 66.668 69.312 108.561 1.00 67.35 279 TYR B C 1
ATOM 5634 O O . TYR B 1 299 ? 66.268 70.346 109.085 1.00 77.10 279 TYR B O 1
ATOM 5643 N N . LEU B 1 300 ? 66.521 68.123 109.136 1.00 62.61 280 LEU B N 1
ATOM 5644 C CA . LEU B 1 300 ? 65.859 67.989 110.438 1.00 70.51 280 LEU B CA 1
ATOM 5645 C C . LEU B 1 300 ? 66.523 68.830 111.484 1.00 73.25 280 LEU B C 1
ATOM 5646 O O . LEU B 1 300 ? 65.890 69.193 112.470 1.00 80.23 280 LEU B O 1
ATOM 5651 N N . TYR B 1 301 ? 67.808 69.105 111.281 1.00 65.28 281 TYR B N 1
ATOM 5652 C CA . TYR B 1 301 ? 68.561 69.917 112.221 1.00 70.01 281 TYR B CA 1
ATOM 5653 C C . TYR B 1 301 ? 68.117 71.371 112.163 1.00 78.05 281 TYR B C 1
ATOM 5654 O O . TYR B 1 301 ? 68.045 72.032 113.191 1.00 83.84 281 TYR B O 1
ATOM 5663 N N . SER B 1 302 ? 67.805 71.877 110.975 1.00 66.63 282 SER B N 1
ATOM 5664 C CA . SER B 1 302 ? 67.337 73.252 110.908 1.00 64.79 282 SER B CA 1
ATOM 5665 C C . SER B 1 302 ? 65.926 73.384 111.451 1.00 64.95 282 SER B C 1
ATOM 5666 O O . SER B 1 302 ? 65.609 74.357 112.103 1.00 72.29 282 SER B O 1
ATOM 5669 N N . ILE B 1 303 ? 65.076 72.404 111.180 1.00 70.00 283 ILE B N 1
ATOM 5670 C CA . ILE B 1 303 ? 63.754 72.375 111.788 1.00 67.14 283 ILE B CA 1
ATOM 5671 C C . ILE B 1 303 ? 63.917 72.519 113.292 1.00 70.63 283 ILE B C 1
ATOM 5672 O O . ILE B 1 303 ? 63.333 73.383 113.920 1.00 70.57 283 ILE B O 1
ATOM 5677 N N . ASP B 1 304 ? 64.729 71.656 113.871 1.00 90.49 284 ASP B N 1
ATOM 5678 C CA . ASP B 1 304 ? 64.898 71.634 115.315 1.00 96.78 284 ASP B CA 1
ATOM 5679 C C . ASP B 1 304 ? 65.274 73.033 115.824 1.00 93.90 284 ASP B C 1
ATOM 5680 O O . ASP B 1 304 ? 64.603 73.585 116.702 1.00 92.81 284 ASP B O 1
ATOM 5685 N N . LYS B 1 305 ? 66.314 73.622 115.241 1.00 75.36 285 LYS B N 1
ATOM 5686 C CA . LYS B 1 305 ? 66.808 74.925 115.674 1.00 74.11 285 LYS B CA 1
ATOM 5687 C C . LYS B 1 305 ? 65.767 76.005 115.536 1.00 70.65 285 LYS B C 1
ATOM 5688 O O . LYS B 1 305 ? 65.542 76.781 116.452 1.00 80.70 285 LYS B O 1
ATOM 5694 N N . LEU B 1 306 ? 65.156 76.080 114.367 1.00 73.07 286 LEU B N 1
ATOM 5695 C CA . LEU B 1 306 ? 64.157 77.104 114.118 1.00 72.12 286 LEU B CA 1
ATOM 5696 C C . LEU B 1 306 ? 63.059 77.052 115.184 1.00 74.16 286 LEU B C 1
ATOM 5697 O O . LEU B 1 306 ? 62.461 78.068 115.558 1.00 70.38 286 LEU B O 1
ATOM 5702 N N . LEU B 1 307 ? 62.831 75.853 115.695 1.00 71.04 287 LEU B N 1
ATOM 5703 C CA . LEU B 1 307 ? 61.750 75.615 116.631 1.00 68.49 287 LEU B CA 1
ATOM 5704 C C . LEU B 1 307 ? 61.995 76.335 117.970 1.00 77.01 287 LEU B C 1
ATOM 5705 O O . LEU B 1 307 ? 61.076 76.539 118.764 1.00 72.17 287 LEU B O 1
ATOM 5710 N N . GLU B 1 308 ? 63.245 76.735 118.192 1.00 86.71 288 GLU B N 1
ATOM 5711 C CA . GLU B 1 308 ? 63.624 77.589 119.318 1.00 84.23 288 GLU B CA 1
ATOM 5712 C C . GLU B 1 308 ? 62.763 78.840 119.375 1.00 85.59 288 GLU B C 1
ATOM 5713 O O . GLU B 1 308 ? 62.369 79.286 120.453 1.00 84.45 288 GLU B O 1
ATOM 5719 N N . VAL B 1 309 ? 62.484 79.415 118.211 1.00 83.57 289 VAL B N 1
ATOM 5720 C CA . VAL B 1 309 ? 61.888 80.737 118.175 1.00 85.73 289 VAL B CA 1
ATOM 5721 C C . VAL B 1 309 ? 60.618 80.718 118.969 1.00 85.61 289 VAL B C 1
ATOM 5722 O O . VAL B 1 309 ? 59.720 79.958 118.645 1.00 85.82 289 VAL B O 1
ATOM 5726 N N . LYS B 1 310 ? 60.543 81.586 119.979 1.00 105.15 290 LYS B N 1
ATOM 5727 C CA . LYS B 1 310 ? 59.423 81.624 120.920 1.00 115.87 290 LYS B CA 1
ATOM 5728 C C . LYS B 1 310 ? 58.149 81.999 120.188 1.00 121.31 290 LYS B C 1
ATOM 5729 O O . LYS B 1 310 ? 57.088 81.412 120.410 1.00 129.17 290 LYS B O 1
ATOM 5735 N N . ASN B 1 311 ? 58.269 82.979 119.303 1.00 97.60 291 ASN B N 1
ATOM 5736 C CA . ASN B 1 311 ? 57.160 83.397 118.477 1.00 88.24 291 ASN B CA 1
ATOM 5737 C C . ASN B 1 311 ? 57.471 83.053 117.035 1.00 97.17 291 ASN B C 1
ATOM 5738 O O . ASN B 1 311 ? 58.238 83.741 116.368 1.00 101.59 291 ASN B O 1
ATOM 5743 N N . LEU B 1 312 ? 56.832 82.008 116.537 1.00 98.80 292 LEU B N 1
ATOM 5744 C CA . LEU B 1 312 ? 57.131 81.521 115.210 1.00 84.46 292 LEU B CA 1
ATOM 5745 C C . LEU B 1 312 ? 55.854 81.545 114.408 1.00 80.71 292 LEU B C 1
ATOM 5746 O O . LEU B 1 312 ? 54.807 81.120 114.888 1.00 80.64 292 LEU B O 1
ATOM 5751 N N . ALA B 1 313 ? 55.934 82.071 113.194 1.00 83.38 293 ALA B N 1
ATOM 5752 C CA . ALA B 1 313 ? 54.744 82.229 112.367 1.00 85.82 293 ALA B CA 1
ATOM 5753 C C . ALA B 1 313 ? 54.987 81.805 110.920 1.00 87.07 293 ALA B C 1
ATOM 5754 O O . ALA B 1 313 ? 55.988 82.174 110.307 1.00 80.12 293 ALA B O 1
ATOM 5756 N N . TYR B 1 314 ? 54.049 81.011 110.406 1.00 87.45 294 TYR B N 1
ATOM 5757 C CA . TYR B 1 314 ? 53.990 80.630 109.014 1.00 68.24 294 TYR B CA 1
ATOM 5758 C C . TYR B 1 314 ? 52.783 81.298 108.395 1.00 66.44 294 TYR B C 1
ATOM 5759 O O . TYR B 1 314 ? 51.764 81.485 109.045 1.00 74.46 294 TYR B O 1
ATOM 5768 N N . ILE B 1 315 ? 52.897 81.677 107.135 1.00 69.43 295 ILE B N 1
ATOM 5769 C CA . ILE B 1 315 ? 51.779 82.277 106.427 1.00 65.51 295 ILE B CA 1
ATOM 5770 C C . ILE B 1 315 ? 51.756 81.680 105.022 1.00 66.27 295 ILE B C 1
ATOM 5771 O O . ILE B 1 315 ? 52.795 81.535 104.372 1.00 75.23 295 ILE B O 1
ATOM 5776 N N . ALA B 1 316 ? 50.577 81.287 104.568 1.00 65.08 296 ALA B N 1
ATOM 5777 C CA . ALA B 1 316 ? 50.441 80.734 103.228 1.00 70.96 296 ALA B CA 1
ATOM 5778 C C . ALA B 1 316 ? 49.072 81.069 102.687 1.00 87.57 296 ALA B C 1
ATOM 5779 O O . ALA B 1 316 ? 48.099 81.073 103.434 1.00 98.83 296 ALA B O 1
ATOM 5781 N N . LYS B 1 317 ? 48.973 81.347 101.395 1.00 90.74 297 LYS B N 1
ATOM 5782 C CA . LYS B 1 317 ? 47.646 81.507 100.820 1.00 100.69 297 LYS B CA 1
ATOM 5783 C C . LYS B 1 317 ? 46.965 80.145 100.720 1.00 103.84 297 LYS B C 1
ATOM 5784 O O . LYS B 1 317 ? 45.778 80.018 101.002 1.00 103.91 297 LYS B O 1
ATOM 5790 N N . SER B 1 318 ? 47.732 79.124 100.347 1.00 114.64 298 SER B N 1
ATOM 5791 C CA . SER B 1 318 ? 47.164 77.809 100.074 1.00 120.67 298 SER B CA 1
ATOM 5792 C C . SER B 1 318 ? 48.049 76.644 100.540 1.00 132.28 298 SER B C 1
ATOM 5793 O O . SER B 1 318 ? 49.275 76.750 100.583 1.00 128.93 298 SER B O 1
ATOM 5796 N N . PHE B 1 319 ? 47.405 75.542 100.912 1.00 144.55 299 PHE B N 1
ATOM 5797 C CA . PHE B 1 319 ? 48.100 74.308 101.267 1.00 142.43 299 PHE B CA 1
ATOM 5798 C C . PHE B 1 319 ? 47.287 73.068 100.882 1.00 153.77 299 PHE B C 1
ATOM 5799 O O . PHE B 1 319 ? 46.117 73.173 100.502 1.00 149.57 299 PHE B O 1
ATOM 5807 N N . TYR B 1 320 ? 47.928 71.902 100.957 1.00 178.43 300 TYR B N 1
ATOM 5808 C CA . TYR B 1 320 ? 47.286 70.622 100.647 1.00 185.25 300 TYR B CA 1
ATOM 5809 C C . TYR B 1 320 ? 46.533 70.077 101.864 1.00 185.69 300 TYR B C 1
ATOM 5810 O O . TYR B 1 320 ? 47.136 69.799 102.903 1.00 185.87 300 TYR B O 1
ATOM 5819 N N . THR B 1 321 ? 45.218 69.921 101.731 1.00 330.85 301 THR B N 1
ATOM 5820 C CA . THR B 1 321 ? 44.384 69.442 102.832 1.00 326.40 301 THR B CA 1
ATOM 5821 C C . THR B 1 321 ? 44.236 67.926 102.804 1.00 319.70 301 THR B C 1
ATOM 5822 O O . THR B 1 321 ? 43.722 67.326 103.751 1.00 315.74 301 THR B O 1
ATOM 5826 N N . LYS B 1 322 ? 44.708 67.319 101.717 1.00 280.06 302 LYS B N 1
ATOM 5827 C CA . LYS B 1 322 ? 44.476 65.901 101.434 1.00 274.11 302 LYS B CA 1
ATOM 5828 C C . LYS B 1 322 ? 44.837 64.944 102.586 1.00 275.11 302 LYS B C 1
ATOM 5829 O O . LYS B 1 322 ? 44.011 64.121 102.989 1.00 274.31 302 LYS B O 1
ATOM 5835 N N . THR B 1 323 ? 46.066 65.046 103.099 1.00 154.56 303 THR B N 1
ATOM 5836 C CA . THR B 1 323 ? 46.522 64.205 104.217 1.00 148.54 303 THR B CA 1
ATOM 5837 C C . THR B 1 323 ? 46.313 64.854 105.592 1.00 139.50 303 THR B C 1
ATOM 5838 O O . THR B 1 323 ? 46.526 64.221 106.626 1.00 130.12 303 THR B O 1
ATOM 5842 N N . LEU B 1 324 ? 45.901 66.119 105.590 1.00 163.52 304 LEU B N 1
ATOM 5843 C CA . LEU B 1 324 ? 45.759 66.896 106.822 1.00 162.10 304 LEU B CA 1
ATOM 5844 C C . LEU B 1 324 ? 44.562 66.430 107.636 1.00 166.74 304 LEU B C 1
ATOM 5845 O O . LEU B 1 324 ? 44.674 66.146 108.830 1.00 167.26 304 LEU B O 1
ATOM 5850 N N . ALA B 1 325 ? 43.411 66.364 106.981 1.00 161.99 305 ALA B N 1
ATOM 5851 C CA . ALA B 1 325 ? 42.221 65.847 107.620 1.00 166.38 305 ALA B CA 1
ATOM 5852 C C . ALA B 1 325 ? 42.362 64.340 107.814 1.00 174.91 305 ALA B C 1
ATOM 5853 O O . ALA B 1 325 ? 41.622 63.741 108.594 1.00 179.28 305 ALA B O 1
ATOM 5855 N N . ARG B 1 326 ? 43.327 63.737 107.118 1.00 172.84 306 ARG B N 1
ATOM 5856 C CA . ARG B 1 326 ? 43.533 62.283 107.161 1.00 177.47 306 ARG B CA 1
ATOM 5857 C C . ARG B 1 326 ? 44.260 61.751 108.400 1.00 180.12 306 ARG B C 1
ATOM 5858 O O . ARG B 1 326 ? 43.890 60.711 108.942 1.00 181.83 306 ARG B O 1
ATOM 5866 N N . THR B 1 327 ? 45.319 62.431 108.823 1.00 181.68 307 THR B N 1
ATOM 5867 C CA . THR B 1 327 ? 46.066 61.986 109.995 1.00 179.05 307 THR B CA 1
ATOM 5868 C C . THR B 1 327 ? 46.020 63.033 111.097 1.00 176.60 307 THR B C 1
ATOM 5869 O O . THR B 1 327 ? 47.040 63.369 111.701 1.00 178.06 307 THR B O 1
ATOM 5873 N N . VAL B 1 330 ? 42.851 66.076 111.942 1.00 160.13 310 VAL B N 1
ATOM 5874 C CA . VAL B 1 330 ? 41.556 66.711 112.144 1.00 162.39 310 VAL B CA 1
ATOM 5875 C C . VAL B 1 330 ? 40.996 67.336 110.853 1.00 160.56 310 VAL B C 1
ATOM 5876 O O . VAL B 1 330 ? 41.734 67.535 109.878 1.00 155.77 310 VAL B O 1
ATOM 5880 N N . GLU B 1 331 ? 39.689 67.619 110.855 1.00 164.59 311 GLU B N 1
ATOM 5881 C CA . GLU B 1 331 ? 38.996 68.184 109.692 1.00 158.63 311 GLU B CA 1
ATOM 5882 C C . GLU B 1 331 ? 39.367 69.641 109.446 1.00 154.12 311 GLU B C 1
ATOM 5883 O O . GLU B 1 331 ? 39.212 70.488 110.327 1.00 149.50 311 GLU B O 1
ATOM 5889 N N . ILE B 1 332 ? 39.849 69.920 108.237 1.00 159.97 312 ILE B N 1
ATOM 5890 C CA . ILE B 1 332 ? 40.199 71.273 107.822 1.00 151.27 312 ILE B CA 1
ATOM 5891 C C . ILE B 1 332 ? 39.821 71.460 106.353 1.00 139.31 312 ILE B C 1
ATOM 5892 O O . ILE B 1 332 ? 39.758 70.496 105.580 1.00 135.07 312 ILE B O 1
ATOM 5897 N N . VAL B 1 333 ? 39.573 72.706 105.973 1.00 116.45 313 VAL B N 1
ATOM 5898 C CA . VAL B 1 333 ? 39.258 73.039 104.592 1.00 106.99 313 VAL B CA 1
ATOM 5899 C C . VAL B 1 333 ? 40.365 73.880 103.967 1.00 115.23 313 VAL B C 1
ATOM 5900 O O . VAL B 1 333 ? 41.428 74.075 104.551 1.00 122.14 313 VAL B O 1
ATOM 5904 N N . ASP B 1 334 ? 40.117 74.356 102.756 1.00 117.21 314 ASP B N 1
ATOM 5905 C CA . ASP B 1 334 ? 41.070 75.216 102.068 1.00 116.44 314 ASP B CA 1
ATOM 5906 C C . ASP B 1 334 ? 40.723 76.695 102.220 1.00 104.03 314 ASP B C 1
ATOM 5907 O O . ASP B 1 334 ? 39.561 77.078 102.224 1.00 92.48 314 ASP B O 1
ATOM 5912 N N . THR B 1 335 ? 41.754 77.521 102.322 1.00 101.40 315 THR B N 1
ATOM 5913 C CA . THR B 1 335 ? 41.576 78.955 102.453 1.00 93.01 315 THR B CA 1
ATOM 5914 C C . THR B 1 335 ? 40.555 79.515 101.455 1.00 84.54 315 THR B C 1
ATOM 5915 O O . THR B 1 335 ? 39.655 80.240 101.849 1.00 88.33 315 THR B O 1
ATOM 5919 N N . ALA B 1 336 ? 40.669 79.178 100.177 1.00 93.36 316 ALA B N 1
ATOM 5920 C CA . ALA B 1 336 ? 39.749 79.736 99.178 1.00 104.90 316 ALA B CA 1
ATOM 5921 C C . ALA B 1 336 ? 38.315 79.302 99.422 1.00 104.11 316 ALA B C 1
ATOM 5922 O O . ALA B 1 336 ? 37.373 80.086 99.271 1.00 108.00 316 ALA B O 1
ATOM 5924 N N . LEU B 1 337 ? 38.145 78.040 99.787 1.00 90.49 317 LEU B N 1
ATOM 5925 C CA . LEU B 1 337 ? 36.809 77.545 100.048 1.00 97.71 317 LEU B CA 1
ATOM 5926 C C . LEU B 1 337 ? 36.210 78.276 101.242 1.00 98.55 317 LEU B C 1
ATOM 5927 O O . LEU B 1 337 ? 35.037 78.630 101.229 1.00 100.86 317 LEU B O 1
ATOM 5932 N N . LEU B 1 338 ? 37.019 78.539 102.263 1.00 93.06 318 LEU B N 1
ATOM 5933 C CA . LEU B 1 338 ? 36.514 79.284 103.411 1.00 93.83 318 LEU B CA 1
ATOM 5934 C C . LEU B 1 338 ? 36.022 80.664 103.002 1.00 84.26 318 LEU B C 1
ATOM 5935 O O . LEU B 1 338 ? 34.865 80.999 103.231 1.00 74.53 318 LEU B O 1
ATOM 5940 N N . ASP B 1 339 ? 36.902 81.445 102.382 1.00 86.02 319 ASP B N 1
ATOM 5941 C CA . ASP B 1 339 ? 36.568 82.790 101.938 1.00 99.01 319 ASP B CA 1
ATOM 5942 C C . ASP B 1 339 ? 35.227 82.828 101.184 1.00 116.75 319 ASP B C 1
ATOM 5943 O O . ASP B 1 339 ? 34.408 83.727 101.402 1.00 123.41 319 ASP B O 1
ATOM 5948 N N . ALA B 1 340 ? 35.009 81.854 100.301 1.00 129.40 320 ALA B N 1
ATOM 5949 C CA . ALA B 1 340 ? 33.756 81.751 99.547 1.00 118.66 320 ALA B CA 1
ATOM 5950 C C . ALA B 1 340 ? 32.567 81.662 100.490 1.00 116.46 320 ALA B C 1
ATOM 5951 O O . ALA B 1 340 ? 31.730 82.564 100.557 1.00 119.28 320 ALA B O 1
ATOM 5953 N N . VAL B 1 341 ? 32.524 80.565 101.236 1.00 96.63 321 VAL B N 1
ATOM 5954 C CA . VAL B 1 341 ? 31.504 80.333 102.245 1.00 101.81 321 VAL B CA 1
ATOM 5955 C C . VAL B 1 341 ? 31.323 81.567 103.141 1.00 110.60 321 VAL B C 1
ATOM 5956 O O . VAL B 1 341 ? 30.230 81.821 103.641 1.00 117.61 321 VAL B O 1
ATOM 5960 N N . ILE B 1 342 ? 32.398 82.323 103.352 1.00 131.08 322 ILE B N 1
ATOM 5961 C CA . ILE B 1 342 ? 32.340 83.542 104.166 1.00 137.55 322 ILE B CA 1
ATOM 5962 C C . ILE B 1 342 ? 31.399 84.606 103.582 1.00 139.65 322 ILE B C 1
ATOM 5963 O O . ILE B 1 342 ? 30.494 85.088 104.271 1.00 139.63 322 ILE B O 1
ATOM 5968 N N . ARG B 1 343 ? 31.619 84.973 102.320 1.00 125.09 323 ARG B N 1
ATOM 5969 C CA . ARG B 1 343 ? 30.845 86.036 101.688 1.00 125.53 323 ARG B CA 1
ATOM 5970 C C . ARG B 1 343 ? 29.481 85.529 101.221 1.00 134.81 323 ARG B C 1
ATOM 5971 O O . ARG B 1 343 ? 28.460 86.213 101.370 1.00 138.71 323 ARG B O 1
ATOM 5979 N N . THR B 1 344 ? 29.472 84.326 100.658 1.00 170.82 324 THR B N 1
ATOM 5980 C CA . THR B 1 344 ? 28.235 83.695 100.201 1.00 179.53 324 THR B CA 1
ATOM 5981 C C . THR B 1 344 ? 27.187 83.568 101.306 1.00 182.98 324 THR B C 1
ATOM 5982 O O . THR B 1 344 ? 26.190 84.289 101.319 1.00 181.30 324 THR B O 1
ATOM 5986 N N . LEU B 1 345 ? 27.450 82.658 102.240 1.00 155.56 325 LEU B N 1
ATOM 5987 C CA . LEU B 1 345 ? 26.518 82.286 103.303 1.00 165.59 325 LEU B CA 1
ATOM 5988 C C . LEU B 1 345 ? 26.346 83.372 104.374 1.00 175.02 325 LEU B C 1
ATOM 5989 O O . LEU B 1 345 ? 25.218 83.738 104.732 1.00 174.52 325 LEU B O 1
ATOM 5994 N N . ILE B 1 346 ? 27.462 83.868 104.902 1.00 171.78 326 ILE B N 1
ATOM 5995 C CA . ILE B 1 346 ? 27.406 84.816 106.018 1.00 179.47 326 ILE B CA 1
ATOM 5996 C C . ILE B 1 346 ? 27.556 86.320 105.644 1.00 131.98 326 ILE B C 1
ATOM 5997 O O . ILE B 1 346 ? 27.504 87.190 106.513 1.00 132.29 326 ILE B O 1
ATOM 6002 N N . GLY B 1 347 ? 27.737 86.616 104.357 1.00 124.54 327 GLY B N 1
ATOM 6003 C CA . GLY B 1 347 ? 27.722 87.988 103.858 1.00 125.85 327 GLY B CA 1
ATOM 6004 C C . GLY B 1 347 ? 28.579 89.011 104.594 1.00 130.61 327 GLY B C 1
ATOM 6005 O O . GLY B 1 347 ? 28.083 90.089 104.938 1.00 121.26 327 GLY B O 1
ATOM 6006 N N . HIS B 1 348 ? 29.857 88.679 104.819 1.00 149.90 328 HIS B N 1
ATOM 6007 C CA . HIS B 1 348 ? 30.788 89.503 105.612 1.00 156.06 328 HIS B CA 1
ATOM 6008 C C . HIS B 1 348 ? 31.838 90.252 104.786 1.00 149.94 328 HIS B C 1
ATOM 6009 O O . HIS B 1 348 ? 31.862 91.484 104.772 1.00 147.86 328 HIS B O 1
ATOM 6016 N N . GLU B 1 349 ? 32.726 89.495 104.140 1.00 141.30 329 GLU B N 1
ATOM 6017 C CA . GLU B 1 349 ? 33.837 90.050 103.357 1.00 141.83 329 GLU B CA 1
ATOM 6018 C C . GLU B 1 349 ? 34.650 91.075 104.140 1.00 137.75 329 GLU B C 1
ATOM 6019 O O . GLU B 1 349 ? 35.072 92.085 103.583 1.00 134.69 329 GLU B O 1
ATOM 6025 N N . LYS B 1 350 ? 34.898 90.812 105.418 1.00 147.11 330 LYS B N 1
ATOM 6026 C CA . LYS B 1 350 ? 35.517 91.820 106.278 1.00 152.66 330 LYS B CA 1
ATOM 6027 C C . LYS B 1 350 ? 36.703 91.227 107.010 1.00 137.25 330 LYS B C 1
ATOM 6028 O O . LYS B 1 350 ? 36.895 90.013 106.995 1.00 130.09 330 LYS B O 1
ATOM 6034 N N . GLU 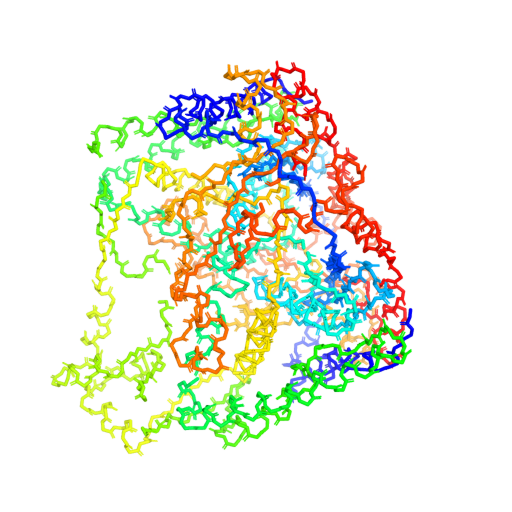B 1 351 ? 37.492 92.074 107.663 1.00 124.15 331 GLU B N 1
ATOM 6035 C CA . GLU B 1 351 ? 38.725 91.590 108.264 1.00 115.73 331 GLU B CA 1
ATOM 6036 C C . GLU B 1 351 ? 38.356 90.688 109.433 1.00 109.77 331 GLU B C 1
ATOM 6037 O O . GLU B 1 351 ? 37.173 90.498 109.722 1.00 115.99 331 GLU B O 1
ATOM 6043 N N . GLY B 1 352 ? 39.359 90.086 110.060 1.00 100.83 332 GLY B N 1
ATOM 6044 C CA . GLY B 1 352 ? 39.132 89.218 111.202 1.00 106.07 332 GLY B CA 1
ATOM 6045 C C . GLY B 1 352 ? 40.061 88.013 111.198 1.00 108.66 332 GLY B C 1
ATOM 6046 O O . GLY B 1 352 ? 41.059 87.972 110.471 1.00 108.53 332 GLY B O 1
ATOM 6047 N N . TYR B 1 353 ? 39.723 87.013 112.004 1.00 116.22 333 TYR B N 1
ATOM 6048 C CA . TYR B 1 353 ? 40.359 85.704 111.899 1.00 116.35 333 TYR B CA 1
ATOM 6049 C C . TYR B 1 353 ? 39.489 84.632 112.533 1.00 120.04 333 TYR B C 1
ATOM 6050 O O . TYR B 1 353 ? 38.613 84.936 113.336 1.00 130.57 333 TYR B O 1
ATOM 6059 N N . LEU B 1 354 ? 39.735 83.378 112.182 1.00 132.28 334 LEU B N 1
ATOM 6060 C CA . LEU B 1 354 ? 39.027 82.270 112.808 1.00 134.45 334 LEU B CA 1
ATOM 6061 C C . LEU B 1 354 ? 40.028 81.258 113.339 1.00 131.32 334 LEU B C 1
ATOM 6062 O O . LEU B 1 354 ? 40.721 80.603 112.559 1.00 132.53 334 LEU B O 1
ATOM 6067 N N . GLU B 1 355 ? 40.109 81.120 114.659 1.00 113.68 335 GLU B N 1
ATOM 6068 C CA . GLU B 1 355 ? 41.046 80.160 115.225 1.00 114.28 335 GLU B CA 1
ATOM 6069 C C . GLU B 1 355 ? 40.505 78.765 114.974 1.00 106.28 335 GLU B C 1
ATOM 6070 O O . GLU B 1 355 ? 39.298 78.584 114.918 1.00 108.81 335 GLU B O 1
ATOM 6076 N N . ILE B 1 356 ? 41.399 77.795 114.789 1.00 102.11 336 ILE B N 1
ATOM 6077 C CA . ILE B 1 356 ? 41.007 76.397 114.614 1.00 96.42 336 ILE B CA 1
ATOM 6078 C C . ILE B 1 356 ? 41.187 75.596 115.890 1.00 107.79 336 ILE B C 1
ATOM 6079 O O . ILE B 1 356 ? 42.311 75.372 116.359 1.00 103.09 336 ILE B O 1
ATOM 6084 N N . GLU B 1 357 ? 40.051 75.132 116.401 1.00 143.80 337 GLU B N 1
ATOM 6085 C CA . GLU B 1 357 ? 39.893 74.660 117.774 1.00 156.10 337 GLU B CA 1
ATOM 6086 C C . GLU B 1 357 ? 40.909 73.603 118.221 1.00 155.04 337 GLU B C 1
ATOM 6087 O O . GLU B 1 357 ? 41.228 73.504 119.408 1.00 153.84 337 GLU B O 1
ATOM 6093 N N . HIS B 1 358 ? 41.421 72.821 117.278 1.00 143.52 338 HIS B N 1
ATOM 6094 C CA . HIS B 1 358 ? 42.352 71.757 117.630 1.00 143.70 338 HIS B CA 1
ATOM 6095 C C . HIS B 1 358 ? 43.762 72.056 117.149 1.00 134.03 338 HIS B C 1
ATOM 6096 O O . HIS B 1 358 ? 43.970 72.471 116.010 1.00 130.37 338 HIS B O 1
ATOM 6103 N N . ALA B 1 359 ? 44.733 71.860 118.027 1.00 116.35 339 ALA B N 1
ATOM 6104 C CA . ALA B 1 359 ? 46.102 71.810 117.575 1.00 120.54 339 ALA B CA 1
ATOM 6105 C C . ALA B 1 359 ? 46.219 70.501 116.799 1.00 118.59 339 ALA B C 1
ATOM 6106 O O . ALA B 1 359 ? 45.375 69.614 116.950 1.00 118.59 339 ALA B O 1
ATOM 6108 N N . VAL B 1 360 ? 47.232 70.392 115.947 1.00 126.47 340 VAL B N 1
ATOM 6109 C CA . VAL B 1 360 ? 47.457 69.166 115.187 1.00 126.80 340 VAL B CA 1
ATOM 6110 C C . VAL B 1 360 ? 48.808 68.569 115.572 1.00 133.95 340 VAL B C 1
ATOM 6111 O O . VAL B 1 360 ? 49.785 69.301 115.722 1.00 138.40 340 VAL B O 1
ATOM 6115 N N . VAL B 1 361 ? 48.849 67.251 115.777 1.00 125.12 341 VAL B N 1
ATOM 6116 C CA . VAL B 1 361 ? 50.081 66.575 116.198 1.00 122.33 341 VAL B CA 1
ATOM 6117 C C . VAL B 1 361 ? 50.700 65.749 115.077 1.00 125.10 341 VAL B C 1
ATOM 6118 O O . VAL B 1 361 ? 50.052 64.869 114.515 1.00 127.85 341 VAL B O 1
ATOM 6122 N N . PRO B 1 362 ? 51.971 66.025 114.769 1.00 127.16 342 PRO B N 1
ATOM 6123 C CA . PRO B 1 362 ? 52.668 65.506 113.593 1.00 131.41 342 PRO B CA 1
ATOM 6124 C C . PRO B 1 362 ? 52.841 63.995 113.611 1.00 136.42 342 PRO B C 1
ATOM 6125 O O . PRO B 1 362 ? 52.831 63.382 114.683 1.00 130.25 342 PRO B O 1
ATOM 6129 N N . PRO B 1 363 ? 52.983 63.400 112.412 1.00 176.80 343 PRO B N 1
ATOM 6130 C CA . PRO B 1 363 ? 53.218 61.964 112.201 1.00 180.74 343 PRO B CA 1
ATOM 6131 C C . PRO B 1 363 ? 54.554 61.469 112.779 1.00 185.18 343 PRO B C 1
ATOM 6132 O O . PRO B 1 363 ? 55.608 62.065 112.517 1.00 179.00 343 PRO B O 1
ATOM 6136 N N . LYS B 1 364 ? 54.502 60.362 113.522 1.00 154.93 344 LYS B N 1
ATOM 6137 C CA . LYS B 1 364 ? 55.699 59.674 113.989 1.00 148.95 344 LYS B CA 1
ATOM 6138 C C . LYS B 1 364 ? 56.257 58.881 112.806 1.00 153.91 344 LYS B C 1
ATOM 6139 O O . LYS B 1 364 ? 57.462 58.660 112.707 1.00 150.77 344 LYS B O 1
ATOM 6145 N N . TRP B 1 365 ? 55.366 58.468 111.904 1.00 192.58 345 TRP B N 1
ATOM 6146 C CA . TRP B 1 365 ? 55.766 57.787 110.671 1.00 192.76 345 TRP B CA 1
ATOM 6147 C C . TRP B 1 365 ? 56.878 58.559 109.946 1.00 187.48 345 TRP B C 1
ATOM 6148 O O . TRP B 1 365 ? 57.875 57.976 109.510 1.00 185.77 345 TRP B O 1
ATOM 6159 N N . SER B 1 366 ? 56.716 59.876 109.853 1.00 172.03 346 SER B N 1
ATOM 6160 C CA . SER B 1 366 ? 57.669 60.707 109.136 1.00 159.75 346 SER B CA 1
ATOM 6161 C C . SER B 1 366 ? 59.022 60.744 109.840 1.00 152.18 346 SER B C 1
ATOM 6162 O O . SER B 1 366 ? 60.037 60.408 109.236 1.00 160.43 346 SER B O 1
ATOM 6165 N N . PHE B 1 367 ? 59.039 61.123 111.116 1.00 114.26 347 PHE B N 1
ATOM 6166 C CA . PHE B 1 367 ? 60.299 61.247 111.848 1.00 99.28 347 PHE B CA 1
ATOM 6167 C C . PHE B 1 367 ? 60.725 59.943 112.502 1.00 104.21 347 PHE B C 1
ATOM 6168 O O . PHE B 1 367 ? 60.112 59.499 113.467 1.00 111.54 347 PHE B O 1
ATOM 6176 N N . PRO B 1 368 ? 61.812 59.346 112.001 1.00 97.28 348 PRO B N 1
ATOM 6177 C CA . PRO B 1 368 ? 62.275 58.038 112.466 1.00 98.32 348 PRO B CA 1
ATOM 6178 C C . PRO B 1 368 ? 62.452 57.966 113.979 1.00 109.01 348 PRO B C 1
ATOM 6179 O O . PRO B 1 368 ? 62.697 58.982 114.631 1.00 109.16 348 PRO B O 1
ATOM 6183 N N . ASP B 1 369 ? 62.318 56.749 114.505 1.00 129.94 349 ASP B N 1
ATOM 6184 C CA . ASP B 1 369 ? 62.477 56.416 115.928 1.00 132.67 349 ASP B CA 1
ATOM 6185 C C . ASP B 1 369 ? 63.736 57.036 116.574 1.00 114.42 349 ASP B C 1
ATOM 6186 O O . ASP B 1 369 ? 63.634 57.936 117.416 1.00 101.44 349 ASP B O 1
ATOM 6191 N N . PHE B 1 370 ? 64.907 56.563 116.146 1.00 109.08 350 PHE B N 1
ATOM 6192 C CA . PHE B 1 370 ? 66.201 56.893 116.761 1.00 110.95 350 PHE B CA 1
ATOM 6193 C C . PHE B 1 370 ? 66.549 58.368 116.783 1.00 113.29 350 PHE B C 1
ATOM 6194 O O . PHE B 1 370 ? 66.975 58.901 117.812 1.00 122.09 350 PHE B O 1
ATOM 6202 N N . LEU B 1 371 ? 66.383 59.012 115.635 1.00 99.25 351 LEU B N 1
ATOM 6203 C CA . LEU B 1 371 ? 66.813 60.389 115.454 1.00 88.40 351 LEU B CA 1
ATOM 6204 C C . LEU B 1 371 ? 66.173 61.355 116.441 1.00 89.52 351 LEU B C 1
ATOM 6205 O O . LEU B 1 371 ? 66.808 62.326 116.863 1.00 95.42 351 LEU B O 1
ATOM 6210 N N . LEU B 1 372 ? 64.925 61.091 116.819 1.00 83.12 352 LEU B N 1
ATOM 6211 C CA . LEU B 1 372 ? 64.149 62.095 117.545 1.00 84.02 352 LEU B CA 1
ATOM 6212 C C . LEU B 1 372 ? 64.780 62.544 118.850 1.00 86.81 352 LEU B C 1
ATOM 6213 O O . LEU B 1 372 ? 64.703 63.717 119.192 1.00 89.92 352 LEU B O 1
ATOM 6218 N N . SER B 1 373 ? 65.412 61.617 119.568 1.00 94.45 353 SER B N 1
ATOM 6219 C CA . SER B 1 373 ? 66.062 61.941 120.835 1.00 91.18 353 SER B CA 1
ATOM 6220 C C . SER B 1 373 ? 67.082 63.059 120.622 1.00 95.28 353 SER B C 1
ATOM 6221 O O . SER B 1 373 ? 67.510 63.706 121.578 1.00 102.02 353 SER B O 1
ATOM 6224 N N . LYS B 1 374 ? 67.479 63.269 119.366 1.00 85.10 354 LYS B N 1
ATOM 6225 C CA . LYS B 1 374 ? 68.436 64.308 119.032 1.00 83.78 354 LYS B CA 1
ATOM 6226 C C . LYS B 1 374 ? 67.786 65.676 118.988 1.00 85.26 354 LYS B C 1
ATOM 6227 O O . LYS B 1 374 ? 68.280 66.628 119.584 1.00 90.21 354 LYS B O 1
ATOM 6233 N N . PHE B 1 375 ? 66.659 65.773 118.304 1.00 86.63 355 PHE B N 1
ATOM 6234 C CA . PHE B 1 375 ? 66.028 67.068 118.143 1.00 95.04 355 PHE B CA 1
ATOM 6235 C C . PHE B 1 375 ? 64.824 67.160 119.054 1.00 100.25 355 PHE B C 1
ATOM 6236 O O . PHE B 1 375 ? 63.765 66.616 118.756 1.00 98.49 355 PHE B O 1
ATOM 6244 N N . ARG B 1 376 ? 64.980 67.909 120.139 1.00 114.66 356 ARG B N 1
ATOM 6245 C CA . ARG B 1 376 ? 64.011 67.881 121.220 1.00 114.48 356 ARG B CA 1
ATOM 6246 C C . ARG B 1 376 ? 62.853 68.837 120.960 1.00 103.73 356 ARG B C 1
ATOM 6247 O O . ARG B 1 376 ? 61.803 68.741 121.591 1.00 97.07 356 ARG B O 1
ATOM 6255 N N . ASN B 1 377 ? 63.040 69.741 120.008 1.00 95.90 357 ASN B N 1
ATOM 6256 C CA . ASN B 1 377 ? 61.953 70.617 119.580 1.00 95.51 357 ASN B CA 1
ATOM 6257 C C . ASN B 1 377 ? 60.987 69.902 118.621 1.00 94.31 357 ASN B C 1
ATOM 6258 O O . ASN B 1 377 ? 59.771 70.055 118.717 1.00 98.56 357 ASN B O 1
ATOM 6263 N N . ILE B 1 378 ? 61.536 69.110 117.707 1.00 97.94 358 ILE B N 1
ATOM 6264 C CA . ILE B 1 378 ? 60.733 68.151 116.955 1.00 103.79 358 ILE B CA 1
ATOM 6265 C C . ILE B 1 378 ? 59.911 67.369 117.972 1.00 105.21 358 ILE B C 1
ATOM 6266 O O . ILE B 1 378 ? 58.679 67.296 117.890 1.00 98.16 358 ILE B O 1
ATOM 6271 N N . GLU B 1 379 ? 60.617 66.797 118.944 1.00 105.16 359 GLU B N 1
ATOM 6272 C CA . GLU B 1 379 ? 59.983 66.025 119.991 1.00 102.70 359 GLU B CA 1
ATOM 6273 C C . GLU B 1 379 ? 58.863 66.815 120.635 1.00 105.89 359 GLU B C 1
ATOM 6274 O O . GLU B 1 379 ? 57.728 66.350 120.678 1.00 111.37 359 GLU B O 1
ATOM 6280 N N . LYS B 1 380 ? 59.171 68.015 121.119 1.00 102.71 360 LYS B N 1
ATOM 6281 C CA . LYS B 1 380 ? 58.154 68.826 121.780 1.00 104.98 360 LYS B CA 1
ATOM 6282 C C . LYS B 1 380 ? 56.942 69.039 120.861 1.00 105.28 360 LYS B C 1
ATOM 6283 O O . LYS B 1 380 ? 55.800 68.987 121.322 1.00 105.88 360 LYS B O 1
ATOM 6289 N N . LEU B 1 381 ? 57.190 69.252 119.567 1.00 96.96 361 LEU B N 1
ATOM 6290 C CA . LEU B 1 381 ? 56.108 69.485 118.606 1.00 96.47 361 LEU B CA 1
ATOM 6291 C C . LEU B 1 381 ? 55.166 68.280 118.509 1.00 99.01 361 LEU B C 1
ATOM 6292 O O . LEU B 1 381 ? 53.942 68.436 118.548 1.00 98.69 361 LEU B O 1
ATOM 6297 N N . ILE B 1 382 ? 55.749 67.088 118.368 1.00 103.21 362 ILE B N 1
ATOM 6298 C CA . ILE B 1 382 ? 55.000 65.827 118.359 1.00 94.93 362 ILE B CA 1
ATOM 6299 C C . ILE B 1 382 ? 54.174 65.692 119.649 1.00 88.78 362 ILE B C 1
ATOM 6300 O O . ILE B 1 382 ? 53.003 65.335 119.610 1.00 81.54 362 ILE B O 1
ATOM 6305 N N . ASP B 1 383 ? 54.792 65.986 120.791 1.00 97.99 363 ASP B N 1
ATOM 6306 C CA . ASP B 1 383 ? 54.089 65.971 122.070 1.00 102.54 363 ASP B CA 1
ATOM 6307 C C . ASP B 1 383 ? 52.904 66.950 122.071 1.00 106.32 363 ASP B C 1
ATOM 6308 O O . ASP B 1 383 ? 51.758 66.547 122.284 1.00 113.54 363 ASP B O 1
ATOM 6313 N N . LYS B 1 384 ? 53.177 68.226 121.801 1.00 95.35 364 LYS B N 1
ATOM 6314 C CA . LYS B 1 384 ? 52.177 69.279 121.972 1.00 93.63 364 LYS B CA 1
ATOM 6315 C C . LYS B 1 384 ? 51.308 69.569 120.733 1.00 99.21 364 LYS B C 1
ATOM 6316 O O . LYS B 1 384 ? 50.145 69.178 120.688 1.00 110.00 364 LYS B O 1
ATOM 6322 N N . GLY B 1 385 ? 51.856 70.241 119.729 1.00 106.03 365 GLY B N 1
ATOM 6323 C CA . GLY B 1 385 ? 51.144 70.407 118.473 1.00 105.99 365 GLY B CA 1
ATOM 6324 C C . GLY B 1 385 ? 51.463 71.719 117.785 1.00 110.15 365 GLY B C 1
ATOM 6325 O O . GLY B 1 385 ? 52.268 72.502 118.284 1.00 112.43 365 GLY B O 1
ATOM 6326 N N . ILE B 1 386 ? 50.815 71.959 116.648 1.00 112.56 366 ILE B N 1
ATOM 6327 C CA . ILE B 1 386 ? 50.938 73.211 115.900 1.00 113.09 366 ILE B CA 1
ATOM 6328 C C . ILE B 1 386 ? 49.611 73.901 116.033 1.00 118.05 366 ILE B C 1
ATOM 6329 O O . ILE B 1 386 ? 48.581 73.234 116.055 1.00 127.82 366 ILE B O 1
ATOM 6334 N N . HIS B 1 387 ? 49.619 75.225 116.112 1.00 101.37 367 HIS B N 1
ATOM 6335 C CA . HIS B 1 387 ? 48.367 75.957 116.236 1.00 99.60 367 HIS B CA 1
ATOM 6336 C C . HIS B 1 387 ? 47.948 76.505 114.888 1.00 88.06 367 HIS B C 1
ATOM 6337 O O . HIS B 1 387 ? 48.783 76.963 114.113 1.00 96.28 367 HIS B O 1
ATOM 6344 N N . LEU B 1 388 ? 46.656 76.421 114.601 1.00 76.21 368 LEU B N 1
ATOM 6345 C CA . LEU B 1 388 ? 46.157 76.743 113.277 1.00 86.00 368 LEU B CA 1
ATOM 6346 C C . LEU B 1 388 ? 44.981 77.700 113.328 1.00 93.43 368 LEU B C 1
ATOM 6347 O O . LEU B 1 388 ? 44.048 77.501 114.094 1.00 100.40 368 LEU B O 1
ATOM 6352 N N . ALA B 1 389 ? 45.022 78.716 112.474 1.00 78.17 369 ALA B N 1
ATOM 6353 C CA . ALA B 1 389 ? 43.961 79.698 112.385 1.00 77.14 369 ALA B CA 1
ATOM 6354 C C . ALA B 1 389 ? 43.908 80.224 110.968 1.00 85.30 369 ALA B C 1
ATOM 6355 O O . ALA B 1 389 ? 44.934 80.340 110.296 1.00 82.34 369 ALA B O 1
ATOM 6357 N N . TYR B 1 390 ? 42.702 80.530 110.507 1.00 93.20 370 TYR B N 1
ATOM 6358 C CA . TYR B 1 390 ? 42.543 81.267 109.263 1.00 89.56 370 TYR B CA 1
ATOM 6359 C C . TYR B 1 390 ? 42.651 82.733 109.626 1.00 100.93 370 TYR B C 1
ATOM 6360 O O . TYR B 1 390 ? 42.397 83.079 110.790 1.00 111.19 370 TYR B O 1
ATOM 6369 N N . VAL B 1 391 ? 43.139 83.564 108.702 1.00 91.29 371 VAL B N 1
ATOM 6370 C CA . VAL B 1 391 ? 43.283 84.989 108.983 1.00 100.17 371 VAL B CA 1
ATOM 6371 C C . VAL B 1 391 ? 43.003 85.869 107.772 1.00 97.59 371 VAL B C 1
ATOM 6372 O O . VAL B 1 391 ? 43.567 85.648 106.700 1.00 81.17 371 VAL B O 1
ATOM 6376 N N . ARG B 1 392 ? 42.167 86.894 107.963 1.00 105.21 372 ARG B N 1
ATOM 6377 C CA . ARG B 1 392 ? 41.958 87.906 106.934 1.00 102.94 372 ARG B CA 1
ATOM 6378 C C . ARG B 1 392 ? 42.492 89.241 107.404 1.00 110.44 372 ARG B C 1
ATOM 6379 O O . ARG B 1 392 ? 42.011 89.788 108.379 1.00 105.43 372 ARG B O 1
ATOM 6387 N N . PHE B 1 393 ? 43.486 89.761 106.695 1.00 129.66 373 PHE B N 1
ATOM 6388 C CA . PHE B 1 393 ? 44.196 90.957 107.136 1.00 139.59 373 PHE B CA 1
ATOM 6389 C C . PHE B 1 393 ? 43.467 92.287 106.873 1.00 146.59 373 PHE B C 1
ATOM 6390 O O . PHE B 1 393 ? 43.602 93.233 107.655 1.00 151.03 373 PHE B O 1
ATOM 6398 N N . GLU B 1 394 ? 42.711 92.370 105.781 1.00 135.79 374 GLU B N 1
ATOM 6399 C CA . GLU B 1 394 ? 42.053 93.627 105.421 1.00 142.97 374 GLU B CA 1
ATOM 6400 C C . GLU B 1 394 ? 40.591 93.426 104.990 1.00 143.80 374 GLU B C 1
ATOM 6401 O O . GLU B 1 394 ? 40.115 92.288 104.941 1.00 144.58 374 GLU B O 1
ATOM 6407 N N . GLN B 1 395 ? 39.896 94.523 104.664 1.00 152.40 375 GLN B N 1
ATOM 6408 C CA . GLN B 1 395 ? 38.448 94.495 104.385 1.00 144.63 375 GLN B CA 1
ATOM 6409 C C . GLN B 1 395 ? 38.027 93.501 103.296 1.00 136.44 375 GLN B C 1
ATOM 6410 O O . GLN B 1 395 ? 37.400 92.481 103.585 1.00 130.47 375 GLN B O 1
ATOM 6416 N N . GLY B 1 396 ? 38.371 93.814 102.050 1.00 137.49 376 GLY B N 1
ATOM 6417 C CA . GLY B 1 396 ? 38.009 92.985 100.916 1.00 131.50 376 GLY B CA 1
ATOM 6418 C C . GLY B 1 396 ? 39.157 92.068 100.568 1.00 128.26 376 GLY B C 1
ATOM 6419 O O . GLY B 1 396 ? 39.090 91.310 99.603 1.00 127.73 376 GLY B O 1
ATOM 6420 N N . ASP B 1 397 ? 40.209 92.135 101.380 1.00 137.19 377 ASP B N 1
ATOM 6421 C CA . ASP B 1 397 ? 41.410 91.332 101.175 1.00 135.06 377 ASP B CA 1
ATOM 6422 C C . ASP B 1 397 ? 41.124 89.846 101.374 1.00 127.97 377 ASP B C 1
ATOM 6423 O O . ASP B 1 397 ? 40.097 89.456 101.932 1.00 129.80 377 ASP B O 1
ATOM 6428 N N . VAL B 1 398 ? 42.045 89.032 100.872 1.00 118.92 378 VAL B N 1
ATOM 6429 C CA . VAL B 1 398 ? 41.929 87.580 100.834 1.00 107.21 378 VAL B CA 1
ATOM 6430 C C . VAL B 1 398 ? 42.198 86.945 102.214 1.00 97.85 378 VAL B C 1
ATOM 6431 O O . VAL B 1 398 ? 42.596 87.625 103.154 1.00 100.27 378 VAL B O 1
ATOM 6435 N N . ILE B 1 399 ? 42.007 85.640 102.346 1.00 89.83 379 ILE B N 1
ATOM 6436 C CA . ILE B 1 399 ? 42.286 85.014 103.630 1.00 86.00 379 ILE B CA 1
ATOM 6437 C C . ILE B 1 399 ? 43.563 84.172 103.581 1.00 84.62 379 ILE B C 1
ATOM 6438 O O . ILE B 1 399 ? 43.845 83.511 102.594 1.00 77.97 379 ILE B O 1
ATOM 6443 N N . TYR B 1 400 ? 44.317 84.171 104.668 1.00 75.84 380 TYR B N 1
ATOM 6444 C CA . TYR B 1 400 ? 45.568 83.447 104.705 1.00 73.78 380 TYR B CA 1
ATOM 6445 C C . TYR B 1 400 ? 45.503 82.381 105.776 1.00 70.92 380 TYR B C 1
ATOM 6446 O O . TYR B 1 400 ? 44.680 82.442 106.673 1.00 66.49 380 TYR B O 1
ATOM 6463 N N . LEU B 1 402 ? 47.399 80.632 108.795 1.00 72.02 382 LEU B N 1
ATOM 6464 C CA . LEU B 1 402 ? 48.477 80.927 109.730 1.00 68.67 382 LEU B CA 1
ATOM 6465 C C . LEU B 1 402 ? 48.693 79.772 110.702 1.00 70.47 382 LEU B C 1
ATOM 6466 O O . LEU B 1 402 ? 47.748 79.207 111.245 1.00 79.90 382 LEU B O 1
ATOM 6471 N N . GLN B 1 403 ? 49.954 79.426 110.910 1.00 65.43 383 GLN B N 1
ATOM 6472 C CA . GLN B 1 403 ? 50.307 78.353 111.806 1.00 68.17 383 GLN B CA 1
ATOM 6473 C C . GLN B 1 403 ? 51.357 78.895 112.741 1.00 80.98 383 GLN B C 1
ATOM 6474 O O . GLN B 1 403 ? 52.079 79.815 112.384 1.00 92.03 383 GLN B O 1
ATOM 6480 N N . SER B 1 404 ? 51.428 78.352 113.948 1.00 73.06 384 SER B N 1
ATOM 6481 C CA . SER B 1 404 ? 52.481 78.738 114.870 1.00 69.39 384 SER B CA 1
ATOM 6482 C C . SER B 1 404 ? 52.745 77.702 115.969 1.00 77.90 384 SER B C 1
ATOM 6483 O O . SER B 1 404 ? 51.923 76.830 116.220 1.00 82.39 384 SER B O 1
ATOM 6486 N N . THR B 1 405 ? 53.904 77.800 116.609 1.00 85.85 385 THR B N 1
ATOM 6487 C CA . THR B 1 405 ? 54.271 76.909 117.696 1.00 90.57 385 THR B CA 1
ATOM 6488 C C . THR B 1 405 ? 53.406 77.177 118.920 1.00 102.15 385 THR B C 1
ATOM 6489 O O . THR B 1 405 ? 53.116 76.269 119.714 1.00 104.35 385 THR B O 1
ATOM 6493 N N . THR B 1 406 ? 52.996 78.430 119.083 1.00 100.66 386 THR B N 1
ATOM 6494 C CA . THR B 1 406 ? 52.179 78.800 120.233 1.00 107.56 386 THR B CA 1
ATOM 6495 C C . THR B 1 406 ? 50.858 79.455 119.816 1.00 118.34 386 THR B C 1
ATOM 6496 O O . THR B 1 406 ? 50.610 79.653 118.621 1.00 113.17 386 THR B O 1
ATOM 6500 N N . ASN B 1 407 ? 50.026 79.784 120.809 1.00 139.96 387 ASN B N 1
ATOM 6501 C CA . ASN B 1 407 ? 48.648 80.247 120.590 1.00 144.69 387 ASN B CA 1
ATOM 6502 C C . ASN B 1 407 ? 48.529 81.484 119.708 1.00 132.68 387 ASN B C 1
ATOM 6503 O O . ASN B 1 407 ? 49.176 82.510 119.956 1.00 127.12 387 ASN B O 1
ATOM 6508 N N . ILE B 1 408 ? 47.682 81.393 118.689 1.00 104.43 388 ILE B N 1
ATOM 6509 C CA . ILE B 1 408 ? 47.486 82.523 117.802 1.00 103.70 388 ILE B CA 1
ATOM 6510 C C . ILE B 1 408 ? 47.206 83.762 118.651 1.00 108.41 388 ILE B C 1
ATOM 6511 O O . ILE B 1 408 ? 47.664 84.862 118.328 1.00 101.89 388 ILE B O 1
ATOM 6516 N N . GLU B 1 409 ? 46.503 83.557 119.768 1.00 122.88 389 GLU B N 1
ATOM 6517 C CA . GLU B 1 409 ? 46.094 84.646 120.652 1.00 131.91 389 GLU B CA 1
ATOM 6518 C C . GLU B 1 409 ? 47.263 85.587 120.897 1.00 133.92 389 GLU B C 1
ATOM 6519 O O . GLU B 1 409 ? 47.148 86.805 120.720 1.00 131.10 389 GLU B O 1
ATOM 6525 N N . LYS B 1 410 ? 48.394 85.007 121.285 1.00 128.77 390 LYS B N 1
ATOM 6526 C CA . LYS B 1 410 ? 49.585 85.780 121.588 1.00 131.64 390 LYS B CA 1
ATOM 6527 C C . LYS B 1 410 ? 50.278 86.289 120.327 1.00 131.58 390 LYS B C 1
ATOM 6528 O O . LYS B 1 410 ? 50.591 87.479 120.229 1.00 134.22 390 LYS B O 1
ATOM 6534 N N . ILE B 1 411 ? 50.495 85.394 119.359 1.00 124.57 391 ILE B N 1
ATOM 6535 C CA . ILE B 1 411 ? 51.363 85.689 118.210 1.00 114.50 391 ILE B CA 1
ATOM 6536 C C . ILE B 1 411 ? 50.755 86.618 117.165 1.00 104.91 391 ILE B C 1
ATOM 6537 O O . ILE B 1 411 ? 51.478 87.215 116.375 1.00 103.22 391 ILE B O 1
ATOM 6542 N N . LEU B 1 412 ? 49.435 86.735 117.149 1.00 89.69 392 LEU B N 1
ATOM 6543 C CA . LEU B 1 412 ? 48.785 87.503 116.096 1.00 92.39 392 LEU B CA 1
ATOM 6544 C C . LEU B 1 412 ? 49.159 88.986 116.149 1.00 98.79 392 LEU B C 1
ATOM 6545 O O . LEU B 1 412 ? 49.652 89.544 115.158 1.00 89.40 392 LEU B O 1
ATOM 6550 N N . PRO B 1 413 ? 48.948 89.621 117.318 1.00 106.80 393 PRO B N 1
ATOM 6551 C CA . PRO B 1 413 ? 49.209 91.057 117.477 1.00 114.90 393 PRO B CA 1
ATOM 6552 C C . PRO B 1 413 ? 50.593 91.494 116.969 1.00 121.27 393 PRO B C 1
ATOM 6553 O O . PRO B 1 413 ? 50.680 92.525 116.284 1.00 130.89 393 PRO B O 1
ATOM 6557 N N . LEU B 1 414 ? 51.642 90.731 117.288 1.00 99.89 394 LEU B N 1
ATOM 6558 C CA . LEU B 1 414 ? 53.007 91.120 116.942 1.00 92.47 394 LEU B CA 1
ATOM 6559 C C . LEU B 1 414 ? 53.208 91.174 115.426 1.00 100.77 394 LEU B C 1
ATOM 6560 O O . LEU B 1 414 ? 53.745 92.139 114.875 1.00 108.32 394 LEU B O 1
ATOM 6565 N N . ILE B 1 415 ? 52.793 90.109 114.762 1.00 114.46 395 ILE B N 1
ATOM 6566 C CA . ILE B 1 415 ? 52.738 90.072 113.316 1.00 118.24 395 ILE B CA 1
ATOM 6567 C C . ILE B 1 415 ? 51.999 91.328 112.820 1.00 126.08 395 ILE B C 1
ATOM 6568 O O . ILE B 1 415 ? 52.486 92.051 111.942 1.00 126.02 395 ILE B O 1
ATOM 6573 N N . LEU B 1 416 ? 50.844 91.606 113.423 1.00 109.85 396 LEU B N 1
ATOM 6574 C CA . LEU B 1 416 ? 50.042 92.780 113.077 1.00 112.98 396 LEU B CA 1
ATOM 6575 C C . LEU B 1 416 ? 50.791 94.119 113.147 1.00 113.67 396 LEU B C 1
ATOM 6576 O O . LEU B 1 416 ? 50.629 94.971 112.271 1.00 112.38 396 LEU B O 1
ATOM 6581 N N . HIS B 1 417 ? 51.634 94.280 114.164 1.00 110.04 397 HIS B N 1
ATOM 6582 C CA . HIS B 1 417 ? 52.388 95.515 114.356 1.00 112.04 397 HIS B CA 1
ATOM 6583 C C . HIS B 1 417 ? 53.123 95.952 113.090 1.00 113.86 397 HIS B C 1
ATOM 6584 O O . HIS B 1 417 ? 53.481 97.119 112.957 1.00 119.87 397 HIS B O 1
ATOM 6591 N N . HIS B 1 418 ? 53.370 95.024 112.171 1.00 126.64 398 HIS B N 1
ATOM 6592 C CA . HIS B 1 418 ? 54.029 95.378 110.908 1.00 121.67 398 HIS B CA 1
ATOM 6593 C C . HIS B 1 418 ? 53.116 95.598 109.680 1.00 122.14 398 HIS B C 1
ATOM 6594 O O . HIS B 1 418 ? 53.599 95.889 108.577 1.00 118.95 398 HIS B O 1
ATOM 6601 N N . LYS B 1 419 ? 51.807 95.482 109.882 1.00 155.18 399 LYS B N 1
ATOM 6602 C CA . LYS B 1 419 ? 50.852 95.753 108.813 1.00 147.77 399 LYS B CA 1
ATOM 6603 C C . LYS B 1 419 ? 50.973 97.204 108.310 1.00 156.19 399 LYS B C 1
ATOM 6604 O O . LYS B 1 419 ? 51.097 98.149 109.101 1.00 159.44 399 LYS B O 1
ATOM 6610 N N . ALA B 1 420 ? 50.971 97.359 106.986 1.00 153.74 400 ALA B N 1
ATOM 6611 C CA . ALA B 1 420 ? 50.956 98.671 106.331 1.00 151.64 400 ALA B CA 1
ATOM 6612 C C . ALA B 1 420 ? 49.865 98.730 105.251 1.00 153.66 400 ALA B C 1
ATOM 6613 O O . ALA B 1 420 ? 48.902 99.487 105.359 1.00 148.00 400 ALA B O 1
ATOM 6615 N N . GLY B 1 421 ? 50.039 97.923 104.208 1.00 169.13 401 GLY B N 1
ATOM 6616 C CA . GLY B 1 421 ? 49.075 97.792 103.125 1.00 174.38 401 GLY B CA 1
ATOM 6617 C C . GLY B 1 421 ? 48.190 96.556 103.221 1.00 177.34 401 GLY B C 1
ATOM 6618 O O . GLY B 1 421 ? 47.816 96.125 104.313 1.00 174.58 401 GLY B O 1
ATOM 6619 N N . GLY B 1 422 ? 47.848 95.992 102.065 1.00 204.40 402 GLY B N 1
ATOM 6620 C CA . GLY B 1 422 ? 46.974 94.833 101.997 1.00 211.19 402 GLY B CA 1
ATOM 6621 C C . GLY B 1 422 ? 47.423 93.748 102.953 1.00 219.83 402 GLY B C 1
ATOM 6622 O O . GLY B 1 422 ? 46.612 93.007 103.505 1.00 223.45 402 GLY B O 1
ATOM 6623 N N . TYR B 1 423 ? 48.734 93.683 103.167 1.00 218.63 403 TYR B N 1
ATOM 6624 C CA . TYR B 1 423 ? 49.331 92.822 104.190 1.00 214.49 403 TYR B CA 1
ATOM 6625 C C . TYR B 1 423 ? 50.574 93.474 104.810 1.00 203.24 403 TYR B C 1
ATOM 6626 O O . TYR B 1 423 ? 50.807 94.672 104.644 1.00 198.63 403 TYR B O 1
ATOM 6635 N N . LEU B 1 424 ? 51.325 92.690 105.571 1.00 157.79 404 LEU B N 1
ATOM 6636 C CA . LEU B 1 424 ? 52.422 93.200 106.387 1.00 148.13 404 LEU B CA 1
ATOM 6637 C C . LEU B 1 424 ? 53.642 93.648 105.587 1.00 151.37 404 LEU B C 1
ATOM 6638 O O . LEU B 1 424 ? 53.998 93.037 104.577 1.00 147.82 404 LEU B O 1
ATOM 6643 N N . ARG B 1 425 ? 54.286 94.710 106.063 1.00 182.97 405 ARG B N 1
ATOM 6644 C CA . ARG B 1 425 ? 55.510 95.221 105.451 1.00 172.94 405 ARG B CA 1
ATOM 6645 C C . ARG B 1 425 ? 56.653 94.191 105.358 1.00 168.33 405 ARG B C 1
ATOM 6646 O O . ARG B 1 425 ? 57.199 93.973 104.278 1.00 167.65 405 ARG B O 1
ATOM 6654 N N . PRO B 1 426 ? 57.009 93.538 106.480 1.00 154.76 406 PRO B N 1
ATOM 6655 C CA . PRO B 1 426 ? 58.153 92.625 106.410 1.00 152.99 406 PRO B CA 1
ATOM 6656 C C . PRO B 1 426 ? 57.941 91.525 105.375 1.00 152.00 406 PRO B C 1
ATOM 6657 O O . PRO B 1 426 ? 58.834 91.275 104.560 1.00 154.74 406 PRO B O 1
ATOM 6661 N N . LEU B 1 427 ? 56.764 90.900 105.393 1.00 146.50 407 LEU B N 1
ATOM 6662 C CA . LEU B 1 427 ? 56.459 89.823 104.456 1.00 135.26 407 LEU B CA 1
ATOM 6663 C C . LEU B 1 427 ? 56.632 90.315 103.022 1.00 129.33 407 LEU B C 1
ATOM 6664 O O . LEU B 1 427 ? 57.435 89.763 102.270 1.00 128.89 407 LEU B O 1
ATOM 6669 N N . GLN B 1 428 ? 55.912 91.377 102.664 1.00 128.86 408 GLN B N 1
ATOM 6670 C CA . GLN B 1 428 ? 55.974 91.934 101.313 1.00 124.12 408 GLN B CA 1
ATOM 6671 C C . GLN B 1 428 ? 57.431 92.048 100.860 1.00 121.62 408 GLN B C 1
ATOM 6672 O O . GLN B 1 428 ? 57.752 91.743 99.711 1.00 115.41 408 GLN B O 1
ATOM 6678 N N . LEU B 1 429 ? 58.305 92.470 101.776 1.00 109.59 409 LEU B N 1
ATOM 6679 C CA . LEU B 1 429 ? 59.698 92.779 101.447 1.00 115.43 409 LEU B CA 1
ATOM 6680 C C . LEU B 1 429 ? 60.557 91.543 101.184 1.00 124.05 409 LEU B C 1
ATOM 6681 O O . LEU B 1 429 ? 61.579 91.623 100.499 1.00 131.86 409 LEU B O 1
ATOM 6686 N N . ALA B 1 430 ? 60.145 90.403 101.723 1.00 126.44 410 ALA B N 1
ATOM 6687 C CA . ALA B 1 430 ? 60.820 89.150 101.416 1.00 128.66 410 ALA B CA 1
ATOM 6688 C C . ALA B 1 430 ? 60.371 88.607 100.054 1.00 133.69 410 ALA B C 1
ATOM 6689 O O . ALA B 1 430 ? 61.160 87.983 99.345 1.00 130.83 410 ALA B O 1
ATOM 6691 N N . HIS B 1 431 ? 59.108 88.857 99.696 1.00 147.27 411 HIS B N 1
ATOM 6692 C CA . HIS B 1 431 ? 58.532 88.407 98.415 1.00 150.96 411 HIS B CA 1
ATOM 6693 C C . HIS B 1 431 ? 58.931 89.304 97.228 1.00 155.29 411 HIS B C 1
ATOM 6694 O O . HIS B 1 431 ? 59.037 88.834 96.087 1.00 155.95 411 HIS B O 1
ATOM 6701 N N . HIS B 1 432 ? 59.162 90.587 97.510 1.00 156.49 412 HIS B N 1
ATOM 6702 C CA . HIS B 1 432 ? 59.712 91.518 96.528 1.00 151.41 412 HIS B CA 1
ATOM 6703 C C . HIS B 1 432 ? 61.215 91.277 96.395 1.00 148.76 412 HIS B C 1
ATOM 6704 O O . HIS B 1 432 ? 61.755 91.258 95.291 1.00 146.43 412 HIS B O 1
ATOM 6711 N N . GLY B 1 433 ? 61.880 91.084 97.532 1.00 113.41 413 GLY B N 1
ATOM 6712 C CA . GLY B 1 433 ? 63.330 90.989 97.578 1.00 121.14 413 GLY B CA 1
ATOM 6713 C C . GLY B 1 433 ? 63.971 89.781 96.915 1.00 125.45 413 GLY B C 1
ATOM 6714 O O . GLY B 1 433 ? 64.798 89.932 96.010 1.00 124.79 413 GLY B O 1
ATOM 6715 N N . VAL B 1 434 ? 63.589 88.581 97.349 1.00 176.35 414 VAL B N 1
ATOM 6716 C CA . VAL B 1 434 ? 64.155 87.352 96.792 1.00 180.91 414 VAL B CA 1
ATOM 6717 C C . VAL B 1 434 ? 63.405 86.995 95.522 1.00 179.55 414 VAL B C 1
ATOM 6718 O O . VAL B 1 434 ? 63.666 85.960 94.901 1.00 176.26 414 VAL B O 1
ATOM 6722 N N . LYS B 1 435 ? 62.480 87.869 95.134 1.00 176.98 415 LYS B N 1
ATOM 6723 C CA . LYS B 1 435 ? 61.810 87.688 93.874 1.00 168.16 415 LYS B CA 1
ATOM 6724 C C . LYS B 1 435 ? 63.005 87.531 92.957 1.00 169.28 415 LYS B C 1
ATOM 6725 O O . LYS B 1 435 ? 63.855 88.426 92.851 1.00 172.17 415 LYS B O 1
ATOM 6731 N N . ILE B 1 436 ? 63.054 86.396 92.271 1.00 155.98 416 ILE B N 1
ATOM 6732 C CA . ILE B 1 436 ? 64.233 86.043 91.508 1.00 151.60 416 ILE B CA 1
ATOM 6733 C C . ILE B 1 436 ? 64.470 87.146 90.494 1.00 170.70 416 ILE B C 1
ATOM 6734 O O . ILE B 1 436 ? 63.515 87.700 89.942 1.00 170.44 416 ILE B O 1
ATOM 6739 N N . SER B 1 437 ? 65.730 87.502 90.276 1.00 195.07 417 SER B N 1
ATOM 6740 C CA . SER B 1 437 ? 66.039 88.413 89.188 1.00 209.32 417 SER B CA 1
ATOM 6741 C C . SER B 1 437 ? 65.909 87.607 87.903 1.00 215.77 417 SER B C 1
ATOM 6742 O O . SER B 1 437 ? 65.569 86.421 87.949 1.00 216.35 417 SER B O 1
ATOM 6745 N N . TYR B 1 438 ? 66.149 88.238 86.758 1.00 211.99 418 TYR B N 1
ATOM 6746 C CA . TYR B 1 438 ? 66.377 87.454 85.560 1.00 208.59 418 TYR B CA 1
ATOM 6747 C C . TYR B 1 438 ? 67.526 86.571 86.012 1.00 203.08 418 TYR B C 1
ATOM 6748 O O . TYR B 1 438 ? 68.513 87.073 86.559 1.00 205.74 418 TYR B O 1
ATOM 6757 N N . LYS B 1 439 ? 67.410 85.263 85.799 1.00 163.49 419 LYS B N 1
ATOM 6758 C CA . LYS B 1 439 ? 68.182 84.323 86.599 1.00 151.38 419 LYS B CA 1
ATOM 6759 C C . LYS B 1 439 ? 69.633 84.773 86.679 1.00 154.29 419 LYS B C 1
ATOM 6760 O O . LYS B 1 439 ? 70.219 85.231 85.697 1.00 154.65 419 LYS B O 1
ATOM 6766 N N . GLU B 1 440 ? 70.183 84.677 87.883 1.00 156.48 420 GLU B N 1
ATOM 6767 C CA . GLU B 1 440 ? 71.566 85.031 88.146 1.00 156.35 420 GLU B CA 1
ATOM 6768 C C . GLU B 1 440 ? 72.467 84.143 87.314 1.00 147.90 420 GLU B C 1
ATOM 6769 O O . GLU B 1 440 ? 73.458 84.599 86.748 1.00 145.65 420 GLU B O 1
ATOM 6775 N N . ALA B 1 441 ? 72.097 82.869 87.252 1.00 132.94 421 ALA B N 1
ATOM 6776 C CA . ALA B 1 441 ? 72.892 81.840 86.600 1.00 134.48 421 ALA B CA 1
ATOM 6777 C C . ALA B 1 441 ? 72.510 81.593 85.138 1.00 124.74 421 ALA B C 1
ATOM 6778 O O . ALA B 1 441 ? 73.032 80.679 84.514 1.00 110.26 421 ALA B O 1
ATOM 6780 N N . ARG B 1 442 ? 71.603 82.400 84.598 1.00 163.63 422 ARG B N 1
ATOM 6781 C CA . ARG B 1 442 ? 70.935 82.060 83.338 1.00 172.17 422 ARG B CA 1
ATOM 6782 C C . ARG B 1 442 ? 71.870 81.792 82.141 1.00 182.98 422 ARG B C 1
ATOM 6783 O O . ARG B 1 442 ? 71.982 80.653 81.687 1.00 184.40 422 ARG B O 1
ATOM 6791 N N . HIS B 1 443 ? 72.495 82.834 81.606 1.00 181.36 423 HIS B N 1
ATOM 6792 C CA . HIS B 1 443 ? 73.532 82.673 80.591 1.00 183.44 423 HIS B CA 1
ATOM 6793 C C . HIS B 1 443 ? 74.908 82.775 81.236 1.00 179.91 423 HIS B C 1
ATOM 6794 O O . HIS B 1 443 ? 75.924 82.692 80.550 1.00 177.84 423 HIS B O 1
ATOM 6801 N N . THR B 1 444 ? 74.915 82.941 82.557 1.00 198.00 424 THR B N 1
ATOM 6802 C CA . THR B 1 444 ? 76.030 83.539 83.287 1.00 190.15 424 THR B CA 1
ATOM 6803 C C . THR B 1 444 ? 76.905 82.529 83.994 1.00 180.40 424 THR B C 1
ATOM 6804 O O . THR B 1 444 ? 78.055 82.275 83.609 1.00 162.30 424 THR B O 1
ATOM 6808 N N . LEU B 1 445 ? 76.347 81.996 85.075 1.00 141.08 425 LEU B N 1
ATOM 6809 C CA . LEU B 1 445 ? 76.946 80.890 85.792 1.00 135.54 425 LEU B CA 1
ATOM 6810 C C . LEU B 1 445 ? 77.048 79.701 84.851 1.00 120.80 425 LEU B C 1
ATOM 6811 O O . LEU B 1 445 ? 77.754 78.739 85.131 1.00 109.58 425 LEU B O 1
ATOM 6816 N N . GLU B 1 446 ? 76.301 79.773 83.751 1.00 118.13 426 GLU B N 1
ATOM 6817 C CA . GLU B 1 446 ? 76.513 78.904 82.601 1.00 114.47 426 GLU B CA 1
ATOM 6818 C C . GLU B 1 446 ? 77.669 79.397 81.731 1.00 112.33 426 GLU B C 1
ATOM 6819 O O . GLU B 1 446 ? 78.531 78.604 81.356 1.00 105.57 426 GLU B O 1
ATOM 6825 N N 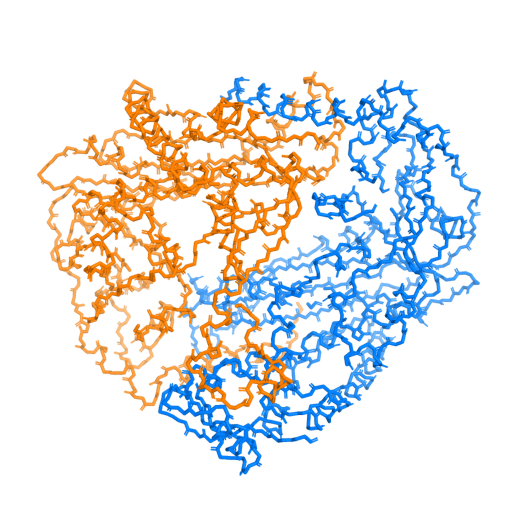. ALA B 1 447 ? 77.696 80.696 81.417 1.00 116.36 427 ALA B N 1
ATOM 6826 C CA . ALA B 1 447 ? 78.623 81.201 80.394 1.00 121.36 427 ALA B CA 1
ATOM 6827 C C . ALA B 1 447 ? 80.091 81.155 80.805 1.00 129.51 427 ALA B C 1
ATOM 6828 O O . ALA B 1 447 ? 80.970 81.198 79.934 1.00 129.67 427 ALA B O 1
ATOM 6830 N N . LEU B 1 448 ? 80.373 81.094 82.109 1.00 137.98 428 LEU B N 1
ATOM 6831 C CA . LEU B 1 448 ? 81.753 80.829 82.518 1.00 134.92 428 LEU B CA 1
ATOM 6832 C C . LEU B 1 448 ? 81.989 79.337 82.459 1.00 113.80 428 LEU B C 1
ATOM 6833 O O . LEU B 1 448 ? 83.101 78.884 82.172 1.00 108.65 428 LEU B O 1
ATOM 6838 N N . ILE B 1 449 ? 80.931 78.574 82.720 1.00 107.57 429 ILE B N 1
ATOM 6839 C CA . ILE B 1 449 ? 80.996 77.142 82.482 1.00 94.85 429 ILE B CA 1
ATOM 6840 C C . ILE B 1 449 ? 81.193 76.927 80.973 1.00 93.26 429 ILE B C 1
ATOM 6841 O O . ILE B 1 449 ? 81.750 75.910 80.566 1.00 92.65 429 ILE B O 1
ATOM 6846 N N . ASN B 1 450 ? 80.773 77.903 80.159 1.00 104.12 430 ASN B N 1
ATOM 6847 C CA . ASN B 1 450 ? 81.109 77.933 78.728 1.00 114.25 430 ASN B CA 1
ATOM 6848 C C . ASN B 1 450 ? 82.620 78.074 78.521 1.00 120.02 430 ASN B C 1
ATOM 6849 O O . ASN B 1 450 ? 83.220 77.322 77.747 1.00 120.68 430 ASN B O 1
ATOM 6854 N N . ALA B 1 451 ? 83.222 79.043 79.217 1.00 119.18 431 ALA B N 1
ATOM 6855 C CA . ALA B 1 451 ? 84.644 79.381 79.054 1.00 117.13 431 ALA B CA 1
ATOM 6856 C C . ALA B 1 451 ? 85.629 78.433 79.765 1.00 112.17 431 ALA B C 1
ATOM 6857 O O . ALA B 1 451 ? 86.680 78.107 79.209 1.00 118.38 431 ALA B O 1
ATOM 6859 N N . LEU B 1 452 ? 85.301 78.000 80.981 1.00 106.26 432 LEU B N 1
ATOM 6860 C CA . LEU B 1 452 ? 86.184 77.111 81.732 1.00 112.37 432 LEU B CA 1
ATOM 6861 C C . LEU B 1 452 ? 86.651 75.943 80.858 1.00 124.57 432 LEU B C 1
ATOM 6862 O O . LEU B 1 452 ? 87.813 75.916 80.458 1.00 134.51 432 LEU B O 1
ATOM 6867 N N . ARG B 1 453 ? 85.773 74.982 80.561 1.00 124.93 433 ARG B N 1
ATOM 6868 C CA . ARG B 1 453 ? 86.174 73.851 79.717 1.00 114.75 433 ARG B CA 1
ATOM 6869 C C . ARG B 1 453 ? 85.214 73.542 78.540 1.00 135.42 433 ARG B C 1
ATOM 6870 O O . ARG B 1 453 ? 85.486 73.940 77.393 1.00 134.82 433 ARG B O 1
ATOM 6878 N N . ASN B 1 454 ? 84.062 72.926 78.834 1.00 134.15 434 ASN B N 1
ATOM 6879 C CA . ASN B 1 454 ? 83.213 72.324 77.790 1.00 118.61 434 ASN B CA 1
ATOM 6880 C C . ASN B 1 454 ? 81.881 72.991 77.516 1.00 117.40 434 ASN B C 1
ATOM 6881 O O . ASN B 1 454 ? 80.938 72.781 78.272 1.00 110.46 434 ASN B O 1
ATOM 6886 N N . ARG B 1 455 ? 81.767 73.703 76.394 1.00 119.66 435 ARG B N 1
ATOM 6887 C CA . ARG B 1 455 ? 80.517 74.393 76.072 1.00 124.94 435 ARG B CA 1
ATOM 6888 C C . ARG B 1 455 ? 79.471 73.352 75.821 1.00 128.53 435 ARG B C 1
ATOM 6889 O O . ARG B 1 455 ? 78.283 73.633 75.749 1.00 140.15 435 ARG B O 1
ATOM 6897 N N . ASP B 1 456 ? 79.940 72.124 75.679 1.00 109.92 436 ASP B N 1
ATOM 6898 C CA . ASP B 1 456 ? 79.058 71.044 75.262 1.00 104.22 436 ASP B CA 1
ATOM 6899 C C . ASP B 1 456 ? 77.948 70.700 76.234 1.00 95.30 436 ASP B C 1
ATOM 6900 O O . ASP B 1 456 ? 76.792 70.746 75.840 1.00 109.39 436 ASP B O 1
ATOM 6905 N N . PRO B 1 457 ? 78.269 70.351 77.497 1.00 80.16 437 PRO B N 1
ATOM 6906 C CA . PRO B 1 457 ? 77.078 70.207 78.322 1.00 83.73 437 PRO B CA 1
ATOM 6907 C C . PRO B 1 457 ? 76.193 71.468 78.263 1.00 93.76 437 PRO B C 1
ATOM 6908 O O . PRO B 1 457 ? 74.962 71.298 78.185 1.00 95.98 437 PRO B O 1
ATOM 6912 N N . ALA B 1 458 ? 76.767 72.678 78.272 1.00 90.74 438 ALA B N 1
ATOM 6913 C CA . ALA B 1 458 ? 75.968 73.903 78.168 1.00 94.39 438 ALA B CA 1
ATOM 6914 C C . ALA B 1 458 ? 74.930 73.828 77.013 1.00 83.32 438 ALA B C 1
ATOM 6915 O O . ALA B 1 458 ? 73.778 74.275 77.142 1.00 73.72 438 ALA B O 1
ATOM 6917 N N . LEU B 1 459 ? 75.350 73.242 75.893 1.00 86.85 439 LEU B N 1
ATOM 6918 C CA . LEU B 1 459 ? 74.508 73.070 74.712 1.00 80.63 439 LEU B CA 1
ATOM 6919 C C . LEU B 1 459 ? 73.197 72.296 74.952 1.00 80.26 439 LEU B C 1
ATOM 6920 O O . LEU B 1 459 ? 72.233 72.445 74.191 1.00 90.08 439 LEU B O 1
ATOM 6925 N N . LYS B 1 460 ? 73.149 71.477 75.997 1.00 71.56 440 LYS B N 1
ATOM 6926 C CA . LYS B 1 460 ? 72.046 70.527 76.162 1.00 85.07 440 LYS B CA 1
ATOM 6927 C C . LYS B 1 460 ? 70.820 71.076 76.929 1.00 98.03 440 LYS B C 1
ATOM 6928 O O . LYS B 1 460 ? 69.935 70.316 77.328 1.00 99.20 440 LYS B O 1
ATOM 6934 N N . ILE B 1 461 ? 70.818 72.389 77.169 1.00 249.07 441 ILE B N 1
ATOM 6935 C CA . ILE B 1 461 ? 69.681 73.121 77.751 1.00 241.25 441 ILE B CA 1
ATOM 6936 C C . ILE B 1 461 ? 68.341 72.391 77.654 1.00 246.30 441 ILE B C 1
ATOM 6937 O O . ILE B 1 461 ? 67.475 72.533 78.527 1.00 247.25 441 ILE B O 1
#

Organism: Pyrococcus furiosus (strain ATCC 43587 / DSM 3638 / JCM 8422 / Vc1) (NCBI:txid186497)

Solvent-accessible surface area: 38294 Å² total

Foldseek 3Di:
DDDVVVVVVVVVVVVVLVVVLVCDPNPPQLVVFFAFDAFDAEWEKEKDKDKDWDAQPQKIWMKIKMWIDTNDHIAIEIETDMDGHDPLVPVLLVCVCLRRLVLLLVQVVTDDDHYAYEADDPVLCFLPNSPPPPLVVLVLCCFQLPVVLVVVLLVVLVVVLVVLVVVVSVCCVVVSYDHPSDDLVVCQVVCCVVRPVVQWADDDPQKIKGFTDDCPDDDHDVVLVVPDDVDDVVVSVVCNVVSVGIDMDGNVVNSVSSSNSSVLSSVVSVLSSLVGPHYKYKYLFDDDVSSVVVPDDTLVSSLVSCCVVPNQLAWGKRWDDDFAAGDCVRPDPVSVVVRVSNVVCNVHGKTDMWGQLGRNDGIMIITPDYCVPNSSNQNSQADDSGGVNVVCNVVVNVPDDPCVLCPCLVVVVPPPDNPSSVD/DCPVPVVVVVVCVVCVCQVVVCVVCRVVPLQVLFFAQDAFDAAWEKEKDKDKDWDDLDQKIWMKIKMWIDTDDDIAMEIETDMDGDDPQLVVLLVVVCLRHLVLQLVQVVGDDPHYEYEADDPQQCQAAPRSRLNLLLLLQLCFQLPVVLSVVLLVVLVVVVVVLVVVQSVCCVVPRYDHCSDDLVVPLVVSCCPRPVVRDDLFKTKGWPLSRDPVDDDCCLVVVQPVDDPVVSVVCNRRHMDMTGAHPVRNSSSRSNSSVSSRVVSVLSSLPGPHYKYKYQWDDCPCVVVLPDDDTQVSVCCCCCPVVNFQAFTKRWDPDFAAGDCVRPDDPCCVVRVSNVVCNVHGKTDMWGQLGRNAGIMIITPDDCVPNSSHLVNQADPSHGDRNVCNCVPNVQDPDPCDCNVLVVVVVPDDCVSVVSD

Radius of gyration: 28.61 Å; Cα contacts (8 Å, |Δi|>4): 1450; chains: 2; bounding box: 64×71×74 Å